Protein AF-A0A267EYP8-F1 (afdb_monomer_lite)

Secondary structure (DSSP, 8-state):
-----------------------------------------S--------S-EEE-BTTGGGS--TT-EEEEEETTEEEEEEEEEEEEEE-TTS-EEEEEEEEEEEEEETTEEEEEEEEEEEEE-TT-SBEES-EEEEP--GGGBPPHHHHHHHHHHTTT-----SSSS-HHHHHHHHHB--SSS-SEEEEE----SS-SS------TT-EEEEE-SSS-EEEEEEEEEEEEETTEEEEEEEEEESSTT--EEEEEEEEEEEEETT-EEEEE---S---HHHHHHHHTTB----TT--HHHHHHHHT-TTS-HHHHHHHTTS---TT----------EEEGGG--TT-EEEETTEEEEEEEEEE-SSEEEEEEEEEEEEEPPSS-PEEEEEEEETT-SSEEEEEESSHHHH-TTTT--SSPPPEEEEE--SGGG--TT-EEEE--SSSSPEEEEEEEEE---S-----S----EEEEEEEEEEEETTEEEEEEEEEEEETTTS-EEEEEE-S-GGGBPPHHHHHHHHHHTTT----BTTTB-HHHHHHHHHB--TTS-SEEEEEE-SHHHHHHH-SEEEEEE-STT-EEEEEEEEEEEPTT-SSEEEEEEEESS----EEEEEEEE--TT--EEEEE-SS-----HHHHGGGTT-EEEETTTTTTGGGSS-TT--S-S--HHHHHHHIIIIIHHHGGGGHHHHH-GGG----EEEEE-GGG--TT-EEEEEEEETTEEEEEEEEEEEEETTTTEEEEEEEE--SS------EEEEEEEE--STTSEEEEEESSPP-HHHHHHHHHHHTT----BTTTB-HHHHHHHHHHSS---SSHHHHGGGHHHHHHHHHHHTGGGTS-SS--

Foldseek 3Di:
DDDDDDDDDDDDDDDDDDDDDDDDDDDDDDDDDDDDDDPDDLDPQPPPLPPQKAKCWQVNLVVDDQQWWKWFDDPNDIFIWGWQDKDFDADPVRGTAKIKTWTWFQDDDDPFTATFTDIDMWGDPPPDRHIPPIMITGDDDPLFWDPSVQLNVLRLQRGQFRPDDPSDDHRVLSSCLSTGDDDVRDFKTWHFAFDAPPDPGDGDDDAAQFWKWFFALDNWIKIWGFHGWADLDRWKIKTKTWIDTPDQPPQWGFAKAKDKDKDFQQDWWWWDDDDDDDPLVVLNVVRHQEGARHNPQAFVLLLCLSLPPVADPSRSSSPVQHRSDPPVPPVRDPDGDIDGLNPDDQSIFTQDPNGTWGFHDWDDDPGIIMTMTITRGIDGDDFAHTDIHMHMATSRGDRMITIDGSDCCAPPQNNFEHADQFDKDWDWDQDPVVDAQQWWKWFDDPDPDIWIWGFHHKDDPPPDPDDDDDDFDKIFTWIWTWDADPVATATATDTDIDRSNPTRMITMGTRTHPVFFDPSVQLNVLSVVRHQFRPDDPPQHHSVLSSCLSTGNYNSHDFKTKHWDFALVSVVVVAWAKKWFAAPPDDIFIKTFHGWADDPQDGFKIWTKIWFFDDDEFAKAKDKDQADPPWWKKFKADPDAFDADPVLVVVRGQAGAEELCQCRHDPPDPCNPRDYDPQALVLVLVCRRPPCSPPNSSCVVSSVVPPPDDDIDMDTDDLLPDDQQIWMWTFAAALCDTDIFIWHFHFDDSVRSIGMTITGGHDNHNDAGFIAMHTYMYGRPGIDGMIGMDGSDDFDVVQLVVVSVVGHPPRDDDPSWRHGQQNSCCSGPVGGDDPSSSVQVVVDPVSVVVVVVSCVVVVPPPPDD

pLDDT: mean 75.91, std 20.04, range [21.12, 96.5]

Sequence (865 aa):
MQQEVVSDEREELLHVDSDQDSEQNLSSTAAINSDSNEQHNAETHCTSLKDNWELITKETIQKLSPGDVINRKYCGFSHRMIVDSVEVKKDANENFEKATISAIYYGRQGIKRRIVRDVFSIQADGSSSVLKPKCWLQHQPNEWCYSPEVVVQRARSRVNEAQHSFFGNTASDFVRWCKTRCSSHRPDNLVPIYVSEDNKKMIHSVKSGDHLEVKCAGRDRLHCKVLTTTKLNNSKFELTMRATSVDTGTKHIRMVHERNIELQRNKLVKLSVNSQGMDLSNRTEKIKNLIYKNKRARMHDFCLHLTNPNVSDEEWMQTVVDVPKKHWSFRIRFFKPTKPAENLNKGDIVYIQDHYQVVTNVAFNDSKVEITTMLYGKKELKANEPIEVKLAIEAKERDAILCVHNDAALDCPLEGGGRKKPSYTFERIKDSAQIQKGCIISIRSGSQLFKHCVVSSVATDNESATESEFFVESSDIVSFSAISYELGSLIAEKSFTLNVSKSTIYRVTYNVSDKSMYSSNEVVERARSRLGERQHNIQWNSSRDFARWCSIKHQSNREQTRVPVNSADELHAFKQGHVRFLKLLPYSHHAILRDCSKVEGCNDILRVSMYENNVAYKCVRKEQLNISENETVRRVRYAERREVNSASVEQLLGLTFLNADDDRLGFSGPIVKKCGSRVKSEDFCCWIKTSYCERGEKAVQELFDQSTRKQVEVEEIGRDSVNIFDHIILTRKANGKDIEVHLIVTEWDSIACTGVGMTYEFSAEKVGLRFKKFDGFLRVTGPGHIEKVVHNSELNWDQIDAKFKELEGIEEYSLLFNNCEHFVNYLIYGRLTCSQLSRVTGLGTKWINMVVRGFRPWFHCADDH

Organism: NCBI:txid282301

Structure (mmCIF, N/CA/C/O backbone):
data_AF-A0A267EYP8-F1
#
_entry.id   AF-A0A267EYP8-F1
#
loop_
_atom_site.group_PDB
_atom_site.id
_atom_site.type_symbol
_atom_site.label_atom_id
_atom_site.label_alt_id
_atom_site.label_comp_id
_atom_site.label_asym_id
_atom_site.label_entity_id
_atom_site.label_seq_id
_atom_site.pdbx_PDB_ins_code
_atom_site.Cartn_x
_atom_site.Cartn_y
_atom_site.Cartn_z
_atom_site.occupancy
_atom_site.B_iso_or_equiv
_atom_site.auth_seq_id
_atom_site.auth_comp_id
_atom_site.auth_asym_id
_atom_site.auth_atom_id
_atom_site.pdbx_PDB_model_num
ATOM 1 N N . MET A 1 1 ? 5.825 28.894 -79.772 1.00 32.47 1 MET A N 1
ATOM 2 C CA . MET A 1 1 ? 5.945 29.920 -78.713 1.00 32.47 1 MET A CA 1
ATOM 3 C C . MET A 1 1 ? 5.937 29.152 -77.397 1.00 32.47 1 MET A C 1
ATOM 5 O O . MET A 1 1 ? 4.980 28.425 -77.184 1.00 32.47 1 MET A O 1
ATOM 9 N N . GLN A 1 2 ? 7.029 29.015 -76.638 1.00 24.84 2 GLN A N 1
ATOM 10 C CA . GLN A 1 2 ? 7.975 30.029 -76.126 1.00 24.84 2 GLN A CA 1
ATOM 11 C C . GLN A 1 2 ? 7.294 31.096 -75.262 1.00 24.84 2 GLN A C 1
ATOM 13 O O . GLN A 1 2 ? 6.303 31.652 -75.723 1.00 24.84 2 GLN A O 1
ATOM 18 N N . GLN A 1 3 ? 7.789 31.450 -74.070 1.00 23.45 3 GLN A N 1
ATOM 19 C CA . GLN A 1 3 ? 8.821 30.854 -73.179 1.00 23.45 3 GLN A CA 1
ATOM 20 C C . GLN A 1 3 ? 8.503 31.359 -71.730 1.00 23.45 3 GLN A C 1
ATOM 22 O O . GLN A 1 3 ? 7.701 32.277 -71.596 1.00 23.45 3 GLN A O 1
ATOM 27 N N . GLU A 1 4 ? 8.800 30.649 -70.629 1.00 24.16 4 GLU A N 1
ATOM 28 C CA . GLU A 1 4 ? 10.003 30.795 -69.757 1.00 24.16 4 GLU A CA 1
ATOM 29 C C . GLU A 1 4 ? 10.323 32.254 -69.302 1.00 24.16 4 GLU A C 1
ATOM 31 O O . GLU A 1 4 ? 10.248 33.155 -70.127 1.00 24.16 4 GLU A O 1
ATOM 36 N N . VAL A 1 5 ? 10.727 32.586 -68.053 1.00 24.91 5 VAL A N 1
ATOM 37 C CA . VAL A 1 5 ? 11.026 31.792 -66.825 1.00 24.91 5 VAL A CA 1
ATOM 38 C C . VAL A 1 5 ? 11.204 32.706 -65.575 1.00 24.91 5 VAL A C 1
ATOM 40 O O . VAL A 1 5 ? 11.793 33.769 -65.734 1.00 24.91 5 VAL A O 1
ATOM 43 N N . VAL A 1 6 ? 10.820 32.245 -64.356 1.00 24.47 6 VAL A N 1
ATOM 44 C CA . VAL A 1 6 ? 11.267 32.745 -62.999 1.00 24.47 6 VAL A CA 1
ATOM 45 C C . VAL A 1 6 ? 10.898 34.241 -62.706 1.00 24.47 6 VAL A C 1
ATOM 47 O O . VAL A 1 6 ? 10.351 34.884 -63.594 1.00 24.47 6 VAL A O 1
ATOM 50 N N . SER A 1 7 ? 10.959 34.893 -61.524 1.00 22.17 7 SER A N 1
ATOM 51 C CA . SER A 1 7 ? 11.415 34.695 -60.112 1.00 22.17 7 SER A CA 1
ATOM 52 C C . SER A 1 7 ? 10.482 35.466 -59.133 1.00 22.17 7 SER A C 1
ATOM 54 O O . SER A 1 7 ? 9.684 36.279 -59.592 1.00 22.17 7 SER A O 1
ATOM 56 N N . ASP A 1 8 ? 10.597 35.418 -57.793 1.00 22.91 8 ASP A N 1
ATOM 57 C CA . ASP A 1 8 ? 10.795 34.325 -56.805 1.00 22.91 8 ASP A CA 1
ATOM 58 C C . ASP A 1 8 ? 10.556 34.898 -55.365 1.00 22.91 8 ASP A C 1
ATOM 60 O O . ASP A 1 8 ? 10.038 36.006 -55.255 1.00 22.91 8 ASP A O 1
ATOM 64 N N . GLU A 1 9 ? 10.926 34.167 -54.297 1.00 24.34 9 GLU A N 1
ATOM 65 C CA . GLU A 1 9 ? 11.120 34.578 -52.874 1.00 24.34 9 GLU A CA 1
ATOM 66 C C . GLU A 1 9 ? 9.999 35.333 -52.098 1.00 24.34 9 GLU A C 1
ATOM 68 O O . GLU A 1 9 ? 9.573 36.434 -52.441 1.00 24.34 9 GLU A O 1
ATOM 73 N N . ARG A 1 10 ? 9.605 34.789 -50.925 1.00 22.78 10 ARG A N 1
ATOM 74 C CA . ARG A 1 10 ? 8.891 35.515 -49.845 1.00 22.78 10 ARG A CA 1
ATOM 75 C C . ARG A 1 10 ? 9.186 34.972 -48.432 1.00 22.78 10 ARG A C 1
ATOM 77 O O . ARG A 1 10 ? 8.465 34.121 -47.915 1.00 22.78 10 ARG A O 1
ATOM 84 N N . GLU A 1 11 ? 10.177 35.574 -47.787 1.00 22.41 11 GLU A N 1
ATOM 85 C CA . GLU A 1 11 ? 10.204 35.893 -46.345 1.00 22.41 11 GLU A CA 1
ATOM 86 C C . GLU A 1 11 ? 10.057 37.448 -46.250 1.00 22.41 11 GLU A C 1
ATOM 88 O O . GLU A 1 11 ? 10.220 38.115 -47.270 1.00 22.41 11 GLU A O 1
ATOM 93 N N . GLU A 1 12 ? 9.690 38.146 -45.165 1.00 23.25 12 GLU A N 1
ATOM 94 C CA . GLU A 1 12 ? 9.344 37.794 -43.778 1.00 23.25 12 GLU A CA 1
ATOM 95 C C . GLU A 1 12 ? 8.508 38.944 -43.111 1.00 23.25 12 GLU A C 1
ATOM 97 O O . GLU A 1 12 ? 8.348 40.007 -43.700 1.00 23.25 12 GLU A O 1
ATOM 102 N N . LEU A 1 13 ? 8.052 38.742 -41.858 1.00 21.64 13 LEU A N 1
ATOM 103 C CA . LEU A 1 13 ? 7.808 39.736 -40.770 1.00 21.64 13 LEU A CA 1
ATOM 104 C C . LEU A 1 13 ? 6.714 40.861 -40.811 1.00 21.64 13 LEU A C 1
ATOM 106 O O . LEU A 1 13 ? 6.663 41.716 -41.680 1.00 21.64 13 LEU A O 1
ATOM 110 N N . LEU A 1 14 ? 5.962 40.905 -39.688 1.00 22.30 14 LEU A N 1
ATOM 111 C CA . LEU A 1 14 ? 5.540 42.050 -38.826 1.00 22.30 14 LEU A CA 1
ATOM 112 C C . LEU A 1 14 ? 4.815 43.310 -39.373 1.00 22.30 14 LEU A C 1
ATOM 114 O O . LEU A 1 14 ? 5.427 44.150 -40.018 1.00 22.30 14 LEU A O 1
ATOM 118 N N . HIS A 1 15 ? 3.580 43.564 -38.900 1.00 22.70 15 HIS A N 1
ATOM 119 C CA . HIS A 1 15 ? 3.169 44.508 -37.814 1.00 22.70 15 HIS A CA 1
ATOM 120 C C . HIS A 1 15 ? 1.609 44.482 -37.701 1.00 22.70 15 HIS A C 1
ATOM 122 O O . HIS A 1 15 ? 0.958 44.073 -38.657 1.00 22.70 15 HIS A O 1
ATOM 128 N N . VAL A 1 16 ? 0.940 44.525 -36.533 1.00 24.78 16 VAL A N 1
ATOM 129 C CA . VAL A 1 16 ? 0.711 45.594 -35.518 1.00 24.78 16 VAL A CA 1
ATOM 130 C C . VAL A 1 16 ? -0.108 46.783 -36.033 1.00 24.78 16 VAL A C 1
ATOM 132 O O . VAL A 1 16 ? 0.358 47.462 -36.931 1.00 24.78 16 VAL A O 1
ATOM 135 N N . ASP A 1 17 ? -1.281 46.986 -35.414 1.00 24.11 17 ASP A N 1
ATOM 136 C CA . ASP A 1 17 ? -1.934 48.239 -34.954 1.00 24.11 17 ASP A CA 1
ATOM 137 C C . ASP A 1 17 ? -3.224 47.786 -34.210 1.00 24.11 17 ASP A C 1
ATOM 139 O O . ASP A 1 17 ? -3.845 46.801 -34.615 1.00 24.11 17 ASP A O 1
ATOM 143 N N . SER A 1 18 ? -3.469 48.114 -32.934 1.00 24.84 18 SER A N 1
ATOM 144 C CA . SER A 1 18 ? -3.808 49.393 -32.271 1.00 24.84 18 SER A CA 1
ATOM 145 C C . SER A 1 18 ? -5.304 49.741 -32.342 1.00 24.84 18 SER A C 1
ATOM 147 O O . SER A 1 18 ? -5.913 49.704 -33.403 1.00 24.84 18 SER A O 1
ATOM 149 N N . ASP A 1 19 ? -5.917 49.988 -31.177 1.00 24.06 19 ASP A N 1
ATOM 150 C CA . ASP A 1 19 ? -6.486 51.298 -30.810 1.00 24.06 19 ASP A CA 1
ATOM 151 C C . ASP A 1 19 ? -7.116 51.262 -29.400 1.00 24.06 19 ASP A C 1
ATOM 153 O O . ASP A 1 19 ? -7.254 50.203 -28.780 1.00 24.06 19 ASP A O 1
ATOM 157 N N . GLN A 1 20 ? -7.395 52.447 -28.853 1.00 24.77 20 GLN A N 1
ATOM 158 C CA . GLN A 1 20 ? -7.935 52.694 -27.507 1.00 24.77 20 GLN A CA 1
ATOM 159 C C . GLN A 1 20 ? -9.480 52.865 -27.583 1.00 24.77 20 GLN A C 1
ATOM 161 O O . GLN A 1 20 ? -10.025 52.967 -28.675 1.00 24.77 20 GLN A O 1
ATOM 166 N N . ASP A 1 21 ? -10.295 52.901 -26.521 1.00 24.67 21 ASP A N 1
ATOM 167 C CA . ASP A 1 21 ? -10.197 53.814 -25.372 1.00 24.67 21 ASP A CA 1
ATOM 168 C C . ASP A 1 21 ? -11.337 53.605 -24.340 1.00 24.67 21 ASP A C 1
ATOM 170 O O . ASP A 1 21 ? -12.212 52.755 -24.511 1.00 24.67 21 ASP A O 1
ATOM 174 N N . SER A 1 22 ? -11.375 54.495 -23.338 1.00 25.75 22 SER A N 1
ATOM 175 C CA . SER A 1 22 ? -12.489 54.818 -22.417 1.00 25.75 22 SER A CA 1
ATOM 176 C C . SER A 1 22 ? -12.730 53.945 -21.169 1.00 25.75 22 SER A C 1
ATOM 178 O O . SER A 1 22 ? -12.918 52.731 -21.210 1.00 25.75 22 SER A O 1
ATOM 180 N N . GLU A 1 23 ? -12.784 54.630 -20.021 1.00 29.97 23 GLU A N 1
ATOM 181 C CA . GLU A 1 23 ? -13.292 54.127 -18.742 1.00 29.97 23 GLU A CA 1
ATOM 182 C C . GLU A 1 23 ? -14.818 54.295 -18.662 1.00 29.97 23 GLU A C 1
ATOM 184 O O . GLU A 1 23 ? -15.354 55.309 -19.113 1.00 29.97 23 GLU A O 1
ATOM 189 N N . GLN A 1 24 ? -15.513 53.401 -17.950 1.00 25.09 24 GLN A N 1
ATOM 190 C CA . GLN A 1 24 ? -16.754 53.782 -17.266 1.00 25.09 24 GLN A CA 1
ATOM 191 C C . GLN A 1 24 ? -17.034 52.905 -16.040 1.00 25.09 24 GLN A C 1
ATOM 193 O O . GLN A 1 24 ? -16.969 51.679 -16.092 1.00 25.09 24 GLN A O 1
ATOM 198 N N . ASN A 1 25 ? -17.359 53.553 -14.918 1.00 25.80 25 ASN A N 1
ATOM 199 C CA . ASN A 1 25 ? -17.821 52.885 -13.704 1.00 25.80 25 ASN A CA 1
ATOM 200 C C . ASN A 1 25 ? -19.282 52.455 -13.860 1.00 25.80 25 ASN A C 1
ATOM 202 O O . ASN A 1 25 ? -20.123 53.290 -14.184 1.00 25.80 25 ASN A O 1
ATOM 206 N N . LEU A 1 26 ? -19.608 51.216 -13.490 1.00 23.33 26 LEU A N 1
ATOM 207 C CA . LEU A 1 26 ? -20.973 50.837 -13.121 1.00 23.33 26 LEU A CA 1
ATOM 208 C C . LEU A 1 26 ? -20.953 49.655 -12.149 1.00 23.33 26 LEU A C 1
ATOM 210 O O . LEU A 1 26 ? -20.386 48.603 -12.435 1.00 23.33 26 LEU A O 1
ATOM 214 N N . SER A 1 27 ? -21.581 49.830 -10.988 1.00 24.59 27 SER A N 1
ATOM 215 C CA . SER A 1 27 ? -21.810 48.765 -10.017 1.00 24.59 27 SER A CA 1
ATOM 216 C C . SER A 1 27 ? -23.253 48.276 -10.114 1.00 24.59 27 SER A C 1
ATOM 218 O O . SER A 1 27 ? -24.190 49.069 -10.052 1.00 24.59 27 SER A O 1
ATOM 220 N N . SER A 1 28 ? -23.455 46.963 -10.221 1.00 22.38 28 SER A N 1
ATOM 221 C CA . SER A 1 28 ? -24.703 46.318 -9.797 1.00 22.38 28 SER A CA 1
ATOM 222 C C . SER A 1 28 ? -24.573 44.797 -9.731 1.00 22.38 28 SER A C 1
ATOM 224 O O . SER A 1 28 ? -23.788 44.159 -10.430 1.00 22.38 28 SER A O 1
ATOM 226 N N . THR A 1 29 ? -25.355 44.217 -8.828 1.00 26.03 29 THR A N 1
ATOM 227 C CA . THR A 1 29 ? -25.534 42.778 -8.644 1.00 26.03 29 THR A CA 1
ATOM 228 C C . THR A 1 29 ? -26.475 42.188 -9.692 1.00 26.03 29 THR A C 1
ATOM 230 O O . THR A 1 29 ? -27.612 42.641 -9.804 1.00 26.03 29 THR A O 1
ATOM 233 N N . ALA A 1 30 ? -26.082 41.084 -10.325 1.00 22.19 30 ALA A N 1
ATOM 234 C CA . ALA A 1 30 ? -27.011 40.102 -10.885 1.00 22.19 30 ALA A CA 1
ATOM 235 C C . ALA A 1 30 ? -26.370 38.707 -10.850 1.00 22.19 30 ALA A C 1
ATOM 237 O O . ALA A 1 30 ? -25.166 38.572 -11.062 1.00 22.19 30 ALA A O 1
ATOM 238 N N . ALA A 1 31 ? -27.165 37.671 -10.578 1.00 25.98 31 ALA A N 1
ATOM 239 C CA . ALA A 1 31 ? -26.723 36.279 -10.602 1.00 25.98 31 ALA A CA 1
ATOM 240 C C . ALA A 1 31 ? -27.481 35.512 -11.689 1.00 25.98 31 ALA A C 1
ATOM 242 O O . ALA A 1 31 ? -28.705 35.603 -11.760 1.00 25.98 31 ALA A O 1
ATOM 243 N N . ILE A 1 32 ? -26.763 34.725 -12.493 1.00 22.80 32 ILE A N 1
ATOM 244 C CA . ILE A 1 32 ? -27.338 33.723 -13.397 1.00 22.80 32 ILE A CA 1
ATOM 245 C C . ILE A 1 32 ? -26.520 32.435 -13.248 1.00 22.80 32 ILE A C 1
ATOM 247 O O . ILE A 1 32 ? -25.293 32.460 -13.314 1.00 22.80 32 ILE A O 1
ATOM 251 N N . ASN A 1 33 ? -27.214 31.317 -13.028 1.00 22.58 33 ASN A N 1
ATOM 252 C CA . ASN A 1 33 ? -26.634 29.974 -13.042 1.00 22.58 33 ASN A CA 1
ATOM 253 C C . ASN A 1 33 ? -26.649 29.415 -14.470 1.00 22.58 33 ASN A C 1
ATOM 255 O O . ASN A 1 33 ? -27.647 29.592 -15.168 1.00 22.58 33 ASN A O 1
ATOM 259 N N . SER A 1 34 ? -25.650 28.612 -14.837 1.00 21.12 34 SER A N 1
ATOM 260 C CA . SER A 1 34 ? -25.864 27.483 -15.754 1.00 21.12 34 SER A CA 1
ATOM 261 C C . SER A 1 34 ? -24.737 26.458 -15.643 1.00 21.12 34 SER A C 1
ATOM 263 O O . SER A 1 34 ? -23.561 26.790 -15.783 1.00 21.12 34 SER A O 1
ATOM 265 N N . ASP A 1 35 ? -25.133 25.218 -15.395 1.00 24.72 35 ASP A N 1
ATOM 266 C CA . ASP A 1 35 ? -24.311 24.044 -15.125 1.00 24.72 35 ASP A CA 1
ATOM 267 C C . ASP A 1 35 ? -23.246 23.710 -16.184 1.00 24.72 35 ASP A C 1
ATOM 269 O O . ASP A 1 35 ? -23.480 23.783 -17.390 1.00 24.72 35 ASP A O 1
ATOM 273 N N . SER A 1 36 ? -22.122 23.150 -15.730 1.00 21.92 36 SER A N 1
ATOM 274 C CA . SER A 1 36 ? -21.425 22.101 -16.486 1.00 21.92 36 SER A CA 1
ATOM 275 C C . SER A 1 36 ? -20.826 21.065 -15.525 1.00 21.92 36 SER A C 1
ATOM 277 O O . SER A 1 36 ? -20.326 21.410 -14.459 1.00 21.92 36 SER A O 1
ATOM 279 N N . ASN A 1 37 ? -20.962 19.777 -15.862 1.00 25.97 37 ASN A N 1
ATOM 280 C CA . ASN A 1 37 ? -20.738 18.650 -14.945 1.00 25.97 37 ASN A CA 1
ATOM 281 C C . ASN A 1 37 ? -19.300 18.564 -14.395 1.00 25.97 37 ASN A C 1
ATOM 283 O O . ASN A 1 37 ? -18.414 18.009 -15.048 1.00 25.97 37 ASN A O 1
ATOM 287 N N . GLU A 1 38 ? -19.084 18.991 -13.150 1.00 25.52 38 GLU A N 1
ATOM 288 C CA . GLU A 1 38 ? -17.829 18.741 -12.442 1.00 25.52 38 GLU A CA 1
ATOM 289 C C . GLU A 1 38 ? -17.806 17.358 -11.772 1.00 25.52 38 GLU A C 1
ATOM 291 O O . GLU A 1 38 ? -18.448 17.117 -10.748 1.00 25.52 38 GLU A O 1
ATOM 296 N N . GLN A 1 39 ? -16.962 16.456 -12.283 1.00 23.88 39 GLN A N 1
ATOM 297 C CA . GLN A 1 39 ? -16.465 15.328 -11.491 1.00 23.88 39 GLN A CA 1
ATOM 298 C C . GLN A 1 39 ? -15.458 15.845 -10.451 1.00 23.88 39 GLN A C 1
ATOM 300 O O . GLN A 1 39 ? -14.245 15.757 -10.640 1.00 23.88 39 GLN A O 1
ATOM 305 N N . HIS A 1 40 ? -15.963 16.414 -9.354 1.00 24.77 40 HIS A N 1
ATOM 306 C CA . HIS A 1 40 ? -15.144 16.882 -8.235 1.00 24.77 40 HIS A CA 1
ATOM 307 C C . HIS A 1 40 ? -14.305 15.735 -7.636 1.00 24.77 40 HIS A C 1
ATOM 309 O O . HIS A 1 40 ? -14.806 14.878 -6.903 1.00 24.77 40 HIS A O 1
ATOM 315 N N . ASN A 1 41 ? -13.000 15.746 -7.919 1.00 26.75 41 ASN A N 1
ATOM 316 C CA . ASN A 1 41 ? -12.027 14.885 -7.251 1.00 26.75 41 ASN A CA 1
ATOM 317 C C . ASN A 1 41 ? -11.899 15.255 -5.763 1.00 26.75 41 ASN A C 1
ATOM 319 O O . ASN A 1 41 ? -12.042 16.409 -5.362 1.00 26.75 41 ASN A O 1
ATOM 323 N N . ALA A 1 42 ? -11.593 14.262 -4.930 1.00 27.55 42 ALA A N 1
ATOM 324 C CA . ALA A 1 42 ? -11.605 14.376 -3.471 1.00 27.55 42 ALA A CA 1
ATOM 325 C C . ALA A 1 42 ? -10.353 15.056 -2.862 1.00 27.55 42 ALA A C 1
ATOM 327 O O . ALA A 1 42 ? -9.771 14.545 -1.907 1.00 27.55 42 ALA A O 1
ATOM 328 N N . GLU A 1 43 ? -9.913 16.192 -3.408 1.00 32.78 43 GLU A N 1
ATOM 329 C CA . GLU A 1 43 ? -8.594 16.786 -3.105 1.00 32.78 43 GLU A CA 1
ATOM 330 C C . GLU A 1 43 ? -8.585 17.874 -2.003 1.00 32.78 43 GLU A C 1
ATOM 332 O O . GLU A 1 43 ? -7.523 18.387 -1.654 1.00 32.78 43 GLU A O 1
ATOM 337 N N . THR A 1 44 ? -9.731 18.242 -1.414 1.00 35.50 44 THR A N 1
ATOM 338 C CA . THR A 1 44 ? -9.879 19.486 -0.615 1.00 35.50 44 THR A CA 1
ATOM 339 C C . THR A 1 44 ? -10.140 19.327 0.895 1.00 35.50 44 THR A C 1
ATOM 341 O O . THR A 1 44 ? -10.558 20.282 1.559 1.00 35.50 44 THR A O 1
ATOM 344 N N . HIS A 1 45 ? -9.817 18.177 1.499 1.00 34.38 45 HIS A N 1
ATOM 345 C CA . HIS A 1 45 ? -9.852 17.984 2.964 1.00 34.38 45 HIS A CA 1
ATOM 346 C C . HIS A 1 45 ? -8.486 17.602 3.557 1.00 34.38 45 HIS A C 1
ATOM 348 O O . HIS A 1 45 ? -8.250 16.485 3.997 1.00 34.38 45 HIS A O 1
ATOM 354 N N . CYS A 1 46 ? -7.583 18.588 3.591 1.00 31.77 46 CYS A N 1
ATOM 355 C CA . CYS A 1 46 ? -6.336 18.560 4.366 1.00 31.77 46 CYS A CA 1
ATOM 356 C C . CYS A 1 46 ? -6.023 19.981 4.903 1.00 31.77 46 CYS A C 1
ATOM 358 O O . CYS A 1 46 ? -4.951 20.544 4.681 1.00 31.77 46 CYS A O 1
ATOM 360 N N . THR A 1 47 ? -7.037 20.620 5.501 1.00 31.59 47 THR A N 1
ATOM 361 C CA . THR A 1 47 ? -7.168 22.087 5.604 1.00 31.59 47 THR A CA 1
ATOM 362 C C . THR A 1 47 ? -7.445 22.667 7.007 1.00 31.59 47 THR A C 1
ATOM 364 O O . THR A 1 47 ? -7.720 23.860 7.100 1.00 31.59 47 THR A O 1
ATOM 367 N N . SER A 1 48 ? -7.280 21.908 8.104 1.00 31.89 48 SER A N 1
ATOM 368 C CA . SER A 1 48 ? -7.192 22.465 9.476 1.00 31.89 48 SER A CA 1
ATOM 369 C C . SER A 1 48 ? -5.816 22.264 10.128 1.00 31.89 48 SER A C 1
ATOM 371 O O . SER A 1 48 ? -5.705 22.049 11.327 1.00 31.89 48 SER A O 1
ATOM 373 N N . LEU A 1 49 ? -4.748 22.426 9.340 1.00 40.19 49 LEU A N 1
ATOM 374 C CA . LEU A 1 49 ? -3.410 22.777 9.843 1.00 40.19 49 LEU A CA 1
ATOM 375 C C . LEU A 1 49 ? -3.359 24.281 10.182 1.00 40.19 49 LEU A C 1
ATOM 377 O O . LEU A 1 49 ? -2.545 25.010 9.608 1.00 40.19 49 LEU A O 1
ATOM 381 N N . LYS A 1 50 ? -4.294 24.777 11.003 1.00 37.47 50 LYS A N 1
ATOM 382 C CA . LYS A 1 50 ? -4.341 26.201 11.373 1.00 37.47 50 LYS A CA 1
ATOM 383 C C . LYS A 1 50 ? -3.406 26.531 12.532 1.00 37.47 50 LYS A C 1
ATOM 385 O O . LYS A 1 50 ? -2.797 27.594 12.503 1.00 37.47 50 LYS A O 1
ATOM 390 N N . ASP A 1 51 ? -3.234 25.592 13.455 1.00 41.25 51 ASP A N 1
ATOM 391 C CA . ASP A 1 51 ? -2.705 25.888 14.790 1.00 41.25 51 ASP A CA 1
ATOM 392 C C . ASP A 1 51 ? -1.267 25.354 14.998 1.00 41.25 51 ASP A C 1
ATOM 394 O O . ASP A 1 51 ? -0.560 25.779 15.904 1.00 41.25 51 ASP A O 1
ATOM 398 N N . ASN A 1 52 ? -0.762 24.527 14.071 1.00 68.62 52 ASN A N 1
ATOM 399 C CA . ASN A 1 52 ? 0.611 23.988 14.061 1.00 68.62 52 ASN A CA 1
ATOM 400 C C . ASN A 1 52 ? 1.650 24.918 13.377 1.00 68.62 52 ASN A C 1
ATOM 402 O O . ASN A 1 52 ? 2.527 24.434 12.654 1.00 68.62 52 ASN A O 1
ATOM 406 N N . TRP A 1 53 ? 1.550 26.242 13.548 1.00 83.25 53 TRP A N 1
ATOM 407 C CA . TRP A 1 53 ? 2.471 27.216 12.930 1.00 83.25 53 TRP A CA 1
ATOM 408 C C . TRP A 1 53 ? 3.131 28.137 13.958 1.00 83.25 53 TRP A C 1
ATOM 410 O O . TRP A 1 53 ? 2.551 29.138 14.376 1.00 83.25 53 TRP A O 1
ATOM 420 N N . GLU A 1 54 ? 4.384 27.852 14.299 1.00 87.81 54 GLU A N 1
ATOM 421 C CA . GLU A 1 54 ? 5.190 28.702 15.179 1.00 87.81 54 GLU A CA 1
ATOM 422 C C . GLU A 1 54 ? 5.829 29.852 14.382 1.00 87.81 54 GLU A C 1
ATOM 424 O O . GLU A 1 54 ? 6.337 29.642 13.279 1.00 87.81 54 GLU A O 1
ATOM 429 N N . LEU A 1 55 ? 5.832 31.079 14.914 1.00 88.19 55 LEU A N 1
ATOM 430 C CA . LEU A 1 55 ? 6.595 32.189 14.331 1.00 88.19 55 LEU A CA 1
ATOM 431 C C . LEU A 1 55 ? 8.081 32.024 14.679 1.00 88.19 55 LEU A C 1
ATOM 433 O O . LEU A 1 55 ? 8.427 31.934 15.849 1.00 88.19 55 LEU A O 1
ATOM 437 N N . ILE A 1 56 ? 8.970 32.049 13.684 1.00 88.69 56 ILE A N 1
ATOM 438 C CA . ILE A 1 56 ? 10.408 31.853 13.914 1.00 88.69 56 ILE A CA 1
ATOM 439 C C . ILE A 1 56 ? 11.019 33.099 14.584 1.00 88.69 56 ILE A C 1
ATOM 441 O O . ILE A 1 56 ? 11.075 34.177 13.983 1.00 88.69 56 ILE A O 1
ATOM 445 N N . THR A 1 57 ? 11.490 32.935 15.823 1.00 87.50 57 THR A N 1
ATOM 446 C CA . THR A 1 57 ? 12.158 33.957 16.654 1.00 87.50 57 THR A CA 1
ATOM 447 C C . THR A 1 57 ? 13.686 33.775 16.693 1.00 87.50 57 THR A C 1
ATOM 449 O O . THR A 1 57 ? 14.223 32.863 16.062 1.00 87.50 57 THR A O 1
ATOM 452 N N . LYS A 1 58 ? 14.404 34.626 17.449 1.00 83.19 58 LYS A N 1
ATOM 453 C CA . LYS A 1 58 ? 15.863 34.524 17.686 1.00 83.19 58 LYS A CA 1
ATOM 454 C C . LYS A 1 58 ? 16.269 33.214 18.382 1.00 83.19 58 LYS A C 1
ATOM 456 O O . LYS A 1 58 ? 17.401 32.759 18.224 1.00 83.19 58 LYS A O 1
ATOM 461 N N . GLU A 1 59 ? 15.349 32.607 19.122 1.00 81.38 59 GLU A N 1
ATOM 462 C CA . GLU A 1 59 ? 15.521 31.357 19.859 1.00 81.38 59 GLU A CA 1
ATOM 463 C C . GLU A 1 59 ? 15.187 30.160 18.956 1.00 81.38 59 GLU A C 1
ATOM 465 O O . GLU A 1 59 ? 16.007 29.259 18.776 1.00 81.38 59 GLU A O 1
ATOM 470 N N . THR A 1 60 ? 14.013 30.169 18.315 1.00 85.00 60 THR A N 1
ATOM 471 C CA . THR A 1 60 ? 13.552 29.055 17.468 1.00 85.00 60 THR A CA 1
ATOM 472 C C . THR A 1 60 ? 14.377 28.910 16.189 1.00 85.00 60 THR A C 1
ATOM 474 O O . THR A 1 60 ? 14.584 27.791 15.723 1.00 85.00 60 THR A O 1
ATOM 477 N N . ILE A 1 61 ? 14.943 29.992 15.641 1.00 86.38 61 ILE A N 1
ATOM 478 C CA . ILE A 1 61 ? 15.800 29.902 14.447 1.00 86.38 61 ILE A CA 1
ATOM 479 C C . ILE A 1 61 ? 17.104 29.122 14.682 1.00 86.38 61 ILE A C 1
ATOM 481 O O . ILE A 1 61 ? 17.673 28.603 13.727 1.00 86.38 61 ILE A O 1
ATOM 485 N N . GLN A 1 62 ? 17.548 28.983 15.936 1.00 84.19 62 GLN A N 1
ATOM 486 C CA . GLN A 1 62 ? 18.705 28.154 16.305 1.00 84.19 62 GLN A CA 1
ATOM 487 C C . GLN A 1 62 ? 18.365 26.654 16.347 1.00 84.19 62 GLN A C 1
ATOM 489 O O . GLN A 1 62 ? 19.266 25.822 16.323 1.00 84.19 62 GLN A O 1
ATOM 494 N N . LYS A 1 63 ? 17.070 26.308 16.385 1.00 86.19 63 LYS A N 1
ATOM 495 C CA . LYS A 1 63 ? 16.553 24.931 16.343 1.00 86.19 63 LYS A CA 1
ATOM 496 C C . LYS A 1 63 ? 16.176 24.478 14.926 1.00 86.19 63 LYS A C 1
ATOM 498 O O . LYS A 1 63 ? 15.845 23.313 14.738 1.00 86.19 63 LYS A O 1
ATOM 503 N N . LEU A 1 64 ? 16.183 25.386 13.944 1.00 90.75 64 LEU A N 1
ATOM 504 C CA . LEU A 1 64 ? 15.729 25.108 12.581 1.00 90.75 64 LEU A CA 1
ATOM 505 C C . LEU A 1 64 ? 16.709 24.181 11.849 1.00 90.75 64 LEU A C 1
ATOM 507 O O . LEU A 1 64 ? 17.887 24.504 11.702 1.00 90.75 64 LEU A O 1
ATOM 511 N N . SER A 1 65 ? 16.204 23.058 11.343 1.00 92.44 65 SER A N 1
ATOM 512 C CA . SER A 1 65 ? 17.009 21.961 10.803 1.00 92.44 65 SER A CA 1
ATOM 513 C C . SER A 1 65 ? 16.756 21.702 9.305 1.00 92.44 65 SER A C 1
ATOM 515 O O . SER A 1 65 ? 15.724 22.103 8.753 1.00 92.44 65 SER A O 1
ATOM 517 N N . PRO A 1 66 ? 17.685 21.036 8.589 1.00 95.81 66 PRO A N 1
ATOM 518 C CA . PRO A 1 66 ? 17.410 20.513 7.252 1.00 95.81 66 PRO A CA 1
ATOM 519 C C . PRO A 1 66 ? 16.200 19.569 7.276 1.00 95.81 66 PRO A C 1
ATOM 521 O O . PRO A 1 66 ? 16.050 18.765 8.184 1.00 95.81 66 PRO A O 1
ATOM 524 N N . GLY A 1 67 ? 15.325 19.643 6.277 1.00 93.94 67 GLY A N 1
ATOM 525 C CA . GLY A 1 67 ? 14.104 18.835 6.224 1.00 93.94 67 GLY A CA 1
ATOM 526 C C . GLY A 1 67 ? 12.930 19.402 7.029 1.00 93.94 67 GLY A C 1
ATOM 527 O O . GLY A 1 67 ? 11.852 18.800 7.024 1.00 93.94 67 GLY A O 1
ATOM 528 N N . ASP A 1 68 ? 13.077 20.559 7.678 1.00 94.38 68 ASP A N 1
ATOM 529 C CA . ASP A 1 68 ? 11.941 21.288 8.242 1.00 94.38 68 ASP A CA 1
ATOM 530 C C . ASP A 1 68 ? 11.081 21.966 7.177 1.00 94.38 68 ASP A C 1
ATOM 532 O O . ASP A 1 68 ? 11.518 22.276 6.065 1.00 94.38 68 ASP A O 1
ATOM 536 N N . VAL A 1 69 ? 9.815 22.178 7.533 1.00 92.81 69 VAL A N 1
ATOM 537 C CA . VAL A 1 69 ? 8.823 22.830 6.682 1.00 92.81 69 VAL A CA 1
ATOM 538 C C . VAL A 1 69 ? 8.633 24.255 7.170 1.00 92.81 69 VAL A C 1
ATOM 540 O O . VAL A 1 69 ? 8.124 24.472 8.267 1.00 92.81 69 VAL A O 1
ATOM 543 N N . ILE A 1 70 ? 8.986 25.230 6.337 1.00 92.75 70 ILE A N 1
ATOM 544 C CA . ILE A 1 70 ? 8.781 26.649 6.644 1.00 92.75 70 ILE A CA 1
ATOM 545 C C . ILE A 1 70 ? 7.804 27.301 5.673 1.00 92.75 70 ILE A C 1
ATOM 547 O O . ILE A 1 70 ? 7.656 26.888 4.524 1.00 92.75 70 ILE A O 1
ATOM 551 N N . ASN A 1 71 ? 7.138 28.352 6.132 1.00 90.62 71 ASN A N 1
ATOM 552 C CA . ASN A 1 71 ? 6.221 29.168 5.353 1.00 90.62 71 ASN A CA 1
ATOM 553 C C . ASN A 1 71 ? 6.639 30.637 5.429 1.00 90.62 71 ASN A C 1
ATOM 555 O O . ASN A 1 71 ? 6.947 31.151 6.503 1.00 90.62 71 ASN A O 1
ATOM 559 N N . ARG A 1 72 ? 6.648 31.324 4.288 1.00 88.31 72 ARG A N 1
ATOM 560 C CA . ARG A 1 72 ? 6.970 32.753 4.183 1.00 88.31 72 ARG A CA 1
ATOM 561 C C . ARG A 1 72 ? 6.169 33.411 3.069 1.00 88.31 72 ARG A C 1
ATOM 563 O O . ARG A 1 72 ? 5.637 32.736 2.190 1.00 88.31 72 ARG A O 1
ATOM 570 N N . LYS A 1 73 ? 6.143 34.747 3.050 1.00 84.44 73 LYS A N 1
ATOM 571 C CA . LYS A 1 73 ? 5.643 35.472 1.874 1.00 84.44 73 LYS A CA 1
ATOM 572 C C . LYS A 1 73 ? 6.620 35.329 0.695 1.00 84.44 73 LYS A C 1
ATOM 574 O O . LYS A 1 73 ? 7.816 35.609 0.822 1.00 84.44 73 LYS A O 1
ATOM 579 N N . TYR A 1 74 ? 6.086 34.922 -0.455 1.00 79.94 74 TYR A N 1
ATOM 580 C CA . TYR A 1 74 ? 6.759 34.841 -1.751 1.00 79.94 74 TYR A CA 1
ATOM 581 C C . TYR A 1 74 ? 5.821 35.392 -2.835 1.00 79.94 74 TYR A C 1
ATOM 583 O O . TYR A 1 74 ? 4.665 34.982 -2.931 1.00 79.94 74 TYR A O 1
ATOM 591 N N . CYS A 1 75 ? 6.285 36.379 -3.612 1.00 77.00 75 CYS A N 1
ATOM 592 C CA . CYS A 1 75 ? 5.450 37.154 -4.548 1.00 77.00 75 CYS A CA 1
ATOM 593 C C . CYS A 1 75 ? 4.120 37.659 -3.930 1.00 77.00 75 CYS A C 1
ATOM 595 O O . CYS A 1 75 ? 3.091 37.661 -4.597 1.00 77.00 75 CYS A O 1
ATOM 597 N N . GLY A 1 76 ? 4.132 38.037 -2.644 1.00 75.44 76 GLY A N 1
ATOM 598 C CA . GLY A 1 76 ? 2.961 38.496 -1.878 1.00 75.44 76 GLY A CA 1
ATOM 599 C C . GLY A 1 76 ? 2.170 37.396 -1.150 1.00 75.44 76 GLY A C 1
ATOM 600 O O . GLY A 1 76 ? 1.586 37.668 -0.099 1.00 75.44 76 GLY A O 1
ATOM 601 N N . PHE A 1 77 ? 2.208 36.153 -1.636 1.00 77.38 77 PHE A N 1
ATOM 602 C CA . PHE A 1 77 ? 1.404 35.034 -1.129 1.00 77.38 77 PHE A CA 1
ATOM 603 C C . PHE A 1 77 ? 2.149 34.185 -0.090 1.00 77.38 77 PHE A C 1
ATOM 605 O O . PHE A 1 77 ? 3.374 34.101 -0.108 1.00 77.38 77 PHE A O 1
ATOM 612 N N . SER A 1 78 ? 1.397 33.531 0.799 1.00 80.62 78 SER A N 1
ATOM 613 C CA . SER A 1 78 ? 1.889 32.469 1.694 1.00 80.62 78 SER A CA 1
ATOM 614 C C . SER A 1 78 ? 2.421 31.292 0.864 1.00 80.62 78 SER A C 1
ATOM 616 O O . SER A 1 78 ? 1.735 30.837 -0.055 1.00 80.62 78 SER A O 1
ATOM 618 N N . HIS A 1 79 ? 3.637 30.822 1.145 1.00 85.00 79 HIS A N 1
ATOM 619 C CA . HIS A 1 79 ? 4.310 29.790 0.356 1.00 85.00 79 HIS A CA 1
ATOM 620 C C . HIS A 1 79 ? 5.153 28.870 1.245 1.00 85.00 79 HIS A C 1
ATOM 622 O O . HIS A 1 79 ? 6.032 29.336 1.972 1.00 85.00 79 HIS A O 1
ATOM 628 N N . ARG A 1 80 ? 4.895 27.557 1.157 1.00 90.50 80 ARG A N 1
ATOM 629 C CA . ARG A 1 80 ? 5.592 26.517 1.930 1.00 90.50 80 ARG A CA 1
ATOM 630 C C . ARG A 1 80 ? 6.867 26.055 1.220 1.00 90.50 80 ARG A C 1
ATOM 632 O O . ARG A 1 80 ? 6.885 25.961 -0.006 1.00 90.50 80 ARG A O 1
ATOM 639 N N . MET A 1 81 ? 7.905 25.747 1.988 1.00 93.81 81 MET A N 1
ATOM 640 C CA . MET A 1 81 ? 9.238 25.373 1.511 1.00 93.81 81 MET A CA 1
ATOM 641 C C . MET A 1 81 ? 9.834 24.274 2.398 1.00 93.81 81 MET A C 1
ATOM 643 O O . MET A 1 81 ? 9.538 24.228 3.591 1.00 93.81 81 MET A O 1
ATOM 647 N N . ILE A 1 82 ? 10.693 23.427 1.827 1.00 96.50 82 ILE A N 1
ATOM 648 C CA . ILE A 1 82 ? 11.555 22.507 2.582 1.00 96.50 82 ILE A CA 1
ATOM 649 C C . ILE A 1 82 ? 12.895 23.196 2.840 1.00 96.50 82 ILE A C 1
ATOM 651 O O . ILE A 1 82 ? 13.506 23.699 1.897 1.00 96.50 82 ILE A O 1
ATOM 655 N N . VAL A 1 83 ? 13.371 23.204 4.083 1.00 96.25 83 VAL A N 1
ATOM 656 C CA . VAL A 1 83 ? 14.723 23.661 4.433 1.00 96.25 83 VAL A CA 1
ATOM 657 C C . VAL A 1 83 ? 15.756 22.655 3.912 1.00 96.25 83 VAL A C 1
ATOM 659 O O . VAL A 1 83 ? 15.637 21.458 4.149 1.00 96.25 83 VAL A O 1
ATOM 662 N N . ASP A 1 84 ? 16.769 23.130 3.192 1.00 95.12 84 ASP A N 1
ATOM 663 C CA . ASP A 1 84 ? 17.846 22.314 2.603 1.00 95.12 84 ASP A CA 1
ATOM 664 C C . ASP A 1 84 ? 19.176 22.507 3.361 1.00 95.12 84 ASP A C 1
ATOM 666 O O . ASP A 1 84 ? 19.935 21.559 3.564 1.00 95.12 84 ASP A O 1
ATOM 670 N N . SER A 1 85 ? 19.438 23.730 3.837 1.00 93.75 85 SER A N 1
ATOM 671 C CA . SER A 1 85 ? 20.507 24.038 4.796 1.00 93.75 85 SER A CA 1
ATOM 672 C C . SER A 1 85 ? 20.207 25.323 5.577 1.00 93.75 85 SER A C 1
ATOM 674 O O . SER A 1 85 ? 19.512 26.211 5.073 1.00 93.75 85 SER A O 1
ATOM 676 N N . VAL A 1 86 ? 20.752 25.432 6.792 1.00 93.81 86 VAL A N 1
ATOM 677 C CA . VAL A 1 86 ? 20.699 26.634 7.640 1.00 93.81 86 VAL A CA 1
ATOM 678 C C . VAL A 1 86 ? 22.109 26.945 8.131 1.00 93.81 86 VAL A C 1
ATOM 680 O O . VAL A 1 86 ? 22.802 26.062 8.625 1.00 93.81 86 VAL A O 1
ATOM 683 N N . GLU A 1 87 ? 22.518 28.202 8.009 1.00 93.56 87 GLU A N 1
ATOM 684 C CA . GLU A 1 87 ? 23.782 28.735 8.519 1.00 93.56 87 GLU A CA 1
ATOM 685 C C . GLU A 1 87 ? 23.459 29.913 9.445 1.00 93.56 87 GLU A C 1
ATOM 687 O O . GLU A 1 87 ? 22.976 30.949 8.983 1.00 93.56 87 GLU A O 1
ATOM 692 N N . VAL A 1 88 ? 23.685 29.766 10.753 1.00 89.81 88 VAL A N 1
ATOM 693 C CA . VAL A 1 88 ? 23.439 30.832 11.740 1.00 89.81 88 VAL A CA 1
ATOM 694 C C . VAL A 1 88 ? 24.748 31.549 12.058 1.00 89.81 88 VAL A C 1
ATOM 696 O O . VAL A 1 88 ? 25.676 30.955 12.602 1.00 89.81 88 VAL A O 1
ATOM 699 N N . LYS A 1 89 ? 24.812 32.844 11.741 1.00 88.25 89 LYS A N 1
ATOM 700 C CA . LYS A 1 89 ? 25.901 33.747 12.115 1.00 88.25 89 LYS A CA 1
ATOM 701 C C . LYS A 1 89 ? 25.568 34.437 13.439 1.00 88.25 89 LYS A C 1
ATOM 703 O O . LYS A 1 89 ? 24.496 35.034 13.590 1.00 88.25 89 LYS A O 1
ATOM 708 N N . LYS A 1 90 ? 26.516 34.355 14.371 1.00 86.00 90 LYS A N 1
ATOM 709 C CA . LYS A 1 90 ? 26.533 35.095 15.634 1.00 86.00 90 LYS A CA 1
ATOM 710 C C . LYS A 1 90 ? 27.403 36.353 15.520 1.00 86.00 90 LYS A C 1
ATOM 712 O O . LYS A 1 90 ? 28.308 36.394 14.681 1.00 86.00 90 LYS A O 1
ATOM 717 N N . ASP A 1 91 ? 27.136 37.343 16.368 1.00 82.62 91 ASP A N 1
ATOM 718 C CA . ASP A 1 91 ? 28.025 38.489 16.581 1.00 82.62 91 ASP A CA 1
ATOM 719 C C . ASP A 1 91 ? 29.203 38.146 17.522 1.00 82.62 91 ASP A C 1
ATOM 721 O O . ASP A 1 91 ? 29.343 37.014 17.991 1.00 82.62 91 ASP A O 1
ATOM 725 N N . ALA A 1 92 ? 30.071 39.126 17.795 1.00 81.56 92 ALA A N 1
ATOM 726 C CA . ALA A 1 92 ? 31.239 38.959 18.669 1.00 81.56 92 ALA A CA 1
ATOM 727 C C . ALA A 1 92 ? 30.893 38.695 20.152 1.00 81.56 92 ALA A C 1
ATOM 729 O O . ALA A 1 92 ? 31.770 38.305 20.916 1.00 81.56 92 ALA A O 1
ATOM 730 N N . ASN A 1 93 ? 29.629 38.882 20.544 1.00 80.94 93 ASN A N 1
ATOM 731 C CA . ASN A 1 93 ? 29.088 38.632 21.880 1.00 80.94 93 ASN A CA 1
ATOM 732 C C . ASN A 1 93 ? 28.172 37.384 21.887 1.00 80.94 93 ASN A C 1
ATOM 734 O O . ASN A 1 93 ? 27.315 37.243 22.756 1.00 80.94 93 ASN A O 1
ATOM 738 N N . GLU A 1 94 ? 28.317 36.508 20.886 1.00 78.50 94 GLU A N 1
ATOM 739 C CA . GLU A 1 94 ? 27.516 35.302 20.634 1.00 78.50 94 GLU A CA 1
ATOM 740 C C . GLU A 1 94 ? 26.008 35.494 20.354 1.00 78.50 94 GLU A C 1
ATOM 742 O O . GLU A 1 94 ? 25.276 34.507 20.216 1.00 78.50 94 GLU A O 1
ATOM 747 N N . ASN A 1 95 ? 25.517 36.724 20.180 1.00 81.31 95 ASN A N 1
ATOM 748 C CA . ASN A 1 95 ? 24.100 36.968 19.895 1.00 81.31 95 ASN A CA 1
ATOM 749 C C . ASN A 1 95 ? 23.741 36.622 18.448 1.00 81.31 95 ASN A C 1
ATOM 751 O O . ASN A 1 95 ? 24.570 36.696 17.543 1.00 81.31 95 ASN A O 1
ATOM 755 N N . PHE A 1 96 ? 22.468 36.301 18.205 1.00 83.75 96 PHE A N 1
ATOM 756 C CA . PHE A 1 96 ? 21.953 36.100 16.851 1.00 83.75 96 PHE A CA 1
ATOM 757 C C . PHE A 1 96 ? 22.056 37.388 16.014 1.00 83.75 96 PHE A C 1
ATOM 759 O O . PHE A 1 96 ? 21.335 38.357 16.259 1.00 83.75 96 PHE A O 1
ATOM 766 N N . GLU A 1 97 ? 22.892 37.360 14.976 1.00 84.25 97 GLU A N 1
ATOM 767 C CA . GLU A 1 97 ? 22.981 38.419 13.967 1.00 84.25 97 GLU A CA 1
ATOM 768 C C . GLU A 1 97 ? 22.051 38.103 12.786 1.00 84.25 97 GLU A C 1
ATOM 770 O O . GLU A 1 97 ? 21.186 38.902 12.408 1.00 84.25 97 GLU A O 1
ATOM 775 N N . LYS A 1 98 ? 22.244 36.921 12.184 1.00 89.06 98 LYS A N 1
ATOM 776 C CA . LYS A 1 98 ? 21.676 36.572 10.879 1.00 89.06 98 LYS A CA 1
ATOM 777 C C . LYS A 1 98 ? 21.683 35.062 10.646 1.00 89.06 98 LYS A C 1
ATOM 779 O O . LYS A 1 98 ? 22.712 34.418 10.808 1.00 89.06 98 LYS A O 1
ATOM 784 N N . ALA A 1 99 ? 20.582 34.514 10.146 1.00 91.25 99 ALA A N 1
ATOM 785 C CA . ALA A 1 99 ? 20.550 33.195 9.523 1.00 91.25 99 ALA A CA 1
ATOM 786 C C . ALA A 1 99 ? 20.561 33.333 7.998 1.00 91.25 99 ALA A C 1
ATOM 788 O O . ALA A 1 99 ? 19.856 34.174 7.437 1.00 91.25 99 ALA A O 1
ATOM 789 N N . THR A 1 100 ? 21.296 32.463 7.318 1.00 93.94 100 THR A N 1
ATOM 790 C CA . THR A 1 100 ? 21.150 32.198 5.887 1.00 93.94 100 THR A CA 1
ATOM 791 C C . THR A 1 100 ? 20.481 30.839 5.731 1.00 93.94 100 THR A C 1
ATOM 793 O O . THR A 1 100 ? 20.984 29.829 6.213 1.00 93.94 100 THR A O 1
ATOM 796 N N . ILE A 1 101 ? 19.319 30.818 5.084 1.00 93.88 101 ILE A N 1
ATOM 797 C CA . ILE A 1 101 ? 18.522 29.617 4.844 1.00 93.88 101 ILE A CA 1
ATOM 798 C C . ILE A 1 101 ? 18.545 29.334 3.349 1.00 93.88 101 ILE A C 1
ATOM 800 O O . ILE A 1 101 ? 18.188 30.188 2.532 1.00 93.88 101 ILE A O 1
ATOM 804 N N . SER A 1 102 ? 18.913 28.109 2.989 1.00 94.00 102 SER A N 1
ATOM 805 C CA . SER A 1 102 ? 18.626 27.576 1.667 1.00 94.00 102 SER A CA 1
ATOM 806 C C . SER A 1 102 ? 17.399 26.680 1.733 1.00 94.00 102 SER A C 1
ATOM 808 O O . SER A 1 102 ? 17.293 25.839 2.624 1.00 94.00 102 SER A O 1
ATOM 810 N N . ALA A 1 103 ? 16.461 26.868 0.806 1.00 94.31 103 ALA A N 1
ATOM 811 C CA . ALA A 1 103 ? 15.191 26.152 0.810 1.00 94.31 103 ALA A CA 1
ATOM 812 C C . ALA A 1 103 ? 14.747 25.763 -0.603 1.00 94.31 103 ALA A C 1
ATOM 814 O O . ALA A 1 103 ? 14.977 26.501 -1.566 1.00 94.31 103 ALA A O 1
ATOM 815 N N . ILE A 1 104 ? 14.072 24.617 -0.707 1.00 94.38 104 ILE A N 1
ATOM 816 C CA . ILE A 1 104 ? 13.518 24.072 -1.947 1.00 94.38 104 ILE A CA 1
ATOM 817 C C . ILE A 1 104 ? 11.997 24.260 -1.962 1.00 94.38 104 ILE A C 1
ATOM 819 O O . ILE A 1 104 ? 11.317 23.915 -0.993 1.00 94.38 104 ILE A O 1
ATOM 823 N N . TYR A 1 105 ? 11.457 24.811 -3.055 1.00 92.00 105 TYR A N 1
ATOM 824 C CA . TYR A 1 105 ? 10.021 25.089 -3.222 1.00 92.00 105 TYR A CA 1
ATOM 825 C C . TYR A 1 105 ? 9.629 25.402 -4.677 1.00 92.00 105 TYR A C 1
ATOM 827 O O . TYR A 1 105 ? 10.480 25.507 -5.558 1.00 92.00 105 TYR A O 1
ATOM 835 N N . TYR A 1 106 ? 8.329 25.587 -4.938 1.00 89.19 106 TYR A N 1
ATOM 836 C CA . TYR A 1 106 ? 7.787 25.928 -6.262 1.00 89.19 106 TYR A CA 1
ATOM 837 C C . TYR A 1 106 ? 7.914 27.434 -6.589 1.00 89.19 106 TYR A C 1
ATOM 839 O O . TYR A 1 106 ? 6.947 28.199 -6.536 1.00 89.19 106 TYR A O 1
ATOM 847 N N . GLY A 1 107 ? 9.123 27.863 -6.953 1.00 86.62 107 GLY A N 1
ATOM 848 C CA . GLY A 1 107 ? 9.426 29.234 -7.374 1.00 86.62 107 GLY A CA 1
ATOM 849 C C . GLY A 1 107 ? 8.925 29.603 -8.781 1.00 86.62 107 GLY A C 1
ATOM 850 O O . GLY A 1 107 ? 8.542 28.755 -9.595 1.00 86.62 107 GLY A O 1
ATOM 851 N N . ARG A 1 108 ? 8.953 30.906 -9.090 1.00 80.69 108 ARG A N 1
ATOM 852 C CA . ARG A 1 108 ? 8.771 31.457 -10.444 1.00 80.69 108 ARG A CA 1
ATOM 853 C C . ARG A 1 108 ? 10.131 31.679 -11.108 1.00 80.69 108 ARG A C 1
ATOM 855 O O . ARG A 1 108 ? 10.980 32.374 -10.562 1.00 80.69 108 ARG A O 1
ATOM 862 N N . GLN A 1 109 ? 10.303 31.163 -12.322 1.00 69.62 109 GLN A N 1
ATOM 863 C CA . GLN A 1 109 ? 11.446 31.439 -13.192 1.00 69.62 109 GLN A CA 1
ATOM 864 C C . GLN A 1 109 ? 10.911 32.047 -14.497 1.00 69.62 109 GLN A C 1
ATOM 866 O O . GLN A 1 109 ? 10.544 31.342 -15.442 1.00 69.62 109 GLN A O 1
ATOM 871 N N . GLY A 1 110 ? 10.778 33.376 -14.503 1.00 70.56 110 GLY A N 1
ATOM 872 C CA . GLY A 1 110 ? 9.956 34.085 -15.486 1.00 70.56 110 GLY A CA 1
ATOM 873 C C . GLY A 1 110 ? 8.480 33.689 -15.353 1.00 70.56 110 GLY A C 1
ATOM 874 O O . GLY A 1 110 ? 7.952 33.584 -14.247 1.00 70.56 110 GLY A O 1
ATOM 875 N N . ILE A 1 111 ? 7.822 33.427 -16.485 1.00 66.19 111 ILE A N 1
ATOM 876 C CA . ILE A 1 111 ? 6.404 33.018 -16.540 1.00 66.19 111 ILE A CA 1
ATOM 877 C C . ILE A 1 111 ? 6.199 31.583 -16.000 1.00 66.19 111 ILE A C 1
ATOM 879 O O . ILE A 1 111 ? 5.117 31.236 -15.527 1.00 66.19 111 ILE A O 1
ATOM 883 N N . LYS A 1 112 ? 7.233 30.728 -16.038 1.00 71.44 112 LYS A N 1
ATOM 884 C CA . LYS A 1 112 ? 7.129 29.304 -15.675 1.00 71.44 112 LYS A CA 1
ATOM 885 C C . LYS A 1 112 ? 7.329 29.090 -14.173 1.00 71.44 112 LYS A C 1
ATOM 887 O O . LYS A 1 112 ? 8.222 29.678 -13.567 1.00 71.44 112 LYS A O 1
ATOM 892 N N . ARG A 1 113 ? 6.530 28.199 -13.579 1.00 83.56 113 ARG A N 1
ATOM 893 C CA . ARG A 1 113 ? 6.723 27.713 -12.202 1.00 83.56 113 ARG A CA 1
ATOM 894 C C . ARG A 1 113 ? 7.555 26.438 -12.235 1.00 83.56 113 ARG A C 1
ATOM 896 O O . ARG A 1 113 ? 7.271 25.556 -13.045 1.00 83.56 113 ARG A O 1
ATOM 903 N N . ARG A 1 114 ? 8.575 26.348 -11.385 1.00 89.06 114 ARG A N 1
ATOM 904 C CA . ARG A 1 114 ? 9.439 25.165 -11.259 1.00 89.06 114 ARG A CA 1
ATOM 905 C C . ARG A 1 114 ? 9.836 24.955 -9.807 1.00 89.06 114 ARG A C 1
ATOM 907 O O . ARG A 1 114 ? 9.841 25.915 -9.042 1.00 89.06 114 ARG A O 1
ATOM 914 N N . ILE A 1 115 ? 10.212 23.736 -9.442 1.00 90.56 115 ILE A N 1
ATOM 915 C CA . ILE A 1 115 ? 10.889 23.511 -8.163 1.00 90.56 115 ILE A CA 1
ATOM 916 C C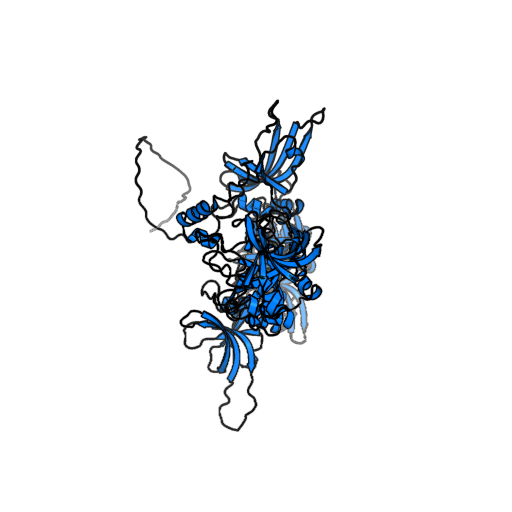 . ILE A 1 115 ? 12.306 24.086 -8.269 1.00 90.56 115 ILE A C 1
ATOM 918 O O . ILE A 1 115 ? 13.076 23.694 -9.148 1.00 90.56 115 ILE A O 1
ATOM 922 N N . VAL A 1 116 ? 12.634 25.031 -7.393 1.00 88.12 116 VAL A N 1
ATOM 923 C CA . VAL A 1 116 ? 13.933 25.712 -7.300 1.00 88.12 116 VAL A CA 1
ATOM 924 C C . VAL A 1 116 ? 14.524 25.501 -5.910 1.00 88.12 116 VAL A C 1
ATOM 926 O O . VAL A 1 116 ? 13.776 25.289 -4.958 1.00 88.12 116 VAL A O 1
ATOM 929 N N . ARG A 1 117 ? 15.853 25.594 -5.794 1.00 89.38 117 ARG A N 1
ATOM 930 C CA . ARG A 1 117 ? 16.546 25.839 -4.524 1.00 89.38 117 ARG A CA 1
ATOM 931 C C . ARG A 1 117 ? 17.010 27.289 -4.536 1.00 89.38 117 ARG A C 1
ATOM 933 O O . ARG A 1 117 ? 17.889 27.624 -5.328 1.00 89.38 117 ARG A O 1
ATOM 940 N N . ASP A 1 118 ? 16.454 28.110 -3.655 1.00 88.69 118 ASP A N 1
ATOM 941 C CA . ASP A 1 118 ? 16.924 29.482 -3.453 1.00 88.69 118 ASP A CA 1
ATOM 942 C C . ASP A 1 118 ? 17.684 29.599 -2.124 1.00 88.69 118 ASP A C 1
ATOM 944 O O . ASP A 1 118 ? 17.640 28.715 -1.261 1.00 88.69 118 ASP A O 1
ATOM 948 N N . VAL A 1 119 ? 18.381 30.721 -1.958 1.00 91.06 119 VAL A N 1
ATOM 949 C CA . VAL A 1 119 ? 19.010 31.140 -0.703 1.00 91.06 119 VAL A CA 1
ATOM 950 C C . VAL A 1 119 ? 18.435 32.498 -0.320 1.00 91.06 119 VAL A C 1
ATOM 952 O O . VAL A 1 119 ? 18.296 33.383 -1.164 1.00 91.06 119 VAL A O 1
ATOM 955 N N . PHE A 1 120 ? 18.089 32.668 0.950 1.00 90.56 120 PHE A N 1
ATOM 956 C CA . PHE A 1 120 ? 17.674 33.946 1.517 1.00 90.56 120 PHE A CA 1
ATOM 957 C C . PHE A 1 120 ? 18.166 34.060 2.956 1.00 90.56 120 PHE A C 1
ATOM 959 O O . PHE A 1 120 ? 18.513 33.062 3.582 1.00 90.56 120 PHE A O 1
ATOM 966 N N . SER A 1 121 ? 18.189 35.275 3.495 1.00 91.06 121 SER A N 1
ATOM 967 C CA . SER A 1 121 ? 18.578 35.497 4.886 1.00 91.06 121 SER A CA 1
ATOM 968 C C . SER A 1 121 ? 17.415 36.005 5.726 1.00 91.06 121 SER A C 1
ATOM 970 O O . SER A 1 121 ? 16.518 36.680 5.221 1.00 91.06 121 SER A O 1
ATOM 972 N N . ILE A 1 122 ? 17.471 35.678 7.012 1.00 89.44 122 ILE A N 1
ATOM 973 C CA . ILE A 1 122 ? 16.617 36.199 8.074 1.00 89.44 122 ILE A CA 1
ATOM 974 C C . ILE A 1 122 ? 17.533 36.908 9.078 1.00 89.44 122 ILE A C 1
ATOM 976 O O . ILE A 1 122 ? 18.547 36.345 9.481 1.00 89.44 122 ILE A O 1
ATOM 980 N N . GLN A 1 123 ? 17.195 38.130 9.481 1.00 88.62 123 GLN A N 1
ATOM 981 C CA . GLN A 1 123 ? 17.995 38.936 10.414 1.00 88.62 123 GLN A CA 1
ATOM 982 C C . GLN A 1 123 ? 17.107 39.689 11.413 1.00 88.62 123 GLN A C 1
ATOM 984 O O . GLN A 1 123 ? 15.895 39.817 11.205 1.00 88.62 123 GLN A O 1
ATOM 989 N N . ALA A 1 124 ? 17.705 40.164 12.506 1.00 78.19 124 ALA A N 1
ATOM 990 C CA . ALA A 1 124 ? 17.004 40.949 13.519 1.00 78.19 124 ALA A CA 1
ATOM 991 C C . ALA A 1 124 ? 16.617 42.348 13.004 1.00 78.19 124 ALA A C 1
ATOM 993 O O . ALA A 1 124 ? 17.369 42.984 12.265 1.00 78.19 124 ALA A O 1
ATOM 994 N N . ASP A 1 125 ? 15.448 42.838 13.420 1.00 68.62 125 ASP A N 1
ATOM 995 C CA . ASP A 1 125 ? 14.958 44.183 13.106 1.00 68.62 125 ASP A CA 1
ATOM 996 C C . ASP A 1 125 ? 15.262 45.147 14.266 1.00 68.62 125 ASP A C 1
ATOM 998 O O . ASP A 1 125 ? 14.395 45.481 15.077 1.00 68.62 125 ASP A O 1
ATOM 1002 N N . GLY A 1 126 ? 16.537 45.525 14.395 1.00 66.69 126 GLY A N 1
ATOM 1003 C CA . GLY A 1 126 ? 17.024 46.376 15.484 1.00 66.69 126 GLY A CA 1
ATOM 1004 C C . GLY A 1 126 ? 16.776 45.765 16.869 1.00 66.69 126 GLY A C 1
ATOM 1005 O O . GLY A 1 126 ? 17.095 44.600 17.117 1.00 66.69 126 GLY A O 1
ATOM 1006 N N . SER A 1 127 ? 16.185 46.551 17.772 1.00 58.72 127 SER A N 1
ATOM 1007 C CA . SER A 1 127 ? 15.849 46.146 19.144 1.00 58.72 127 SER A CA 1
ATOM 1008 C C . SER A 1 127 ? 14.684 45.150 19.251 1.00 58.72 127 SER A C 1
ATOM 1010 O O . SER A 1 127 ? 14.387 44.680 20.347 1.00 58.72 127 SER A O 1
ATOM 1012 N N . SER A 1 128 ? 14.022 44.786 18.146 1.00 60.91 128 SER A N 1
ATOM 1013 C CA . SER A 1 128 ? 12.911 43.830 18.178 1.00 60.91 128 SER A CA 1
ATOM 1014 C C . SER A 1 128 ? 13.370 42.378 18.389 1.00 60.91 128 SER A C 1
ATOM 1016 O O . SER A 1 128 ? 14.449 41.960 17.956 1.00 60.91 128 SER A O 1
ATOM 1018 N N . SER A 1 129 ? 12.512 41.560 19.002 1.00 64.38 129 SER A N 1
ATOM 1019 C CA . SER A 1 129 ? 12.586 40.091 18.937 1.00 64.38 129 SER A CA 1
ATOM 1020 C C . SER A 1 129 ? 12.107 39.540 17.585 1.00 64.38 129 SER A C 1
ATOM 1022 O O . SER A 1 129 ? 12.426 38.407 17.226 1.00 64.38 129 SER A O 1
ATOM 1024 N N . VAL A 1 130 ? 11.367 40.342 16.809 1.00 68.19 130 VAL A N 1
ATOM 1025 C CA . VAL A 1 130 ? 10.794 39.947 15.519 1.00 68.19 130 VAL A CA 1
ATOM 1026 C C . VAL A 1 130 ? 11.865 39.941 14.430 1.00 68.19 130 VAL A C 1
ATOM 1028 O O . VAL A 1 130 ? 12.532 40.943 14.174 1.00 68.19 130 VAL A O 1
ATOM 1031 N N . LEU A 1 131 ? 11.978 38.810 13.735 1.00 82.69 131 LEU A N 1
ATOM 1032 C CA . LEU A 1 131 ? 12.891 38.642 12.611 1.00 82.69 131 LEU A CA 1
ATOM 1033 C C . LEU A 1 131 ? 12.260 39.064 11.271 1.00 82.69 131 LEU A C 1
ATOM 1035 O O . LEU A 1 131 ? 11.055 38.893 11.042 1.00 82.69 131 LEU A O 1
ATOM 1039 N N . LYS A 1 132 ? 13.086 39.581 10.351 1.00 83.19 132 LYS A N 1
ATOM 1040 C CA . LYS A 1 132 ? 12.700 39.912 8.968 1.00 83.19 132 LYS A CA 1
ATOM 1041 C C . LYS A 1 132 ? 13.498 39.078 7.951 1.00 83.19 132 LYS A C 1
ATOM 1043 O O . LYS A 1 132 ? 14.717 38.988 8.091 1.00 83.19 132 LYS A O 1
ATOM 1048 N N . PRO A 1 133 ? 12.855 38.535 6.894 1.00 86.12 133 PRO A N 1
ATOM 1049 C CA . PRO A 1 133 ? 11.406 38.470 6.675 1.00 86.12 133 PRO A CA 1
ATOM 1050 C C . PRO A 1 133 ? 10.719 37.501 7.653 1.00 86.12 133 PRO A C 1
ATOM 1052 O O . PRO A 1 133 ? 11.288 36.468 8.001 1.00 86.12 133 PRO A O 1
ATOM 1055 N N . LYS A 1 134 ? 9.470 37.797 8.047 1.00 87.69 134 LYS A N 1
ATOM 1056 C CA . LYS A 1 134 ? 8.675 36.891 8.893 1.00 87.69 134 LYS A CA 1
ATOM 1057 C C . LYS A 1 134 ? 8.495 35.533 8.206 1.00 87.69 134 LYS A C 1
ATOM 1059 O O . LYS A 1 134 ? 8.002 35.473 7.075 1.00 87.69 134 LYS A O 1
ATOM 1064 N N . CYS A 1 135 ? 8.874 34.478 8.918 1.00 89.31 135 CYS A N 1
ATOM 1065 C CA . CYS A 1 135 ? 8.757 33.085 8.505 1.00 89.31 135 CYS A CA 1
ATOM 1066 C C . CYS A 1 135 ? 8.147 32.268 9.654 1.00 89.31 135 CYS A C 1
ATOM 1068 O O . CYS A 1 135 ? 8.356 32.595 10.822 1.00 89.31 135 CYS A O 1
ATOM 1070 N N . TRP A 1 136 ? 7.409 31.214 9.317 1.00 90.69 136 TRP A N 1
ATOM 1071 C CA . TRP A 1 136 ? 6.752 30.321 10.270 1.00 90.69 136 TRP A CA 1
ATOM 1072 C C . TRP A 1 136 ? 7.234 28.884 10.070 1.00 90.69 136 TRP A C 1
ATOM 1074 O O . TRP A 1 136 ? 7.343 28.442 8.927 1.00 90.69 136 TRP A O 1
ATOM 1084 N N . LEU A 1 137 ? 7.492 28.167 11.159 1.00 90.12 137 LEU A N 1
ATOM 1085 C CA . LEU A 1 137 ? 7.817 26.740 11.187 1.00 90.12 137 LEU A CA 1
ATOM 1086 C C . LEU A 1 137 ? 6.516 25.927 11.279 1.00 90.12 137 LEU A C 1
ATOM 1088 O O . LEU A 1 137 ? 5.630 26.279 12.057 1.00 90.12 137 LEU A O 1
ATOM 1092 N N . GLN A 1 138 ? 6.383 24.864 10.481 1.00 86.19 138 GLN A N 1
ATOM 1093 C CA . GLN A 1 138 ? 5.258 23.932 10.574 1.00 86.19 138 GLN A CA 1
ATOM 1094 C C . GLN A 1 138 ? 5.625 22.746 11.467 1.00 86.19 138 GLN A C 1
ATOM 1096 O O . GLN A 1 138 ? 6.483 21.942 11.100 1.00 86.19 138 GLN A O 1
ATOM 1101 N N . HIS A 1 139 ? 4.909 22.577 12.575 1.00 79.12 139 HIS A N 1
ATOM 1102 C CA . HIS A 1 139 ? 5.056 21.397 13.427 1.00 79.12 139 HIS A CA 1
ATOM 1103 C C . HIS A 1 139 ? 4.229 20.226 12.888 1.00 79.12 139 HIS A C 1
ATOM 1105 O O . HIS A 1 139 ? 3.057 20.378 12.530 1.00 79.12 139 HIS A O 1
ATOM 1111 N N . GLN A 1 140 ? 4.840 19.045 12.803 1.00 70.75 140 GLN A N 1
ATOM 1112 C CA . GLN A 1 140 ? 4.199 17.802 12.365 1.00 70.75 140 GLN A CA 1
ATOM 1113 C C . GLN A 1 140 ? 4.690 16.638 13.239 1.00 70.75 140 GLN A C 1
ATOM 1115 O O . GLN A 1 140 ? 5.889 16.602 13.510 1.00 70.75 140 GLN A O 1
ATOM 1120 N N . PRO A 1 141 ? 3.821 15.686 13.633 1.00 66.69 141 PRO A N 1
ATOM 1121 C CA . PRO A 1 141 ? 4.240 14.491 14.369 1.00 66.69 141 PRO A CA 1
ATOM 1122 C C . PRO A 1 141 ? 5.340 13.715 13.623 1.00 66.69 141 PRO A C 1
ATOM 1124 O O . PRO A 1 141 ? 5.286 13.551 12.395 1.00 66.69 141 PRO A O 1
ATOM 1127 N N . ASN A 1 142 ? 6.366 13.275 14.354 1.00 68.25 142 ASN A N 1
ATOM 1128 C CA . ASN A 1 142 ? 7.573 12.652 13.796 1.00 68.25 142 ASN A CA 1
ATOM 1129 C C . ASN A 1 142 ? 7.271 11.282 13.172 1.00 68.25 142 ASN A C 1
ATOM 1131 O O . ASN A 1 142 ? 7.837 10.902 12.146 1.00 68.25 142 ASN A O 1
ATOM 1135 N N . GLU A 1 143 ? 6.301 10.592 13.758 1.00 63.31 143 GLU A N 1
ATOM 1136 C CA . GLU A 1 143 ? 5.764 9.274 13.425 1.00 63.31 143 GLU A CA 1
ATOM 1137 C C . GLU A 1 143 ? 5.231 9.252 11.982 1.00 63.31 143 GLU A C 1
ATOM 1139 O O . GLU A 1 143 ? 5.261 8.225 11.295 1.00 63.31 143 GLU A O 1
ATOM 1144 N N . TRP A 1 144 ? 4.759 10.410 11.503 1.00 68.81 144 TRP A N 1
ATOM 1145 C CA . TRP A 1 144 ? 4.165 10.611 10.179 1.00 68.81 144 TRP A CA 1
ATOM 1146 C C . TRP A 1 144 ? 5.189 11.095 9.139 1.00 68.81 144 TRP A C 1
ATOM 1148 O O . TRP A 1 144 ? 4.886 11.149 7.940 1.00 68.81 144 TRP A O 1
ATOM 1158 N N . CYS A 1 145 ? 6.393 11.470 9.577 1.00 76.94 145 CYS A N 1
ATOM 1159 C CA . CYS A 1 145 ? 7.417 12.115 8.762 1.00 76.94 145 CYS A CA 1
ATOM 1160 C C . CYS A 1 145 ? 8.514 11.141 8.308 1.00 76.94 145 CYS A C 1
ATOM 1162 O O . CYS A 1 145 ? 8.825 10.154 8.973 1.00 76.94 145 CYS A O 1
ATOM 1164 N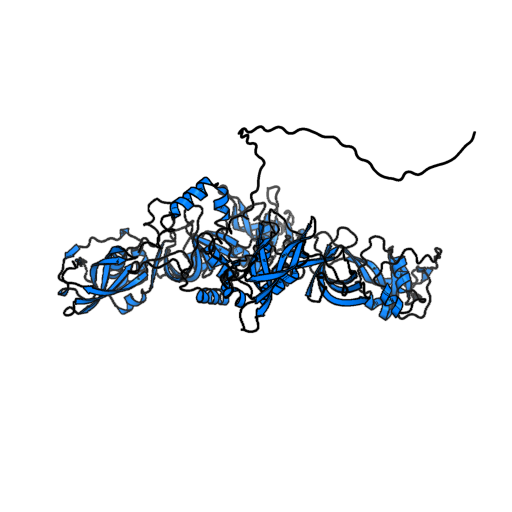 N . TYR A 1 146 ? 9.134 11.410 7.160 1.00 83.31 146 TYR A N 1
ATOM 1165 C CA . TYR A 1 146 ? 10.452 10.850 6.847 1.00 83.31 146 TYR A CA 1
ATOM 1166 C C . TYR A 1 146 ? 11.526 11.515 7.727 1.00 83.31 146 TYR A C 1
ATOM 1168 O O . TYR A 1 146 ? 11.318 12.629 8.213 1.00 83.31 146 TYR A O 1
ATOM 1176 N N . SER A 1 147 ? 12.678 10.860 7.911 1.00 89.75 147 SER A N 1
ATOM 1177 C CA . SER A 1 147 ? 13.808 11.470 8.625 1.00 89.75 147 SER A CA 1
ATOM 1178 C C . SER A 1 147 ? 14.335 12.708 7.873 1.00 89.75 147 SER A C 1
ATOM 1180 O O . SER A 1 147 ? 14.190 12.766 6.644 1.00 89.75 147 SER A O 1
ATOM 1182 N N . PRO A 1 148 ? 14.942 13.692 8.565 1.00 92.44 148 PRO A N 1
ATOM 1183 C CA . PRO A 1 148 ? 15.459 14.932 7.972 1.00 92.44 148 PRO A CA 1
ATOM 1184 C C . PRO A 1 148 ? 16.229 14.740 6.655 1.00 92.44 148 PRO A C 1
ATOM 1186 O O . PRO A 1 148 ? 15.971 15.418 5.658 1.00 92.44 148 PRO A O 1
ATOM 1189 N N . GLU A 1 149 ? 17.112 13.744 6.616 1.00 93.44 149 GLU A N 1
ATOM 1190 C CA . GLU A 1 149 ? 17.984 13.410 5.487 1.00 93.44 149 GLU A CA 1
ATOM 1191 C C . GLU A 1 149 ? 17.165 12.953 4.276 1.00 93.44 149 GLU A C 1
ATOM 1193 O O . GLU A 1 149 ? 17.395 13.399 3.149 1.00 93.44 149 GLU A O 1
ATOM 1198 N N . VAL A 1 150 ? 16.164 12.099 4.514 1.00 92.19 150 VAL A N 1
ATOM 1199 C CA . VAL A 1 150 ? 15.266 11.573 3.480 1.00 92.19 150 VAL A CA 1
ATOM 1200 C C . VAL A 1 150 ? 14.332 12.669 2.963 1.00 92.19 150 VAL A C 1
ATOM 1202 O O . VAL A 1 150 ? 14.099 12.737 1.756 1.00 92.19 150 VAL A O 1
ATOM 1205 N N . VAL A 1 151 ? 13.8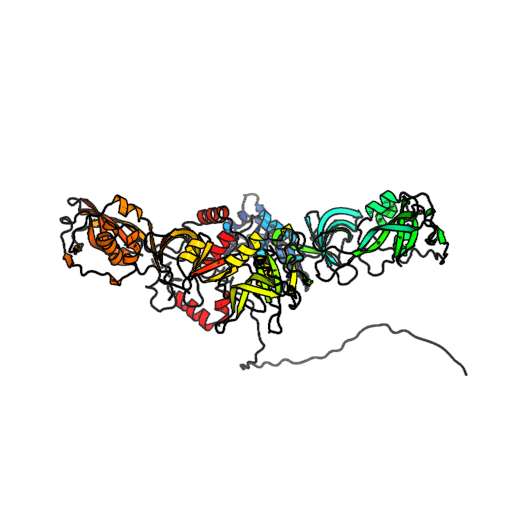50 13.577 3.821 1.00 94.56 151 VAL A N 1
ATOM 1206 C CA . VAL A 1 151 ? 13.060 14.748 3.390 1.00 94.56 151 VAL A CA 1
ATOM 1207 C C . VAL A 1 151 ? 13.879 15.639 2.455 1.00 94.56 151 VAL A C 1
ATOM 1209 O O . VAL A 1 151 ? 13.400 16.019 1.384 1.00 94.56 151 VAL A O 1
ATOM 1212 N N . VAL A 1 152 ? 15.131 15.932 2.818 1.00 95.00 152 VAL A N 1
ATOM 1213 C CA . VAL A 1 152 ? 16.050 16.735 1.999 1.00 95.00 152 VAL A CA 1
ATOM 1214 C C . VAL A 1 152 ? 16.407 16.019 0.694 1.00 95.00 152 VAL A C 1
ATOM 1216 O O . VAL A 1 152 ? 16.376 16.638 -0.369 1.00 95.00 152 VAL A O 1
ATOM 1219 N N . GLN A 1 153 ? 16.674 14.711 0.723 1.00 91.88 153 GLN A N 1
ATOM 1220 C CA . GLN A 1 153 ? 16.913 13.907 -0.481 1.00 91.88 153 GLN A CA 1
ATOM 1221 C C . GLN A 1 153 ? 15.705 13.933 -1.436 1.00 91.88 153 GLN A C 1
ATOM 1223 O O . GLN A 1 153 ? 15.882 14.113 -2.644 1.00 91.88 153 GLN A O 1
ATOM 1228 N N . ARG A 1 154 ? 14.483 13.800 -0.901 1.00 92.94 154 ARG A N 1
ATOM 1229 C CA . ARG A 1 154 ? 13.214 13.865 -1.649 1.00 92.94 154 ARG A CA 1
ATOM 1230 C C . ARG A 1 154 ? 12.929 15.260 -2.213 1.00 92.94 154 ARG A C 1
ATOM 1232 O O . ARG A 1 154 ? 12.393 15.372 -3.313 1.00 92.94 154 ARG A O 1
ATOM 1239 N N . ALA A 1 155 ? 13.327 16.319 -1.511 1.00 93.69 155 ALA A N 1
ATOM 1240 C CA . ALA A 1 155 ? 13.238 17.684 -2.020 1.00 93.69 155 ALA A CA 1
ATOM 1241 C C . ALA A 1 155 ? 14.255 17.936 -3.149 1.00 93.69 155 ALA A C 1
ATOM 1243 O O . ALA A 1 155 ? 13.882 18.418 -4.220 1.00 93.69 155 ALA A O 1
ATOM 1244 N N . ARG A 1 156 ? 15.525 17.551 -2.944 1.00 91.12 156 ARG A N 1
ATOM 1245 C CA . ARG A 1 156 ? 16.615 17.700 -3.926 1.00 91.12 156 ARG A CA 1
ATOM 1246 C C . ARG A 1 156 ? 16.341 16.933 -5.223 1.00 91.12 156 ARG A C 1
ATOM 1248 O O . ARG A 1 156 ? 16.605 17.466 -6.297 1.00 91.12 156 ARG A O 1
ATOM 1255 N N . SER A 1 157 ? 15.774 15.725 -5.155 1.00 89.56 157 SER A N 1
ATOM 1256 C CA . SER A 1 157 ? 15.504 14.914 -6.354 1.00 89.56 157 SER A CA 1
ATOM 1257 C C . SER A 1 157 ? 14.487 15.551 -7.311 1.00 89.56 157 SER A C 1
ATOM 1259 O O . SER A 1 157 ? 14.588 15.344 -8.520 1.00 89.56 157 SER A O 1
ATOM 1261 N N . ARG A 1 158 ? 13.551 16.365 -6.801 1.00 91.00 158 ARG A N 1
ATOM 1262 C CA . ARG A 1 158 ? 12.507 17.040 -7.594 1.00 91.00 158 ARG A CA 1
ATOM 1263 C C . ARG A 1 158 ? 12.894 18.436 -8.113 1.00 91.00 158 ARG A C 1
ATOM 1265 O O . ARG A 1 158 ? 12.107 19.055 -8.830 1.00 91.00 158 ARG A O 1
ATOM 1272 N N . VAL A 1 159 ? 14.091 18.949 -7.807 1.00 88.50 159 VAL A N 1
ATOM 1273 C CA . VAL A 1 159 ? 14.568 20.251 -8.322 1.00 88.50 159 VAL A CA 1
ATOM 1274 C C . VAL A 1 159 ? 14.542 20.270 -9.858 1.00 88.50 159 VAL A C 1
ATOM 1276 O O . VAL A 1 159 ? 14.920 19.301 -10.504 1.00 88.50 159 VAL A O 1
ATOM 1279 N N . ASN A 1 160 ? 14.105 21.392 -10.440 1.00 85.00 160 ASN A N 1
ATOM 1280 C CA . ASN A 1 160 ? 13.772 21.611 -11.854 1.00 85.00 160 ASN A CA 1
ATOM 1281 C C . ASN A 1 160 ? 12.454 21.000 -12.378 1.00 85.00 160 ASN A C 1
ATOM 1283 O O . ASN A 1 160 ? 12.104 21.294 -13.531 1.00 85.00 160 ASN A O 1
ATOM 1287 N N . GLU A 1 161 ? 11.677 20.241 -11.595 1.00 88.94 161 GLU A N 1
ATOM 1288 C CA . GLU A 1 161 ? 10.321 19.822 -12.001 1.00 88.94 161 GLU A CA 1
ATOM 1289 C C . GLU A 1 161 ? 9.476 21.039 -12.410 1.00 88.94 161 GLU A C 1
ATOM 1291 O O . GLU A 1 161 ? 9.487 22.068 -11.736 1.00 88.94 161 GLU A O 1
ATOM 1296 N N . ALA A 1 162 ? 8.741 20.930 -13.519 1.00 86.69 162 ALA A N 1
ATOM 1297 C CA . ALA A 1 162 ? 7.924 22.011 -14.083 1.00 86.69 162 ALA A CA 1
ATOM 1298 C C . ALA A 1 162 ? 6.422 21.664 -14.146 1.00 86.69 162 ALA A C 1
ATOM 1300 O O . ALA A 1 162 ? 5.675 22.278 -14.902 1.00 86.69 162 ALA A O 1
ATOM 1301 N N . GLN A 1 163 ? 5.977 20.656 -13.388 1.00 86.06 163 GLN A N 1
ATOM 1302 C CA . GLN A 1 163 ? 4.630 20.076 -13.476 1.00 86.06 163 GLN A CA 1
ATOM 1303 C C . GLN A 1 163 ? 3.648 20.658 -12.443 1.00 86.06 163 GLN A C 1
ATOM 1305 O O . GLN A 1 163 ? 2.755 19.955 -11.967 1.00 86.06 163 GLN A O 1
ATOM 1310 N N . HIS A 1 164 ? 3.810 21.933 -12.085 1.00 84.88 164 HIS A N 1
ATOM 1311 C CA . HIS A 1 164 ? 2.881 22.646 -11.209 1.00 84.88 164 HIS A CA 1
ATOM 1312 C C . HIS A 1 164 ? 1.496 22.745 -11.870 1.00 84.88 164 HIS A C 1
ATOM 1314 O O . HIS A 1 164 ? 1.366 23.362 -12.927 1.00 84.88 164 HIS A O 1
ATOM 1320 N N . SER A 1 165 ? 0.442 22.295 -11.187 1.00 76.38 165 SER A N 1
ATOM 1321 C CA . SER A 1 165 ? -0.957 22.632 -11.501 1.00 76.38 165 SER A CA 1
ATOM 1322 C C . SER A 1 165 ? -1.609 23.346 -10.304 1.00 76.38 165 SER A C 1
ATOM 1324 O O . SER A 1 165 ? -1.066 23.371 -9.201 1.00 76.38 165 SER A O 1
ATOM 1326 N N . PHE A 1 166 ? -2.715 24.054 -10.543 1.00 62.66 166 PHE A N 1
ATOM 1327 C CA . PHE A 1 166 ? -3.563 24.586 -9.468 1.00 62.66 166 PHE A CA 1
ATOM 1328 C C . PHE A 1 166 ? -4.507 23.506 -8.918 1.00 62.66 166 PHE A C 1
ATOM 1330 O O . PHE A 1 166 ? -4.790 23.488 -7.725 1.00 62.66 166 PHE A O 1
ATOM 1337 N N . PHE A 1 167 ? -4.937 22.590 -9.786 1.00 58.69 167 PHE A N 1
ATOM 1338 C CA . PHE A 1 167 ? -5.757 21.422 -9.477 1.00 58.69 167 PHE A CA 1
ATOM 1339 C C . PHE A 1 167 ? -4.814 20.212 -9.337 1.00 58.69 167 PHE A C 1
ATOM 1341 O O . PHE A 1 167 ? -4.619 19.452 -10.287 1.00 58.69 167 PHE A O 1
ATOM 1348 N N . GLY A 1 168 ? -4.100 20.151 -8.208 1.00 60.59 168 GLY A N 1
ATOM 1349 C CA . GLY A 1 168 ? -3.102 19.119 -7.888 1.00 60.59 168 GLY A CA 1
ATOM 1350 C C . GLY A 1 168 ? -1.637 19.495 -8.185 1.00 60.59 168 GLY A C 1
ATOM 1351 O O . GLY A 1 168 ? -1.335 20.277 -9.081 1.00 60.59 168 GLY A O 1
ATOM 1352 N N . ASN A 1 169 ? -0.700 18.910 -7.427 1.00 80.00 169 ASN A N 1
ATOM 1353 C CA . ASN A 1 169 ? 0.753 19.167 -7.493 1.00 80.00 169 ASN A CA 1
ATOM 1354 C C . ASN A 1 169 ? 1.140 20.650 -7.281 1.00 80.00 169 ASN A C 1
ATOM 1356 O O . ASN A 1 169 ? 1.887 21.245 -8.062 1.00 80.00 169 ASN A O 1
ATOM 1360 N N . THR A 1 170 ? 0.619 21.235 -6.201 1.00 81.50 170 THR A N 1
ATOM 1361 C CA . THR A 1 170 ? 0.938 22.590 -5.726 1.00 81.50 170 THR A CA 1
ATOM 1362 C C . THR A 1 170 ? 2.219 22.626 -4.872 1.00 81.50 170 THR A C 1
ATOM 1364 O O . THR A 1 170 ? 2.812 21.594 -4.553 1.00 81.50 170 THR A O 1
ATOM 1367 N N . ALA A 1 171 ? 2.622 23.817 -4.409 1.00 81.38 171 ALA A N 1
ATOM 1368 C CA . ALA A 1 171 ? 3.676 23.981 -3.398 1.00 81.38 171 ALA A CA 1
ATOM 1369 C C . ALA A 1 171 ? 3.406 23.198 -2.096 1.00 81.38 171 ALA A C 1
ATOM 1371 O O . ALA A 1 171 ? 4.325 22.606 -1.530 1.00 81.38 171 ALA A O 1
ATOM 1372 N N . SER A 1 172 ? 2.147 23.144 -1.645 1.00 81.75 172 SER A N 1
ATOM 1373 C CA . SER A 1 172 ? 1.755 22.371 -0.459 1.00 81.75 172 SER A CA 1
ATOM 1374 C C . SER A 1 172 ? 1.888 20.866 -0.689 1.00 81.75 172 SER A C 1
ATOM 1376 O O . SER A 1 172 ? 2.282 20.142 0.222 1.00 81.75 172 SER A O 1
ATOM 1378 N N . ASP A 1 173 ? 1.598 20.392 -1.902 1.00 80.25 173 ASP A N 1
ATOM 1379 C CA . ASP A 1 173 ? 1.664 18.966 -2.234 1.00 80.25 173 ASP A CA 1
ATOM 1380 C C . ASP A 1 173 ? 3.104 18.503 -2.448 1.00 80.25 173 ASP A C 1
ATOM 1382 O O . ASP A 1 173 ? 3.452 17.411 -2.013 1.00 80.25 173 ASP A O 1
ATOM 1386 N N . PHE A 1 174 ? 3.963 19.348 -3.029 1.00 89.12 174 PHE A N 1
ATOM 1387 C CA . PHE A 1 174 ? 5.410 19.125 -3.055 1.00 89.12 174 PHE A CA 1
ATOM 1388 C C . PHE A 1 174 ? 5.982 18.974 -1.636 1.00 89.12 174 PHE A C 1
ATOM 1390 O O . PHE A 1 174 ? 6.665 17.990 -1.348 1.00 89.12 174 PHE A O 1
ATOM 1397 N N . VAL A 1 175 ? 5.661 19.907 -0.734 1.00 89.44 175 VAL A N 1
ATOM 1398 C CA . VAL A 1 175 ? 6.112 19.864 0.665 1.00 89.44 175 VAL A CA 1
ATOM 1399 C C . VAL A 1 175 ? 5.594 18.614 1.383 1.00 89.44 175 VAL A C 1
ATOM 1401 O O . VAL A 1 175 ? 6.384 17.905 2.006 1.00 89.44 175 VAL A O 1
ATOM 1404 N N . ARG A 1 176 ? 4.301 18.281 1.239 1.00 83.44 176 ARG A N 1
ATOM 1405 C CA . ARG A 1 176 ? 3.708 17.068 1.831 1.00 83.44 176 ARG A CA 1
ATOM 1406 C C . ARG A 1 176 ? 4.391 15.795 1.311 1.00 83.44 176 ARG A C 1
ATOM 1408 O O . ARG A 1 176 ? 4.745 14.935 2.118 1.00 83.44 176 ARG A O 1
ATOM 1415 N N . TRP A 1 177 ? 4.646 15.727 -0.001 1.00 87.75 177 TRP A N 1
ATOM 1416 C CA . TRP A 1 177 ? 5.346 14.628 -0.680 1.00 87.75 177 TRP A CA 1
ATOM 1417 C C . TRP A 1 177 ? 6.778 14.434 -0.172 1.00 87.75 177 TRP A C 1
ATOM 1419 O O . TRP A 1 177 ? 7.247 13.300 -0.082 1.00 87.75 177 TRP A O 1
ATOM 1429 N N . CYS A 1 178 ? 7.480 15.514 0.180 1.00 90.88 178 CYS A N 1
ATOM 1430 C CA . CYS A 1 178 ? 8.825 15.425 0.748 1.00 90.88 178 CYS A CA 1
ATOM 1431 C C . CYS A 1 178 ? 8.808 15.030 2.229 1.00 90.88 178 CYS A C 1
ATOM 1433 O O . CYS A 1 178 ? 9.563 14.140 2.609 1.00 90.88 178 CYS A O 1
ATOM 1435 N N . LYS A 1 179 ? 7.965 15.673 3.054 1.00 87.38 179 LYS A N 1
ATOM 1436 C CA . LYS A 1 179 ? 8.002 15.537 4.523 1.00 87.38 179 LYS A CA 1
ATOM 1437 C C . LYS A 1 179 ? 7.312 14.276 5.049 1.00 87.38 179 LYS A C 1
ATOM 1439 O O . LYS A 1 179 ? 7.844 13.661 5.964 1.00 87.38 179 LYS A O 1
ATOM 1444 N N . THR A 1 180 ? 6.158 13.880 4.504 1.00 79.12 180 THR A N 1
ATOM 1445 C CA . THR A 1 180 ? 5.278 12.863 5.130 1.00 79.12 180 THR A CA 1
ATOM 1446 C C . THR A 1 180 ? 5.245 11.519 4.399 1.00 79.12 180 THR A C 1
ATOM 1448 O O . THR A 1 180 ? 5.418 11.457 3.182 1.00 79.12 180 THR A O 1
ATOM 1451 N N . ARG A 1 181 ? 4.980 10.431 5.132 1.00 72.38 181 ARG A N 1
ATOM 1452 C CA . ARG A 1 181 ? 4.864 9.069 4.585 1.00 72.38 181 ARG A CA 1
ATOM 1453 C C . ARG A 1 181 ? 3.444 8.832 4.055 1.00 72.38 181 ARG A C 1
ATOM 1455 O O . ARG A 1 181 ? 2.497 8.705 4.828 1.00 72.38 181 ARG A O 1
ATOM 1462 N N . CYS A 1 182 ? 3.269 8.795 2.730 1.00 62.69 182 CYS A N 1
ATOM 1463 C CA . CYS A 1 182 ? 1.978 8.463 2.117 1.00 62.69 182 CYS A CA 1
ATOM 1464 C C . CYS A 1 182 ? 2.101 7.940 0.675 1.00 62.69 182 CYS A C 1
ATOM 1466 O O . CYS A 1 182 ? 3.058 8.262 -0.025 1.00 62.69 182 CYS A O 1
ATOM 1468 N N . SER A 1 183 ? 1.109 7.158 0.227 1.00 56.69 183 SER A N 1
ATOM 1469 C CA . SER A 1 183 ? 0.983 6.613 -1.139 1.00 56.69 183 SER A CA 1
ATOM 1470 C C . SER A 1 183 ? -0.170 7.214 -1.954 1.00 56.69 183 SER A C 1
ATOM 1472 O O . SER A 1 183 ? -0.229 6.991 -3.158 1.00 56.69 183 SER A O 1
ATOM 1474 N N . SER A 1 184 ? -1.070 8.002 -1.344 1.00 59.06 184 SER A N 1
ATOM 1475 C CA . SER A 1 184 ? -1.955 8.903 -2.109 1.00 59.06 184 SER A CA 1
ATOM 1476 C C . SER A 1 184 ? -1.183 10.101 -2.675 1.00 59.06 184 SER A C 1
ATOM 1478 O O . SER A 1 184 ? -1.668 10.816 -3.551 1.00 59.06 184 SER A O 1
ATOM 1480 N N . HIS A 1 185 ? 0.051 10.294 -2.201 1.00 73.75 185 HIS A N 1
ATOM 1481 C CA . HIS A 1 185 ? 1.067 11.074 -2.882 1.00 73.75 185 H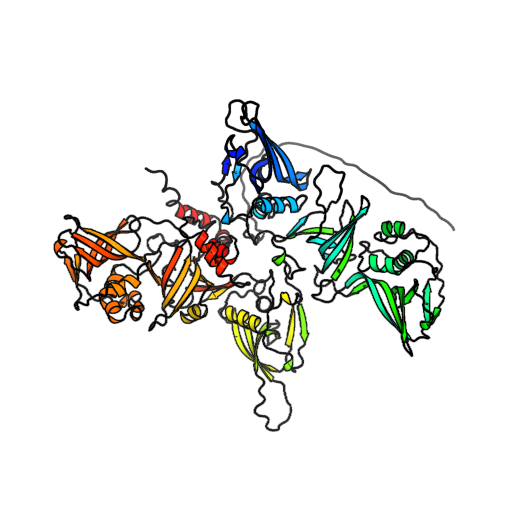IS A CA 1
ATOM 1482 C C . HIS A 1 185 ? 1.234 10.643 -4.329 1.00 73.75 185 HIS A C 1
ATOM 1484 O O . HIS A 1 185 ? 1.220 9.463 -4.661 1.00 73.75 185 HIS A O 1
ATOM 1490 N N . ARG A 1 186 ? 1.473 11.638 -5.182 1.00 76.94 186 ARG A N 1
ATOM 1491 C CA . ARG A 1 186 ? 1.759 11.446 -6.596 1.00 76.94 186 ARG A CA 1
ATOM 1492 C C . ARG A 1 186 ? 2.921 10.436 -6.778 1.00 76.94 186 ARG A C 1
ATOM 1494 O O . ARG A 1 186 ? 4.045 10.775 -6.400 1.00 76.94 186 ARG A O 1
ATOM 1501 N N . PRO A 1 187 ? 2.690 9.244 -7.369 1.00 77.38 187 PRO A N 1
ATOM 1502 C CA . PRO A 1 187 ? 3.673 8.154 -7.350 1.00 77.38 187 PRO A CA 1
ATOM 1503 C C . PRO A 1 187 ? 4.865 8.335 -8.302 1.00 77.38 187 PRO A C 1
ATOM 1505 O O . PRO A 1 187 ? 5.856 7.638 -8.183 1.00 77.38 187 PRO A O 1
ATOM 1508 N N . ASP A 1 188 ? 4.824 9.298 -9.225 1.00 86.19 188 ASP A N 1
ATOM 1509 C CA . ASP A 1 188 ? 5.979 9.643 -10.066 1.00 86.19 188 ASP A CA 1
ATOM 1510 C C . ASP A 1 188 ? 5.981 11.139 -10.367 1.00 86.19 188 ASP A C 1
ATOM 1512 O O . ASP A 1 188 ? 4.922 11.762 -10.473 1.00 86.19 188 ASP A O 1
ATOM 1516 N N . ASN A 1 189 ? 7.169 11.719 -10.514 1.00 88.50 189 ASN A N 1
ATOM 1517 C CA . ASN A 1 189 ? 7.367 13.127 -10.837 1.00 88.50 189 ASN A CA 1
ATOM 1518 C C . ASN A 1 189 ? 8.394 13.229 -11.969 1.00 88.50 189 ASN A C 1
ATOM 1520 O O . ASN A 1 189 ? 9.466 12.631 -11.878 1.00 88.50 189 ASN A O 1
ATOM 1524 N N . LEU A 1 190 ? 8.064 13.951 -13.045 1.00 88.69 190 LEU A N 1
ATOM 1525 C CA . LEU A 1 190 ? 8.906 14.016 -14.241 1.00 88.69 190 LEU A CA 1
ATOM 1526 C C . LEU A 1 190 ? 9.802 15.257 -14.196 1.00 88.69 190 LEU A C 1
ATOM 1528 O O . LEU A 1 190 ? 9.334 16.393 -14.329 1.00 88.69 190 LEU A O 1
ATOM 1532 N N . VAL A 1 191 ? 11.099 15.024 -14.010 1.00 88.69 191 VAL A N 1
ATOM 1533 C CA . VAL A 1 191 ? 12.109 16.051 -13.740 1.00 88.69 191 VAL A CA 1
ATOM 1534 C C . VAL A 1 191 ? 13.043 16.185 -14.952 1.00 88.69 191 VAL A C 1
ATOM 1536 O O . VAL A 1 191 ? 13.736 15.228 -15.301 1.00 88.69 191 VAL A O 1
ATOM 1539 N N . PRO A 1 192 ? 13.072 17.339 -15.647 1.00 85.12 192 PRO A N 1
ATOM 1540 C CA . PRO A 1 192 ? 13.957 17.548 -16.793 1.00 85.12 192 PRO A CA 1
ATOM 1541 C C . PRO A 1 192 ? 15.437 17.372 -16.440 1.00 85.12 192 PRO A C 1
ATOM 1543 O O . PRO A 1 192 ? 15.937 18.012 -15.515 1.00 85.12 192 PRO A O 1
ATOM 1546 N N . ILE A 1 193 ? 16.127 16.535 -17.216 1.00 80.50 193 ILE A N 1
ATOM 1547 C CA . ILE A 1 193 ? 17.569 16.308 -17.102 1.00 80.50 193 ILE A CA 1
ATOM 1548 C C . ILE A 1 193 ? 18.320 17.546 -17.602 1.00 80.50 193 ILE A C 1
ATOM 1550 O O . ILE A 1 193 ? 18.048 18.063 -18.686 1.00 80.50 193 ILE A O 1
ATOM 1554 N N . TYR A 1 194 ? 19.325 17.958 -16.839 1.00 71.25 194 TYR A N 1
ATOM 1555 C CA . TYR A 1 194 ? 20.400 18.842 -17.280 1.00 71.25 194 TYR A CA 1
ATOM 1556 C C . TYR A 1 194 ? 21.694 18.251 -16.727 1.00 71.25 194 TYR A C 1
ATOM 1558 O O . TYR A 1 194 ? 21.697 17.837 -15.569 1.00 71.25 194 TYR A O 1
ATOM 1566 N N . VAL A 1 195 ? 22.774 18.210 -17.512 1.00 62.19 195 VAL A N 1
ATOM 1567 C CA . VAL A 1 195 ? 24.068 17.658 -17.069 1.00 62.19 195 VAL A CA 1
ATOM 1568 C C . VAL A 1 195 ? 25.199 18.579 -17.524 1.00 62.19 195 VAL A C 1
ATOM 1570 O O . VAL A 1 195 ? 25.663 18.505 -18.655 1.00 62.19 195 VAL A O 1
ATOM 1573 N N . SER A 1 196 ? 25.622 19.503 -16.667 1.00 56.53 196 SER A N 1
ATOM 1574 C CA . SER A 1 196 ? 26.712 20.438 -16.959 1.00 56.53 196 SER A CA 1
ATOM 1575 C C . SER A 1 196 ? 27.477 20.738 -15.675 1.00 56.53 196 SER A C 1
ATOM 1577 O O . SER A 1 196 ? 26.874 20.919 -14.621 1.00 56.53 196 SER A O 1
ATOM 1579 N N . GLU A 1 197 ? 28.801 20.762 -15.766 1.00 56.41 197 GLU A N 1
ATOM 1580 C CA . GLU A 1 197 ? 29.688 21.049 -14.633 1.00 56.41 197 GLU A CA 1
ATOM 1581 C C . GLU A 1 197 ? 29.855 22.575 -14.441 1.00 56.41 197 GLU A C 1
ATOM 1583 O O . GLU A 1 197 ? 29.920 23.064 -13.316 1.00 56.41 197 GLU A O 1
ATOM 1588 N N . ASP A 1 198 ? 29.790 23.348 -15.533 1.00 54.28 198 ASP A N 1
ATOM 1589 C CA . ASP A 1 198 ? 30.193 24.762 -15.596 1.00 54.28 198 ASP A CA 1
ATOM 1590 C C . ASP A 1 198 ? 29.048 25.791 -15.487 1.00 54.28 198 ASP A C 1
ATOM 1592 O O . ASP A 1 198 ? 29.096 26.860 -16.101 1.00 54.28 198 ASP A O 1
ATOM 1596 N N . ASN A 1 199 ? 27.976 25.515 -14.737 1.00 44.66 199 ASN A N 1
ATOM 1597 C CA . ASN A 1 199 ? 26.926 26.517 -14.493 1.00 44.66 199 ASN A CA 1
ATOM 1598 C C . ASN A 1 199 ? 26.461 26.553 -13.032 1.00 44.66 199 ASN A C 1
ATOM 1600 O O . ASN A 1 199 ? 25.946 25.576 -12.499 1.00 44.66 199 ASN A O 1
ATOM 1604 N N . LYS A 1 200 ? 26.534 27.741 -12.410 1.00 49.00 200 LYS A N 1
ATOM 1605 C CA . LYS A 1 200 ? 26.122 28.020 -11.016 1.00 49.00 200 LYS A CA 1
ATOM 1606 C C . LYS A 1 200 ? 24.589 28.049 -10.812 1.00 49.00 200 LYS A C 1
ATOM 1608 O O . LYS A 1 200 ? 24.068 28.894 -10.090 1.00 49.00 200 LYS A O 1
ATOM 1613 N N . LYS A 1 201 ? 23.845 27.173 -11.494 1.00 54.09 201 LYS A N 1
ATOM 1614 C CA . LYS A 1 201 ? 22.382 27.006 -11.407 1.00 54.09 201 LYS A CA 1
ATOM 1615 C C . LYS A 1 201 ? 22.084 25.511 -11.371 1.00 54.09 201 LYS A C 1
ATOM 1617 O O . LYS A 1 201 ? 22.654 24.773 -12.160 1.00 54.09 201 LYS A O 1
ATOM 1622 N N . MET A 1 202 ? 21.233 25.071 -10.443 1.00 53.09 202 MET A N 1
ATOM 1623 C CA . MET A 1 202 ? 21.162 23.654 -10.068 1.00 53.09 202 MET A CA 1
ATOM 1624 C C . MET A 1 202 ? 20.759 22.710 -11.206 1.00 53.09 202 MET A C 1
ATOM 1626 O O . MET A 1 202 ? 19.831 22.969 -11.973 1.00 53.09 202 MET A O 1
ATOM 1630 N N . ILE A 1 203 ? 21.473 21.589 -11.258 1.00 59.78 203 ILE A N 1
ATOM 1631 C CA . ILE A 1 203 ? 21.567 20.619 -12.349 1.00 59.78 203 ILE A CA 1
ATOM 1632 C C . ILE A 1 203 ? 21.448 19.230 -11.711 1.00 59.78 203 ILE A C 1
ATOM 1634 O O . ILE A 1 203 ? 22.073 18.976 -10.683 1.00 59.78 203 ILE A O 1
ATOM 1638 N N . HIS A 1 204 ? 20.621 18.351 -12.281 1.00 70.38 204 HIS A N 1
ATOM 1639 C CA . HIS A 1 204 ? 20.417 16.994 -11.764 1.00 70.38 204 HIS A CA 1
ATOM 1640 C C . HIS A 1 204 ? 21.303 16.032 -12.561 1.00 70.38 204 HIS A C 1
ATOM 1642 O O . HIS A 1 204 ? 20.921 15.573 -13.639 1.00 70.38 204 HIS A O 1
ATOM 1648 N N . SER A 1 205 ? 22.501 15.757 -12.044 1.00 73.06 205 SER A N 1
ATOM 1649 C CA . SER A 1 205 ? 23.424 14.787 -12.633 1.00 73.06 205 SER A CA 1
ATOM 1650 C C . SER A 1 205 ? 22.840 13.374 -12.571 1.00 73.06 205 SER A C 1
ATOM 1652 O O . SER A 1 205 ? 22.497 12.882 -11.499 1.00 73.06 205 SER A O 1
ATOM 1654 N N . VAL A 1 206 ? 22.736 12.726 -13.734 1.00 84.31 206 VAL A N 1
ATOM 1655 C CA . VAL A 1 206 ? 22.203 11.363 -13.860 1.00 84.31 206 VAL A CA 1
ATOM 1656 C C . VAL A 1 206 ? 23.237 10.349 -13.366 1.00 84.31 206 VAL A C 1
ATOM 1658 O O . VAL A 1 206 ? 24.363 10.300 -13.864 1.00 84.31 206 VAL A O 1
ATOM 1661 N N . LYS A 1 207 ? 22.846 9.515 -12.406 1.00 86.75 207 LYS A N 1
ATOM 1662 C CA . LYS A 1 207 ? 23.707 8.565 -11.682 1.00 86.75 207 LYS A CA 1
ATOM 1663 C C . LYS A 1 207 ? 23.107 7.155 -11.668 1.00 86.75 207 LYS A C 1
ATOM 1665 O O . LYS A 1 207 ? 21.940 6.950 -11.992 1.00 86.75 207 LYS A O 1
ATOM 1670 N N . SER A 1 208 ? 23.907 6.177 -11.241 1.00 90.75 208 SER A N 1
ATOM 1671 C CA . SER A 1 208 ? 23.425 4.814 -10.984 1.00 90.75 208 SER A CA 1
ATOM 1672 C C . SER A 1 208 ? 22.249 4.816 -9.996 1.00 90.75 208 SER A C 1
ATOM 1674 O O . SER A 1 208 ? 22.246 5.567 -9.018 1.00 90.75 208 SER A O 1
ATOM 1676 N N . GLY A 1 209 ? 21.240 3.991 -10.275 1.00 90.31 209 GLY A N 1
ATOM 1677 C CA . GLY A 1 209 ? 19.990 3.910 -9.518 1.00 90.31 209 GLY A CA 1
ATOM 1678 C C . GLY A 1 209 ? 18.898 4.896 -9.949 1.00 90.31 209 GLY A C 1
ATOM 1679 O O . GLY A 1 209 ? 17.738 4.669 -9.601 1.00 90.31 209 GLY A O 1
ATOM 1680 N N . ASP A 1 210 ? 19.211 5.938 -10.728 1.00 91.31 210 ASP A N 1
ATOM 1681 C CA . ASP A 1 210 ? 18.189 6.857 -11.241 1.00 91.31 210 ASP A CA 1
ATOM 1682 C C . ASP A 1 210 ? 17.252 6.161 -12.236 1.00 91.31 210 ASP A C 1
ATOM 1684 O O . ASP A 1 210 ? 17.646 5.276 -13.001 1.00 91.31 210 ASP A O 1
ATOM 1688 N N . HIS A 1 211 ? 15.997 6.606 -12.262 1.00 93.00 211 HIS A N 1
ATOM 1689 C CA . HIS A 1 211 ? 14.983 6.126 -13.194 1.00 93.00 211 HIS A CA 1
ATOM 1690 C C . HIS A 1 211 ? 14.667 7.181 -14.253 1.00 93.00 211 HIS A C 1
ATOM 1692 O O . HIS A 1 211 ? 14.515 8.358 -13.931 1.00 93.00 211 HIS A O 1
ATOM 1698 N N . LEU A 1 212 ? 14.539 6.756 -15.512 1.00 92.06 212 LEU A N 1
ATOM 1699 C CA . LEU A 1 212 ? 14.358 7.633 -16.672 1.00 92.06 212 LEU A CA 1
ATOM 1700 C C . LEU A 1 212 ? 13.199 7.156 -17.555 1.00 92.06 212 LEU A C 1
ATOM 1702 O O . LEU A 1 212 ? 13.121 5.972 -17.871 1.00 92.06 212 LEU A O 1
ATOM 1706 N N . GLU A 1 213 ? 12.365 8.072 -18.047 1.00 90.12 213 GLU A N 1
ATOM 1707 C CA . GLU A 1 213 ? 11.540 7.813 -19.231 1.00 90.12 213 GLU A CA 1
ATOM 1708 C C . GLU A 1 213 ? 12.308 8.257 -20.488 1.00 90.12 213 GLU A C 1
ATOM 1710 O O . GLU A 1 213 ? 12.643 9.435 -20.636 1.00 90.12 213 GLU A O 1
ATOM 1715 N N . VAL A 1 214 ? 12.555 7.333 -21.419 1.00 87.69 214 VAL A N 1
ATOM 1716 C CA . VAL A 1 214 ? 13.274 7.584 -22.681 1.00 87.69 214 VAL A CA 1
ATOM 1717 C C . VAL A 1 214 ? 12.307 7.511 -23.861 1.00 87.69 214 VAL A C 1
ATOM 1719 O O . VAL A 1 214 ? 11.584 6.529 -24.025 1.00 87.69 214 VAL A O 1
ATOM 1722 N N . LYS A 1 215 ? 12.305 8.534 -24.720 1.00 83.06 215 LYS A N 1
ATOM 1723 C CA . LYS A 1 215 ? 11.603 8.533 -26.010 1.00 83.06 215 LYS A CA 1
ATOM 1724 C C . LYS A 1 215 ? 12.444 7.792 -27.046 1.00 83.06 215 LYS A C 1
ATOM 1726 O O . LYS A 1 215 ? 13.584 8.168 -27.310 1.00 83.06 215 LYS A O 1
ATOM 1731 N N . CYS A 1 216 ? 11.869 6.779 -27.682 1.00 72.25 216 CYS A N 1
ATOM 1732 C CA . CYS A 1 216 ? 12.514 6.056 -28.772 1.00 72.25 216 CYS A CA 1
ATOM 1733 C C . CYS A 1 216 ? 12.030 6.546 -30.148 1.00 72.25 216 CYS A C 1
ATOM 1735 O O . CYS A 1 216 ? 11.154 7.405 -30.279 1.00 72.25 216 CYS A O 1
ATOM 1737 N N . ALA A 1 217 ? 12.625 5.997 -31.210 1.00 63.50 217 ALA A N 1
ATOM 1738 C CA . ALA A 1 217 ? 12.426 6.410 -32.598 1.00 63.50 217 ALA A CA 1
ATOM 1739 C C . ALA A 1 217 ? 11.048 6.019 -33.200 1.00 63.50 217 ALA A C 1
ATOM 1741 O O . ALA A 1 217 ? 10.982 5.369 -34.243 1.00 63.50 217 ALA A O 1
ATOM 1742 N N . GLY A 1 218 ? 9.943 6.462 -32.591 1.00 63.88 218 GLY A N 1
ATOM 1743 C CA . GLY A 1 218 ? 8.572 6.164 -33.027 1.00 63.88 218 GLY A CA 1
ATOM 1744 C C . GLY A 1 218 ? 7.524 7.018 -32.306 1.00 63.88 218 GLY A C 1
ATOM 1745 O O . GLY A 1 218 ? 7.612 8.253 -32.333 1.00 63.88 218 GLY A O 1
ATOM 1746 N N . ARG A 1 219 ? 6.542 6.355 -31.684 1.00 62.81 219 ARG A N 1
ATOM 1747 C CA . ARG A 1 219 ? 5.762 6.887 -30.540 1.00 62.81 219 ARG A CA 1
ATOM 1748 C C . ARG A 1 219 ? 6.210 6.255 -29.210 1.00 62.81 219 ARG A C 1
ATOM 1750 O O . ARG A 1 219 ? 5.753 6.668 -28.154 1.00 62.81 219 ARG A O 1
ATOM 1757 N N . ASP A 1 220 ? 7.083 5.259 -29.299 1.00 70.50 220 ASP A N 1
ATOM 1758 C CA . ASP A 1 220 ? 7.456 4.309 -28.260 1.00 70.50 220 ASP A CA 1
ATOM 1759 C C . ASP A 1 220 ? 8.290 4.949 -27.146 1.00 70.50 220 ASP A C 1
ATOM 1761 O O . ASP A 1 220 ? 9.138 5.815 -27.400 1.00 70.50 220 ASP A O 1
ATOM 1765 N N . ARG A 1 221 ? 8.064 4.498 -25.910 1.00 79.88 221 ARG A N 1
ATOM 1766 C CA . ARG A 1 221 ? 8.732 5.000 -24.705 1.00 79.88 221 ARG A CA 1
ATOM 1767 C C . ARG A 1 221 ? 9.229 3.834 -23.854 1.00 79.88 221 ARG A C 1
ATOM 1769 O O . ARG A 1 221 ? 8.499 2.862 -23.658 1.00 79.88 221 ARG A O 1
ATOM 1776 N N . LEU A 1 222 ? 10.440 3.954 -23.318 1.00 85.50 222 LEU A N 1
ATOM 1777 C CA . LEU A 1 222 ? 10.989 3.027 -22.328 1.00 85.50 222 LEU A CA 1
ATOM 1778 C C . LEU A 1 222 ? 10.978 3.655 -20.938 1.00 85.50 222 LEU A C 1
ATOM 1780 O O . LEU A 1 222 ? 11.227 4.852 -20.803 1.00 85.50 222 LEU A O 1
ATOM 1784 N N . HIS A 1 223 ? 10.755 2.827 -19.921 1.00 88.81 223 HIS A N 1
ATOM 1785 C CA . HIS A 1 223 ? 11.145 3.130 -18.550 1.00 88.81 223 HIS A CA 1
ATOM 1786 C C . HIS A 1 223 ? 12.463 2.419 -18.270 1.00 88.81 223 HIS A C 1
ATOM 1788 O O . HIS A 1 223 ? 12.561 1.199 -18.423 1.00 88.81 223 HIS A O 1
ATOM 1794 N N . CYS A 1 224 ? 13.466 3.189 -17.876 1.00 91.88 224 CYS A N 1
ATOM 1795 C CA . CYS A 1 224 ? 14.838 2.754 -17.678 1.00 91.88 224 CYS A CA 1
ATOM 1796 C C . CYS A 1 224 ? 15.259 2.942 -16.215 1.00 91.88 224 CYS A C 1
ATOM 1798 O O . CYS A 1 224 ? 14.770 3.840 -15.528 1.00 91.88 224 CYS A O 1
ATOM 1800 N N . LYS A 1 225 ? 16.201 2.117 -15.758 1.00 94.62 225 LYS A N 1
ATOM 1801 C CA . LYS A 1 225 ? 16.957 2.266 -14.510 1.00 94.62 225 LYS A CA 1
ATOM 1802 C C . LYS A 1 225 ? 18.435 2.295 -14.869 1.00 94.62 225 LYS A C 1
ATOM 1804 O O . LYS A 1 225 ? 18.916 1.368 -15.525 1.00 94.62 225 LYS A O 1
ATOM 1809 N N . VAL A 1 226 ? 19.133 3.358 -14.491 1.00 94.62 226 VAL A N 1
ATOM 1810 C CA . VAL A 1 226 ? 20.552 3.548 -14.802 1.00 94.62 226 VAL A CA 1
ATOM 1811 C C . VAL A 1 226 ? 21.384 2.575 -13.974 1.00 94.62 226 VAL A C 1
ATOM 1813 O O . VAL A 1 226 ? 21.261 2.528 -12.751 1.00 94.62 226 VAL A O 1
ATOM 1816 N N . LEU A 1 227 ? 22.221 1.790 -14.649 1.00 95.50 227 LEU A N 1
ATOM 1817 C CA . LEU A 1 227 ? 23.177 0.875 -14.030 1.00 95.50 227 LEU A CA 1
ATOM 1818 C C . LEU A 1 227 ? 24.526 1.581 -13.869 1.00 95.50 227 LEU A C 1
ATOM 1820 O O . LEU A 1 227 ? 25.070 1.626 -12.767 1.00 95.50 227 LEU A O 1
ATOM 1824 N N . THR A 1 228 ? 25.018 2.208 -14.940 1.00 93.81 228 THR A N 1
ATOM 1825 C CA . THR A 1 228 ? 26.264 2.988 -14.959 1.00 93.81 228 THR A CA 1
ATOM 1826 C C . THR A 1 228 ? 26.111 4.265 -15.790 1.00 93.81 228 THR A C 1
ATOM 1828 O O . THR A 1 228 ? 25.324 4.309 -16.739 1.00 93.81 228 THR A O 1
ATOM 1831 N N . THR A 1 229 ? 26.891 5.289 -15.432 1.00 90.19 229 THR A N 1
ATOM 1832 C CA . THR A 1 229 ? 27.042 6.549 -16.176 1.00 90.19 229 THR A CA 1
ATOM 1833 C C . THR A 1 229 ? 28.522 6.740 -16.508 1.00 90.19 229 THR A C 1
ATOM 1835 O O . THR A 1 229 ? 29.345 6.772 -15.595 1.00 90.19 229 THR A O 1
ATOM 1838 N N . THR A 1 230 ? 28.857 6.928 -17.784 1.00 87.62 230 THR A N 1
ATOM 1839 C CA . THR A 1 230 ? 30.231 7.150 -18.267 1.00 87.62 230 THR A CA 1
ATOM 1840 C C . THR A 1 230 ? 30.313 8.509 -18.961 1.00 87.62 230 THR A C 1
ATOM 1842 O O . THR A 1 230 ? 29.576 8.767 -19.911 1.00 87.62 230 THR A O 1
ATOM 1845 N N . LYS A 1 231 ? 31.208 9.403 -18.526 1.00 85.12 231 LYS A N 1
ATOM 1846 C CA . LYS A 1 231 ? 31.451 10.678 -19.226 1.00 85.12 231 LYS A CA 1
ATOM 1847 C C . LYS A 1 231 ? 32.216 10.402 -20.523 1.00 85.12 231 LYS A C 1
ATOM 1849 O O . LYS A 1 231 ? 33.318 9.870 -20.470 1.00 85.12 231 LYS A O 1
ATOM 1854 N N . LEU A 1 232 ? 31.642 10.768 -21.671 1.00 79.81 232 LEU A N 1
ATOM 1855 C CA . LEU A 1 232 ? 32.289 10.613 -22.982 1.00 79.81 232 LEU A CA 1
ATOM 1856 C C . LEU A 1 232 ? 33.099 11.857 -23.358 1.00 79.81 232 LEU A C 1
ATOM 1858 O O . LEU A 1 232 ? 34.174 11.758 -23.935 1.00 79.81 232 LEU A O 1
ATOM 1862 N N . ASN A 1 233 ? 32.561 13.038 -23.050 1.00 77.31 233 ASN A N 1
ATOM 1863 C CA . ASN A 1 233 ? 33.219 14.339 -23.175 1.00 77.31 233 ASN A CA 1
ATOM 1864 C C . ASN A 1 233 ? 32.437 15.386 -22.359 1.00 77.31 233 ASN A C 1
ATOM 1866 O O . ASN A 1 233 ? 31.411 15.075 -21.756 1.00 77.31 233 ASN A O 1
ATOM 1870 N N . ASN A 1 234 ? 32.874 16.647 -22.377 1.00 71.94 234 ASN A N 1
ATOM 1871 C CA . ASN A 1 234 ? 32.271 17.745 -21.603 1.00 71.94 234 ASN A CA 1
ATOM 1872 C C . ASN A 1 234 ? 30.800 18.067 -21.959 1.00 71.94 234 ASN A C 1
ATOM 1874 O O . ASN A 1 234 ? 30.173 18.878 -21.284 1.00 71.94 234 ASN A O 1
ATOM 1878 N N . SER A 1 235 ? 30.235 17.452 -23.006 1.00 76.00 235 SER A N 1
ATOM 1879 C CA . SER A 1 235 ? 28.848 17.659 -23.447 1.00 76.00 235 SER A CA 1
ATOM 1880 C C . SER A 1 235 ? 27.969 16.401 -23.447 1.00 76.00 235 SER A C 1
ATOM 1882 O O . SER A 1 235 ? 26.756 16.532 -23.640 1.00 76.00 235 SER A O 1
ATOM 1884 N N . LYS A 1 236 ? 28.543 15.200 -23.256 1.00 82.25 236 LYS A N 1
ATOM 1885 C CA . LYS A 1 236 ? 27.847 13.912 -23.440 1.00 82.25 236 LYS A CA 1
ATOM 1886 C C . LYS A 1 236 ? 28.246 12.851 -22.418 1.00 82.25 236 LYS A C 1
ATOM 1888 O O . LYS A 1 236 ? 29.425 12.674 -22.106 1.00 82.25 236 LYS A O 1
ATOM 1893 N N . PHE A 1 237 ? 27.249 12.082 -21.992 1.00 86.25 237 PHE A N 1
ATOM 1894 C CA . PHE A 1 237 ? 27.383 10.977 -21.046 1.00 86.25 237 PHE A CA 1
ATOM 1895 C C . PHE A 1 237 ? 26.688 9.738 -21.616 1.00 86.25 237 PHE A C 1
ATOM 1897 O O . PHE A 1 237 ? 25.544 9.826 -22.057 1.00 86.25 237 PHE A O 1
ATOM 1904 N N . GLU A 1 238 ? 27.365 8.595 -21.617 1.00 89.62 238 GLU A N 1
ATOM 1905 C CA . GLU A 1 238 ? 26.755 7.296 -21.894 1.00 89.62 238 GLU A CA 1
ATOM 1906 C C . GLU A 1 238 ? 26.077 6.763 -20.631 1.00 89.62 238 GLU A C 1
ATOM 1908 O O . GLU A 1 238 ? 26.625 6.852 -19.532 1.00 89.62 238 GLU A O 1
ATOM 1913 N N . LEU A 1 239 ? 24.891 6.187 -20.800 1.00 92.25 239 LEU A N 1
ATOM 1914 C CA . LEU A 1 239 ? 24.157 5.460 -19.776 1.00 92.25 239 LEU A CA 1
ATOM 1915 C C . LEU A 1 239 ? 24.009 4.006 -20.221 1.00 92.25 239 LEU A C 1
ATOM 1917 O O . LEU A 1 239 ? 23.418 3.756 -21.275 1.00 92.25 239 LEU A O 1
ATOM 1921 N N . THR A 1 240 ? 24.460 3.056 -19.400 1.00 94.25 240 THR A N 1
ATOM 1922 C CA . THR A 1 240 ? 24.013 1.656 -19.512 1.00 94.25 240 THR A CA 1
ATOM 1923 C C . THR A 1 240 ? 22.835 1.463 -18.566 1.00 94.25 240 THR A C 1
ATOM 1925 O O . THR A 1 240 ? 22.895 1.858 -17.400 1.00 94.25 240 THR A O 1
ATOM 1928 N N . MET A 1 241 ? 21.729 0.916 -19.068 1.00 95.25 241 MET A N 1
ATOM 1929 C CA . MET A 1 241 ? 20.441 0.918 -18.373 1.00 95.25 241 MET A CA 1
ATOM 1930 C C . MET A 1 241 ? 19.699 -0.409 -18.529 1.00 95.25 241 MET A C 1
ATOM 1932 O O . MET A 1 241 ? 19.686 -0.997 -19.608 1.00 95.25 241 MET A O 1
ATOM 1936 N N . ARG A 1 242 ? 18.976 -0.821 -17.484 1.00 93.25 242 ARG A N 1
ATOM 1937 C CA . ARG A 1 242 ? 17.943 -1.866 -17.562 1.00 93.25 242 ARG A CA 1
ATOM 1938 C C . ARG A 1 242 ? 16.619 -1.207 -17.954 1.00 93.25 242 ARG A C 1
ATOM 1940 O O . ARG A 1 242 ? 16.224 -0.241 -17.304 1.00 93.25 242 ARG A O 1
ATOM 1947 N N . ALA A 1 243 ? 15.942 -1.690 -18.992 1.00 88.94 243 ALA A N 1
ATOM 1948 C CA . ALA A 1 243 ? 14.802 -1.020 -19.618 1.00 88.94 243 ALA A CA 1
ATOM 1949 C C . ALA A 1 243 ? 13.612 -1.952 -19.908 1.00 88.94 243 ALA A C 1
ATOM 1951 O O . ALA A 1 243 ? 13.773 -3.130 -20.222 1.00 88.94 243 ALA A O 1
ATOM 1952 N N . THR A 1 244 ? 12.402 -1.395 -19.835 1.00 82.94 244 THR A N 1
ATOM 1953 C CA . THR A 1 244 ? 11.133 -2.041 -20.214 1.00 82.94 244 THR A CA 1
ATOM 1954 C C . THR A 1 244 ? 10.236 -1.049 -20.959 1.00 82.94 244 THR A C 1
ATOM 1956 O O . THR A 1 244 ? 10.467 0.159 -20.895 1.00 82.94 244 THR A O 1
ATOM 1959 N N . SER A 1 245 ? 9.214 -1.524 -21.673 1.00 77.19 245 SER A N 1
ATOM 1960 C CA . SER A 1 245 ? 8.272 -0.635 -22.367 1.00 77.19 245 SER A CA 1
ATOM 1961 C C . SER A 1 245 ? 7.300 0.041 -21.396 1.00 77.19 245 SER A C 1
ATOM 1963 O O . SER A 1 245 ? 6.727 -0.609 -20.524 1.00 77.19 245 SER A O 1
ATOM 1965 N N . VAL A 1 246 ? 7.041 1.336 -21.601 1.00 66.88 246 VAL A N 1
ATOM 1966 C CA . VAL A 1 246 ? 5.953 2.073 -20.922 1.00 66.88 246 VAL A CA 1
ATOM 1967 C C . VAL A 1 246 ? 4.604 1.821 -21.602 1.00 66.88 246 VAL A C 1
ATOM 1969 O O . VAL A 1 246 ? 3.549 2.046 -21.001 1.00 66.88 246 VAL A O 1
ATOM 1972 N N . ASP A 1 247 ? 4.615 1.387 -22.865 1.00 64.06 247 ASP A N 1
ATOM 1973 C CA . ASP A 1 247 ? 3.436 1.283 -23.718 1.00 64.06 247 ASP A CA 1
ATOM 1974 C C . ASP A 1 247 ? 3.202 -0.150 -24.210 1.00 64.06 247 ASP A C 1
ATOM 1976 O O . ASP A 1 247 ? 4.066 -0.823 -24.777 1.00 64.06 247 ASP A O 1
ATOM 1980 N N . THR A 1 248 ? 1.974 -0.614 -23.995 1.00 54.25 248 THR A N 1
ATOM 1981 C CA . THR A 1 248 ? 1.550 -2.016 -24.107 1.00 54.25 248 THR A CA 1
ATOM 1982 C C . THR A 1 248 ? 1.465 -2.553 -25.539 1.00 54.25 248 THR A C 1
ATOM 1984 O O . THR A 1 248 ? 1.207 -3.740 -25.725 1.00 54.25 248 THR A O 1
ATOM 1987 N N . GLY A 1 249 ? 1.678 -1.697 -26.545 1.00 54.34 249 GLY A N 1
ATOM 1988 C CA . GLY A 1 249 ? 1.738 -2.060 -27.966 1.00 54.34 249 GLY A CA 1
ATOM 1989 C C . GLY A 1 249 ? 3.153 -2.116 -28.558 1.00 54.34 249 GLY A C 1
ATOM 1990 O O . GLY A 1 249 ? 3.316 -2.593 -29.683 1.00 54.34 249 GLY A O 1
ATOM 1991 N N . THR A 1 250 ? 4.181 -1.653 -27.837 1.00 62.31 250 THR A N 1
ATOM 1992 C CA . THR A 1 250 ? 5.570 -1.620 -28.325 1.00 62.31 250 THR A CA 1
ATOM 1993 C C . THR A 1 250 ? 6.174 -3.024 -28.291 1.00 62.31 250 THR A C 1
ATOM 1995 O O . THR A 1 250 ? 6.843 -3.420 -27.344 1.00 62.31 250 THR A O 1
ATOM 1998 N N . LYS A 1 251 ? 5.939 -3.793 -29.360 1.00 66.44 251 LYS A N 1
ATOM 1999 C CA . LYS A 1 251 ? 6.545 -5.122 -29.560 1.00 66.44 251 LYS A CA 1
ATOM 2000 C C . LYS A 1 251 ? 8.025 -5.077 -29.955 1.00 66.44 251 LYS A C 1
ATOM 2002 O O . LYS A 1 251 ? 8.687 -6.101 -29.933 1.00 66.44 251 LYS A O 1
ATOM 2007 N N . HIS A 1 252 ? 8.544 -3.926 -30.385 1.00 78.81 252 HIS A N 1
ATOM 2008 C CA . HIS A 1 252 ? 9.890 -3.815 -30.952 1.00 78.81 252 HIS A CA 1
ATOM 2009 C C . HIS A 1 252 ? 10.575 -2.522 -30.523 1.00 78.81 252 HIS A C 1
ATOM 2011 O O . HIS A 1 252 ? 9.945 -1.468 -30.481 1.00 78.81 252 HIS A O 1
ATOM 2017 N N . ILE A 1 253 ? 11.891 -2.587 -30.356 1.00 81.88 253 ILE A N 1
ATOM 2018 C CA . ILE A 1 253 ? 12.776 -1.435 -30.170 1.00 81.88 253 ILE A CA 1
ATOM 2019 C C . ILE A 1 253 ? 13.769 -1.349 -31.336 1.00 81.88 253 ILE A C 1
ATOM 2021 O O . ILE A 1 253 ? 14.180 -2.372 -31.882 1.00 81.88 253 ILE A O 1
ATOM 2025 N N . ARG A 1 254 ? 14.177 -0.136 -31.735 1.00 83.56 254 ARG A N 1
ATOM 2026 C CA . ARG A 1 254 ? 15.342 0.046 -32.615 1.00 83.56 254 ARG A CA 1
ATOM 2027 C C . ARG A 1 254 ? 16.614 0.158 -31.776 1.00 83.56 254 ARG A C 1
ATOM 2029 O O . ARG A 1 254 ? 16.785 1.151 -31.076 1.00 83.56 254 ARG A O 1
ATOM 2036 N N . MET A 1 255 ? 17.485 -0.843 -31.866 1.00 88.25 255 MET A N 1
ATOM 2037 C CA . MET A 1 255 ? 18.791 -0.865 -31.198 1.00 88.25 255 MET A CA 1
ATOM 2038 C C . MET A 1 255 ? 19.843 -1.574 -32.058 1.00 88.25 255 MET A C 1
ATOM 2040 O O . MET A 1 255 ? 19.509 -2.330 -32.978 1.00 88.25 255 MET A O 1
ATOM 2044 N N . VAL A 1 256 ? 21.112 -1.359 -31.724 1.00 90.25 256 VAL A N 1
ATOM 2045 C CA . VAL A 1 256 ? 22.233 -2.170 -32.202 1.00 90.25 256 VAL A CA 1
ATOM 2046 C C . VAL A 1 256 ? 22.178 -3.544 -31.531 1.00 90.25 256 VAL A C 1
ATOM 2048 O O . VAL A 1 256 ? 22.144 -3.631 -30.304 1.00 90.25 256 VAL A O 1
ATOM 2051 N N . HIS A 1 257 ? 22.126 -4.617 -32.317 1.00 91.44 257 HIS A N 1
ATOM 2052 C CA . HIS A 1 257 ? 22.035 -5.983 -31.805 1.00 91.44 257 HIS A CA 1
ATOM 2053 C C . HIS A 1 257 ? 22.646 -7.018 -32.752 1.00 91.44 257 HIS A C 1
ATOM 2055 O O . HIS A 1 257 ? 22.769 -6.799 -33.958 1.00 91.44 257 HIS A O 1
ATOM 2061 N N . GLU A 1 258 ? 22.986 -8.167 -32.173 1.00 92.56 258 GLU A N 1
ATOM 2062 C CA . GLU A 1 258 ? 23.467 -9.348 -32.882 1.00 92.56 258 GLU A CA 1
ATOM 2063 C C . GLU A 1 258 ? 22.302 -10.168 -33.456 1.00 92.56 258 GLU A C 1
ATOM 2065 O O . GLU A 1 258 ? 21.222 -10.258 -32.862 1.00 92.56 258 GLU A O 1
ATOM 2070 N N . ARG A 1 259 ? 22.540 -10.802 -34.606 1.00 91.62 259 ARG A N 1
ATOM 2071 C CA . ARG A 1 259 ? 21.681 -11.821 -35.214 1.00 91.62 259 ARG A CA 1
ATOM 2072 C C . ARG A 1 259 ? 22.551 -12.942 -35.779 1.00 91.62 259 ARG A C 1
ATOM 2074 O O . ARG A 1 259 ? 23.396 -12.685 -36.638 1.00 91.62 259 ARG A O 1
ATOM 2081 N N . ASN A 1 260 ? 22.293 -14.170 -35.336 1.00 92.69 260 ASN A N 1
ATOM 2082 C CA . ASN A 1 260 ? 22.818 -15.380 -35.966 1.00 92.69 260 ASN A CA 1
ATOM 2083 C C . ASN A 1 260 ? 21.945 -15.741 -37.175 1.00 92.69 260 ASN A C 1
ATOM 2085 O O . ASN A 1 260 ? 20.718 -15.641 -37.105 1.00 92.69 260 ASN A O 1
ATOM 2089 N N . ILE A 1 261 ? 22.569 -16.124 -38.288 1.00 91.50 261 ILE A N 1
ATOM 2090 C CA . ILE A 1 261 ? 21.887 -16.486 -39.534 1.00 91.50 261 ILE A CA 1
ATOM 2091 C C . ILE A 1 261 ? 22.545 -17.728 -40.125 1.00 91.50 261 ILE A C 1
ATOM 2093 O O . ILE A 1 261 ? 23.745 -17.740 -40.387 1.00 91.50 261 ILE A O 1
ATOM 2097 N N . GLU A 1 262 ? 21.728 -18.739 -40.393 1.00 92.06 262 GLU A N 1
ATOM 2098 C CA . GLU A 1 262 ? 22.125 -19.941 -41.116 1.00 92.06 262 GLU A CA 1
ATOM 2099 C C . GLU A 1 262 ? 21.975 -19.729 -42.636 1.00 92.06 262 GLU A C 1
ATOM 2101 O O . GLU A 1 262 ? 20.949 -19.235 -43.122 1.00 92.06 262 GLU A O 1
ATOM 2106 N N . LEU A 1 263 ? 23.002 -20.092 -43.406 1.00 90.19 263 LEU A N 1
ATOM 2107 C CA . LEU A 1 263 ? 23.045 -19.993 -44.865 1.00 90.19 263 LEU A CA 1
ATOM 2108 C C . LEU A 1 263 ? 23.565 -21.303 -45.476 1.00 90.19 263 LEU A C 1
ATOM 2110 O O . LEU A 1 263 ? 24.441 -21.957 -44.922 1.00 9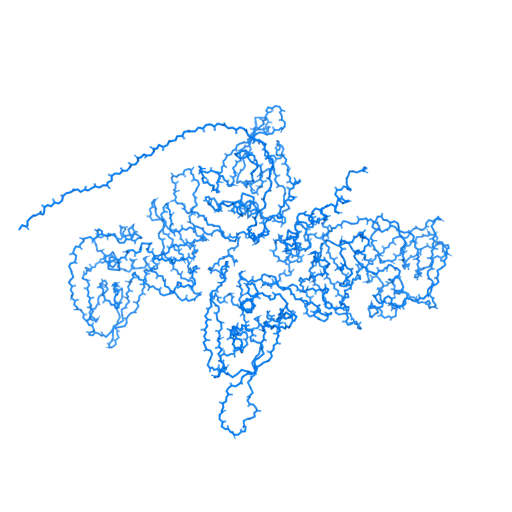0.19 263 LEU A O 1
ATOM 2114 N N . GLN A 1 264 ? 23.067 -21.666 -46.659 1.00 90.12 264 GLN A N 1
ATOM 2115 C CA . GLN A 1 264 ? 23.679 -22.719 -47.481 1.00 90.12 264 GLN A CA 1
ATOM 2116 C C . GLN A 1 264 ? 25.026 -22.216 -48.022 1.00 90.12 264 GLN A C 1
ATOM 2118 O O . GLN A 1 264 ? 25.105 -21.059 -48.438 1.00 90.12 264 GLN A O 1
ATOM 2123 N N . ARG A 1 265 ? 26.070 -23.056 -48.037 1.00 86.50 265 ARG A N 1
ATOM 2124 C CA . ARG A 1 265 ? 27.451 -22.658 -48.401 1.00 86.50 265 ARG A CA 1
ATOM 2125 C C . ARG A 1 265 ? 27.561 -21.901 -49.733 1.00 86.50 265 ARG A C 1
ATOM 2127 O O . ARG A 1 265 ? 28.146 -20.819 -49.785 1.00 86.50 265 ARG A O 1
ATOM 2134 N N . ASN A 1 266 ? 26.893 -22.408 -50.766 1.00 87.38 266 ASN A N 1
ATOM 2135 C CA . ASN A 1 266 ? 26.865 -21.838 -52.118 1.00 87.38 266 ASN A CA 1
ATOM 2136 C C . ASN A 1 266 ? 25.942 -20.608 -52.287 1.00 87.38 266 ASN A C 1
ATOM 2138 O O . ASN A 1 266 ? 25.867 -20.036 -53.376 1.00 87.38 266 ASN A O 1
ATOM 2142 N N . LYS A 1 267 ? 25.204 -20.192 -51.248 1.00 86.75 267 LYS A N 1
ATOM 2143 C CA . LYS A 1 267 ? 24.202 -19.122 -51.350 1.00 86.75 267 LYS A CA 1
ATOM 2144 C C . LYS A 1 267 ? 24.874 -17.779 -51.614 1.00 86.75 267 LYS A C 1
ATOM 2146 O O . LYS A 1 267 ? 25.594 -17.263 -50.764 1.00 86.75 267 LYS A O 1
ATOM 2151 N N . LEU A 1 268 ? 24.579 -17.186 -52.768 1.00 86.25 268 LEU A N 1
ATOM 2152 C CA . LEU A 1 268 ? 25.087 -15.872 -53.152 1.00 86.25 268 LEU A CA 1
ATOM 2153 C C . LEU A 1 268 ? 24.501 -14.762 -52.265 1.00 86.25 268 LEU A C 1
ATOM 2155 O O . LEU A 1 268 ? 23.303 -14.471 -52.297 1.00 86.25 268 LEU A O 1
ATOM 2159 N N . VAL A 1 269 ? 25.370 -14.117 -51.489 1.00 84.62 269 VAL A N 1
ATOM 2160 C CA . VAL A 1 269 ? 25.064 -12.952 -50.648 1.00 84.62 269 VAL A CA 1
ATOM 2161 C C . VAL A 1 269 ? 25.553 -11.682 -51.348 1.00 84.62 269 VAL A C 1
ATOM 2163 O O . VAL A 1 269 ? 26.593 -11.699 -52.000 1.00 84.62 269 VAL A O 1
ATOM 2166 N N . LYS A 1 270 ? 24.810 -10.572 -51.230 1.00 82.00 270 LYS A N 1
ATOM 2167 C CA . LYS A 1 270 ? 25.213 -9.245 -51.740 1.00 82.00 270 LYS A CA 1
ATOM 2168 C C . LYS A 1 270 ? 26.101 -8.544 -50.712 1.00 82.00 270 LYS A C 1
ATOM 2170 O O . LYS A 1 270 ? 25.685 -8.435 -49.557 1.00 82.00 270 LYS A O 1
ATOM 2175 N N . LEU A 1 271 ? 27.258 -8.035 -51.137 1.00 78.06 271 LEU A N 1
ATOM 2176 C CA . LEU A 1 271 ? 28.193 -7.313 -50.267 1.00 78.06 271 LEU A CA 1
ATOM 2177 C C . LEU A 1 271 ? 28.304 -5.826 -50.624 1.00 78.06 271 LEU A C 1
ATOM 2179 O O . LEU A 1 271 ? 28.170 -5.447 -51.786 1.00 78.06 271 LEU A O 1
ATOM 2183 N N . SER A 1 272 ? 28.649 -5.013 -49.625 1.00 68.50 272 SER A N 1
ATOM 2184 C CA . SER A 1 272 ? 29.397 -3.768 -49.817 1.00 68.50 272 SER A CA 1
ATOM 2185 C C . SER A 1 272 ? 30.825 -3.995 -49.320 1.00 68.50 272 SER A C 1
ATOM 2187 O O . SER A 1 272 ? 31.022 -4.436 -48.189 1.00 68.50 272 SER A O 1
ATOM 2189 N N . VAL A 1 273 ? 31.818 -3.735 -50.171 1.00 58.56 273 VAL A N 1
ATOM 2190 C CA . VAL A 1 273 ? 33.233 -4.011 -49.869 1.00 58.56 273 VAL A CA 1
ATOM 2191 C C . VAL A 1 273 ? 33.785 -2.959 -48.907 1.00 58.56 273 VAL A C 1
ATOM 2193 O O . VAL A 1 273 ? 33.568 -1.766 -49.116 1.00 58.56 273 VAL A O 1
ATOM 2196 N N . ASN A 1 274 ? 34.530 -3.395 -47.891 1.00 56.38 274 ASN A N 1
ATOM 2197 C CA . ASN A 1 274 ? 35.394 -2.541 -47.077 1.00 56.38 274 ASN A CA 1
ATOM 2198 C C . ASN A 1 274 ? 36.670 -3.315 -46.673 1.00 56.38 274 ASN A C 1
ATOM 2200 O O . ASN A 1 274 ? 36.737 -4.531 -46.858 1.00 56.38 274 ASN A O 1
ATOM 2204 N N . SER A 1 275 ? 37.705 -2.618 -46.205 1.00 53.62 275 SER A N 1
ATOM 2205 C CA . SER A 1 275 ? 39.063 -3.159 -46.050 1.00 53.62 275 SER A CA 1
ATOM 2206 C C . SER A 1 275 ? 39.303 -3.936 -44.748 1.00 53.62 275 SER A C 1
ATOM 2208 O O . SER A 1 275 ? 38.654 -3.715 -43.729 1.00 53.62 275 SER A O 1
ATOM 2210 N N . GLN A 1 276 ? 40.305 -4.817 -44.775 1.00 56.09 276 GLN A N 1
ATOM 2211 C CA . GLN A 1 276 ? 40.816 -5.538 -43.603 1.00 56.09 276 GLN A CA 1
ATOM 2212 C C . GLN A 1 276 ? 41.661 -4.620 -42.693 1.00 56.09 276 GLN A C 1
ATOM 2214 O O . GLN A 1 276 ? 42.164 -3.597 -43.154 1.00 56.09 276 GLN A O 1
ATOM 2219 N N . GLY A 1 277 ? 41.846 -5.003 -41.418 1.00 60.56 277 GLY A N 1
ATOM 2220 C CA . GLY A 1 277 ? 42.843 -4.391 -40.515 1.00 60.56 277 GLY A CA 1
ATOM 2221 C C . GLY A 1 277 ? 42.340 -3.737 -39.216 1.00 60.56 277 GLY A C 1
ATOM 2222 O O . GLY A 1 277 ? 43.148 -3.153 -38.506 1.00 60.56 277 GLY A O 1
ATOM 2223 N N . MET A 1 278 ? 41.046 -3.816 -38.880 1.00 68.88 278 MET A N 1
ATOM 2224 C CA . MET A 1 278 ? 40.459 -3.157 -37.692 1.00 68.88 278 MET A CA 1
ATOM 2225 C C . MET A 1 278 ? 40.103 -4.136 -36.556 1.00 68.88 278 MET A C 1
ATOM 2227 O O . MET A 1 278 ? 39.663 -5.258 -36.827 1.00 68.88 278 MET A O 1
ATOM 2231 N N . ASP A 1 279 ? 40.161 -3.692 -35.292 1.00 73.69 279 ASP A N 1
ATOM 2232 C CA . ASP A 1 279 ? 39.569 -4.433 -34.166 1.00 73.69 279 ASP A CA 1
ATOM 2233 C C . ASP A 1 279 ? 38.043 -4.256 -34.125 1.00 73.69 279 ASP A C 1
ATOM 2235 O O . ASP A 1 279 ? 37.456 -3.490 -33.354 1.00 73.69 279 ASP A O 1
ATOM 2239 N N . LEU A 1 280 ? 37.376 -5.025 -34.982 1.00 83.44 280 LEU A N 1
ATOM 2240 C CA . LEU A 1 280 ? 35.923 -5.092 -35.005 1.00 83.44 280 LEU A CA 1
ATOM 2241 C C . LEU A 1 280 ? 35.342 -5.651 -33.690 1.00 83.44 280 LEU A C 1
ATOM 2243 O O . LEU A 1 280 ? 34.209 -5.311 -33.369 1.00 83.44 280 LEU A O 1
ATOM 2247 N N . SER A 1 281 ? 36.075 -6.472 -32.921 1.00 83.00 281 SER A N 1
ATOM 2248 C CA . SER A 1 281 ? 35.555 -7.099 -31.691 1.00 83.00 281 SER A CA 1
ATOM 2249 C C . SER A 1 281 ? 35.254 -6.044 -30.624 1.00 83.00 281 SER A C 1
ATOM 2251 O O . SER A 1 281 ? 34.107 -5.903 -30.191 1.00 83.00 281 SER A O 1
ATOM 2253 N N . ASN A 1 282 ? 36.272 -5.257 -30.264 1.00 83.44 282 ASN A N 1
ATOM 2254 C CA . ASN A 1 282 ? 36.205 -4.150 -29.307 1.00 83.44 282 ASN A CA 1
ATOM 2255 C C . ASN A 1 282 ? 35.133 -3.126 -29.709 1.00 83.44 282 ASN A C 1
ATOM 2257 O O . ASN A 1 282 ? 34.287 -2.748 -28.894 1.00 83.44 282 ASN A O 1
ATOM 2261 N N . ARG A 1 283 ? 35.089 -2.763 -31.000 1.00 86.88 283 ARG A N 1
ATOM 2262 C CA . ARG A 1 283 ? 34.036 -1.901 -31.551 1.00 86.88 283 ARG A CA 1
ATOM 2263 C C . ARG A 1 283 ? 32.638 -2.497 -31.351 1.00 86.88 283 ARG A C 1
ATOM 2265 O O . ARG A 1 283 ? 31.761 -1.799 -30.845 1.00 86.88 283 ARG A O 1
ATOM 2272 N N . THR A 1 284 ? 32.417 -3.771 -31.696 1.00 88.44 284 THR A N 1
ATOM 2273 C CA . THR A 1 284 ? 31.087 -4.406 -31.599 1.00 88.44 284 THR A CA 1
ATOM 2274 C C . THR A 1 284 ? 30.553 -4.533 -30.176 1.00 88.44 284 THR A C 1
ATOM 2276 O O . THR A 1 284 ? 29.366 -4.288 -29.965 1.00 88.44 284 THR A O 1
ATOM 2279 N N . GLU A 1 285 ? 31.397 -4.857 -29.196 1.00 87.50 285 GLU A N 1
ATOM 2280 C CA . GLU A 1 285 ? 30.948 -5.025 -27.808 1.00 87.50 285 GLU A CA 1
ATOM 2281 C C . GLU A 1 285 ? 30.544 -3.678 -27.181 1.00 87.50 285 GLU A C 1
ATOM 2283 O O . GLU A 1 285 ? 29.520 -3.564 -26.501 1.00 87.50 285 GLU A O 1
ATOM 2288 N N . LYS A 1 286 ? 31.271 -2.599 -27.497 1.00 85.69 286 LYS A N 1
ATOM 2289 C CA . LYS A 1 286 ? 30.943 -1.261 -26.985 1.00 85.69 286 LYS A CA 1
ATOM 2290 C C . LYS A 1 286 ? 29.589 -0.752 -27.490 1.00 85.69 286 LYS A C 1
ATOM 2292 O O . LYS A 1 286 ? 28.789 -0.306 -26.673 1.00 85.69 286 LYS A O 1
ATOM 2297 N N . ILE A 1 287 ? 29.258 -0.933 -28.773 1.00 88.56 287 ILE A N 1
ATOM 2298 C CA . ILE A 1 287 ? 27.945 -0.541 -29.339 1.00 88.56 287 ILE A CA 1
ATOM 2299 C C . ILE A 1 287 ? 26.795 -1.504 -29.035 1.00 88.56 287 ILE A C 1
ATOM 2301 O O . ILE A 1 287 ? 25.652 -1.223 -29.397 1.00 88.56 287 ILE A O 1
ATOM 2305 N N . LYS A 1 288 ? 27.056 -2.654 -28.415 1.00 90.69 288 LYS A N 1
ATOM 2306 C CA . LYS A 1 288 ? 26.033 -3.664 -28.133 1.00 90.69 288 LYS A CA 1
ATOM 2307 C C . LYS A 1 288 ? 24.894 -3.070 -27.300 1.00 90.69 288 LYS A C 1
ATOM 2309 O O . LYS A 1 288 ? 25.139 -2.431 -26.279 1.00 90.69 288 LYS A O 1
ATOM 2314 N N . ASN A 1 289 ? 23.658 -3.260 -27.766 1.00 92.06 289 ASN A N 1
ATOM 2315 C CA . ASN A 1 289 ? 22.421 -2.678 -27.231 1.00 92.06 289 ASN A CA 1
ATOM 2316 C C . ASN A 1 289 ? 22.297 -1.130 -27.305 1.00 92.06 289 ASN A C 1
ATOM 2318 O O . ASN A 1 289 ? 21.413 -0.561 -26.660 1.00 92.06 289 ASN A O 1
ATOM 2322 N N . LEU A 1 290 ? 23.118 -0.427 -28.100 1.00 90.19 290 LEU A N 1
ATOM 2323 C CA . LEU A 1 290 ? 23.045 1.036 -28.277 1.00 90.19 290 LEU A CA 1
ATOM 2324 C C . LEU A 1 290 ? 21.770 1.494 -29.015 1.00 90.19 290 LEU A C 1
ATOM 2326 O O . LEU A 1 290 ? 21.384 0.930 -30.044 1.00 90.19 290 LEU A O 1
ATOM 2330 N N . ILE A 1 291 ? 21.138 2.560 -28.514 1.00 87.50 291 ILE A N 1
ATOM 2331 C CA . ILE A 1 291 ? 19.965 3.220 -29.107 1.00 87.50 291 ILE A CA 1
ATOM 2332 C C . ILE A 1 291 ? 20.360 4.584 -29.688 1.00 87.50 291 ILE A C 1
ATOM 2334 O O . ILE A 1 291 ? 20.777 5.483 -28.959 1.00 87.50 291 ILE A O 1
ATOM 2338 N N . TYR A 1 292 ? 20.105 4.796 -30.983 1.00 82.75 292 TYR A N 1
ATOM 2339 C CA . TYR A 1 292 ? 20.190 6.121 -31.605 1.00 82.75 292 TYR A CA 1
ATOM 2340 C C . TYR A 1 292 ? 18.832 6.840 -31.563 1.00 82.75 292 TYR A C 1
ATOM 2342 O O . TYR A 1 292 ? 17.833 6.338 -32.082 1.00 82.75 292 TYR A O 1
ATOM 2350 N N . LYS A 1 293 ? 18.797 8.065 -31.021 1.00 72.44 293 LYS A N 1
ATOM 2351 C CA . LYS A 1 293 ? 17.567 8.877 -30.871 1.00 72.44 293 LYS A CA 1
ATOM 2352 C C . LYS A 1 293 ? 16.861 9.206 -32.201 1.00 72.44 293 LYS A C 1
ATOM 2354 O O . LYS A 1 293 ? 15.644 9.385 -32.251 1.00 72.44 293 LYS A O 1
ATOM 2359 N N . ASN A 1 294 ? 17.610 9.313 -33.301 1.00 64.25 294 ASN A N 1
ATOM 2360 C CA . ASN A 1 294 ? 17.107 9.863 -34.563 1.00 64.25 294 ASN A CA 1
ATOM 2361 C C . ASN A 1 294 ? 16.397 8.821 -35.449 1.00 64.25 294 ASN A C 1
ATOM 2363 O O . ASN A 1 294 ? 16.978 7.827 -35.888 1.00 64.25 294 ASN A O 1
ATOM 2367 N N . LYS A 1 295 ? 15.150 9.131 -35.824 1.00 57.03 295 LYS A N 1
ATOM 2368 C CA . LYS A 1 295 ? 14.286 8.329 -36.712 1.00 57.03 295 LYS A CA 1
ATOM 2369 C C . LYS A 1 295 ? 14.870 8.068 -38.115 1.00 57.03 295 LYS A C 1
ATOM 2371 O O . LYS A 1 295 ? 14.412 7.138 -38.779 1.00 57.03 295 LYS A O 1
ATOM 2376 N N . ARG A 1 296 ? 15.851 8.868 -38.562 1.00 54.31 296 ARG A N 1
ATOM 2377 C CA . ARG A 1 296 ? 16.453 8.839 -39.913 1.00 54.31 296 ARG A CA 1
ATOM 2378 C C . ARG A 1 296 ? 17.774 8.062 -40.034 1.00 54.31 296 ARG A C 1
ATOM 2380 O O . ARG A 1 296 ? 18.293 7.992 -41.144 1.00 54.31 296 ARG A O 1
ATOM 2387 N N . ALA A 1 297 ? 18.315 7.491 -38.953 1.00 59.22 297 ALA A N 1
ATOM 2388 C CA . ALA A 1 297 ? 19.535 6.679 -39.019 1.00 59.22 297 ALA A CA 1
ATOM 2389 C C . ALA A 1 297 ? 19.355 5.496 -39.995 1.00 59.22 297 ALA A C 1
ATOM 2391 O O . ALA A 1 297 ? 18.435 4.689 -39.828 1.00 59.22 297 ALA A O 1
ATOM 2392 N N . ARG A 1 298 ? 20.202 5.408 -41.028 1.00 72.06 298 ARG A N 1
ATOM 2393 C CA . ARG A 1 298 ? 20.156 4.337 -42.035 1.00 72.06 298 ARG A CA 1
ATOM 2394 C C . ARG A 1 298 ? 21.044 3.173 -41.609 1.00 72.06 298 ARG A C 1
ATOM 2396 O O . ARG A 1 298 ? 22.150 3.373 -41.121 1.00 72.06 298 ARG A O 1
ATOM 2403 N N . MET A 1 299 ? 20.569 1.955 -41.858 1.00 79.31 299 MET A N 1
ATOM 2404 C CA . MET A 1 299 ? 21.276 0.719 -41.498 1.00 79.31 299 MET A CA 1
ATOM 2405 C C . MET A 1 299 ? 22.646 0.605 -42.180 1.00 79.31 299 MET A C 1
ATOM 2407 O O . MET A 1 299 ? 23.624 0.233 -41.547 1.00 79.31 299 MET A O 1
ATOM 2411 N N . HIS A 1 300 ? 22.716 0.989 -43.456 1.00 77.88 300 HIS A N 1
ATOM 2412 C CA . HIS A 1 300 ? 23.950 1.022 -44.238 1.00 77.88 300 HIS A CA 1
ATOM 2413 C C . HIS A 1 300 ? 24.992 1.986 -43.648 1.00 77.88 300 HIS A C 1
ATOM 2415 O O . HIS A 1 300 ? 26.142 1.609 -43.448 1.00 77.88 300 HIS A O 1
ATOM 2421 N N . ASP A 1 301 ? 24.574 3.207 -43.311 1.00 78.38 301 ASP A N 1
ATOM 2422 C CA . ASP A 1 301 ? 25.459 4.249 -42.783 1.00 78.38 301 ASP A CA 1
ATOM 2423 C C . ASP A 1 301 ? 26.029 3.836 -41.406 1.00 78.38 301 ASP A C 1
ATOM 2425 O O . ASP A 1 301 ? 27.191 4.097 -41.111 1.00 78.38 301 ASP A O 1
ATOM 2429 N N . PHE A 1 302 ? 25.253 3.099 -40.597 1.00 84.75 302 PHE A N 1
ATOM 2430 C CA . PHE A 1 302 ? 25.742 2.427 -39.384 1.00 84.75 302 PHE A CA 1
ATOM 2431 C C . PHE A 1 302 ? 26.822 1.367 -39.683 1.00 84.75 302 PHE A C 1
ATOM 2433 O O . PHE A 1 302 ? 27.861 1.353 -39.023 1.00 84.75 302 PHE A O 1
ATOM 2440 N N . CYS A 1 303 ? 26.619 0.504 -40.686 1.00 84.19 303 CYS A N 1
ATOM 2441 C CA . CYS A 1 303 ? 27.613 -0.505 -41.073 1.00 84.19 303 CYS A CA 1
ATOM 2442 C C . CYS A 1 303 ? 28.923 0.131 -41.563 1.00 84.19 303 CYS A C 1
ATOM 2444 O O . CYS A 1 303 ? 30.004 -0.354 -41.223 1.00 84.19 303 CYS A O 1
ATOM 2446 N N . LEU A 1 304 ? 28.834 1.241 -42.306 1.00 80.69 304 LEU A N 1
ATOM 2447 C CA . LEU A 1 304 ? 29.998 2.035 -42.699 1.00 80.69 304 LEU A CA 1
ATOM 2448 C C . LEU A 1 304 ? 30.707 2.663 -41.490 1.00 80.69 304 LEU A C 1
ATOM 2450 O O . LEU A 1 304 ? 31.932 2.686 -41.482 1.00 80.69 304 LEU A O 1
ATOM 2454 N N . HIS A 1 305 ? 29.988 3.119 -40.452 1.00 81.12 305 HIS A N 1
ATOM 2455 C CA . HIS A 1 305 ? 30.640 3.639 -39.241 1.00 81.12 305 HIS A CA 1
ATOM 2456 C C . HIS A 1 305 ? 31.487 2.577 -38.548 1.00 81.12 305 HIS A C 1
ATOM 2458 O O . HIS A 1 305 ? 32.652 2.809 -38.225 1.00 81.12 305 HIS A O 1
ATOM 2464 N N . LEU A 1 306 ? 30.867 1.422 -38.298 1.00 84.50 306 LEU A N 1
ATOM 2465 C CA . LEU A 1 306 ? 31.453 0.315 -37.555 1.00 84.50 306 LEU A CA 1
ATOM 2466 C C . LEU A 1 306 ? 32.715 -0.205 -38.253 1.00 84.50 306 LEU A C 1
ATOM 2468 O O . LEU A 1 306 ? 33.725 -0.457 -37.600 1.00 84.50 306 LEU A O 1
ATOM 2472 N N . THR A 1 307 ? 32.667 -0.282 -39.584 1.00 82.50 307 THR A N 1
ATOM 2473 C CA . THR A 1 307 ? 33.767 -0.784 -40.414 1.00 82.50 307 THR A CA 1
ATOM 2474 C C . THR A 1 307 ? 34.749 0.288 -40.903 1.00 82.50 307 THR A C 1
ATOM 2476 O O . THR A 1 307 ? 35.611 -0.029 -41.713 1.00 82.50 307 THR A O 1
ATOM 2479 N N . ASN A 1 308 ? 34.659 1.557 -40.481 1.00 78.94 308 ASN A N 1
ATOM 2480 C CA . ASN A 1 308 ? 35.540 2.601 -41.026 1.00 78.94 308 ASN A CA 1
ATOM 2481 C C . ASN A 1 308 ? 37.001 2.413 -40.549 1.00 78.94 308 ASN A C 1
ATOM 2483 O O . ASN A 1 308 ? 37.249 2.576 -39.350 1.00 78.94 308 ASN A O 1
ATOM 2487 N N . PRO A 1 309 ? 37.969 2.118 -41.442 1.00 75.25 309 PRO A N 1
ATOM 2488 C CA . PRO A 1 309 ? 39.374 1.935 -41.067 1.00 75.25 309 PRO A CA 1
ATOM 2489 C C . PRO A 1 309 ? 40.105 3.269 -40.844 1.00 75.25 309 PRO A C 1
ATOM 2491 O O . PRO A 1 309 ? 41.136 3.299 -40.185 1.00 75.25 309 PRO A O 1
ATOM 2494 N N . ASN A 1 310 ? 39.584 4.375 -41.389 1.00 75.69 310 ASN A N 1
ATOM 2495 C CA . ASN A 1 310 ? 40.276 5.668 -41.468 1.00 75.69 310 ASN A CA 1
ATOM 2496 C C . ASN A 1 310 ? 40.090 6.541 -40.213 1.00 75.69 310 ASN A C 1
ATOM 2498 O O . ASN A 1 310 ? 40.300 7.747 -40.271 1.00 75.69 310 ASN A O 1
ATOM 2502 N N . VAL A 1 311 ? 39.609 5.952 -39.119 1.00 75.56 311 VAL A N 1
ATOM 2503 C CA . VAL A 1 311 ? 39.271 6.622 -37.857 1.00 75.56 311 VAL A CA 1
ATOM 2504 C C . VAL A 1 311 ? 39.847 5.759 -36.742 1.00 75.56 311 VAL A C 1
ATOM 2506 O O . VAL A 1 311 ? 39.550 4.558 -36.693 1.00 75.56 311 VAL A O 1
ATOM 2509 N N . SER A 1 312 ? 40.674 6.348 -35.874 1.00 78.25 312 SER A N 1
ATOM 2510 C CA . SER A 1 312 ? 41.283 5.627 -34.748 1.00 78.25 312 SER A CA 1
ATOM 2511 C C . SER A 1 312 ? 40.207 5.128 -33.783 1.00 78.25 312 SER A C 1
ATOM 2513 O O . SER A 1 312 ? 39.113 5.688 -33.725 1.00 78.25 312 SER A O 1
ATOM 2515 N N . ASP A 1 313 ? 40.488 4.092 -32.989 1.00 76.06 313 ASP A N 1
ATOM 2516 C CA . ASP A 1 313 ? 39.504 3.613 -32.007 1.00 76.06 313 ASP A CA 1
ATOM 2517 C C . ASP A 1 313 ? 39.143 4.687 -30.965 1.00 76.06 313 ASP A C 1
ATOM 2519 O O . ASP A 1 313 ? 38.020 4.703 -30.470 1.00 76.06 313 ASP A O 1
ATOM 2523 N N . GLU A 1 314 ? 40.042 5.630 -30.681 1.00 77.06 314 GLU A N 1
ATOM 2524 C CA . GLU A 1 314 ? 39.806 6.754 -29.767 1.00 77.06 314 GLU A CA 1
ATOM 2525 C C . GLU A 1 314 ? 38.866 7.813 -30.370 1.00 77.06 314 GLU A C 1
ATOM 2527 O O . GLU A 1 314 ? 37.909 8.238 -29.720 1.00 77.06 314 GLU A O 1
ATOM 2532 N N . GLU A 1 315 ? 39.084 8.206 -31.629 1.00 78.62 315 GLU A N 1
ATOM 2533 C CA . GLU A 1 315 ? 38.213 9.140 -32.359 1.00 78.62 315 GLU A CA 1
ATOM 2534 C C . GLU A 1 315 ? 36.843 8.505 -32.655 1.00 78.62 315 GLU A C 1
ATOM 2536 O O . GLU A 1 315 ? 35.787 9.136 -32.513 1.00 78.62 315 GLU A O 1
ATOM 2541 N N . TRP A 1 316 ? 36.845 7.214 -32.993 1.00 81.31 316 TRP A N 1
ATOM 2542 C CA . TRP A 1 316 ? 35.641 6.412 -33.168 1.00 81.31 316 TRP A CA 1
ATOM 2543 C C . TRP A 1 316 ? 34.842 6.369 -31.864 1.00 81.31 316 TRP A C 1
ATOM 2545 O O . TRP A 1 316 ? 33.651 6.659 -31.874 1.00 81.31 316 TRP A O 1
ATOM 2555 N N . MET A 1 317 ? 35.485 6.137 -30.715 1.00 75.88 317 MET A N 1
ATOM 2556 C CA . MET A 1 317 ? 34.813 6.140 -29.411 1.00 75.88 317 MET A CA 1
ATOM 2557 C C . MET A 1 317 ? 34.162 7.475 -29.033 1.00 75.88 317 MET A C 1
ATOM 2559 O O . MET A 1 317 ? 33.125 7.477 -28.370 1.00 75.88 317 MET A O 1
ATOM 2563 N N . GLN A 1 318 ? 34.713 8.610 -29.468 1.00 75.25 318 GLN A N 1
ATOM 2564 C CA . GLN A 1 318 ? 34.091 9.920 -29.233 1.00 75.25 318 GLN A CA 1
ATOM 2565 C C . GLN A 1 318 ? 32.887 10.191 -30.152 1.00 75.25 318 GLN A C 1
ATOM 2567 O O . GLN A 1 318 ? 32.038 11.027 -29.828 1.00 75.25 318 GLN A O 1
ATOM 2572 N N . THR A 1 319 ? 32.798 9.490 -31.287 1.00 76.88 319 THR A N 1
ATOM 2573 C CA . THR A 1 319 ? 31.788 9.714 -32.336 1.00 76.88 319 THR A CA 1
ATOM 2574 C C . THR A 1 319 ? 30.728 8.615 -32.435 1.00 76.88 319 THR A C 1
ATOM 2576 O O . THR A 1 319 ? 29.634 8.893 -32.917 1.00 76.88 319 THR A O 1
ATOM 2579 N N . VAL A 1 320 ? 30.981 7.418 -31.901 1.00 79.38 320 VAL A N 1
ATOM 2580 C CA . VAL A 1 320 ? 30.140 6.217 -32.058 1.00 79.38 320 VAL A CA 1
ATOM 2581 C C . VAL A 1 320 ? 28.700 6.369 -31.569 1.00 79.38 320 VAL A C 1
ATOM 2583 O O . VAL A 1 320 ? 27.787 5.756 -32.114 1.00 79.38 320 VAL A O 1
ATOM 2586 N N . VAL A 1 321 ? 28.471 7.202 -30.555 1.00 79.19 321 VAL A N 1
ATOM 2587 C CA . VAL A 1 321 ? 27.125 7.461 -30.025 1.00 79.19 321 VAL A CA 1
ATOM 2588 C C . VAL A 1 321 ? 26.342 8.501 -30.829 1.00 79.19 321 VAL A C 1
ATOM 2590 O O . VAL A 1 321 ? 25.125 8.621 -30.659 1.00 79.19 321 VAL A O 1
ATOM 2593 N N . ASP A 1 322 ? 27.010 9.256 -31.707 1.00 75.56 322 ASP A N 1
ATOM 2594 C CA . ASP A 1 322 ? 26.326 10.138 -32.643 1.00 75.56 322 ASP A CA 1
ATOM 2595 C C . ASP A 1 322 ? 25.675 9.325 -33.760 1.00 75.56 322 ASP A C 1
ATOM 2597 O O . ASP A 1 322 ? 26.187 8.333 -34.270 1.00 75.56 322 ASP A O 1
ATOM 2601 N N . VAL A 1 323 ? 24.513 9.805 -34.188 1.00 64.50 323 VAL A N 1
ATOM 2602 C CA . VAL A 1 323 ? 23.822 9.280 -35.365 1.00 64.50 323 VAL A CA 1
ATOM 2603 C C . VAL A 1 323 ? 24.760 9.381 -36.574 1.00 64.50 323 VAL A C 1
ATOM 2605 O O . VAL A 1 323 ? 25.219 10.496 -36.838 1.00 64.50 323 VAL A O 1
ATOM 2608 N N . PRO A 1 324 ? 24.966 8.299 -37.358 1.00 62.59 324 PRO A N 1
ATOM 2609 C CA . PRO A 1 324 ? 25.656 8.341 -38.646 1.00 62.59 324 PRO A CA 1
ATOM 2610 C C . PRO A 1 324 ? 25.232 9.556 -39.479 1.00 62.59 324 PRO A C 1
ATOM 2612 O O . PRO A 1 324 ? 24.096 9.646 -39.959 1.00 62.59 324 PRO A O 1
ATOM 2615 N N . LYS A 1 325 ? 26.120 10.553 -39.571 1.00 53.72 325 LYS A N 1
ATOM 2616 C CA . LYS A 1 325 ? 25.791 11.845 -40.183 1.00 53.72 325 LYS A CA 1
ATOM 2617 C C . LYS A 1 325 ? 25.739 11.676 -41.698 1.00 53.72 325 LYS A C 1
ATOM 2619 O O . LYS A 1 325 ? 26.588 11.021 -42.295 1.00 53.72 325 LYS A O 1
ATOM 2624 N N . LYS A 1 326 ? 24.801 12.384 -42.338 1.00 48.78 326 LYS A N 1
ATOM 2625 C CA . LYS A 1 326 ? 24.614 12.453 -43.806 1.00 48.78 326 LYS A CA 1
ATOM 2626 C C . LYS A 1 326 ? 25.888 12.790 -44.613 1.00 48.78 326 LYS A C 1
ATOM 2628 O O . LYS A 1 326 ? 25.867 12.668 -45.833 1.00 48.78 326 LYS A O 1
ATOM 2633 N N . HIS A 1 327 ? 26.943 13.259 -43.943 1.00 43.84 327 HIS A N 1
ATOM 2634 C CA . HIS A 1 327 ? 28.190 13.767 -44.512 1.00 43.84 327 HIS A CA 1
ATOM 2635 C C . HIS A 1 327 ? 29.333 12.745 -44.602 1.00 43.84 327 HIS A C 1
ATOM 2637 O O . HIS A 1 327 ? 30.403 13.109 -45.078 1.00 43.84 327 HIS A O 1
ATOM 2643 N N . TRP A 1 328 ? 29.122 11.457 -44.300 1.00 49.97 328 TRP A N 1
ATOM 2644 C CA . TRP A 1 328 ? 29.971 10.405 -44.894 1.00 49.97 328 TRP A CA 1
ATOM 2645 C C . TRP A 1 328 ? 29.591 10.178 -46.360 1.00 49.97 328 TRP A C 1
ATOM 2647 O O . TRP A 1 328 ? 29.270 9.078 -46.802 1.00 49.97 328 TRP A O 1
ATOM 2657 N N . SER A 1 329 ? 29.615 11.266 -47.127 1.00 39.53 329 SER A N 1
ATOM 2658 C CA . SER A 1 329 ? 29.274 11.334 -48.540 1.00 39.53 329 SER A CA 1
ATOM 2659 C C . SER A 1 329 ? 30.414 10.834 -49.427 1.00 39.53 329 SER A C 1
ATOM 2661 O O . SER A 1 329 ? 30.683 11.403 -50.486 1.00 39.53 329 SER A O 1
ATOM 2663 N N . PHE A 1 330 ? 31.035 9.715 -49.043 1.00 44.84 330 PHE A N 1
ATOM 2664 C CA . PHE A 1 330 ? 31.613 8.828 -50.039 1.00 44.84 330 PHE A CA 1
ATOM 2665 C C . PHE A 1 330 ? 30.465 8.399 -50.955 1.00 44.84 330 PHE A C 1
ATOM 2667 O O . PHE A 1 330 ? 29.540 7.703 -50.534 1.00 44.84 330 PHE A O 1
ATOM 2674 N N . ARG A 1 331 ? 30.499 8.833 -52.220 1.00 43.75 331 ARG A N 1
ATOM 2675 C CA . ARG A 1 331 ? 29.584 8.354 -53.268 1.00 43.75 331 ARG A CA 1
ATOM 2676 C C . ARG A 1 331 ? 29.955 6.915 -53.654 1.00 43.75 331 ARG A C 1
ATOM 2678 O O . ARG A 1 331 ? 30.344 6.657 -54.792 1.00 43.75 331 ARG A O 1
ATOM 2685 N N . ILE A 1 332 ? 29.839 5.983 -52.705 1.00 45.72 332 ILE A N 1
ATOM 2686 C CA . ILE A 1 332 ? 29.964 4.547 -52.956 1.00 45.72 332 ILE A CA 1
ATOM 2687 C C . ILE A 1 332 ? 28.818 4.175 -53.899 1.00 45.72 332 ILE A C 1
ATOM 2689 O O . ILE A 1 332 ? 27.650 4.130 -53.512 1.00 45.72 332 ILE A O 1
ATOM 2693 N N . ARG A 1 333 ? 29.151 4.001 -55.181 1.00 44.84 333 ARG A N 1
ATOM 2694 C CA . ARG A 1 333 ? 28.204 3.547 -56.204 1.00 44.84 333 ARG A CA 1
ATOM 2695 C C . ARG A 1 333 ? 27.719 2.143 -55.831 1.00 44.84 333 ARG A C 1
ATOM 2697 O O . ARG A 1 333 ? 28.454 1.387 -55.203 1.00 44.84 333 ARG A O 1
ATOM 2704 N N . PHE A 1 334 ? 26.505 1.787 -56.252 1.00 49.50 334 PHE A N 1
ATOM 2705 C CA . PHE A 1 334 ? 25.914 0.461 -56.035 1.00 49.50 334 PHE A CA 1
ATOM 2706 C C . PHE A 1 334 ? 26.668 -0.645 -56.795 1.00 49.50 334 PHE A C 1
ATOM 2708 O O . PHE A 1 334 ? 26.180 -1.173 -57.795 1.00 49.50 334 PHE A O 1
ATOM 2715 N N . PHE A 1 335 ? 27.844 -1.030 -56.313 1.00 49.41 335 PHE A N 1
ATOM 2716 C CA . PHE A 1 335 ? 28.481 -2.270 -56.723 1.00 49.41 335 PHE A CA 1
ATOM 2717 C C . PHE A 1 335 ? 27.753 -3.433 -56.048 1.00 49.41 335 PHE A C 1
ATOM 2719 O O . PHE A 1 335 ? 27.482 -3.403 -54.850 1.00 49.41 335 PHE A O 1
ATOM 2726 N N . LYS A 1 336 ? 27.391 -4.443 -56.844 1.00 60.38 336 LYS A N 1
ATOM 2727 C CA . LYS A 1 336 ? 26.700 -5.659 -56.393 1.00 60.38 336 LYS A CA 1
ATOM 2728 C C . LYS A 1 336 ? 27.584 -6.899 -56.606 1.00 60.38 336 LYS A C 1
ATOM 2730 O O . LYS A 1 336 ? 27.143 -7.814 -57.304 1.00 60.38 336 LYS A O 1
ATOM 2735 N N . PRO A 1 337 ? 28.820 -6.963 -56.069 1.00 66.06 337 PRO A N 1
ATOM 2736 C CA . PRO A 1 337 ? 29.512 -8.240 -56.017 1.00 66.06 337 PRO A CA 1
ATOM 2737 C C . PRO A 1 337 ? 28.650 -9.200 -55.192 1.00 66.06 337 PRO A C 1
ATOM 2739 O O . PRO A 1 337 ? 28.113 -8.832 -54.139 1.00 66.06 337 PRO A O 1
ATOM 2742 N N . THR A 1 338 ? 28.494 -10.422 -55.693 1.00 77.50 338 THR A N 1
ATOM 2743 C CA . THR A 1 338 ? 27.907 -11.505 -54.908 1.00 77.50 338 THR A CA 1
ATOM 2744 C C . THR A 1 338 ? 28.971 -12.543 -54.613 1.00 77.50 338 THR A C 1
ATOM 2746 O O . THR A 1 338 ? 29.789 -12.858 -55.474 1.00 77.50 338 THR A O 1
ATOM 2749 N N . LYS A 1 339 ? 28.986 -13.018 -53.371 1.00 82.75 339 LYS A N 1
ATOM 2750 C CA . LYS A 1 339 ? 29.974 -13.958 -52.836 1.00 82.75 339 LYS A CA 1
ATOM 2751 C C . LYS A 1 339 ? 29.203 -15.172 -52.303 1.00 82.75 339 LYS A C 1
ATOM 2753 O O . LYS A 1 339 ? 28.157 -14.955 -51.679 1.00 82.75 339 LYS A O 1
ATOM 2758 N N . PRO A 1 340 ? 29.657 -16.416 -52.522 1.00 86.62 340 PRO A N 1
ATOM 2759 C CA . PRO A 1 340 ? 29.111 -17.568 -51.811 1.00 86.62 340 PRO A CA 1
ATOM 2760 C C . PRO A 1 340 ? 29.258 -17.372 -50.297 1.00 86.62 340 PRO A C 1
ATOM 2762 O O . PRO A 1 340 ? 30.264 -16.818 -49.844 1.00 86.62 340 PRO A O 1
ATOM 2765 N N . ALA A 1 341 ? 28.269 -17.813 -49.519 1.00 85.75 341 ALA A N 1
ATOM 2766 C CA . ALA A 1 341 ? 28.252 -17.647 -48.066 1.00 85.75 341 ALA A CA 1
ATOM 2767 C C . ALA A 1 341 ? 29.491 -18.252 -47.381 1.00 85.75 341 ALA A C 1
ATOM 2769 O O . ALA A 1 341 ? 29.981 -17.694 -46.404 1.00 85.75 341 ALA A O 1
ATOM 2770 N N . GLU A 1 342 ? 30.032 -19.346 -47.924 1.00 85.94 342 GLU A N 1
ATOM 2771 C CA . GLU A 1 342 ? 31.241 -20.021 -47.419 1.00 85.94 342 GLU A CA 1
ATOM 2772 C C . GLU A 1 342 ? 32.521 -19.177 -47.508 1.00 85.94 342 GLU A C 1
ATOM 2774 O O . GLU A 1 342 ? 33.498 -19.460 -46.828 1.00 85.94 342 GLU A O 1
ATOM 2779 N N . ASN A 1 343 ? 32.513 -18.122 -48.324 1.00 87.38 343 ASN A N 1
ATOM 2780 C CA . ASN A 1 343 ? 33.645 -17.221 -48.499 1.00 87.38 343 ASN A CA 1
ATOM 2781 C C . ASN A 1 343 ? 33.482 -15.915 -47.698 1.00 87.38 343 ASN A C 1
ATOM 2783 O O . ASN A 1 343 ? 34.284 -14.998 -47.874 1.00 87.38 343 ASN A O 1
ATOM 2787 N N . LEU A 1 344 ? 32.430 -15.757 -46.881 1.00 87.44 344 LEU A N 1
ATOM 2788 C CA . LEU A 1 344 ? 32.220 -14.543 -46.080 1.00 87.44 344 LEU A CA 1
ATOM 2789 C C . LEU A 1 344 ? 33.307 -14.382 -45.010 1.00 87.44 344 LEU A C 1
ATOM 2791 O O . LEU A 1 344 ? 33.701 -15.341 -44.357 1.00 87.44 344 LEU A O 1
ATOM 2795 N N . ASN A 1 345 ? 33.753 -13.142 -44.811 1.00 86.06 345 ASN A N 1
ATOM 2796 C CA . ASN A 1 345 ? 34.784 -12.778 -43.844 1.00 86.06 345 ASN A CA 1
ATOM 2797 C C . ASN A 1 345 ? 34.218 -11.896 -42.726 1.00 86.06 345 ASN A C 1
ATOM 2799 O O . ASN A 1 345 ? 33.292 -11.110 -42.937 1.00 86.06 345 ASN A O 1
ATOM 2803 N N . LYS A 1 346 ? 34.850 -11.940 -41.549 1.00 87.00 346 LYS A N 1
ATOM 2804 C CA . LYS A 1 346 ? 34.648 -10.934 -40.498 1.00 87.00 346 LYS A CA 1
ATOM 2805 C C . LYS A 1 346 ? 34.961 -9.535 -41.053 1.00 87.00 346 LYS A C 1
ATOM 2807 O O . LYS A 1 346 ? 36.040 -9.316 -41.595 1.00 87.00 346 LYS A O 1
ATOM 2812 N N . GLY A 1 347 ? 34.014 -8.609 -40.917 1.00 84.12 347 GLY A N 1
ATOM 2813 C CA . GLY A 1 347 ? 34.056 -7.264 -41.500 1.00 84.12 347 GLY A CA 1
ATOM 2814 C C . GLY A 1 347 ? 33.255 -7.087 -42.797 1.00 84.12 347 GLY A C 1
ATOM 2815 O O . GLY A 1 347 ? 32.937 -5.946 -43.130 1.00 84.12 347 GLY A O 1
ATOM 2816 N N . ASP A 1 348 ? 32.857 -8.163 -43.494 1.00 86.31 348 ASP A N 1
ATOM 2817 C CA . ASP A 1 348 ? 32.024 -8.051 -44.703 1.00 86.31 348 ASP A CA 1
ATOM 2818 C C . ASP A 1 348 ? 30.668 -7.389 -44.355 1.00 86.31 348 ASP A C 1
ATOM 2820 O O . ASP A 1 348 ? 29.931 -7.861 -43.481 1.00 86.31 348 ASP A O 1
ATOM 2824 N N . ILE A 1 349 ? 30.305 -6.302 -45.049 1.00 87.00 349 ILE A N 1
ATOM 2825 C CA . ILE A 1 349 ? 28.962 -5.707 -44.952 1.00 87.00 349 ILE A CA 1
ATOM 2826 C C . ILE A 1 349 ? 28.043 -6.469 -45.906 1.00 87.00 349 ILE A C 1
ATOM 2828 O O . ILE A 1 349 ? 28.212 -6.391 -47.123 1.00 87.00 349 ILE A O 1
ATOM 2832 N N . VAL A 1 350 ? 27.040 -7.163 -45.371 1.00 87.50 350 VAL A N 1
ATOM 2833 C CA . VAL A 1 350 ? 26.098 -7.979 -46.150 1.00 87.50 350 VAL A CA 1
ATOM 2834 C C . VAL A 1 350 ? 24.688 -7.387 -46.151 1.00 87.50 350 VAL A C 1
ATOM 2836 O O . VAL A 1 350 ? 24.275 -6.715 -45.204 1.00 87.50 350 VAL A O 1
ATOM 2839 N N . TYR A 1 351 ? 23.931 -7.661 -47.218 1.00 86.44 351 TYR A N 1
ATOM 2840 C CA . TYR A 1 351 ? 22.507 -7.322 -47.321 1.00 86.44 351 TYR A CA 1
ATOM 2841 C C . TYR A 1 351 ? 21.644 -8.589 -47.384 1.00 86.44 351 TYR A C 1
ATOM 2843 O O . TYR A 1 351 ? 21.649 -9.306 -48.390 1.00 86.44 351 TYR A O 1
ATOM 2851 N N . ILE A 1 352 ? 20.918 -8.875 -46.299 1.00 84.81 352 ILE A N 1
ATOM 2852 C CA . ILE A 1 352 ? 20.143 -10.109 -46.079 1.00 84.81 352 ILE A CA 1
ATOM 2853 C C . ILE A 1 352 ? 18.811 -9.740 -45.407 1.00 84.81 352 ILE A C 1
ATOM 2855 O O . ILE A 1 352 ? 18.795 -8.894 -44.520 1.00 84.81 352 ILE A O 1
ATOM 2859 N N . GLN A 1 353 ? 17.692 -10.367 -45.803 1.00 82.25 353 GLN A N 1
ATOM 2860 C CA . GLN A 1 353 ? 16.350 -10.099 -45.234 1.00 82.25 353 GLN A CA 1
ATOM 2861 C C . GLN A 1 353 ? 15.998 -8.592 -45.211 1.00 82.25 353 GLN A C 1
ATOM 2863 O O . GLN A 1 353 ? 15.498 -8.069 -44.219 1.00 82.25 353 GLN A O 1
ATOM 2868 N N . ASP A 1 354 ? 16.332 -7.880 -46.288 1.00 81.25 354 ASP A N 1
ATOM 2869 C CA . ASP A 1 354 ? 16.197 -6.425 -46.468 1.00 81.25 354 ASP A CA 1
ATOM 2870 C C . ASP A 1 354 ? 16.978 -5.529 -45.481 1.00 81.25 354 ASP A C 1
ATOM 2872 O O . ASP A 1 354 ? 16.817 -4.306 -45.474 1.00 81.25 354 ASP A O 1
ATOM 2876 N N . HIS A 1 355 ? 17.863 -6.121 -44.676 1.00 84.62 355 HIS A N 1
ATOM 2877 C CA . HIS A 1 355 ? 18.667 -5.459 -43.652 1.00 84.62 355 HIS A CA 1
ATOM 2878 C C . HIS A 1 355 ? 20.147 -5.390 -44.076 1.00 84.62 355 HIS A C 1
ATOM 2880 O O . HIS A 1 355 ? 20.711 -6.363 -44.578 1.00 84.62 355 HIS A O 1
ATOM 2886 N N . TYR A 1 356 ? 20.785 -4.235 -43.849 1.00 87.00 356 TYR A N 1
ATOM 2887 C CA . TYR A 1 356 ? 22.249 -4.103 -43.887 1.00 87.00 356 TYR A CA 1
ATOM 2888 C C . TYR A 1 356 ? 22.825 -4.443 -42.513 1.00 87.00 356 TYR A C 1
ATOM 2890 O O . TYR A 1 356 ? 22.304 -3.976 -41.496 1.00 87.00 356 TYR A O 1
ATOM 2898 N N . GLN A 1 357 ? 23.890 -5.242 -42.495 1.00 90.00 357 GLN A N 1
ATOM 2899 C CA . GLN A 1 357 ? 24.513 -5.760 -41.277 1.00 90.00 357 GLN A CA 1
ATOM 2900 C C . GLN A 1 357 ? 25.984 -6.128 -41.524 1.00 90.00 357 GLN A C 1
ATOM 2902 O O . GLN A 1 357 ? 26.363 -6.453 -42.650 1.00 90.00 357 GLN A O 1
ATOM 2907 N N . VAL A 1 358 ? 26.816 -6.078 -40.483 1.00 90.19 358 VAL A N 1
ATOM 2908 C CA . VAL A 1 358 ? 28.253 -6.406 -40.556 1.00 90.19 358 VAL A CA 1
ATOM 2909 C C . VAL A 1 358 ? 28.481 -7.820 -40.037 1.00 90.19 358 VAL A C 1
ATOM 2911 O O . VAL A 1 358 ? 27.996 -8.146 -38.956 1.00 90.19 358 VAL A O 1
ATOM 2914 N N . VAL A 1 359 ? 29.220 -8.655 -40.768 1.00 90.38 359 VAL A N 1
ATOM 2915 C CA . VAL A 1 359 ? 29.622 -9.995 -40.310 1.00 90.38 359 VAL A CA 1
ATOM 2916 C C . VAL A 1 359 ? 30.659 -9.872 -39.189 1.00 90.38 359 VAL A C 1
ATOM 2918 O O . VAL A 1 359 ? 31.722 -9.284 -39.382 1.00 90.38 359 VAL A O 1
ATOM 2921 N N . THR A 1 360 ? 30.363 -10.423 -38.010 1.00 90.06 360 THR A N 1
ATOM 2922 C CA . THR A 1 360 ? 31.243 -10.371 -36.826 1.00 90.06 360 THR A CA 1
ATOM 2923 C C . THR A 1 360 ? 31.918 -11.706 -36.527 1.00 90.06 360 THR A C 1
ATOM 2925 O O . THR A 1 360 ? 33.038 -11.711 -36.014 1.00 90.06 360 THR A O 1
ATOM 2928 N N . ASN A 1 361 ? 31.271 -12.818 -36.888 1.00 89.88 361 ASN A N 1
ATOM 2929 C CA . ASN A 1 361 ? 31.812 -14.172 -36.817 1.00 89.88 361 ASN A CA 1
ATOM 2930 C C . ASN A 1 361 ? 31.271 -15.037 -37.969 1.00 89.88 361 ASN A C 1
ATOM 2932 O O . ASN A 1 361 ? 30.164 -14.792 -38.454 1.00 89.88 361 ASN A O 1
ATOM 2936 N N . VAL A 1 362 ? 32.037 -16.052 -38.373 1.00 88.88 362 VAL A N 1
ATOM 2937 C CA . VAL A 1 362 ? 31.675 -17.038 -39.404 1.00 88.88 362 VAL A CA 1
ATOM 2938 C C . VAL A 1 362 ? 32.099 -18.420 -38.915 1.00 88.88 362 VAL A C 1
ATOM 2940 O O . VAL A 1 362 ? 33.275 -18.640 -38.637 1.00 88.88 362 VAL A O 1
ATOM 2943 N N . ALA A 1 363 ? 31.144 -19.337 -38.811 1.00 90.19 363 ALA A N 1
ATOM 2944 C CA . ALA A 1 363 ? 31.351 -20.731 -38.443 1.00 90.19 363 ALA A CA 1
ATOM 2945 C C . ALA A 1 363 ? 30.843 -21.659 -39.557 1.00 90.19 363 ALA A C 1
ATOM 2947 O O . ALA A 1 363 ? 29.921 -21.321 -40.305 1.00 90.19 363 ALA A O 1
ATOM 2948 N N . PHE A 1 364 ? 31.452 -22.837 -39.665 1.00 86.75 364 PHE A N 1
ATOM 2949 C CA . PHE A 1 364 ? 31.195 -23.794 -40.737 1.00 86.75 364 PHE A CA 1
ATOM 2950 C C . PHE A 1 364 ? 30.613 -25.090 -40.181 1.00 86.75 364 PHE A C 1
ATOM 2952 O O . PHE A 1 364 ? 31.118 -25.642 -39.209 1.00 86.75 364 PHE A O 1
ATOM 2959 N N . ASN A 1 365 ? 29.579 -25.581 -40.853 1.00 81.62 365 ASN A N 1
ATOM 2960 C CA . ASN A 1 365 ? 28.947 -26.879 -40.638 1.00 81.62 365 ASN A CA 1
ATOM 2961 C C . ASN A 1 365 ? 28.945 -27.619 -41.995 1.00 81.62 365 ASN A C 1
ATOM 2963 O O . ASN A 1 365 ? 29.161 -26.987 -43.035 1.00 81.62 365 ASN A O 1
ATOM 2967 N N . ASP A 1 366 ? 28.746 -28.935 -42.044 1.00 78.19 366 ASP A N 1
ATOM 2968 C CA . ASP A 1 366 ? 29.089 -29.762 -43.220 1.00 78.19 366 ASP A CA 1
ATOM 2969 C C . ASP A 1 366 ? 28.440 -29.283 -44.530 1.00 78.19 366 ASP A C 1
ATOM 2971 O O . ASP A 1 366 ? 29.097 -29.203 -45.567 1.00 78.19 366 ASP A O 1
ATOM 2975 N N . SER A 1 367 ? 27.176 -28.854 -44.469 1.00 81.00 367 SER A N 1
ATOM 2976 C CA . SER A 1 367 ? 26.428 -28.284 -45.605 1.00 81.00 367 SER A CA 1
ATOM 2977 C C . SER A 1 367 ? 26.174 -26.771 -45.509 1.00 81.00 367 SER A C 1
ATOM 2979 O O . SER A 1 367 ? 25.702 -26.156 -46.470 1.00 81.00 367 SER A O 1
ATOM 2981 N N . LYS A 1 368 ? 26.483 -26.139 -44.369 1.00 89.06 368 LYS A N 1
ATOM 2982 C CA . LYS A 1 368 ? 25.994 -24.792 -44.026 1.00 89.06 368 LYS A CA 1
ATOM 2983 C C . LYS A 1 368 ? 27.079 -23.862 -43.483 1.00 89.06 368 LYS A C 1
ATOM 2985 O O . LYS A 1 368 ? 28.171 -24.285 -43.113 1.00 89.06 368 LYS A O 1
ATOM 2990 N N . VAL A 1 369 ? 26.742 -22.580 -43.427 1.00 89.81 369 VAL A N 1
ATOM 2991 C CA . VAL A 1 369 ? 27.530 -21.512 -42.810 1.00 89.81 369 VAL A CA 1
ATOM 2992 C C . VAL A 1 369 ? 26.640 -20.805 -41.804 1.00 89.81 369 VAL A C 1
ATOM 2994 O O . VAL A 1 369 ? 25.543 -20.358 -42.147 1.00 89.81 369 VAL A O 1
ATOM 2997 N N . GLU A 1 370 ? 27.116 -20.687 -40.575 1.00 92.56 370 GLU A N 1
ATOM 2998 C CA . GLU A 1 370 ? 26.472 -19.908 -39.524 1.00 92.56 370 GLU A CA 1
ATOM 2999 C C . GLU A 1 370 ? 27.240 -18.597 -39.370 1.00 92.56 370 GLU A C 1
ATOM 3001 O O . GLU A 1 370 ? 28.422 -18.591 -39.028 1.00 92.56 370 GLU A O 1
ATOM 3006 N N . ILE A 1 371 ? 26.584 -17.472 -39.655 1.00 91.62 371 ILE A N 1
ATOM 3007 C CA . ILE A 1 371 ? 27.180 -16.144 -39.489 1.00 91.62 371 ILE A CA 1
ATOM 3008 C C . ILE A 1 371 ? 26.536 -15.413 -38.314 1.00 91.62 371 ILE A C 1
ATOM 3010 O O . ILE A 1 371 ? 25.310 -15.301 -38.237 1.00 91.62 371 ILE A O 1
ATOM 3014 N N . THR A 1 372 ? 27.357 -14.859 -37.426 1.00 92.56 372 THR A N 1
ATOM 3015 C CA . THR A 1 372 ? 26.908 -13.830 -36.481 1.00 92.56 372 THR A CA 1
ATOM 3016 C C . THR A 1 372 ? 27.077 -12.478 -37.153 1.00 92.56 372 THR A C 1
ATOM 3018 O O . THR A 1 372 ? 28.117 -12.183 -37.749 1.00 92.56 372 THR A O 1
ATOM 3021 N N . THR A 1 373 ? 26.039 -11.650 -37.085 1.00 92.31 373 THR A N 1
ATOM 3022 C CA . THR A 1 373 ? 26.016 -10.326 -37.710 1.00 92.31 373 THR A CA 1
ATOM 3023 C C . THR A 1 373 ? 25.551 -9.254 -36.735 1.00 92.31 373 THR A C 1
ATOM 3025 O O . THR A 1 373 ? 24.673 -9.508 -35.916 1.00 92.31 373 THR A O 1
ATOM 3028 N N . MET A 1 374 ? 26.123 -8.053 -36.825 1.00 92.12 374 MET A N 1
ATOM 3029 C CA . MET A 1 374 ? 25.743 -6.885 -36.027 1.00 92.12 374 MET A CA 1
ATOM 3030 C C . MET A 1 374 ? 24.957 -5.892 -36.890 1.00 92.12 374 MET A C 1
ATOM 3032 O O . MET A 1 374 ? 25.419 -5.493 -37.965 1.00 92.12 374 MET A O 1
ATOM 3036 N N . LEU A 1 375 ? 23.783 -5.465 -36.417 1.00 90.44 375 LEU A N 1
ATOM 3037 C CA . LEU A 1 375 ? 22.906 -4.531 -37.127 1.00 90.44 375 LEU A CA 1
ATOM 3038 C C . LEU A 1 375 ? 22.249 -3.499 -36.204 1.00 90.44 375 LEU A C 1
ATOM 3040 O O . LEU A 1 375 ? 21.878 -3.802 -35.074 1.00 90.44 375 LEU A O 1
ATOM 3044 N N . TYR A 1 376 ? 22.006 -2.294 -36.725 1.00 87.94 376 TYR A N 1
ATOM 3045 C CA . TYR A 1 376 ? 21.062 -1.350 -36.125 1.00 87.94 376 TYR A CA 1
ATOM 3046 C C . TYR A 1 376 ? 19.677 -1.543 -36.752 1.00 87.94 376 TYR A C 1
ATOM 3048 O O . TYR A 1 376 ? 19.447 -1.148 -37.895 1.00 87.94 376 TYR A O 1
ATOM 3056 N N . GLY A 1 377 ? 18.744 -2.157 -36.024 1.00 84.12 377 GLY A N 1
ATOM 3057 C CA . GLY A 1 377 ? 17.435 -2.538 -36.566 1.00 84.12 377 GLY A CA 1
ATOM 3058 C C . GLY A 1 377 ? 16.378 -2.779 -35.493 1.00 84.12 377 GLY A C 1
ATOM 3059 O O . GLY A 1 377 ? 16.611 -2.528 -34.313 1.00 84.12 377 GLY A O 1
ATOM 3060 N N . LYS A 1 378 ? 15.200 -3.271 -35.901 1.00 85.31 378 LYS A N 1
ATOM 3061 C CA . LYS A 1 378 ? 14.165 -3.713 -34.954 1.00 85.31 378 LYS A CA 1
ATOM 3062 C C . LYS A 1 378 ? 14.616 -5.005 -34.259 1.00 85.31 378 LYS A C 1
ATOM 3064 O O . LYS A 1 378 ? 14.758 -6.021 -34.932 1.00 85.31 378 LYS A O 1
ATOM 3069 N N . LYS A 1 379 ? 14.755 -4.968 -32.935 1.00 85.31 379 LYS A N 1
ATOM 3070 C CA . LYS A 1 379 ? 14.821 -6.140 -32.052 1.00 85.31 379 LYS A CA 1
ATOM 3071 C C . LYS A 1 379 ? 13.455 -6.295 -31.385 1.00 85.31 379 LYS A C 1
ATOM 3073 O O . LYS A 1 379 ? 12.884 -5.306 -30.919 1.00 85.31 379 LYS A O 1
ATOM 3078 N N . GLU A 1 380 ? 12.895 -7.499 -31.425 1.00 81.38 380 GLU A N 1
ATOM 3079 C CA . GLU A 1 380 ? 11.614 -7.799 -30.781 1.00 81.38 380 GLU A CA 1
ATOM 3080 C C . GLU A 1 380 ? 11.797 -7.843 -29.257 1.00 81.38 380 GLU A C 1
ATOM 3082 O O . GLU A 1 380 ? 12.845 -8.257 -28.755 1.00 81.38 380 GLU A O 1
ATOM 3087 N N . LEU A 1 381 ? 10.800 -7.353 -28.524 1.00 73.81 381 LEU A N 1
ATOM 3088 C CA . LEU A 1 381 ? 10.757 -7.391 -27.069 1.00 73.81 381 LEU A CA 1
ATOM 3089 C C . LEU A 1 381 ? 9.913 -8.590 -26.647 1.00 73.81 381 LEU A C 1
ATOM 3091 O O . LEU A 1 381 ? 8.712 -8.633 -26.920 1.00 73.81 381 LEU A O 1
ATOM 3095 N N . LYS A 1 382 ? 10.526 -9.537 -25.936 1.00 68.00 382 LYS A N 1
ATOM 3096 C CA . LYS A 1 382 ? 9.762 -10.513 -25.160 1.00 68.00 382 LYS A CA 1
ATOM 3097 C C . LYS A 1 382 ? 8.923 -9.773 -24.115 1.00 68.00 382 LYS A C 1
ATOM 3099 O O . LYS A 1 382 ? 9.369 -8.778 -23.543 1.00 68.00 382 LYS A O 1
ATOM 3104 N N . ALA A 1 383 ? 7.724 -10.274 -23.839 1.00 60.78 383 ALA A N 1
ATOM 3105 C CA . ALA A 1 383 ? 6.956 -9.793 -22.700 1.00 60.78 383 ALA A CA 1
ATOM 3106 C C . ALA A 1 383 ? 7.719 -10.086 -21.396 1.00 60.78 383 ALA A C 1
ATOM 3108 O O . ALA A 1 383 ? 8.366 -11.123 -21.274 1.00 60.78 383 ALA A O 1
ATOM 3109 N N . ASN A 1 384 ? 7.609 -9.181 -20.425 1.00 58.75 384 ASN A N 1
ATOM 3110 C CA . ASN A 1 384 ? 8.024 -9.359 -19.028 1.00 58.75 384 ASN A CA 1
ATOM 3111 C C . ASN A 1 384 ? 9.540 -9.507 -18.753 1.00 58.75 384 ASN A C 1
ATOM 3113 O O . ASN A 1 384 ? 9.924 -9.438 -17.588 1.00 58.75 384 ASN A O 1
ATOM 3117 N N . GLU A 1 385 ? 10.403 -9.625 -19.771 1.00 73.75 385 GLU A N 1
ATOM 3118 C CA . GLU A 1 385 ? 11.873 -9.607 -19.641 1.00 73.75 385 GLU A CA 1
ATOM 3119 C C . GLU A 1 385 ? 12.444 -8.188 -19.873 1.00 73.75 385 GLU A C 1
ATOM 3121 O O . GLU A 1 385 ? 12.434 -7.705 -21.009 1.00 73.75 385 GLU A O 1
ATOM 3126 N N . PRO A 1 386 ? 12.979 -7.495 -18.843 1.00 82.00 386 PRO A N 1
ATOM 3127 C CA . PRO A 1 386 ? 13.669 -6.223 -19.036 1.00 82.00 386 PRO A CA 1
ATOM 3128 C C . PRO A 1 386 ? 14.998 -6.414 -19.768 1.00 82.00 386 PRO A C 1
ATOM 3130 O O . PRO A 1 386 ? 15.815 -7.251 -19.385 1.00 82.00 386 PRO A O 1
ATOM 3133 N N . ILE A 1 387 ? 15.233 -5.591 -20.784 1.00 87.25 387 ILE A N 1
ATOM 3134 C CA . ILE A 1 387 ? 16.435 -5.623 -21.623 1.00 87.25 387 ILE A CA 1
ATOM 3135 C C . ILE A 1 387 ? 17.506 -4.664 -21.099 1.00 87.25 387 ILE A C 1
ATOM 3137 O O . ILE A 1 387 ? 17.189 -3.624 -20.528 1.00 87.25 387 ILE A O 1
ATOM 3141 N N . GLU A 1 388 ? 18.778 -4.968 -21.340 1.00 92.50 388 GLU A N 1
ATOM 3142 C CA . GLU A 1 388 ? 19.835 -3.960 -21.231 1.00 92.50 388 GLU A CA 1
ATOM 3143 C C . GLU A 1 388 ? 19.869 -3.091 -22.497 1.00 92.50 388 GLU A C 1
ATOM 3145 O O . GLU A 1 388 ? 19.666 -3.592 -23.608 1.00 92.50 388 GLU A O 1
ATOM 3150 N N . VAL A 1 389 ? 20.109 -1.789 -22.330 1.00 92.19 389 VAL A N 1
ATOM 3151 C CA . VAL A 1 389 ? 20.268 -0.805 -23.408 1.00 92.19 389 VAL A CA 1
ATOM 3152 C C . VAL A 1 389 ? 21.353 0.217 -23.071 1.00 92.19 389 VAL A C 1
ATOM 3154 O O . VAL A 1 389 ? 21.524 0.586 -21.908 1.00 92.19 389 VAL A O 1
ATOM 3157 N N . LYS A 1 390 ? 22.036 0.730 -24.099 1.00 92.69 390 LYS A N 1
ATOM 3158 C CA . LYS A 1 390 ? 22.960 1.870 -23.991 1.00 92.69 390 LYS A CA 1
ATOM 3159 C C . LYS A 1 390 ? 22.366 3.105 -24.669 1.00 92.69 390 LYS A C 1
ATOM 3161 O O . LYS A 1 390 ? 21.737 2.998 -25.725 1.00 92.69 390 LYS A O 1
ATOM 3166 N N . LEU A 1 391 ? 22.553 4.281 -24.075 1.00 90.00 391 LEU A N 1
ATOM 3167 C CA . LEU A 1 391 ? 22.079 5.563 -24.607 1.00 90.00 391 LEU A CA 1
ATOM 3168 C C . LEU A 1 391 ? 23.054 6.683 -24.239 1.00 90.00 391 LEU A C 1
ATOM 3170 O O . LEU A 1 391 ? 23.361 6.855 -23.064 1.00 90.00 391 LEU A O 1
ATOM 3174 N N . ALA A 1 392 ? 23.453 7.511 -25.206 1.00 88.31 392 ALA A N 1
ATOM 3175 C CA . ALA A 1 392 ? 24.097 8.784 -24.894 1.00 88.31 392 ALA A CA 1
ATOM 3176 C C . ALA A 1 392 ? 23.063 9.886 -24.627 1.00 88.31 392 ALA A C 1
ATOM 3178 O O . ALA A 1 392 ? 22.151 10.116 -25.431 1.00 88.31 392 ALA A O 1
ATOM 3179 N N . ILE A 1 393 ? 23.240 10.595 -23.514 1.00 86.31 393 ILE A N 1
ATOM 3180 C CA . ILE A 1 393 ? 22.519 11.825 -23.186 1.00 86.31 393 ILE A CA 1
ATOM 3181 C C . ILE A 1 393 ? 23.412 13.056 -23.361 1.00 86.31 393 ILE A C 1
ATOM 3183 O O . ILE A 1 393 ? 24.636 12.985 -23.240 1.00 86.31 393 ILE A O 1
ATOM 3187 N N . GLU A 1 394 ? 22.784 14.190 -23.656 1.00 81.31 394 GLU A N 1
ATOM 3188 C CA . GLU A 1 394 ? 23.450 15.483 -23.835 1.00 81.31 394 GLU A CA 1
ATOM 3189 C C . GLU A 1 394 ? 23.307 16.375 -22.597 1.00 81.31 394 GLU A C 1
ATOM 3191 O O . GLU A 1 394 ? 22.342 16.276 -21.838 1.00 81.31 394 GLU A O 1
ATOM 3196 N N . ALA A 1 395 ? 24.209 17.347 -22.451 1.00 73.50 395 ALA A N 1
ATOM 3197 C CA . ALA A 1 395 ? 24.174 18.335 -21.372 1.00 73.50 395 ALA A CA 1
ATOM 3198 C C . ALA A 1 395 ? 22.843 19.114 -21.243 1.00 73.50 395 ALA A C 1
ATOM 3200 O O . ALA A 1 395 ? 22.498 19.597 -20.159 1.00 73.50 395 ALA A O 1
ATOM 3201 N N . LYS A 1 396 ? 22.078 19.229 -22.339 1.00 73.38 396 LYS A N 1
ATOM 3202 C CA . LYS A 1 396 ? 20.736 19.840 -22.406 1.00 73.38 396 LYS A CA 1
ATOM 3203 C C . LYS A 1 396 ? 19.719 18.866 -23.010 1.00 73.38 396 LYS A C 1
ATOM 3205 O O . LYS A 1 396 ? 19.095 19.156 -24.032 1.00 73.38 396 LYS A O 1
ATOM 3210 N N . GLU A 1 397 ? 19.591 17.709 -22.372 1.00 82.31 397 GLU A N 1
ATOM 3211 C CA . GLU A 1 397 ? 18.744 16.601 -22.807 1.00 82.31 397 GLU A CA 1
ATOM 3212 C C . GLU A 1 397 ? 17.265 16.984 -23.038 1.00 82.31 397 GLU A C 1
ATOM 3214 O O . GLU A 1 397 ? 16.708 17.880 -22.398 1.00 82.31 397 GLU A O 1
ATOM 3219 N N . ARG A 1 398 ? 16.617 16.292 -23.986 1.00 79.25 398 ARG A N 1
ATOM 3220 C CA . ARG A 1 398 ? 15.204 16.500 -24.361 1.00 79.25 398 ARG A CA 1
ATOM 3221 C C . ARG A 1 398 ? 14.426 15.207 -24.591 1.00 79.25 398 ARG A C 1
ATOM 3223 O O . ARG A 1 398 ? 13.193 15.235 -24.531 1.00 79.25 398 ARG A O 1
ATOM 3230 N N . ASP A 1 399 ? 15.107 14.099 -24.872 1.00 81.31 399 ASP A N 1
ATOM 3231 C CA . ASP A 1 399 ? 14.489 12.815 -25.212 1.00 81.31 399 ASP A CA 1
ATOM 3232 C C . ASP A 1 399 ? 14.521 11.803 -24.064 1.00 81.31 399 ASP A C 1
ATOM 3234 O O . ASP A 1 399 ? 13.726 10.866 -24.075 1.00 81.31 399 ASP A O 1
ATOM 3238 N N . ALA A 1 400 ? 15.331 12.045 -23.031 1.00 87.81 400 ALA A N 1
ATOM 3239 C CA . ALA A 1 400 ? 15.189 11.420 -21.719 1.00 87.81 400 ALA A CA 1
ATOM 3240 C C . ALA A 1 400 ? 14.700 12.439 -20.669 1.00 87.81 400 ALA A C 1
ATOM 3242 O O . ALA A 1 400 ? 14.973 13.637 -20.766 1.00 87.81 400 ALA A O 1
ATOM 3243 N N . ILE A 1 401 ? 13.965 11.963 -19.664 1.00 89.25 401 ILE A N 1
ATOM 3244 C CA . ILE A 1 401 ? 13.507 12.746 -18.507 1.00 89.25 401 ILE A CA 1
ATOM 3245 C C . ILE A 1 401 ? 13.565 11.868 -17.250 1.00 89.25 401 ILE A C 1
ATOM 3247 O O . ILE A 1 401 ? 13.250 10.682 -17.330 1.00 89.25 401 ILE A O 1
ATOM 3251 N N . LEU A 1 402 ? 13.982 12.415 -16.104 1.00 91.38 402 LEU A N 1
ATOM 3252 C CA . LEU A 1 402 ? 14.021 11.662 -14.846 1.00 91.38 402 LEU A CA 1
ATOM 3253 C C . LEU A 1 402 ? 12.598 11.384 -14.355 1.00 91.38 402 LEU A C 1
ATOM 3255 O O . LEU A 1 402 ? 11.722 12.244 -14.445 1.00 91.38 402 LEU A O 1
ATOM 3259 N N . CYS A 1 403 ? 12.389 10.189 -13.816 1.00 91.56 403 CYS A N 1
ATOM 3260 C CA . CYS A 1 403 ? 11.125 9.699 -13.288 1.00 91.56 403 CYS A CA 1
ATOM 3261 C C . CYS A 1 403 ? 11.310 9.395 -11.795 1.00 91.56 403 CYS A C 1
ATOM 3263 O O . CYS A 1 403 ? 11.785 8.327 -11.411 1.00 91.56 403 CYS A O 1
ATOM 3265 N N . VAL A 1 404 ? 11.003 10.384 -10.953 1.00 91.50 404 VAL A N 1
ATOM 3266 C CA . VAL A 1 404 ? 11.222 10.328 -9.502 1.00 91.50 404 VAL A CA 1
ATOM 3267 C C . VAL A 1 404 ? 10.005 9.700 -8.825 1.00 91.50 404 VAL A C 1
ATOM 3269 O O . VAL A 1 404 ? 8.994 10.376 -8.602 1.00 91.50 404 VAL A O 1
ATOM 3272 N N . HIS A 1 405 ? 10.123 8.407 -8.519 1.00 88.69 405 HIS A N 1
ATOM 3273 C CA . HIS A 1 405 ? 9.116 7.606 -7.813 1.00 88.69 405 HIS A CA 1
ATOM 3274 C C . HIS A 1 405 ? 8.887 8.076 -6.371 1.00 88.69 405 HIS A C 1
ATOM 3276 O O . HIS A 1 405 ? 9.785 8.645 -5.745 1.00 88.69 405 HIS A O 1
ATOM 3282 N N . ASN A 1 406 ? 7.697 7.816 -5.827 1.00 85.00 406 ASN A N 1
ATOM 3283 C CA . ASN A 1 406 ? 7.394 8.004 -4.405 1.00 85.00 406 ASN A CA 1
ATOM 3284 C C . ASN A 1 406 ? 7.920 6.822 -3.571 1.00 85.00 406 ASN A C 1
ATOM 3286 O O . ASN A 1 406 ? 8.530 7.047 -2.523 1.00 85.00 406 ASN A O 1
ATOM 3290 N N . ASP A 1 407 ? 7.729 5.609 -4.091 1.00 80.69 407 ASP A N 1
ATOM 3291 C CA . ASP A 1 407 ? 8.310 4.329 -3.693 1.00 80.69 407 ASP A CA 1
ATOM 3292 C C . ASP A 1 407 ? 8.629 3.509 -4.962 1.00 80.69 407 ASP A C 1
ATOM 3294 O O . ASP A 1 407 ? 7.741 3.028 -5.670 1.00 80.69 407 ASP A O 1
ATOM 3298 N N . ALA A 1 408 ? 9.917 3.317 -5.255 1.00 81.38 408 ALA A N 1
ATOM 3299 C CA . ALA A 1 408 ? 10.354 2.611 -6.458 1.00 81.38 408 ALA A CA 1
ATOM 3300 C C . ALA A 1 408 ? 9.985 1.112 -6.485 1.00 81.38 408 ALA A C 1
ATOM 3302 O O . ALA A 1 408 ? 10.009 0.527 -7.565 1.00 81.38 408 ALA A O 1
ATOM 3303 N N . ALA A 1 409 ? 9.628 0.485 -5.358 1.00 76.06 409 ALA A N 1
ATOM 3304 C CA . ALA A 1 409 ? 9.149 -0.900 -5.342 1.00 76.06 409 ALA A CA 1
ATOM 3305 C C . ALA A 1 409 ? 7.671 -1.023 -5.763 1.00 76.06 409 ALA A C 1
ATOM 3307 O O . ALA A 1 409 ? 7.250 -2.080 -6.228 1.00 76.06 409 ALA A O 1
ATOM 3308 N N . LEU A 1 410 ? 6.886 0.055 -5.632 1.00 71.38 410 LEU A N 1
ATOM 3309 C CA . LEU A 1 410 ? 5.449 0.081 -5.941 1.00 71.38 410 LEU A CA 1
ATOM 3310 C C . LEU A 1 410 ? 5.132 0.817 -7.250 1.00 71.38 410 LEU A C 1
ATOM 3312 O O . LEU A 1 410 ? 4.220 0.421 -7.980 1.00 71.38 410 LEU A O 1
ATOM 3316 N N . ASP A 1 411 ? 5.888 1.871 -7.556 1.00 78.44 411 ASP A N 1
ATOM 3317 C CA . ASP A 1 411 ? 5.600 2.807 -8.648 1.00 78.44 411 ASP A CA 1
ATOM 3318 C C . ASP A 1 411 ? 6.315 2.445 -9.965 1.00 78.44 411 ASP A C 1
ATOM 3320 O O . ASP A 1 411 ? 5.950 2.937 -11.035 1.00 78.44 411 ASP A O 1
ATOM 3324 N N . CYS A 1 412 ? 7.341 1.587 -9.916 1.00 83.31 412 CYS A N 1
ATOM 3325 C CA . CYS A 1 412 ? 8.256 1.362 -11.035 1.00 83.31 412 CYS A CA 1
ATOM 3326 C C . CYS A 1 412 ? 7.880 0.158 -11.928 1.00 83.31 412 CYS A C 1
ATOM 3328 O O . CYS A 1 412 ? 7.941 -0.986 -11.464 1.00 83.31 412 CYS A O 1
ATOM 3330 N N . PRO A 1 413 ? 7.667 0.357 -13.247 1.00 78.81 413 PRO A N 1
ATOM 3331 C CA . PRO A 1 413 ? 7.433 -0.734 -14.203 1.00 78.81 413 PRO A CA 1
ATOM 3332 C C . PRO A 1 413 ? 8.546 -1.791 -14.310 1.00 78.81 413 PRO A C 1
ATOM 3334 O O . PRO A 1 413 ? 8.283 -2.903 -14.759 1.00 78.81 413 PRO A O 1
ATOM 3337 N N . LEU A 1 414 ? 9.789 -1.475 -13.922 1.00 80.12 414 LEU A N 1
ATOM 3338 C CA . LEU A 1 414 ? 10.916 -2.426 -13.969 1.00 80.12 414 LEU A CA 1
ATOM 3339 C C . LEU A 1 414 ? 10.932 -3.425 -12.810 1.00 80.12 414 LEU A C 1
ATOM 3341 O O . LEU A 1 414 ? 11.517 -4.498 -12.951 1.00 80.12 414 LEU A O 1
ATOM 3345 N N . GLU A 1 415 ? 10.303 -3.065 -11.693 1.00 75.88 415 GLU A N 1
ATOM 3346 C CA . GLU A 1 415 ? 10.206 -3.907 -10.496 1.00 75.88 415 GLU A CA 1
ATOM 3347 C C . GLU A 1 415 ? 8.803 -4.551 -10.377 1.00 75.88 415 GLU A C 1
ATOM 3349 O O . GLU A 1 415 ? 8.490 -5.201 -9.384 1.00 75.88 415 GLU A O 1
ATOM 3354 N N . GLY A 1 416 ? 7.964 -4.403 -11.415 1.00 66.25 416 GLY A N 1
ATOM 3355 C CA . GLY A 1 416 ? 6.619 -4.986 -11.509 1.00 66.25 416 GLY A CA 1
ATOM 3356 C C . GLY A 1 416 ? 5.469 -4.090 -11.028 1.00 66.25 416 GLY A C 1
ATOM 3357 O O . GLY A 1 416 ? 4.345 -4.574 -10.915 1.00 66.25 416 GLY A O 1
ATOM 3358 N N . GLY A 1 417 ? 5.734 -2.813 -10.739 1.00 71.62 417 GLY A N 1
ATOM 3359 C CA . GLY A 1 417 ? 4.750 -1.839 -10.261 1.00 71.62 417 GLY A CA 1
ATOM 3360 C C . GLY A 1 417 ? 4.259 -0.836 -11.316 1.00 71.62 417 GLY A C 1
ATOM 3361 O O . GLY A 1 417 ? 4.516 -0.969 -12.513 1.00 71.62 417 GLY A O 1
ATOM 3362 N N . GLY A 1 418 ? 3.588 0.220 -10.844 1.00 70.38 418 GLY A N 1
ATOM 3363 C CA . GLY A 1 418 ? 3.221 1.399 -11.636 1.00 70.38 418 GLY A CA 1
ATOM 3364 C C . GLY A 1 418 ? 1.724 1.638 -11.879 1.00 70.38 418 GLY A C 1
ATOM 3365 O O . GLY A 1 418 ? 0.854 0.796 -11.644 1.00 70.38 418 GLY A O 1
ATOM 3366 N N . ARG A 1 419 ? 1.413 2.849 -12.373 1.00 64.38 419 ARG A N 1
ATOM 3367 C CA . ARG A 1 419 ? 0.032 3.370 -12.475 1.00 64.38 419 ARG A CA 1
ATOM 3368 C C . ARG A 1 419 ? -0.856 2.663 -13.501 1.00 64.38 419 ARG A C 1
ATOM 3370 O O . ARG A 1 419 ? -2.059 2.519 -13.281 1.00 64.38 419 ARG A O 1
ATOM 3377 N N . LYS A 1 420 ? -0.311 2.332 -14.678 1.00 73.19 420 LYS A N 1
ATOM 3378 C CA . LYS A 1 420 ? -1.092 1.780 -15.799 1.00 73.19 420 LYS A CA 1
ATOM 3379 C C . LYS A 1 420 ? -1.540 0.361 -15.448 1.00 73.19 420 LYS A C 1
ATOM 3381 O O . LYS A 1 420 ? -0.722 -0.437 -15.011 1.00 73.19 420 LYS A O 1
ATOM 3386 N N . LYS A 1 421 ? -2.810 0.011 -15.702 1.00 77.81 421 LYS A N 1
ATOM 3387 C CA . LYS A 1 421 ? -3.240 -1.399 -15.648 1.00 77.81 421 LYS A CA 1
ATOM 3388 C C . LYS A 1 421 ? -2.370 -2.205 -16.638 1.00 77.81 421 LYS A C 1
ATOM 3390 O O . LYS A 1 421 ? -2.281 -1.776 -17.793 1.00 77.81 421 LYS A O 1
ATOM 3395 N N . PRO A 1 422 ? -1.737 -3.321 -16.229 1.00 77.00 422 PRO A N 1
ATOM 3396 C CA . PRO A 1 422 ? -0.859 -4.085 -17.109 1.00 77.00 422 PRO A CA 1
ATOM 3397 C C . PRO A 1 422 ? -1.650 -4.679 -18.275 1.00 77.00 422 PRO A C 1
ATOM 3399 O O . PRO A 1 422 ? -2.857 -4.934 -18.165 1.00 77.00 422 PRO A O 1
ATOM 3402 N N . SER A 1 423 ? -0.975 -4.892 -19.406 1.00 76.06 423 SER A N 1
ATOM 3403 C CA . SER A 1 423 ? -1.585 -5.596 -20.533 1.00 76.06 423 SER A CA 1
ATOM 3404 C C . SER A 1 423 ? -1.791 -7.073 -20.216 1.00 76.06 423 SER A C 1
ATOM 3406 O O . SER A 1 423 ? -1.295 -7.606 -19.225 1.00 76.06 423 SER A O 1
ATOM 3408 N N . TYR A 1 424 ? -2.575 -7.730 -21.058 1.00 82.88 424 TYR A N 1
ATOM 3409 C CA . TYR A 1 424 ? -2.869 -9.147 -20.959 1.00 82.88 424 TYR A CA 1
ATOM 3410 C C . TYR A 1 424 ? -3.095 -9.709 -22.359 1.00 82.88 424 TYR A C 1
ATOM 3412 O O . TYR A 1 424 ? -3.473 -8.979 -23.281 1.00 82.88 424 TYR A O 1
ATOM 3420 N N . THR A 1 425 ? -2.865 -11.005 -22.513 1.00 84.44 425 THR A N 1
ATOM 3421 C CA . THR A 1 425 ? -3.171 -11.766 -23.723 1.00 84.44 425 THR A CA 1
ATOM 3422 C C . THR A 1 425 ? -4.419 -12.623 -23.513 1.00 84.44 425 THR A C 1
ATOM 3424 O O . THR A 1 425 ? -4.826 -12.900 -22.382 1.00 84.44 425 THR A O 1
ATOM 3427 N N . PHE A 1 426 ? -5.039 -13.023 -24.623 1.00 87.81 426 PHE A N 1
ATOM 3428 C CA . PHE A 1 426 ? -6.075 -14.049 -24.659 1.00 87.81 426 PHE A CA 1
ATOM 3429 C C . PHE A 1 426 ? -5.581 -15.207 -25.520 1.00 87.81 426 PHE A C 1
ATOM 3431 O O . PHE A 1 426 ? -5.271 -15.009 -26.695 1.00 87.81 426 PHE A O 1
ATOM 3438 N N . GLU A 1 427 ? -5.552 -16.407 -24.958 1.00 90.25 427 GLU A N 1
ATOM 3439 C CA . GLU A 1 427 ? -5.311 -17.651 -25.690 1.00 90.25 427 GLU A CA 1
ATOM 3440 C C . GLU A 1 427 ? -6.627 -18.430 -25.754 1.00 90.25 427 GLU A C 1
ATOM 3442 O O . GLU A 1 427 ? -7.278 -18.605 -24.725 1.00 90.25 427 GLU A O 1
ATOM 3447 N N . ARG A 1 428 ? -7.071 -18.863 -26.943 1.00 89.38 428 ARG A N 1
ATOM 3448 C CA . ARG A 1 428 ? -8.305 -19.659 -27.055 1.00 89.38 428 ARG A CA 1
ATOM 3449 C C . ARG A 1 428 ? -8.038 -21.064 -26.525 1.00 89.38 428 ARG A C 1
ATOM 3451 O O . ARG A 1 428 ? -7.198 -21.765 -27.082 1.00 89.38 428 ARG A O 1
ATOM 3458 N N . ILE A 1 429 ? -8.809 -21.470 -25.521 1.00 87.00 429 ILE A N 1
ATOM 3459 C CA . ILE A 1 429 ? -8.760 -22.831 -24.986 1.00 87.00 429 ILE A CA 1
ATOM 3460 C C . ILE A 1 429 ? -9.412 -23.787 -25.994 1.00 87.00 429 ILE A C 1
ATOM 3462 O O . ILE A 1 429 ? -10.429 -23.449 -26.610 1.00 87.00 429 ILE A O 1
ATOM 3466 N N . LYS A 1 430 ? -8.786 -24.948 -26.197 1.00 84.50 430 LYS A N 1
ATOM 3467 C CA . LYS A 1 430 ? -9.219 -26.011 -27.122 1.00 84.50 430 LYS A CA 1
ATOM 3468 C C . LYS A 1 430 ? -9.432 -27.362 -26.437 1.00 84.50 430 LYS A C 1
ATOM 3470 O O . LYS A 1 430 ? -10.164 -28.180 -26.977 1.00 84.50 430 LYS A O 1
ATOM 3475 N N . ASP A 1 431 ? -8.776 -27.557 -25.301 1.00 81.06 431 ASP A N 1
ATOM 3476 C CA . ASP A 1 431 ? -8.605 -28.811 -24.564 1.00 81.06 431 ASP A CA 1
ATOM 3477 C C . ASP A 1 431 ? -8.834 -28.509 -23.071 1.00 81.06 431 ASP A C 1
ATOM 3479 O O . ASP A 1 431 ? -8.391 -27.467 -22.566 1.00 81.06 431 ASP A O 1
ATOM 3483 N N . SER A 1 432 ? -9.578 -29.377 -22.382 1.00 76.31 432 SER A N 1
ATOM 3484 C CA . SER A 1 432 ? -9.893 -29.239 -20.956 1.00 76.31 432 SER A CA 1
ATOM 3485 C C . SER A 1 432 ? -8.658 -29.202 -20.048 1.00 76.31 432 SER A C 1
ATOM 3487 O O . SER A 1 432 ? -8.639 -28.421 -19.095 1.00 76.31 432 SER A O 1
ATOM 3489 N N . ALA A 1 433 ? -7.585 -29.930 -20.373 1.00 80.94 433 ALA A N 1
ATOM 3490 C CA . ALA A 1 433 ? -6.346 -29.995 -19.590 1.00 80.94 433 ALA A CA 1
ATOM 3491 C C . ALA A 1 433 ? -5.573 -28.658 -19.538 1.00 80.94 433 ALA A C 1
ATOM 3493 O O . ALA A 1 433 ? -4.702 -28.452 -18.681 1.00 80.94 433 ALA A O 1
ATOM 3494 N N . GLN A 1 434 ? -5.914 -27.707 -20.418 1.00 84.00 434 GLN A N 1
ATOM 3495 C CA . GLN A 1 434 ? -5.407 -26.332 -20.367 1.00 84.00 434 GLN A CA 1
ATOM 3496 C C . GLN A 1 434 ? -6.043 -25.495 -19.236 1.00 84.00 434 GLN A C 1
ATOM 3498 O O . GLN A 1 434 ? -5.556 -24.398 -18.942 1.00 84.00 434 GLN A O 1
ATOM 3503 N N . ILE A 1 435 ? -7.130 -25.973 -18.616 1.00 86.00 435 ILE A N 1
ATOM 3504 C CA . ILE A 1 435 ? -7.823 -25.327 -17.498 1.00 86.00 435 ILE A CA 1
ATOM 3505 C C . ILE A 1 435 ? -7.341 -25.961 -16.192 1.00 86.00 435 ILE A C 1
ATOM 3507 O O . ILE A 1 435 ? -7.504 -27.153 -15.962 1.00 86.00 435 ILE A O 1
ATOM 3511 N N . GLN A 1 436 ? -6.732 -25.158 -15.319 1.00 89.19 436 GLN A N 1
ATOM 3512 C CA . GLN A 1 436 ? -6.096 -25.637 -14.088 1.00 89.19 436 GLN A CA 1
ATOM 3513 C C . GLN A 1 436 ? -6.419 -24.711 -12.910 1.00 89.19 436 GLN A C 1
ATOM 3515 O O . GLN A 1 436 ? -6.760 -23.540 -13.103 1.00 89.19 436 GLN A O 1
ATOM 3520 N N . LYS A 1 437 ? -6.276 -25.210 -11.676 1.00 89.25 437 LYS A N 1
ATOM 3521 C CA . LYS A 1 437 ? -6.452 -24.413 -10.450 1.00 89.25 437 LYS A CA 1
ATOM 3522 C C . LYS A 1 437 ? -5.635 -23.114 -10.509 1.00 89.25 437 LYS A C 1
ATOM 3524 O O . LYS A 1 437 ? -4.464 -23.120 -10.886 1.00 89.25 437 LYS A O 1
ATOM 3529 N N . GLY A 1 438 ? -6.256 -21.998 -10.132 1.00 88.44 438 GLY A N 1
ATOM 3530 C CA . GLY A 1 438 ? -5.661 -20.662 -10.171 1.00 88.44 438 GLY A CA 1
ATOM 3531 C C . GLY A 1 438 ? -5.608 -20.014 -11.560 1.00 88.44 438 GLY A C 1
ATOM 3532 O O . GLY A 1 438 ? -5.223 -18.850 -11.661 1.00 88.44 438 GLY A O 1
ATOM 3533 N N . CYS A 1 439 ? -6.017 -20.700 -12.635 1.00 91.25 439 CYS A N 1
ATOM 3534 C CA . CYS A 1 439 ? -6.119 -20.066 -13.949 1.00 91.25 439 CYS A CA 1
ATOM 3535 C C . CYS A 1 439 ? -7.213 -18.993 -13.973 1.00 91.25 439 CYS A C 1
ATOM 3537 O O . CYS A 1 439 ? -8.293 -19.154 -13.397 1.00 91.25 439 CYS A O 1
ATOM 3539 N N . ILE A 1 440 ? -6.952 -17.921 -14.724 1.00 92.88 440 ILE A N 1
ATOM 3540 C CA . ILE A 1 440 ? -7.970 -16.942 -15.096 1.00 92.88 440 ILE A CA 1
ATOM 3541 C C . ILE A 1 440 ? -8.550 -17.340 -16.450 1.00 92.88 440 ILE A C 1
ATOM 3543 O O . ILE A 1 440 ? -7.847 -17.325 -17.464 1.00 92.88 440 ILE A O 1
ATOM 3547 N N . ILE A 1 441 ? -9.844 -17.653 -16.470 1.00 91.06 441 ILE A N 1
ATOM 3548 C CA . ILE A 1 441 ? -10.593 -17.915 -17.702 1.00 91.06 441 ILE A CA 1
ATOM 3549 C C . ILE A 1 441 ? -11.555 -16.765 -18.006 1.00 91.06 441 ILE A C 1
ATOM 3551 O O . ILE A 1 441 ? -12.094 -16.108 -17.115 1.00 91.06 441 ILE A O 1
ATOM 3555 N N . SER A 1 442 ? -11.764 -16.513 -19.292 1.00 89.50 442 SER A N 1
ATOM 3556 C CA . SER A 1 442 ? -12.715 -15.546 -19.823 1.00 89.50 442 SER A CA 1
ATOM 3557 C C . SER A 1 442 ? -13.745 -16.298 -20.653 1.00 89.50 442 SER A C 1
ATOM 3559 O O . SER A 1 442 ? -13.419 -16.844 -21.706 1.00 89.50 442 SER A O 1
ATOM 3561 N N . ILE A 1 443 ? -14.981 -16.331 -20.161 1.00 84.88 443 ILE A N 1
ATOM 3562 C CA . ILE A 1 443 ? -16.095 -17.091 -20.735 1.00 84.88 443 ILE A CA 1
ATOM 3563 C C . ILE A 1 443 ? -17.183 -16.148 -21.247 1.00 84.88 443 ILE A C 1
ATOM 3565 O O . ILE A 1 443 ? -17.338 -15.026 -20.754 1.00 84.88 443 ILE A O 1
ATOM 3569 N N . ARG A 1 444 ? -17.971 -16.614 -22.216 1.00 76.81 444 ARG A N 1
ATOM 3570 C CA . ARG A 1 444 ? -19.168 -15.923 -22.703 1.00 76.81 444 ARG A CA 1
ATOM 3571 C C . ARG A 1 444 ? -20.343 -16.897 -22.710 1.00 76.81 444 ARG A C 1
ATOM 3573 O O . ARG A 1 444 ? -20.305 -17.891 -23.424 1.00 76.81 444 ARG A O 1
ATOM 3580 N N . SER A 1 445 ? -21.373 -16.593 -21.924 1.00 57.88 445 SER A N 1
ATOM 3581 C CA . SER A 1 445 ? -22.617 -17.367 -21.841 1.00 57.88 445 SER A CA 1
ATOM 3582 C C . SER A 1 445 ? -23.811 -16.418 -21.933 1.00 57.88 445 SER A C 1
ATOM 3584 O O . SER A 1 445 ? -23.875 -15.451 -21.167 1.00 57.88 445 SER A O 1
ATOM 3586 N N . GLY A 1 446 ? -24.699 -16.669 -22.907 1.00 55.25 446 GLY A N 1
ATOM 3587 C CA . GLY A 1 446 ? -25.926 -15.919 -23.231 1.00 55.25 446 GLY A CA 1
ATOM 3588 C C . GLY A 1 446 ? -25.722 -14.455 -23.646 1.00 55.25 446 GLY A C 1
ATOM 3589 O O . GLY A 1 446 ? -26.041 -14.047 -24.759 1.00 55.25 446 GLY A O 1
ATOM 3590 N N . SER A 1 447 ? -25.172 -13.660 -22.736 1.00 54.19 447 SER A N 1
ATOM 3591 C CA . SER A 1 447 ? -24.926 -12.228 -22.878 1.00 54.19 447 SER A CA 1
ATOM 3592 C C . SER A 1 447 ? -23.834 -11.870 -23.903 1.00 54.19 447 SER A C 1
ATOM 3594 O O . SER A 1 447 ? -23.011 -12.684 -24.337 1.00 54.19 447 SER A O 1
ATOM 3596 N N . GLN A 1 448 ? -23.805 -10.592 -24.289 1.00 57.56 448 GLN A N 1
ATOM 3597 C CA . GLN A 1 448 ? -22.808 -10.048 -25.218 1.00 57.56 448 GLN A CA 1
ATOM 3598 C C . GLN A 1 448 ? -21.441 -9.752 -24.567 1.00 57.56 448 GLN A C 1
ATOM 3600 O O . GLN A 1 448 ? -20.493 -9.431 -25.279 1.00 57.56 448 GLN A O 1
ATOM 3605 N N . LEU A 1 449 ? -21.314 -9.869 -23.239 1.00 69.12 449 LEU A N 1
ATOM 3606 C CA . LEU A 1 449 ? -20.114 -9.484 -22.489 1.00 69.12 449 LEU A CA 1
ATOM 3607 C C . LEU A 1 449 ? -19.325 -10.700 -21.982 1.00 69.12 449 LEU A C 1
ATOM 3609 O O . LEU A 1 449 ? -19.888 -11.727 -21.610 1.00 69.12 449 LEU A O 1
ATOM 3613 N N . PHE A 1 450 ? -17.999 -10.560 -21.936 1.00 75.81 450 PHE A N 1
ATOM 3614 C CA . PHE A 1 450 ? -17.106 -11.570 -21.368 1.00 75.81 450 PHE A CA 1
ATOM 3615 C C . PHE A 1 450 ? -17.057 -11.488 -19.839 1.00 75.81 450 PHE A C 1
ATOM 3617 O O . PHE A 1 450 ? -16.810 -10.425 -19.264 1.00 75.81 450 PHE A O 1
ATOM 3624 N N . LYS A 1 451 ? -17.227 -12.638 -19.186 1.00 81.31 451 LYS A N 1
ATOM 3625 C CA . LYS A 1 451 ? -17.089 -12.814 -17.740 1.00 81.31 451 LYS A CA 1
ATOM 3626 C C . LYS A 1 451 ? -15.707 -13.393 -17.440 1.00 81.31 451 LYS A C 1
ATOM 3628 O O . LYS A 1 451 ? -15.359 -14.452 -17.955 1.00 81.31 451 LYS A O 1
ATOM 3633 N N . HIS A 1 452 ? -14.932 -12.713 -16.601 1.00 87.75 452 HIS A N 1
ATOM 3634 C CA . HIS A 1 452 ? -13.642 -13.213 -16.122 1.00 87.75 452 HIS A CA 1
ATOM 3635 C C . HIS A 1 452 ? -13.841 -13.957 -14.796 1.00 87.75 452 HIS A C 1
ATOM 3637 O O . HIS A 1 452 ? -14.554 -13.460 -13.919 1.00 87.75 452 HIS A O 1
ATOM 3643 N N . CYS A 1 453 ? -13.248 -15.144 -14.671 1.00 88.00 453 CYS A N 1
ATOM 3644 C CA . CYS A 1 453 ? -13.456 -16.062 -13.550 1.00 88.00 453 CYS A CA 1
ATOM 3645 C C . CYS A 1 453 ? -12.115 -16.648 -13.078 1.00 88.00 453 CYS A C 1
ATOM 3647 O O . CYS A 1 453 ? -11.232 -16.903 -13.899 1.00 88.00 453 CYS A O 1
ATOM 3649 N N . VAL A 1 454 ? -11.978 -16.870 -11.769 1.00 91.44 454 VAL A N 1
ATOM 3650 C CA . VAL A 1 454 ? -10.837 -17.572 -11.155 1.00 91.44 454 VAL A CA 1
ATOM 3651 C C . VAL A 1 454 ? -11.224 -19.034 -10.958 1.00 91.44 454 VAL A C 1
ATOM 3653 O O . VAL A 1 454 ? -12.190 -19.290 -10.245 1.00 91.44 454 VAL A O 1
ATOM 3656 N N . VAL A 1 455 ? -10.489 -19.977 -11.548 1.00 90.12 455 VAL A N 1
ATOM 3657 C CA . VAL A 1 455 ? -10.722 -21.423 -11.370 1.00 90.12 455 VAL A CA 1
ATOM 3658 C C . VAL A 1 455 ? -10.217 -21.873 -9.995 1.00 90.12 455 VAL A C 1
ATOM 3660 O O . VAL A 1 455 ? -9.035 -21.699 -9.694 1.00 90.12 455 VAL A O 1
ATOM 3663 N N . SER A 1 456 ? -11.081 -22.459 -9.165 1.00 87.31 456 SER A N 1
ATOM 3664 C CA . SER A 1 456 ? -10.730 -22.947 -7.820 1.00 87.31 456 SER A CA 1
ATOM 3665 C C . SER A 1 456 ? -10.512 -24.459 -7.759 1.00 87.31 456 SER A C 1
ATOM 3667 O O . SER A 1 456 ? -9.597 -24.913 -7.067 1.00 87.31 456 SER A O 1
ATOM 3669 N N . SER A 1 457 ? -11.263 -25.216 -8.558 1.00 82.25 457 SER A N 1
ATOM 3670 C CA . SER A 1 457 ? -11.008 -26.619 -8.892 1.00 82.25 457 SER A CA 1
ATOM 3671 C C . SER A 1 457 ? -11.549 -26.952 -10.287 1.00 82.25 457 SER A C 1
ATOM 3673 O O . SER A 1 457 ? -12.341 -26.204 -10.867 1.00 82.25 457 SER A O 1
ATOM 3675 N N . VAL A 1 458 ? -11.088 -28.081 -10.823 1.00 76.12 458 VAL A N 1
ATOM 3676 C CA . VAL A 1 458 ? -11.616 -28.725 -12.029 1.00 76.12 458 VAL A CA 1
ATOM 3677 C C . VAL A 1 458 ? -11.854 -30.184 -11.660 1.00 76.12 458 VAL A C 1
ATOM 3679 O O . VAL A 1 458 ? -10.930 -30.828 -11.162 1.00 76.12 458 VAL A O 1
ATOM 3682 N N . ALA A 1 459 ? -13.070 -30.681 -11.861 1.00 66.12 459 ALA A N 1
ATOM 3683 C CA . ALA A 1 459 ? -13.378 -32.102 -11.802 1.00 66.12 459 ALA A CA 1
ATOM 3684 C C . ALA A 1 459 ? -13.328 -32.694 -13.218 1.00 66.12 459 ALA A C 1
ATOM 3686 O O . ALA A 1 459 ? -13.833 -32.099 -14.176 1.00 66.12 459 ALA A O 1
ATOM 3687 N N . THR A 1 460 ? -12.690 -33.856 -13.336 1.00 54.25 460 THR A N 1
ATOM 3688 C CA . THR A 1 460 ? -12.636 -34.670 -14.553 1.00 54.25 460 THR A CA 1
ATOM 3689 C C . THR A 1 460 ? -13.373 -35.974 -14.281 1.00 54.25 460 THR A C 1
ATOM 3691 O O . THR A 1 460 ? -12.793 -36.900 -13.708 1.00 54.25 460 THR A O 1
ATOM 3694 N N . ASP A 1 461 ? -14.646 -36.034 -14.663 1.00 45.72 461 ASP A N 1
ATOM 3695 C CA . ASP A 1 461 ? -15.466 -37.235 -14.508 1.00 45.72 461 ASP A CA 1
ATOM 3696 C C . ASP A 1 461 ? -14.981 -38.319 -15.481 1.00 45.72 461 ASP A C 1
ATOM 3698 O O . ASP A 1 461 ? -15.287 -38.292 -16.670 1.00 45.72 461 ASP A O 1
ATOM 3702 N N . ASN A 1 462 ? -14.205 -39.272 -14.961 1.00 41.06 462 ASN A N 1
ATOM 3703 C CA . ASN A 1 462 ? -13.675 -40.423 -15.705 1.00 41.06 462 ASN A CA 1
ATOM 3704 C C . ASN A 1 462 ? -14.259 -41.769 -15.218 1.00 41.06 462 ASN A C 1
ATOM 3706 O O . ASN A 1 462 ? -13.757 -42.828 -15.588 1.00 41.06 462 ASN A O 1
ATOM 3710 N N . GLU A 1 463 ? -15.330 -41.751 -14.416 1.00 35.19 463 GLU A N 1
ATOM 3711 C CA . GLU A 1 463 ? -15.961 -42.951 -13.839 1.00 35.19 463 GLU A CA 1
ATOM 3712 C C . GLU A 1 463 ? -17.422 -43.135 -14.290 1.00 35.19 463 GLU A C 1
ATOM 3714 O O . GLU A 1 463 ? -18.358 -43.060 -13.499 1.00 35.19 463 GLU A O 1
ATOM 3719 N N . SER A 1 464 ? -17.635 -43.367 -15.591 1.00 35.59 464 SER A N 1
ATOM 3720 C CA . SER A 1 464 ? -18.809 -44.102 -16.130 1.00 35.59 464 SER A CA 1
ATOM 3721 C C . SER A 1 464 ? -18.704 -44.335 -17.648 1.00 35.59 464 SER A C 1
ATOM 3723 O O . SER A 1 464 ? -19.630 -44.077 -18.414 1.00 35.59 464 SER A O 1
ATOM 3725 N N . ALA A 1 465 ? -17.561 -44.851 -18.110 1.00 34.16 465 ALA A N 1
ATOM 3726 C CA . ALA A 1 465 ? -17.365 -45.205 -19.516 1.00 34.16 465 ALA A CA 1
ATOM 3727 C C . ALA A 1 465 ? -18.117 -46.500 -19.905 1.00 34.16 465 ALA A C 1
ATOM 3729 O O . ALA A 1 465 ? -17.516 -47.561 -20.054 1.00 34.16 465 ALA A O 1
ATOM 3730 N N . THR A 1 466 ? -19.439 -46.414 -20.082 1.00 34.47 466 THR A N 1
ATOM 3731 C CA . THR A 1 466 ? -20.229 -47.404 -20.838 1.00 34.47 466 THR A CA 1
ATOM 3732 C C . THR A 1 466 ? -20.332 -46.987 -22.303 1.00 34.47 466 THR A C 1
ATOM 3734 O O . THR A 1 466 ? -20.646 -45.836 -22.604 1.00 34.47 466 THR A O 1
ATOM 3737 N N . GLU A 1 467 ? -20.060 -47.919 -23.214 1.00 40.72 467 GLU A N 1
ATOM 3738 C CA . GLU A 1 467 ? -19.811 -47.640 -24.633 1.00 40.72 467 GLU A CA 1
ATOM 3739 C C . GLU A 1 467 ? -21.029 -47.047 -25.367 1.00 40.72 467 GLU A C 1
ATOM 3741 O O . GLU A 1 467 ? -22.032 -47.720 -25.595 1.00 40.72 467 GLU A O 1
ATOM 3746 N N . SER A 1 468 ? -20.924 -45.783 -25.784 1.00 33.34 468 SER A N 1
ATOM 3747 C CA . SER A 1 468 ? -21.758 -45.174 -26.831 1.00 33.34 468 SER A CA 1
ATOM 3748 C C . SER A 1 468 ? -21.058 -43.944 -27.432 1.00 33.34 468 SER A C 1
ATOM 3750 O O . SER A 1 468 ? -20.074 -43.443 -26.887 1.00 33.34 468 SER A O 1
ATOM 3752 N N . GLU A 1 469 ? -21.488 -43.523 -28.622 1.00 36.69 469 GLU A N 1
ATOM 3753 C CA . GLU A 1 469 ? -20.714 -42.631 -29.496 1.00 36.69 469 GLU A CA 1
ATOM 3754 C C . GLU A 1 469 ? -20.726 -41.145 -29.072 1.00 36.69 469 GLU A C 1
ATOM 3756 O O . GLU A 1 469 ? -21.613 -40.680 -28.362 1.00 36.69 469 GLU A O 1
ATOM 3761 N N . PHE A 1 470 ? -19.760 -40.378 -29.600 1.00 32.03 470 PHE A N 1
ATOM 3762 C CA . PHE A 1 470 ? -19.523 -38.944 -29.349 1.00 32.03 470 PHE A CA 1
ATOM 3763 C C . PHE A 1 470 ? -19.061 -38.575 -27.928 1.00 32.03 470 PHE A C 1
ATOM 3765 O O . PHE A 1 470 ? -19.758 -37.888 -27.180 1.00 32.03 470 PHE A O 1
ATOM 3772 N N . PHE A 1 471 ? -17.794 -38.883 -27.625 1.00 32.19 471 PHE A N 1
ATOM 3773 C CA . PHE A 1 471 ? -17.066 -38.219 -26.540 1.00 32.19 471 PHE A CA 1
ATOM 3774 C C . PHE A 1 471 ? -17.119 -36.693 -26.694 1.00 32.19 471 PHE A C 1
ATOM 3776 O O . PHE A 1 471 ? -16.677 -36.118 -27.691 1.00 32.19 471 PHE A O 1
ATOM 3783 N N . VAL A 1 472 ? -17.649 -36.037 -25.668 1.00 36.47 472 VAL A N 1
ATOM 3784 C CA . VAL A 1 472 ? -17.716 -34.586 -25.539 1.00 36.47 472 VAL A CA 1
ATOM 3785 C C . VAL A 1 472 ? -16.986 -34.220 -24.258 1.00 36.47 472 VAL A C 1
ATOM 3787 O O . VAL A 1 472 ? -17.489 -34.499 -23.178 1.00 36.47 472 VAL A O 1
ATOM 3790 N N . GLU A 1 473 ? -15.823 -33.572 -24.366 1.00 43.97 473 GLU A N 1
ATOM 3791 C CA . GLU A 1 473 ? -15.118 -33.053 -23.189 1.00 43.97 473 GLU A CA 1
ATOM 3792 C C . GLU A 1 473 ? -15.976 -32.010 -22.459 1.00 43.97 473 GLU A C 1
ATOM 3794 O O . GLU A 1 473 ? -16.131 -30.863 -22.902 1.00 43.97 473 GLU A O 1
ATOM 3799 N N . SER A 1 474 ? -16.525 -32.441 -21.328 1.00 45.12 474 SER A N 1
ATOM 3800 C CA . SER A 1 474 ? -17.192 -31.640 -20.314 1.00 45.12 474 SER A CA 1
ATOM 3801 C C . SER A 1 474 ? -16.350 -31.639 -19.044 1.00 45.12 474 SER A C 1
ATOM 3803 O O . SER A 1 474 ? -16.057 -32.700 -18.502 1.00 45.12 474 SER A O 1
ATOM 3805 N N . SER A 1 475 ? -15.979 -30.458 -18.555 1.00 49.97 475 SER A N 1
ATOM 3806 C CA . SER A 1 475 ? -15.273 -30.313 -17.276 1.00 49.97 475 SER A CA 1
ATOM 3807 C C . SER A 1 475 ? -16.127 -29.539 -16.292 1.00 49.97 475 SER A C 1
ATOM 3809 O O . SER A 1 475 ? -16.612 -28.451 -16.625 1.00 49.97 475 SER A O 1
ATOM 3811 N N . ASP A 1 476 ? -16.268 -30.063 -15.079 1.00 48.47 476 ASP A N 1
ATOM 3812 C CA . ASP A 1 476 ? -16.986 -29.380 -14.011 1.00 48.47 476 ASP A CA 1
ATOM 3813 C C . ASP A 1 476 ? -16.035 -28.411 -13.307 1.00 48.47 476 ASP A C 1
ATOM 3815 O O . ASP A 1 476 ? -15.087 -28.791 -12.615 1.00 48.47 476 ASP A O 1
ATOM 3819 N N . ILE A 1 477 ? -16.236 -27.120 -13.572 1.00 54.59 477 ILE A N 1
ATOM 3820 C CA . ILE A 1 477 ? -15.328 -26.057 -13.151 1.00 54.59 477 ILE A CA 1
ATOM 3821 C C . ILE A 1 477 ? -15.976 -25.278 -12.022 1.00 54.59 477 ILE A C 1
ATOM 3823 O O . ILE A 1 477 ? -17.003 -24.619 -12.196 1.00 54.59 477 ILE A O 1
ATOM 3827 N N . VAL A 1 478 ? -15.331 -25.303 -10.860 1.00 55.81 478 VAL A N 1
ATOM 3828 C CA . VAL A 1 478 ? -15.678 -24.418 -9.753 1.00 55.81 478 VAL A CA 1
ATOM 3829 C C . VAL A 1 478 ? -14.912 -23.114 -9.950 1.00 55.81 478 VAL A C 1
ATOM 3831 O O . VAL A 1 478 ? -13.696 -23.114 -10.168 1.00 55.81 478 VAL A O 1
ATOM 3834 N N . SER A 1 479 ? -15.619 -21.982 -9.949 1.00 56.59 479 SER A N 1
ATOM 3835 C CA . SER A 1 479 ? -14.978 -20.681 -10.151 1.00 56.59 479 SER A CA 1
ATOM 3836 C C . SER A 1 479 ? -15.572 -19.545 -9.333 1.00 56.59 479 SER A C 1
ATOM 3838 O O . SER A 1 479 ? -16.789 -19.443 -9.158 1.00 56.59 479 SER A O 1
ATOM 3840 N N . PHE A 1 480 ? -14.705 -18.622 -8.918 1.00 55.50 480 PHE A N 1
ATOM 3841 C CA . PHE A 1 480 ? -15.113 -17.336 -8.365 1.00 55.50 480 PHE A CA 1
ATOM 3842 C C . PHE A 1 480 ? -15.352 -16.331 -9.479 1.00 55.50 480 PHE A C 1
ATOM 3844 O O . PHE A 1 480 ? -14.496 -16.107 -10.342 1.00 55.50 480 PHE A O 1
ATOM 3851 N N . SER A 1 481 ? -16.507 -15.674 -9.441 1.00 56.91 481 SER A N 1
ATOM 3852 C CA . SER A 1 481 ? -16.832 -14.609 -10.385 1.00 56.91 481 SER A CA 1
ATOM 3853 C C . SER A 1 481 ? -17.910 -13.675 -9.839 1.00 56.91 481 SER A C 1
ATOM 3855 O O . SER A 1 481 ? -18.702 -14.050 -8.976 1.00 56.91 481 SER A O 1
ATOM 3857 N N . ALA A 1 482 ? -17.967 -12.450 -10.364 1.00 54.41 482 ALA A N 1
ATOM 3858 C CA . ALA A 1 482 ? -19.089 -11.560 -10.085 1.00 54.41 482 ALA A CA 1
ATOM 3859 C C . ALA A 1 482 ? -20.357 -12.078 -10.783 1.00 54.41 482 ALA A C 1
ATOM 3861 O O . ALA A 1 482 ? -20.353 -12.290 -11.999 1.00 54.41 482 ALA A O 1
ATOM 3862 N N . ILE A 1 483 ? -21.429 -12.275 -10.021 1.00 55.69 483 ILE A N 1
ATOM 3863 C CA . ILE A 1 483 ? -22.742 -12.716 -10.500 1.00 55.69 483 ILE A CA 1
ATOM 3864 C C . ILE A 1 483 ? -23.764 -11.638 -10.158 1.00 55.69 483 ILE A C 1
ATOM 3866 O O . ILE A 1 483 ? -23.868 -11.233 -9.000 1.00 55.69 483 ILE A O 1
ATOM 3870 N N . SER A 1 484 ? -24.500 -11.185 -11.169 1.00 51.91 484 SER A N 1
ATOM 3871 C CA . SER A 1 484 ? -25.614 -10.252 -11.018 1.00 51.91 484 SER A CA 1
ATOM 3872 C C . SER A 1 484 ? -26.865 -10.986 -10.547 1.00 51.91 484 SER A C 1
ATOM 3874 O O . SER A 1 484 ? -27.264 -11.977 -11.155 1.00 51.91 484 SER A O 1
ATOM 3876 N N . TYR A 1 485 ? -27.490 -10.460 -9.501 1.00 50.75 485 TYR A N 1
ATOM 3877 C CA . TYR A 1 485 ? -28.844 -10.784 -9.062 1.00 50.75 485 TYR A CA 1
ATOM 3878 C C . TYR A 1 485 ? -29.705 -9.513 -9.148 1.00 50.75 485 TYR A C 1
ATOM 3880 O O . TYR A 1 485 ? -29.177 -8.414 -9.341 1.00 50.75 485 TYR A O 1
ATOM 3888 N N . GLU A 1 486 ? -31.019 -9.637 -8.964 1.00 38.16 486 GLU A N 1
ATOM 3889 C CA . GLU A 1 486 ? -31.966 -8.504 -8.977 1.00 38.16 486 GLU A CA 1
ATOM 3890 C C . GLU A 1 486 ? -31.609 -7.422 -7.938 1.00 38.16 486 GLU A C 1
ATOM 3892 O O . GLU A 1 486 ? -31.799 -6.233 -8.173 1.00 38.16 486 GLU A O 1
ATOM 3897 N N . LEU A 1 487 ? -30.988 -7.830 -6.824 1.00 42.88 487 LEU A N 1
ATOM 3898 C CA . LEU A 1 487 ? -30.498 -6.964 -5.743 1.00 42.88 487 LEU A CA 1
ATOM 3899 C C . LEU A 1 487 ? -29.006 -6.580 -5.886 1.00 42.88 487 LEU A C 1
ATOM 3901 O O . LEU A 1 487 ? -28.341 -6.251 -4.901 1.00 42.88 487 LEU A O 1
ATOM 3905 N N . GLY A 1 488 ? -28.456 -6.636 -7.103 1.00 60.09 488 GLY A N 1
ATOM 3906 C CA . GLY A 1 488 ? -27.081 -6.238 -7.420 1.00 60.09 488 GLY A CA 1
ATOM 3907 C C . GLY A 1 488 ? -26.101 -7.402 -7.610 1.00 60.09 488 GLY A C 1
ATOM 3908 O O . GLY A 1 488 ? -26.457 -8.577 -7.545 1.00 60.09 488 GLY A O 1
ATOM 3909 N N . SER A 1 489 ? -24.837 -7.072 -7.899 1.00 72.81 489 SER A N 1
ATOM 3910 C CA . SER A 1 489 ? -23.801 -8.065 -8.236 1.00 72.81 489 SER A CA 1
ATOM 3911 C C . SER A 1 489 ? -22.855 -8.356 -7.073 1.00 72.81 489 SER A C 1
ATOM 3913 O O . SER A 1 489 ? -22.344 -7.425 -6.450 1.00 72.81 489 SER A O 1
ATOM 3915 N N . LEU A 1 490 ? -22.567 -9.637 -6.829 1.00 84.00 490 LEU A N 1
ATOM 3916 C CA . LEU A 1 490 ? -21.650 -10.088 -5.774 1.00 84.00 490 LEU A CA 1
ATOM 3917 C C . LEU A 1 490 ? -20.632 -11.120 -6.272 1.00 84.00 490 LEU A C 1
ATOM 3919 O O . LEU A 1 490 ? -20.892 -11.827 -7.247 1.00 84.00 490 LEU A O 1
ATOM 3923 N N . ILE A 1 491 ? -19.475 -11.209 -5.611 1.00 86.50 491 ILE A N 1
ATOM 3924 C CA . ILE A 1 491 ? -18.501 -12.290 -5.824 1.00 86.50 491 ILE A CA 1
ATOM 3925 C C . ILE A 1 491 ? -19.034 -13.571 -5.176 1.00 86.50 491 ILE A C 1
ATOM 3927 O O . ILE A 1 491 ? -19.217 -13.609 -3.960 1.00 86.50 491 ILE A O 1
ATOM 3931 N N . ALA A 1 492 ? -19.253 -14.619 -5.971 1.00 83.75 492 ALA A N 1
ATOM 3932 C CA . ALA A 1 492 ? -19.567 -15.957 -5.471 1.00 83.75 492 ALA A CA 1
ATOM 3933 C C . ALA A 1 492 ? -18.764 -17.040 -6.197 1.00 83.75 492 ALA A C 1
ATOM 3935 O O . ALA A 1 492 ? -18.400 -16.887 -7.368 1.00 83.75 492 ALA A O 1
ATOM 3936 N N . GLU A 1 493 ? -18.513 -18.131 -5.477 1.00 85.56 493 GLU A N 1
ATOM 3937 C CA . GLU A 1 493 ? -18.059 -19.405 -6.028 1.00 85.56 493 GLU A CA 1
ATOM 3938 C C . GLU A 1 493 ? -19.261 -20.134 -6.650 1.00 85.56 493 GLU A C 1
ATOM 3940 O O . GLU A 1 493 ? -20.342 -20.161 -6.056 1.00 85.56 493 GLU A O 1
ATOM 3945 N N . LYS A 1 494 ? -19.108 -20.677 -7.862 1.00 80.25 494 LYS A N 1
ATOM 3946 C CA . LYS A 1 494 ? -20.103 -21.546 -8.511 1.00 80.25 494 LYS A CA 1
ATOM 3947 C C . LYS A 1 494 ? -19.425 -22.641 -9.329 1.00 80.25 494 LYS A C 1
ATOM 3949 O O . LYS A 1 494 ? -18.528 -22.334 -10.116 1.00 80.25 494 LYS A O 1
ATOM 3954 N N . SER A 1 495 ? -19.915 -23.868 -9.177 1.00 77.25 495 SER A N 1
ATOM 3955 C CA . SER A 1 495 ? -19.688 -24.991 -10.094 1.00 77.25 495 SER A CA 1
ATOM 3956 C C . SER A 1 495 ? -20.512 -24.806 -11.366 1.00 77.25 495 SER A C 1
ATOM 3958 O O . SER A 1 495 ? -21.651 -24.333 -11.300 1.00 77.25 495 SER A O 1
ATOM 3960 N N . PHE A 1 496 ? -19.944 -25.153 -12.517 1.00 72.25 496 PHE A N 1
ATOM 3961 C CA . PHE A 1 496 ? -20.653 -25.227 -13.791 1.00 72.25 496 PHE A CA 1
ATOM 3962 C C . PHE A 1 496 ? -19.870 -26.074 -14.799 1.00 72.25 496 PHE A C 1
ATOM 3964 O O . PHE A 1 496 ? -18.653 -25.932 -14.940 1.00 72.25 496 PHE A O 1
ATOM 3971 N N . THR A 1 497 ? -20.590 -26.909 -15.540 1.00 72.81 497 THR A N 1
ATOM 3972 C CA . THR A 1 497 ? -20.029 -27.753 -16.593 1.00 72.81 497 THR A CA 1
ATOM 3973 C C . THR A 1 497 ? -19.702 -26.923 -17.835 1.00 72.81 497 THR A C 1
ATOM 3975 O O . THR A 1 497 ? -20.557 -26.196 -18.354 1.00 72.81 497 THR A O 1
ATOM 3978 N N . LEU A 1 498 ? -18.478 -27.036 -18.355 1.00 71.81 498 LEU A N 1
ATOM 3979 C CA . LEU A 1 498 ? -18.063 -26.405 -19.611 1.00 71.81 498 LEU A CA 1
ATOM 3980 C C . LEU A 1 498 ? -17.726 -27.442 -20.677 1.00 71.81 498 LEU A C 1
ATOM 3982 O O . LEU A 1 498 ? -16.809 -28.240 -20.520 1.00 71.81 498 LEU A O 1
ATOM 3986 N N . ASN A 1 499 ? -18.419 -27.343 -21.810 1.00 75.12 499 ASN A N 1
ATOM 3987 C CA . ASN A 1 499 ? -18.063 -28.026 -23.047 1.00 75.12 499 ASN A CA 1
ATOM 3988 C C . ASN A 1 499 ? -17.041 -27.176 -23.818 1.00 75.12 499 ASN A C 1
ATOM 3990 O O . ASN A 1 499 ? -17.406 -26.130 -24.365 1.00 75.12 499 ASN A O 1
ATOM 3994 N N . VAL A 1 500 ? -15.778 -27.601 -23.866 1.00 73.88 500 VAL A N 1
ATOM 3995 C CA . VAL A 1 500 ? -14.683 -26.797 -24.445 1.00 73.88 500 VAL A CA 1
ATOM 3996 C C . VAL A 1 500 ? -14.801 -26.656 -25.969 1.00 73.88 500 VAL A C 1
ATOM 3998 O O . VAL A 1 500 ? -14.506 -25.588 -26.509 1.00 73.88 500 VAL A O 1
ATOM 4001 N N . SER A 1 501 ? -15.309 -27.674 -26.673 1.00 69.38 501 SER A N 1
ATOM 4002 C CA . SER A 1 501 ? -15.442 -27.640 -28.139 1.00 69.38 501 SER A CA 1
ATOM 4003 C C . SER A 1 501 ? -16.525 -26.666 -28.624 1.00 69.38 501 SER A C 1
ATOM 4005 O O . SER A 1 501 ? -16.339 -25.991 -29.640 1.00 69.38 501 SER A O 1
ATOM 4007 N N . LYS A 1 502 ? -17.632 -26.536 -27.877 1.00 73.25 502 LYS A N 1
ATOM 4008 C CA . LYS A 1 502 ? -18.769 -25.653 -28.205 1.00 73.25 502 LYS A CA 1
ATOM 4009 C C . LYS A 1 502 ? -18.675 -24.256 -27.571 1.00 73.25 502 LYS A C 1
ATOM 4011 O O . LYS A 1 502 ? -19.327 -23.330 -28.052 1.00 73.25 502 LYS A O 1
ATOM 4016 N N . SER A 1 503 ? -17.881 -24.074 -26.513 1.00 75.00 503 SER A N 1
ATOM 4017 C CA . SER A 1 503 ? -17.820 -22.813 -25.755 1.00 75.00 503 SER A CA 1
ATOM 4018 C C . SER A 1 503 ? -16.709 -21.874 -26.231 1.00 75.00 503 SER A C 1
ATOM 4020 O O . SER A 1 503 ? -15.568 -22.272 -26.454 1.00 75.00 503 SER A O 1
ATOM 4022 N N . THR A 1 504 ? -17.001 -20.571 -26.303 1.00 82.00 504 THR A N 1
ATOM 4023 C CA . THR A 1 504 ? -15.965 -19.547 -26.532 1.00 82.00 504 THR A CA 1
ATOM 4024 C C . THR A 1 504 ? -15.253 -19.223 -25.211 1.00 82.00 504 THR A C 1
ATOM 4026 O O . THR A 1 504 ? -15.676 -18.329 -24.473 1.00 82.00 504 THR A O 1
ATOM 4029 N N . ILE A 1 505 ? -14.187 -19.974 -24.909 1.00 86.44 505 ILE A N 1
ATOM 4030 C CA . ILE A 1 505 ? -13.350 -19.838 -23.704 1.00 86.44 505 ILE A CA 1
ATOM 4031 C C . ILE A 1 505 ? -11.960 -19.304 -24.083 1.00 86.44 505 ILE A C 1
ATOM 4033 O O . ILE A 1 505 ? -11.336 -19.786 -25.032 1.00 86.44 505 ILE A O 1
ATOM 4037 N N . TYR A 1 506 ? -11.440 -18.356 -23.300 1.00 90.06 506 TYR A N 1
ATOM 4038 C CA . TYR A 1 506 ? -10.046 -17.911 -23.385 1.00 90.06 506 TYR A CA 1
ATOM 4039 C C . TYR A 1 506 ? -9.332 -18.000 -22.035 1.00 90.06 506 TYR A C 1
ATOM 4041 O O . TYR A 1 506 ? -9.888 -17.581 -21.020 1.00 90.06 506 TYR A O 1
ATOM 4049 N N . ARG A 1 507 ? -8.073 -18.445 -22.027 1.00 91.06 507 ARG A N 1
ATOM 4050 C CA . ARG A 1 507 ? -7.137 -18.219 -20.919 1.00 91.06 507 ARG A CA 1
ATOM 4051 C C . ARG A 1 507 ? -6.691 -16.757 -20.952 1.00 91.06 507 ARG A C 1
ATOM 4053 O O . ARG A 1 507 ? -6.447 -16.215 -22.032 1.00 91.06 507 ARG A O 1
ATOM 4060 N N . VAL A 1 508 ? -6.600 -16.120 -19.787 1.00 91.25 508 VAL A N 1
ATOM 4061 C CA . VAL A 1 508 ? -6.108 -14.742 -19.641 1.00 91.25 508 VAL A CA 1
ATOM 4062 C C . VAL A 1 508 ? -4.769 -14.762 -18.919 1.00 91.25 508 VAL A C 1
ATOM 4064 O O . VAL A 1 508 ? -4.696 -15.194 -17.770 1.00 91.25 508 VAL A O 1
ATOM 4067 N N . THR A 1 509 ? -3.730 -14.247 -19.570 1.00 87.94 509 THR A N 1
ATOM 4068 C CA . THR A 1 509 ? -2.385 -14.128 -18.987 1.00 87.94 509 THR A CA 1
ATOM 4069 C C . THR A 1 509 ? -2.016 -12.654 -18.904 1.00 87.94 509 THR A C 1
ATOM 4071 O O . THR A 1 509 ? -2.109 -11.943 -19.902 1.00 87.94 509 THR A O 1
ATOM 4074 N N . TYR A 1 510 ? -1.626 -12.174 -17.721 1.00 85.62 510 TYR A N 1
ATOM 4075 C CA . TYR A 1 510 ? -1.202 -10.785 -17.523 1.00 85.62 510 TYR A CA 1
ATOM 4076 C C . TYR A 1 510 ? 0.289 -10.617 -17.829 1.00 85.62 510 TYR A C 1
ATOM 4078 O O . TYR A 1 510 ? 1.111 -11.456 -17.470 1.00 85.62 510 TYR A O 1
ATOM 4086 N N . ASN A 1 511 ? 0.643 -9.506 -18.467 1.00 77.44 511 ASN A N 1
ATOM 4087 C CA . ASN A 1 511 ? 2.019 -9.169 -18.805 1.00 77.44 511 ASN A CA 1
ATOM 4088 C C . ASN A 1 511 ? 2.667 -8.421 -17.630 1.00 77.44 511 ASN A C 1
ATOM 4090 O O . ASN A 1 511 ? 2.673 -7.189 -17.590 1.00 77.44 511 ASN A O 1
ATOM 4094 N N . VAL A 1 512 ? 3.150 -9.187 -16.649 1.00 74.62 512 VAL A N 1
ATOM 4095 C CA . VAL A 1 512 ? 3.959 -8.736 -15.504 1.00 74.62 512 VAL A CA 1
ATOM 4096 C C . VAL A 1 512 ? 5.087 -9.739 -15.239 1.00 74.62 512 VAL A C 1
ATOM 4098 O O . VAL A 1 512 ? 5.045 -10.856 -15.748 1.00 74.62 512 VAL A O 1
ATOM 4101 N N . SER A 1 513 ? 6.096 -9.365 -14.447 1.00 71.94 513 SER A N 1
ATOM 4102 C CA . SER A 1 513 ? 7.180 -10.290 -14.073 1.00 71.94 513 SER A CA 1
ATOM 4103 C C . SER A 1 513 ? 6.673 -11.469 -13.233 1.00 71.94 513 SER A C 1
ATOM 4105 O O . SER A 1 513 ? 5.684 -11.328 -12.515 1.00 71.94 513 SER A O 1
ATOM 4107 N N . ASP A 1 514 ? 7.384 -12.599 -13.231 1.00 76.69 514 ASP A N 1
ATOM 4108 C CA . ASP A 1 514 ? 6.989 -13.781 -12.445 1.00 76.69 514 ASP A CA 1
ATOM 4109 C C . ASP A 1 514 ? 6.943 -13.496 -10.934 1.00 76.69 514 ASP A C 1
ATOM 4111 O O . ASP A 1 514 ? 6.070 -13.993 -10.228 1.00 76.69 514 ASP A O 1
ATOM 4115 N N . LYS A 1 515 ? 7.808 -12.596 -10.438 1.00 78.81 515 LYS A N 1
ATOM 4116 C CA . LYS A 1 515 ? 7.776 -12.097 -9.047 1.00 78.81 515 LYS A CA 1
ATOM 4117 C C . LYS A 1 515 ? 6.482 -11.347 -8.707 1.00 78.81 515 LYS A C 1
ATOM 4119 O O . LYS A 1 515 ? 6.137 -11.203 -7.536 1.00 78.81 515 LYS A O 1
ATOM 4124 N N . SER A 1 516 ? 5.788 -10.849 -9.727 1.00 80.12 516 SER A N 1
ATOM 4125 C CA . SER A 1 516 ? 4.510 -10.145 -9.631 1.00 80.12 516 SER A CA 1
ATOM 4126 C C . SER A 1 516 ? 3.306 -11.084 -9.784 1.00 80.12 516 SER A C 1
ATOM 4128 O O . SER A 1 516 ? 2.175 -10.620 -9.655 1.00 80.12 516 SER A O 1
ATOM 4130 N N . MET A 1 517 ? 3.501 -12.376 -10.060 1.00 86.38 517 MET A N 1
ATOM 4131 C CA . MET A 1 517 ? 2.423 -13.370 -10.085 1.00 86.38 517 MET A CA 1
ATOM 4132 C C . MET A 1 517 ? 2.137 -13.910 -8.672 1.00 86.38 517 MET A C 1
ATOM 4134 O O . MET A 1 517 ? 3.008 -13.933 -7.799 1.00 86.38 517 MET A O 1
ATOM 4138 N N . TYR A 1 518 ? 0.903 -14.355 -8.448 1.00 91.06 518 TYR A N 1
ATOM 4139 C CA . TYR A 1 518 ? 0.529 -15.217 -7.322 1.00 91.06 518 TYR A CA 1
ATOM 4140 C C . TYR A 1 518 ? 0.533 -16.688 -7.782 1.00 91.06 518 TYR A C 1
ATOM 4142 O O . TYR A 1 518 ? 0.149 -16.983 -8.915 1.00 91.06 518 TYR A O 1
ATOM 4150 N N . SER A 1 519 ? 0.939 -17.624 -6.919 1.00 93.00 519 SER A N 1
ATOM 4151 C CA . SER A 1 519 ? 0.826 -19.067 -7.186 1.00 93.00 519 SER A CA 1
ATOM 4152 C C . SER A 1 519 ? -0.636 -19.524 -7.235 1.00 93.00 519 SER A C 1
ATOM 4154 O O . SER A 1 519 ? -1.508 -18.917 -6.614 1.00 93.00 519 SER A O 1
ATOM 4156 N N . SER A 1 520 ? -0.925 -20.646 -7.902 1.00 92.62 520 SER A N 1
ATOM 4157 C CA . SER A 1 520 ? -2.293 -21.174 -8.043 1.00 92.62 520 SER A CA 1
ATOM 4158 C C . SER A 1 520 ? -3.069 -21.359 -6.732 1.00 92.62 520 SER A C 1
ATOM 4160 O O . SER A 1 520 ? -4.299 -21.333 -6.750 1.00 92.62 520 SER A O 1
ATOM 4162 N N . ASN A 1 521 ? -2.384 -21.537 -5.597 1.00 93.38 521 ASN A N 1
ATOM 4163 C CA . ASN A 1 521 ? -3.023 -21.576 -4.281 1.00 93.38 521 ASN A CA 1
ATOM 4164 C C . ASN A 1 521 ? -3.319 -20.161 -3.756 1.00 93.38 521 ASN A C 1
ATOM 4166 O O . ASN A 1 521 ? -4.464 -19.890 -3.402 1.00 93.38 521 ASN A O 1
ATOM 4170 N N . GLU A 1 522 ? -2.343 -19.242 -3.789 1.00 93.19 522 GLU A N 1
ATOM 4171 C CA . GLU A 1 522 ? -2.551 -17.828 -3.429 1.00 93.19 522 GLU A CA 1
ATOM 4172 C C . GLU A 1 522 ? -3.694 -17.196 -4.247 1.00 93.19 522 GLU A C 1
ATOM 4174 O O . GLU A 1 522 ? -4.531 -16.499 -3.680 1.00 93.19 522 GLU A O 1
ATOM 4179 N N . VAL A 1 523 ? -3.787 -17.466 -5.558 1.00 94.38 523 VAL A N 1
ATOM 4180 C CA . VAL A 1 523 ? -4.857 -16.928 -6.426 1.00 94.38 523 VAL A CA 1
ATOM 4181 C C . VAL A 1 523 ? -6.251 -17.356 -5.945 1.00 94.38 523 VAL A C 1
ATOM 4183 O O . VAL A 1 523 ? -7.189 -16.555 -5.975 1.00 94.38 523 VAL A O 1
ATOM 4186 N N . VAL A 1 524 ? -6.394 -18.598 -5.475 1.00 92.88 524 VAL A N 1
ATOM 4187 C CA . VAL A 1 524 ? -7.670 -19.144 -4.985 1.00 92.88 524 VAL A CA 1
ATOM 4188 C C . VAL A 1 524 ? -8.006 -18.618 -3.590 1.00 92.88 524 VAL A C 1
ATOM 4190 O O . VAL A 1 524 ? -9.143 -18.212 -3.368 1.00 92.88 524 VAL A O 1
ATOM 4193 N N . GLU A 1 525 ? -7.039 -18.513 -2.677 1.00 91.69 525 GLU A N 1
ATOM 4194 C CA . GLU A 1 525 ? -7.277 -17.905 -1.356 1.00 91.69 525 GLU A CA 1
ATOM 4195 C C . GLU A 1 525 ? -7.581 -16.399 -1.452 1.00 91.69 525 GLU A C 1
ATOM 4197 O O . GLU A 1 525 ? -8.450 -15.868 -0.753 1.00 91.69 525 GLU A O 1
ATOM 4202 N N . ARG A 1 526 ? -6.967 -15.699 -2.412 1.00 92.62 526 ARG A N 1
ATOM 4203 C CA . ARG A 1 526 ? -7.317 -14.313 -2.755 1.00 92.62 526 ARG A CA 1
ATOM 4204 C C . ARG A 1 526 ? -8.732 -14.189 -3.318 1.00 92.62 526 ARG A C 1
ATOM 4206 O O . ARG A 1 526 ? -9.432 -13.239 -2.976 1.00 92.62 526 ARG A O 1
ATOM 4213 N N . ALA A 1 527 ? -9.194 -15.159 -4.100 1.00 91.94 527 ALA A N 1
ATOM 4214 C CA . ALA A 1 527 ? -10.579 -15.195 -4.556 1.00 91.94 527 ALA A CA 1
ATOM 4215 C C . ALA A 1 527 ? -11.567 -15.489 -3.403 1.00 91.94 527 ALA A C 1
ATOM 4217 O O . ALA A 1 527 ? -12.584 -14.802 -3.284 1.00 91.94 527 ALA A O 1
ATOM 4218 N N . ARG A 1 528 ? -11.222 -16.426 -2.506 1.00 91.12 528 ARG A N 1
ATOM 4219 C CA . ARG A 1 528 ? -11.989 -16.794 -1.297 1.00 91.12 528 ARG A CA 1
ATOM 4220 C C . ARG A 1 528 ? -12.131 -15.656 -0.297 1.00 91.12 528 ARG A C 1
ATOM 4222 O O . ARG A 1 528 ? -13.228 -15.414 0.194 1.00 91.12 528 ARG A O 1
ATOM 4229 N N . SER A 1 529 ? -11.060 -14.915 -0.018 1.00 91.19 529 SER A N 1
ATOM 4230 C CA . SER A 1 529 ? -11.108 -13.796 0.938 1.00 91.19 529 SER A CA 1
ATOM 4231 C C . SER A 1 529 ? -12.129 -12.714 0.548 1.00 91.19 529 SER A C 1
ATOM 4233 O O . SER A 1 529 ? -12.739 -12.114 1.433 1.00 91.19 529 SER A O 1
ATOM 4235 N N . ARG A 1 530 ? -12.372 -12.526 -0.761 1.00 91.25 530 ARG A N 1
ATOM 4236 C CA . ARG A 1 530 ? -13.362 -11.601 -1.346 1.00 91.25 530 ARG A CA 1
ATOM 4237 C C . ARG A 1 530 ? -14.753 -12.221 -1.590 1.00 91.25 530 ARG A C 1
ATOM 4239 O O . ARG A 1 530 ? -15.625 -11.540 -2.132 1.00 91.25 530 ARG A O 1
ATOM 4246 N N . LEU A 1 531 ? -14.993 -13.477 -1.204 1.00 88.88 531 LEU A N 1
ATOM 4247 C CA . LEU A 1 531 ? -16.306 -14.126 -1.311 1.00 88.88 531 LEU A CA 1
ATOM 4248 C C . LEU A 1 531 ? -17.379 -13.301 -0.578 1.00 88.88 531 LEU A C 1
ATOM 4250 O O . LEU A 1 531 ? -17.179 -12.901 0.563 1.00 88.88 531 LEU A O 1
ATOM 4254 N N . GLY A 1 532 ? -18.507 -13.020 -1.237 1.00 86.12 532 GLY A N 1
ATOM 4255 C CA . GLY A 1 532 ? -19.585 -12.184 -0.694 1.00 86.12 532 GLY A CA 1
ATOM 4256 C C . GLY A 1 532 ? -19.418 -10.670 -0.904 1.00 86.12 532 GLY A C 1
ATOM 4257 O O . GLY A 1 532 ? -20.339 -9.915 -0.587 1.00 86.12 532 GLY A O 1
ATOM 4258 N N . GLU A 1 533 ? -18.303 -10.193 -1.473 1.00 89.00 533 GLU A N 1
ATOM 4259 C CA . GLU A 1 533 ? -18.113 -8.775 -1.814 1.00 89.00 533 GLU A CA 1
ATOM 4260 C C . GLU A 1 533 ? -19.207 -8.270 -2.773 1.00 89.00 533 GLU A C 1
ATOM 4262 O O . GLU A 1 533 ? -19.398 -8.823 -3.856 1.00 89.00 533 GLU A O 1
ATOM 4267 N N . ARG A 1 534 ? -19.869 -7.159 -2.415 1.00 86.19 534 ARG A N 1
ATOM 4268 C CA . ARG A 1 534 ? -20.951 -6.526 -3.205 1.00 86.19 534 ARG A CA 1
ATOM 4269 C C . ARG A 1 534 ? -20.534 -5.233 -3.926 1.00 86.19 534 ARG A C 1
ATOM 4271 O O . ARG A 1 534 ? -21.375 -4.502 -4.437 1.00 86.19 534 ARG A O 1
ATOM 4278 N N . GLN A 1 535 ? -19.239 -4.910 -3.963 1.00 83.38 535 GLN A N 1
ATOM 4279 C CA . GLN A 1 535 ? -18.716 -3.635 -4.487 1.00 83.38 535 GLN A CA 1
ATOM 4280 C C . GLN A 1 535 ? -18.481 -3.626 -6.012 1.00 83.38 535 GLN A C 1
ATOM 4282 O O . GLN A 1 535 ? -17.590 -2.916 -6.485 1.00 83.38 535 GLN A O 1
ATOM 4287 N N . HIS A 1 536 ? -19.216 -4.428 -6.787 1.00 83.06 536 HIS A N 1
ATOM 4288 C CA . HIS A 1 536 ? -19.028 -4.531 -8.239 1.00 83.06 536 HIS A CA 1
ATOM 4289 C C . HIS A 1 536 ? -19.227 -3.178 -8.938 1.00 83.06 536 HIS A C 1
ATOM 4291 O O . HIS A 1 536 ? -20.219 -2.487 -8.707 1.00 83.06 536 HIS A O 1
ATOM 4297 N N . ASN A 1 537 ? -18.335 -2.833 -9.867 1.00 80.62 537 ASN A N 1
ATOM 4298 C CA . ASN A 1 537 ? -18.551 -1.715 -10.781 1.00 80.62 537 ASN A CA 1
ATOM 4299 C C . ASN A 1 537 ? -17.807 -1.928 -12.105 1.00 80.62 537 ASN A C 1
ATOM 4301 O O . ASN A 1 537 ? -16.600 -2.157 -12.105 1.00 80.62 537 ASN A O 1
ATOM 4305 N N . ILE A 1 538 ? -18.499 -1.784 -13.236 1.00 76.56 538 ILE A N 1
ATOM 4306 C CA . ILE A 1 538 ? -17.944 -2.064 -14.570 1.00 76.56 538 ILE A CA 1
ATOM 4307 C C . ILE A 1 538 ? -16.709 -1.214 -14.940 1.00 76.56 538 ILE A C 1
ATOM 4309 O O . ILE A 1 538 ? -15.885 -1.663 -15.733 1.00 76.56 538 ILE A O 1
ATOM 4313 N N . GLN A 1 539 ? -16.542 -0.023 -14.352 1.00 75.44 539 GLN A N 1
ATOM 4314 C CA . GLN A 1 539 ? -15.416 0.882 -14.622 1.00 75.44 539 GLN A CA 1
ATOM 4315 C C . GLN A 1 539 ? -14.198 0.612 -13.716 1.00 75.44 539 GLN A C 1
ATOM 4317 O O . GLN A 1 539 ? -13.055 0.659 -14.181 1.00 75.44 539 GLN A O 1
ATOM 4322 N N . TRP A 1 540 ? -14.423 0.346 -12.420 1.00 76.38 540 TRP A N 1
ATOM 4323 C CA . TRP A 1 540 ? -13.355 0.340 -11.401 1.00 76.38 540 TRP A CA 1
ATOM 4324 C C . TRP A 1 540 ? -13.272 -0.903 -10.492 1.00 76.38 540 TRP A C 1
ATOM 4326 O O . TRP A 1 540 ? -12.300 -1.032 -9.749 1.00 76.38 540 TRP A O 1
ATOM 4336 N N . ASN A 1 541 ? -14.229 -1.833 -10.551 1.00 84.00 541 ASN A N 1
ATOM 4337 C CA . ASN A 1 541 ? -14.175 -3.134 -9.865 1.00 84.00 541 ASN A CA 1
ATOM 4338 C C . ASN A 1 541 ? -14.990 -4.177 -10.652 1.00 84.00 541 ASN A C 1
ATOM 4340 O O . ASN A 1 541 ? -15.998 -4.707 -10.179 1.00 84.00 541 ASN A O 1
ATOM 4344 N N . SER A 1 542 ? -14.594 -4.389 -11.908 1.00 85.31 542 SER A N 1
ATOM 4345 C CA . SER A 1 542 ? -15.225 -5.350 -12.816 1.00 85.31 542 SER A CA 1
ATOM 4346 C C . SER A 1 542 ? -14.792 -6.788 -12.499 1.00 85.31 542 SER A C 1
ATOM 4348 O O . SER A 1 542 ? -13.839 -7.010 -11.750 1.00 85.31 542 SER A O 1
ATOM 4350 N N . SER A 1 543 ? -15.400 -7.789 -13.148 1.00 84.56 543 SER A N 1
ATOM 4351 C CA . SER A 1 543 ? -14.902 -9.177 -13.086 1.00 84.56 543 SER A CA 1
ATOM 4352 C C . SER A 1 543 ? -13.436 -9.300 -13.539 1.00 84.56 543 SER A C 1
ATOM 4354 O O . SER A 1 543 ? -12.694 -10.116 -12.997 1.00 84.56 543 SER A O 1
ATOM 4356 N N . ARG A 1 544 ? -12.974 -8.442 -14.466 1.00 87.31 544 ARG A N 1
ATOM 4357 C CA . ARG A 1 544 ? -11.566 -8.371 -14.901 1.00 87.31 544 ARG A CA 1
ATOM 4358 C C . ARG A 1 544 ? -10.650 -7.744 -13.849 1.00 87.31 544 ARG A C 1
ATOM 4360 O O . ARG A 1 544 ? -9.484 -8.120 -13.763 1.00 87.31 544 ARG A O 1
ATOM 4367 N N . ASP A 1 545 ? -11.144 -6.778 -13.076 1.00 88.50 545 ASP A N 1
ATOM 4368 C CA . ASP A 1 545 ? -10.385 -6.181 -11.971 1.00 88.50 545 ASP A CA 1
ATOM 4369 C C . ASP A 1 545 ? -10.312 -7.127 -10.768 1.00 88.50 545 ASP A C 1
ATOM 4371 O O . ASP A 1 545 ? -9.254 -7.217 -10.155 1.00 88.50 545 ASP A O 1
ATOM 4375 N N . PHE A 1 546 ? -11.378 -7.883 -10.489 1.00 90.88 546 PHE A N 1
ATOM 4376 C CA . PHE A 1 546 ? -11.369 -8.996 -9.536 1.00 90.88 546 PHE A CA 1
ATOM 4377 C C . PHE A 1 546 ? -10.347 -10.072 -9.932 1.00 90.88 546 PHE A C 1
ATOM 4379 O O . PHE A 1 546 ? -9.453 -10.382 -9.147 1.00 90.88 546 PHE A O 1
ATOM 4386 N N . ALA A 1 547 ? -10.417 -10.579 -11.168 1.00 91.62 547 ALA A N 1
ATOM 4387 C CA . ALA A 1 547 ? -9.490 -11.595 -11.663 1.00 91.62 547 ALA A CA 1
ATOM 4388 C C . ALA A 1 547 ? -8.022 -11.133 -11.588 1.00 91.62 547 ALA A C 1
ATOM 4390 O O . ALA A 1 547 ? -7.190 -11.847 -11.034 1.00 91.62 547 ALA A O 1
ATOM 4391 N N . ARG A 1 548 ? -7.723 -9.903 -12.041 1.00 92.31 548 ARG A N 1
ATOM 4392 C CA . ARG A 1 548 ? -6.380 -9.300 -11.942 1.00 92.31 548 ARG A CA 1
ATOM 4393 C C . ARG A 1 548 ? -5.902 -9.169 -10.492 1.00 92.31 548 ARG A C 1
ATOM 4395 O O . ARG A 1 548 ? -4.737 -9.413 -10.202 1.00 92.31 548 ARG A O 1
ATOM 4402 N N . TRP A 1 549 ? -6.794 -8.771 -9.586 1.00 93.19 549 TRP A N 1
ATOM 4403 C CA . TRP A 1 549 ? -6.486 -8.629 -8.161 1.00 93.19 549 TRP A CA 1
ATOM 4404 C C . TRP A 1 549 ? -6.119 -9.972 -7.520 1.00 93.19 549 TRP A C 1
ATOM 4406 O O . TRP A 1 549 ? -5.226 -10.019 -6.677 1.00 93.19 549 TRP A O 1
ATOM 4416 N N . CYS A 1 550 ? -6.765 -11.061 -7.944 1.00 93.38 550 CYS A N 1
ATOM 4417 C CA . CYS A 1 550 ? -6.428 -12.409 -7.492 1.00 93.38 550 CYS A CA 1
ATOM 4418 C C . CYS A 1 550 ? -5.112 -12.909 -8.110 1.00 93.38 550 CYS A C 1
ATOM 4420 O O . CYS A 1 550 ? -4.321 -13.520 -7.404 1.00 93.38 550 CYS A O 1
ATOM 4422 N N . SER A 1 551 ? -4.856 -12.631 -9.395 1.00 92.56 551 SER A N 1
ATOM 4423 C CA . SER A 1 551 ? -3.726 -13.209 -10.137 1.00 92.56 551 SER A CA 1
ATOM 4424 C C . SER A 1 551 ? -2.375 -12.509 -9.964 1.00 92.56 551 SER A C 1
ATOM 4426 O O . SER A 1 551 ? -1.353 -13.177 -10.082 1.00 92.56 551 SER A O 1
ATOM 4428 N N . ILE A 1 552 ? -2.334 -11.184 -9.735 1.00 89.12 552 ILE A N 1
ATOM 4429 C CA . ILE A 1 552 ? -1.065 -10.426 -9.726 1.00 89.12 552 ILE A CA 1
ATOM 4430 C C . ILE A 1 552 ? -0.906 -9.419 -8.576 1.00 89.12 552 ILE A C 1
ATOM 4432 O O . ILE A 1 552 ? -1.840 -8.712 -8.198 1.00 89.12 552 ILE A O 1
ATOM 4436 N N . LYS A 1 553 ? 0.332 -9.300 -8.088 1.00 85.56 553 LYS A N 1
ATOM 4437 C CA . LYS A 1 553 ? 0.863 -8.273 -7.180 1.00 85.56 553 LYS A CA 1
ATOM 4438 C C . LYS A 1 553 ? 1.115 -6.997 -7.999 1.00 85.56 553 LYS A C 1
ATOM 4440 O O . LYS A 1 553 ? 2.157 -6.869 -8.631 1.00 85.56 553 LYS A O 1
ATOM 4445 N N . HIS A 1 554 ? 0.144 -6.078 -8.052 1.00 82.62 554 HIS A N 1
ATOM 4446 C CA . HIS A 1 554 ? 0.251 -4.835 -8.837 1.00 82.62 554 HIS A CA 1
ATOM 4447 C C . HIS A 1 554 ? -0.401 -3.630 -8.139 1.00 82.62 554 HIS A C 1
ATOM 4449 O O . HIS A 1 554 ? -1.449 -3.770 -7.503 1.00 82.62 554 HIS A O 1
ATOM 4455 N N . GLN A 1 555 ? 0.180 -2.432 -8.289 1.00 75.12 555 GLN A N 1
ATOM 4456 C CA . GLN A 1 555 ? -0.302 -1.203 -7.637 1.00 75.12 555 GLN A CA 1
ATOM 4457 C C . GLN A 1 555 ? -1.652 -0.723 -8.197 1.00 75.12 555 GLN A C 1
ATOM 4459 O O . GLN A 1 555 ? -2.511 -0.270 -7.449 1.00 75.12 555 GLN A O 1
ATOM 4464 N N . SER A 1 556 ? -1.900 -0.897 -9.500 1.00 79.12 556 SER A N 1
ATOM 4465 C CA . SER A 1 556 ? -3.192 -0.576 -10.139 1.00 79.12 556 SER A CA 1
ATOM 4466 C C . SER A 1 556 ? -4.345 -1.541 -9.774 1.00 79.12 556 SER A C 1
ATOM 4468 O O . SER A 1 556 ? -5.361 -1.611 -10.483 1.00 79.12 556 SER A O 1
ATOM 4470 N N . ASN A 1 557 ? -4.177 -2.376 -8.750 1.00 86.38 557 ASN A N 1
ATOM 4471 C CA . ASN A 1 557 ? -5.249 -3.172 -8.168 1.00 86.38 557 ASN A CA 1
ATOM 4472 C C . ASN A 1 557 ? -5.951 -2.358 -7.081 1.00 86.38 557 ASN A C 1
ATOM 4474 O O . ASN A 1 557 ? -5.356 -1.498 -6.439 1.00 86.38 557 ASN A O 1
ATOM 4478 N N . ARG A 1 558 ? -7.239 -2.629 -6.862 1.00 84.25 558 ARG A N 1
ATOM 4479 C CA . ARG A 1 558 ? -7.996 -1.963 -5.802 1.00 84.25 558 ARG A CA 1
ATOM 4480 C C . ARG A 1 558 ? -7.398 -2.323 -4.441 1.00 84.25 558 ARG A C 1
ATOM 4482 O O . ARG A 1 558 ? -7.463 -3.476 -4.030 1.00 84.25 558 ARG A O 1
ATOM 4489 N N . GLU A 1 559 ? -6.838 -1.332 -3.757 1.00 83.62 559 GLU A N 1
ATOM 4490 C CA . GLU A 1 559 ? -6.124 -1.519 -2.492 1.00 83.62 559 GLU A CA 1
ATOM 4491 C C . GLU A 1 559 ? -6.978 -2.185 -1.408 1.00 83.62 559 GLU A C 1
ATOM 4493 O O . GLU A 1 559 ? -6.507 -3.106 -0.749 1.00 83.62 559 GLU A O 1
ATOM 4498 N N . GLN A 1 560 ? -8.222 -1.724 -1.245 1.00 89.00 560 GLN A N 1
ATOM 4499 C CA . GLN A 1 560 ? -9.135 -2.163 -0.191 1.00 89.00 560 GLN A CA 1
ATOM 4500 C C . GLN A 1 560 ? -10.481 -2.568 -0.793 1.00 89.00 560 GLN A C 1
ATOM 4502 O O . GLN A 1 560 ? -11.121 -1.805 -1.526 1.00 89.00 560 GLN A O 1
ATOM 4507 N N . THR A 1 561 ? -10.930 -3.772 -0.465 1.00 89.62 561 THR A N 1
ATOM 4508 C CA . THR A 1 561 ? -12.236 -4.324 -0.853 1.00 89.62 561 THR A CA 1
ATOM 4509 C C . THR A 1 561 ? -13.011 -4.682 0.404 1.00 89.62 561 THR A C 1
ATOM 4511 O O . THR A 1 561 ? -12.407 -4.970 1.432 1.00 89.62 561 THR A O 1
ATOM 4514 N N . ARG A 1 562 ? -14.342 -4.563 0.375 1.00 90.50 562 ARG A N 1
ATOM 4515 C CA . ARG A 1 562 ? -15.162 -4.680 1.590 1.00 90.50 562 ARG A CA 1
ATOM 4516 C C . ARG A 1 562 ? -16.168 -5.809 1.457 1.00 90.50 562 ARG A C 1
ATOM 4518 O O . ARG A 1 562 ? -16.978 -5.811 0.527 1.00 90.50 562 ARG A O 1
ATOM 4525 N N . VAL A 1 563 ? -16.091 -6.747 2.390 1.00 91.75 563 VAL A N 1
ATOM 4526 C CA . VAL A 1 563 ? -16.883 -7.974 2.416 1.00 91.75 563 VAL A CA 1
ATOM 4527 C C . VAL A 1 563 ? -17.764 -7.932 3.664 1.00 91.75 563 VAL A C 1
ATOM 4529 O O . VAL A 1 563 ? -17.212 -7.851 4.763 1.00 91.75 563 VAL A O 1
ATOM 4532 N N . PRO A 1 564 ? -19.103 -7.951 3.536 1.00 90.75 564 PRO A N 1
ATOM 4533 C CA . PRO A 1 564 ? -19.994 -8.063 4.688 1.00 90.75 564 PRO A CA 1
ATOM 4534 C C . PRO A 1 564 ? -19.688 -9.323 5.499 1.00 90.75 564 PRO A C 1
ATOM 4536 O O . PRO A 1 564 ? -19.426 -10.373 4.918 1.00 90.75 564 PRO A O 1
ATOM 4539 N N . VAL A 1 565 ? -19.749 -9.203 6.821 1.00 91.31 565 VAL A N 1
ATOM 4540 C CA . VAL A 1 565 ? -19.749 -10.331 7.755 1.00 91.31 565 VAL A CA 1
ATOM 4541 C C . VAL A 1 565 ? -21.204 -10.624 8.110 1.00 91.31 565 VAL A C 1
ATOM 4543 O O . VAL A 1 565 ? -21.933 -9.723 8.535 1.00 91.31 565 VAL A O 1
ATOM 4546 N N . ASN A 1 566 ? -21.636 -11.863 7.893 1.00 88.81 566 ASN A N 1
ATOM 4547 C CA . ASN A 1 566 ? -23.022 -12.301 8.062 1.00 88.81 566 ASN A CA 1
ATOM 4548 C C . ASN A 1 566 ? -23.250 -13.058 9.383 1.00 88.81 566 ASN A C 1
ATOM 4550 O O . ASN A 1 566 ? -24.384 -13.106 9.856 1.00 88.81 566 ASN A O 1
ATOM 4554 N N . SER A 1 567 ? -22.195 -13.623 9.983 1.00 91.62 567 SER A N 1
ATOM 4555 C CA . SER A 1 567 ? -22.241 -14.401 11.230 1.00 91.62 567 SER A CA 1
ATOM 4556 C C . SER A 1 567 ? -20.940 -14.290 12.036 1.00 91.62 567 SER A C 1
ATOM 4558 O O . SER A 1 567 ? -19.906 -13.856 11.521 1.00 91.62 567 SER A O 1
ATOM 4560 N N . ALA A 1 568 ? -20.971 -14.735 13.295 1.00 92.81 568 ALA A N 1
ATOM 4561 C CA . ALA A 1 568 ? -19.772 -14.883 14.118 1.00 92.81 568 ALA A CA 1
ATOM 4562 C C . ALA A 1 568 ? -18.761 -15.886 13.517 1.00 92.81 568 ALA A C 1
ATOM 4564 O O . ALA A 1 568 ? -17.556 -15.642 13.555 1.00 92.81 568 ALA A O 1
ATOM 4565 N N . ASP A 1 569 ? -19.232 -16.969 12.888 1.00 92.62 569 ASP A N 1
ATOM 4566 C CA . ASP A 1 569 ? -18.369 -17.953 12.217 1.00 92.62 569 ASP A CA 1
ATOM 4567 C C . ASP A 1 569 ? -17.508 -17.342 11.104 1.00 92.62 569 ASP A C 1
ATOM 4569 O O . ASP A 1 569 ? -16.321 -17.652 11.004 1.00 92.62 569 ASP A O 1
ATOM 4573 N N . GLU A 1 570 ? -18.062 -16.434 10.295 1.00 91.75 570 GLU A N 1
ATOM 4574 C CA . GLU A 1 570 ? -17.300 -15.752 9.240 1.00 91.75 570 GLU A CA 1
ATOM 4575 C C . GLU A 1 570 ? -16.206 -14.821 9.791 1.00 91.75 570 GLU A C 1
ATOM 4577 O O . GLU A 1 570 ? -15.189 -14.607 9.121 1.00 91.75 570 GLU A O 1
ATOM 4582 N N . LEU A 1 571 ? -16.405 -14.268 10.993 1.00 92.75 571 LEU A N 1
ATOM 4583 C CA . LEU A 1 571 ? -15.434 -13.402 11.665 1.00 92.75 571 LEU A CA 1
ATOM 4584 C C . LEU A 1 571 ? -14.349 -14.224 12.375 1.00 92.75 571 LEU A C 1
ATOM 4586 O O . LEU A 1 571 ? -13.164 -13.934 12.224 1.00 92.75 571 LEU A O 1
ATOM 4590 N N . HIS A 1 572 ? -14.730 -15.315 13.040 1.00 94.38 572 HIS A N 1
ATOM 4591 C CA . HIS A 1 572 ? -13.793 -16.295 13.591 1.00 94.38 572 HIS A CA 1
ATOM 4592 C C . HIS A 1 572 ? -12.928 -16.941 12.493 1.00 94.38 572 HIS A C 1
ATOM 4594 O O . HIS A 1 572 ? -11.718 -17.084 12.655 1.00 94.38 572 HIS A O 1
ATOM 4600 N N . ALA A 1 573 ? -13.504 -17.247 11.325 1.00 91.94 573 ALA A N 1
ATOM 4601 C CA . ALA A 1 573 ? -12.754 -17.728 10.163 1.00 91.94 573 ALA A CA 1
ATOM 4602 C C . ALA A 1 573 ? -11.789 -16.676 9.575 1.00 91.94 573 ALA A C 1
ATOM 4604 O O . ALA A 1 573 ? -10.795 -17.044 8.948 1.00 91.94 573 ALA A O 1
ATOM 4605 N N . PHE A 1 574 ? -12.049 -15.378 9.781 1.00 91.31 574 PHE A N 1
ATOM 4606 C CA . PHE A 1 574 ? -11.126 -14.293 9.422 1.00 91.31 574 PHE A CA 1
ATOM 4607 C C . PHE A 1 574 ? -9.958 -14.164 10.418 1.00 91.31 574 PHE A C 1
ATOM 4609 O O . PHE A 1 574 ? -8.868 -13.777 10.004 1.00 91.31 574 PHE A O 1
ATOM 4616 N N . LYS A 1 575 ? -10.158 -14.563 11.685 1.00 91.50 575 LYS A N 1
ATOM 4617 C CA . LYS A 1 575 ? -9.199 -14.565 12.813 1.00 91.50 575 LYS A CA 1
ATOM 4618 C C . LYS A 1 575 ? -8.670 -13.187 13.220 1.00 91.50 575 LYS A C 1
ATOM 4620 O O . LYS A 1 575 ? -8.895 -12.747 14.339 1.00 91.50 575 LYS A O 1
ATOM 4625 N N . GLN A 1 576 ? -7.960 -12.515 12.320 1.00 94.44 576 GLN A N 1
ATOM 4626 C CA . GLN A 1 576 ? -7.316 -11.225 12.548 1.00 94.44 576 GLN A CA 1
ATOM 4627 C C . GLN A 1 576 ? -7.247 -10.422 11.242 1.00 94.44 576 GLN A C 1
ATOM 4629 O O . GLN A 1 576 ? -7.001 -10.966 10.165 1.00 94.44 576 GLN A O 1
ATOM 4634 N N . GLY A 1 577 ? -7.449 -9.110 11.330 1.00 95.19 577 GLY A N 1
ATOM 4635 C CA . GLY A 1 577 ? -7.392 -8.196 10.193 1.00 95.19 577 GLY A CA 1
ATOM 4636 C C . GLY A 1 577 ? -8.200 -6.921 10.410 1.00 95.19 577 GLY A C 1
ATOM 4637 O O . GLY A 1 577 ? -8.746 -6.667 11.478 1.00 95.19 577 GLY A O 1
ATOM 4638 N N . HIS A 1 578 ? -8.297 -6.094 9.376 1.00 95.88 578 HIS A N 1
ATOM 4639 C CA . HIS A 1 578 ? -9.056 -4.845 9.422 1.00 95.88 578 HIS A CA 1
ATOM 4640 C C . HIS A 1 578 ? -10.568 -5.118 9.389 1.00 95.88 578 HIS A C 1
ATOM 4642 O O . HIS A 1 578 ? -11.088 -5.700 8.433 1.00 95.88 578 HIS A O 1
ATOM 4648 N N . VAL A 1 579 ? -11.282 -4.654 10.416 1.00 94.19 579 VAL A N 1
ATOM 4649 C CA . VAL A 1 579 ? -12.747 -4.716 10.526 1.00 94.19 579 VAL A CA 1
ATOM 4650 C C . VAL A 1 579 ? -13.359 -3.314 10.498 1.00 94.19 579 VAL A C 1
ATOM 4652 O O . VAL A 1 579 ? -12.782 -2.349 11.005 1.00 94.19 579 VAL A O 1
ATOM 4655 N N . ARG A 1 580 ? -14.540 -3.189 9.885 1.00 90.44 580 ARG A N 1
ATOM 4656 C CA . ARG A 1 580 ? -15.280 -1.931 9.745 1.00 90.44 580 ARG A CA 1
ATOM 4657 C C . ARG A 1 580 ? -16.707 -2.088 10.261 1.00 90.44 580 ARG A C 1
ATOM 4659 O O . ARG A 1 580 ? -17.518 -2.773 9.643 1.00 90.44 580 ARG A O 1
ATOM 4666 N N . PHE A 1 581 ? -17.022 -1.403 11.355 1.00 87.56 581 PHE A N 1
ATOM 4667 C CA . PHE A 1 581 ? -18.365 -1.338 11.926 1.00 87.56 581 PHE A CA 1
ATOM 4668 C C . PHE A 1 581 ? -19.213 -0.306 11.172 1.00 87.56 581 PHE A C 1
ATOM 4670 O O . PHE A 1 581 ? -18.800 0.845 10.964 1.00 87.56 581 PHE A O 1
ATOM 4677 N N . LEU A 1 582 ? -20.405 -0.723 10.754 1.00 79.88 582 LEU A N 1
ATOM 4678 C CA . LEU A 1 582 ? -21.327 0.061 9.943 1.00 79.88 582 LEU A CA 1
ATOM 4679 C C . LEU A 1 582 ? -22.236 0.917 10.832 1.00 79.88 582 LEU A C 1
ATOM 4681 O O . LEU A 1 582 ? -23.078 0.412 11.570 1.00 79.88 582 LEU A O 1
ATOM 4685 N N . LYS A 1 583 ? -22.068 2.237 10.729 1.00 74.38 583 LYS A N 1
ATOM 4686 C CA . LYS A 1 583 ? -22.869 3.246 11.431 1.00 74.38 583 LYS A CA 1
ATOM 4687 C C . LYS A 1 583 ? -23.702 4.037 10.416 1.00 74.38 583 LYS A C 1
ATOM 4689 O O . LYS A 1 583 ? -23.478 3.929 9.206 1.00 74.38 583 LYS A O 1
ATOM 4694 N N . LEU A 1 584 ? -24.688 4.800 10.888 1.00 60.47 584 LEU A N 1
ATOM 4695 C CA . LEU A 1 584 ? -25.515 5.641 10.021 1.00 60.47 584 LEU A CA 1
ATOM 4696 C C . LEU A 1 584 ? -24.645 6.619 9.206 1.00 60.47 584 LEU A C 1
ATOM 4698 O O . LEU A 1 584 ? -23.633 7.133 9.689 1.00 60.47 584 LEU A O 1
ATOM 4702 N N . LEU A 1 585 ? -25.030 6.838 7.946 1.00 58.44 585 LEU A N 1
ATOM 4703 C CA . LEU A 1 585 ? -24.202 7.514 6.942 1.00 58.44 585 LEU A CA 1
ATOM 4704 C C . LEU A 1 585 ? -23.761 8.930 7.374 1.00 58.44 585 LEU A C 1
ATOM 4706 O O . LEU A 1 585 ? -24.547 9.641 8.000 1.00 58.44 585 LEU A O 1
ATOM 4710 N N . PRO A 1 586 ? -22.556 9.396 6.976 1.00 57.88 586 PRO A N 1
ATOM 4711 C CA . PRO A 1 586 ? -21.576 8.734 6.102 1.00 57.88 586 PRO A CA 1
ATOM 4712 C C . PRO A 1 586 ? -20.415 8.036 6.846 1.00 57.88 586 PRO A C 1
ATOM 4714 O O . PRO A 1 586 ? -19.523 7.500 6.185 1.00 57.88 586 PRO A O 1
ATOM 4717 N N . TYR A 1 587 ? -20.401 8.068 8.183 1.00 71.38 587 TYR A N 1
ATOM 4718 C CA . TYR A 1 587 ? -19.296 7.581 9.021 1.00 71.38 587 TYR A CA 1
ATOM 4719 C C . TYR A 1 587 ? -19.287 6.047 9.161 1.00 71.38 587 TYR A C 1
ATOM 4721 O O . TYR A 1 587 ? -20.321 5.383 9.117 1.00 71.38 587 TYR A O 1
ATOM 4729 N N . SER A 1 588 ? -18.106 5.476 9.383 1.00 80.00 588 SER A N 1
ATOM 4730 C CA . SER A 1 588 ? -17.926 4.102 9.858 1.00 80.00 588 SER A CA 1
ATOM 4731 C C . SER A 1 588 ? -16.742 4.026 10.807 1.00 80.00 588 SER A C 1
ATOM 4733 O O . SER A 1 588 ? -15.764 4.751 10.639 1.00 80.00 588 SER A O 1
ATOM 4735 N N . HIS A 1 589 ? -16.802 3.126 11.783 1.00 85.06 589 HIS A N 1
ATOM 4736 C CA . HIS A 1 589 ? -15.680 2.910 12.690 1.00 85.06 589 HIS A CA 1
ATOM 4737 C C . HIS A 1 589 ? -14.779 1.790 12.157 1.00 85.06 589 HIS A C 1
ATOM 4739 O O . HIS A 1 589 ? -15.280 0.814 11.603 1.00 85.06 589 HIS A O 1
ATOM 4745 N N . HIS A 1 590 ? -13.465 1.962 12.273 1.00 90.38 590 HIS A N 1
ATOM 4746 C CA . HIS A 1 590 ? -12.450 1.048 11.751 1.00 90.38 590 HIS A CA 1
ATOM 4747 C C . HIS A 1 590 ? -11.542 0.601 12.898 1.00 90.38 590 HIS A C 1
ATOM 4749 O O . HIS A 1 590 ? -11.074 1.442 13.662 1.00 90.38 590 HIS A O 1
ATOM 4755 N N . ALA A 1 591 ? -11.266 -0.696 12.981 1.00 93.06 591 ALA A N 1
ATOM 4756 C CA . ALA A 1 591 ? -10.364 -1.273 13.971 1.00 93.06 591 ALA A CA 1
ATOM 4757 C C . ALA A 1 591 ? -9.507 -2.382 13.343 1.00 93.06 591 ALA A C 1
ATOM 4759 O O . ALA A 1 591 ? -9.853 -2.942 12.295 1.00 93.06 591 ALA A O 1
ATOM 4760 N N . ILE A 1 592 ? -8.396 -2.716 13.996 1.00 96.31 592 ILE A N 1
ATOM 4761 C CA . ILE A 1 592 ? -7.678 -3.969 13.753 1.00 96.31 592 ILE A CA 1
ATOM 4762 C C . ILE A 1 592 ? -8.242 -5.010 14.716 1.00 96.31 592 ILE A C 1
ATOM 4764 O O . ILE A 1 592 ? -8.064 -4.870 15.918 1.00 96.31 592 ILE A O 1
ATOM 4768 N N . LEU A 1 593 ? -8.881 -6.061 14.207 1.00 96.38 593 LEU A N 1
ATOM 4769 C CA . LEU A 1 593 ? -9.097 -7.297 14.956 1.00 96.38 593 LEU A CA 1
ATOM 4770 C C . LEU A 1 593 ? -7.743 -8.005 15.070 1.00 96.38 593 LEU A C 1
ATOM 4772 O O . LEU A 1 593 ? -7.149 -8.337 14.043 1.00 96.38 593 LEU A O 1
ATOM 4776 N N . ARG A 1 594 ? -7.240 -8.190 16.293 1.00 96.00 594 ARG A N 1
ATOM 4777 C CA . ARG A 1 594 ? -5.904 -8.748 16.560 1.00 96.00 594 ARG A CA 1
ATOM 4778 C C . ARG A 1 594 ? -5.936 -10.208 17.007 1.00 96.00 594 ARG A C 1
ATOM 4780 O O . ARG A 1 594 ? -5.003 -10.941 16.688 1.00 96.00 594 ARG A O 1
ATOM 4787 N N . ASP A 1 595 ? -6.994 -10.605 17.708 1.00 95.06 595 ASP A N 1
ATOM 4788 C CA . ASP A 1 595 ? -7.323 -11.997 18.026 1.00 95.06 595 ASP A CA 1
ATOM 4789 C C . ASP A 1 595 ? -8.846 -12.201 18.032 1.00 95.06 595 ASP A C 1
ATOM 4791 O O . ASP A 1 595 ? -9.604 -11.254 18.274 1.00 95.06 595 ASP A O 1
ATOM 4795 N N . CYS A 1 596 ? -9.286 -13.430 17.758 1.00 95.50 596 CYS A N 1
ATOM 4796 C CA . CYS A 1 596 ? -10.690 -13.811 17.722 1.00 95.50 596 CYS A CA 1
ATOM 4797 C C . CYS A 1 596 ? -10.877 -15.307 18.008 1.00 95.50 596 CYS A C 1
ATOM 4799 O O . CYS A 1 596 ? -10.412 -16.158 17.248 1.00 95.50 596 CYS A O 1
ATOM 4801 N N . SER A 1 597 ? -11.630 -15.626 19.060 1.00 95.62 597 SER A N 1
ATOM 4802 C CA . SER A 1 597 ? -11.949 -16.991 19.488 1.00 95.62 597 SER A CA 1
ATOM 4803 C C . SER A 1 597 ? -13.445 -17.160 19.787 1.00 95.62 597 SER A C 1
ATOM 4805 O O . SER A 1 597 ? -14.151 -16.208 20.131 1.00 95.62 597 SER A O 1
ATOM 4807 N N . LYS A 1 598 ? -13.965 -18.383 19.620 1.00 94.31 598 LYS A N 1
ATOM 4808 C CA . LYS A 1 598 ? -15.355 -18.717 19.976 1.00 94.31 598 LYS A CA 1
ATOM 4809 C C . LYS A 1 598 ? -15.545 -18.789 21.490 1.00 94.31 598 LYS A C 1
ATOM 4811 O O . LYS A 1 598 ? -14.691 -19.330 22.186 1.00 94.31 598 LYS A O 1
ATOM 4816 N N . VAL A 1 599 ? -16.707 -18.348 21.972 1.00 93.19 599 VAL A N 1
ATOM 4817 C CA . VAL A 1 599 ? -17.173 -18.660 23.332 1.00 93.19 599 VAL A CA 1
ATOM 4818 C C . VAL A 1 599 ? -17.952 -19.975 23.300 1.00 93.19 599 VAL A C 1
ATOM 4820 O O . VAL A 1 599 ? -18.810 -20.172 22.440 1.00 93.19 599 VAL A O 1
ATOM 4823 N N . GLU A 1 600 ? -17.658 -20.895 24.218 1.00 89.25 600 GLU A N 1
ATOM 4824 C CA . GLU A 1 600 ? -18.347 -22.189 24.271 1.00 89.25 600 GLU A CA 1
ATOM 4825 C C . GLU A 1 600 ? -19.847 -22.004 24.574 1.00 89.25 600 GLU A C 1
ATOM 4827 O O . GLU A 1 600 ? -20.223 -21.255 25.473 1.00 89.25 600 GLU A O 1
ATOM 4832 N N . GLY A 1 601 ? -20.708 -22.680 23.809 1.00 85.31 601 GLY A N 1
ATOM 4833 C CA . GLY A 1 601 ? -22.168 -22.578 23.925 1.00 85.31 601 GLY A CA 1
ATOM 4834 C C . GLY A 1 601 ? -22.807 -21.383 23.202 1.00 85.31 601 GLY A C 1
ATOM 4835 O O . GLY A 1 601 ? -24.020 -21.392 23.016 1.00 85.31 601 GLY A O 1
ATOM 4836 N N . CYS A 1 602 ? -22.029 -20.398 22.738 1.00 89.38 602 CYS A N 1
ATOM 4837 C CA . CYS A 1 602 ? -22.545 -19.220 22.034 1.00 89.38 602 CYS A CA 1
ATOM 4838 C C . CYS A 1 602 ? -22.337 -19.333 20.513 1.00 89.38 602 CYS A C 1
ATOM 4840 O O . CYS A 1 602 ? -21.233 -19.618 20.049 1.00 89.38 602 CYS A O 1
ATOM 4842 N N . ASN A 1 603 ? -23.379 -19.051 19.722 1.00 90.12 603 ASN A N 1
ATOM 4843 C CA . ASN A 1 603 ? -23.312 -19.098 18.250 1.00 90.12 603 ASN A CA 1
ATOM 4844 C C . ASN A 1 603 ? -23.077 -17.725 17.596 1.00 90.12 603 ASN A C 1
ATOM 4846 O O . ASN A 1 603 ? -22.660 -17.655 16.441 1.00 90.12 603 ASN A O 1
ATOM 4850 N N . ASP A 1 604 ? -23.344 -16.635 18.316 1.00 92.12 604 ASP A N 1
ATOM 4851 C CA . ASP A 1 604 ? -23.280 -15.253 17.834 1.00 92.12 604 ASP A CA 1
ATOM 4852 C C . ASP A 1 604 ? -22.289 -14.372 18.619 1.00 92.12 604 ASP A C 1
ATOM 4854 O O . ASP A 1 604 ? -22.146 -13.195 18.295 1.00 92.12 604 ASP A O 1
ATOM 4858 N N . ILE A 1 605 ? -21.576 -14.914 19.617 1.00 94.19 605 ILE A N 1
ATOM 4859 C CA . ILE A 1 605 ? -20.627 -14.170 20.465 1.00 94.19 605 ILE A CA 1
ATOM 4860 C C . ILE A 1 605 ? -19.212 -14.734 20.334 1.00 94.19 605 ILE A C 1
ATOM 4862 O O . ILE A 1 605 ? -18.985 -15.944 20.389 1.00 94.19 605 ILE A O 1
ATOM 4866 N N . LEU A 1 606 ? -18.250 -13.823 20.198 1.00 95.44 606 LEU A N 1
ATOM 4867 C CA . LEU A 1 606 ? -16.822 -14.108 20.093 1.00 95.44 606 LEU A CA 1
ATOM 4868 C C . LEU A 1 606 ? -16.064 -13.361 21.187 1.00 95.44 606 LEU A C 1
ATOM 4870 O O . LEU A 1 606 ? -16.392 -12.213 21.495 1.00 95.44 606 LEU A O 1
ATOM 4874 N N . ARG A 1 607 ? -15.011 -13.978 21.721 1.00 95.81 607 ARG A N 1
ATOM 4875 C CA . ARG A 1 607 ? -13.987 -13.280 22.501 1.00 95.81 607 ARG A CA 1
ATOM 4876 C C . ARG A 1 607 ? -12.997 -12.660 21.516 1.00 95.81 607 ARG A C 1
ATOM 4878 O O . ARG A 1 607 ? -12.547 -13.339 20.591 1.00 95.81 607 ARG A O 1
ATOM 4885 N N . VAL A 1 608 ? -12.703 -11.370 21.658 1.00 96.06 608 VAL A N 1
ATOM 4886 C CA . VAL A 1 608 ? -11.871 -10.620 20.705 1.00 96.06 608 VAL A CA 1
ATOM 4887 C C . VAL A 1 608 ? -10.906 -9.662 21.394 1.00 96.06 608 VAL A C 1
ATOM 4889 O O . VAL A 1 608 ? -11.244 -9.033 22.399 1.00 96.06 608 VAL A O 1
ATOM 4892 N N . SER A 1 609 ? -9.738 -9.491 20.774 1.00 95.44 609 SER A N 1
ATOM 4893 C CA . SER A 1 609 ? -8.841 -8.359 21.016 1.00 95.44 609 SER A CA 1
ATOM 4894 C C . SER A 1 609 ? -8.851 -7.439 19.797 1.00 95.44 609 SER A C 1
ATOM 4896 O O . SER A 1 609 ? -8.736 -7.920 18.666 1.00 95.44 609 SER A O 1
ATOM 4898 N N . MET A 1 610 ? -8.942 -6.122 19.993 1.00 94.62 610 MET A N 1
ATOM 4899 C CA . MET A 1 610 ? -8.882 -5.141 18.898 1.00 94.62 610 MET A CA 1
ATOM 4900 C C . MET A 1 610 ? -7.965 -3.953 19.218 1.00 94.62 610 MET A C 1
ATOM 4902 O O . MET A 1 610 ? -7.799 -3.597 20.379 1.00 94.62 610 MET A O 1
ATOM 4906 N N . TYR A 1 611 ? -7.400 -3.314 18.191 1.00 94.31 611 TYR A N 1
ATOM 4907 C CA . TYR A 1 611 ? -6.750 -2.002 18.295 1.00 94.31 611 TYR A CA 1
ATOM 4908 C C . TYR A 1 611 ? -7.616 -0.935 17.629 1.00 94.31 611 TYR A C 1
ATOM 4910 O O . TYR A 1 611 ? -8.045 -1.104 16.481 1.00 94.31 611 TYR A O 1
ATOM 4918 N N . GLU A 1 612 ? -7.833 0.186 18.315 1.00 87.62 612 GLU A N 1
ATOM 4919 C CA . GLU A 1 612 ? -8.715 1.261 17.847 1.00 87.62 612 GLU A CA 1
ATOM 4920 C C . GLU A 1 612 ? -8.329 2.655 18.376 1.00 87.62 612 GLU A C 1
ATOM 4922 O O . GLU A 1 612 ? -7.580 2.806 19.341 1.00 87.62 612 GLU A O 1
ATOM 4927 N N . ASN A 1 613 ? -8.902 3.679 17.739 1.00 80.31 613 ASN A N 1
ATOM 4928 C CA . ASN A 1 613 ? -8.971 5.069 18.198 1.00 80.31 613 ASN A CA 1
ATOM 4929 C C . ASN A 1 613 ? -10.408 5.574 17.926 1.00 80.31 613 ASN A C 1
ATOM 4931 O O . ASN A 1 613 ? -11.038 5.106 16.973 1.00 80.31 613 ASN A O 1
ATOM 4935 N N . ASN A 1 614 ? -10.903 6.553 18.694 1.00 73.38 614 ASN A N 1
ATOM 4936 C CA . ASN A 1 614 ? -12.257 7.147 18.676 1.00 73.38 614 ASN A CA 1
ATOM 4937 C C . ASN A 1 614 ? -13.360 6.476 19.523 1.00 73.38 614 ASN A C 1
ATOM 4939 O O . ASN A 1 614 ? -14.539 6.724 19.260 1.00 73.38 614 ASN A O 1
ATOM 4943 N N . VAL A 1 615 ? -13.052 5.653 20.531 1.00 68.44 615 VAL A N 1
ATOM 4944 C CA . VAL A 1 615 ? -14.115 5.158 21.429 1.00 68.44 615 VAL A CA 1
ATOM 4945 C C . VAL A 1 615 ? -13.663 5.074 22.882 1.00 68.44 615 VAL A C 1
ATOM 4947 O O . VAL A 1 615 ? -12.658 4.443 23.202 1.00 68.44 615 VAL A O 1
ATOM 4950 N N . ALA A 1 616 ? -14.455 5.648 23.786 1.00 71.88 616 ALA A N 1
ATOM 4951 C CA . ALA A 1 616 ? -14.448 5.283 25.198 1.00 71.88 616 ALA A CA 1
ATOM 4952 C C . ALA A 1 616 ? -15.478 4.163 25.406 1.00 71.88 616 ALA A C 1
ATOM 4954 O O . ALA A 1 616 ? -16.612 4.281 24.944 1.00 71.88 616 ALA A O 1
ATOM 4955 N N . TYR A 1 617 ? -15.106 3.097 26.116 1.00 77.62 617 TYR A N 1
ATOM 4956 C CA . TYR A 1 617 ? -16.038 2.043 26.522 1.00 77.62 617 TYR A CA 1
ATOM 4957 C C . TYR A 1 617 ? -16.119 1.969 28.041 1.00 77.62 617 TYR A C 1
ATOM 4959 O O . TYR A 1 617 ? -15.163 2.307 28.738 1.00 77.62 617 TYR A O 1
ATOM 4967 N N . LYS A 1 618 ? -17.253 1.465 28.527 1.00 86.19 618 LYS A N 1
ATOM 4968 C CA . LYS A 1 618 ? -17.329 0.838 29.841 1.00 86.19 618 LYS A CA 1
ATOM 4969 C C . LYS A 1 618 ? -16.481 -0.431 29.813 1.00 86.19 618 LYS A C 1
ATOM 4971 O O . LYS A 1 618 ? -16.596 -1.211 28.865 1.00 86.19 618 LYS A O 1
ATOM 4976 N N . CYS A 1 619 ? -15.685 -0.646 30.847 1.00 90.38 619 CYS A N 1
ATOM 4977 C CA . CYS A 1 619 ? -14.975 -1.897 31.080 1.00 90.38 619 CYS A CA 1
ATOM 4978 C C . CYS A 1 619 ? -15.307 -2.416 32.480 1.00 90.38 619 CYS A C 1
ATOM 4980 O O . CYS A 1 619 ? -15.822 -1.676 33.324 1.00 90.38 619 CYS A O 1
ATOM 4982 N N . VAL A 1 620 ? -15.033 -3.693 32.732 1.00 93.75 620 VAL A N 1
ATOM 4983 C CA . VAL A 1 620 ? -15.092 -4.227 34.094 1.00 93.75 620 VAL A CA 1
ATOM 4984 C C . VAL A 1 620 ? -13.912 -3.664 34.883 1.00 93.75 620 VAL A C 1
ATOM 4986 O O . VAL A 1 620 ? -12.758 -3.841 34.489 1.00 93.75 620 VAL A O 1
ATOM 4989 N N . ARG A 1 621 ? -14.182 -2.987 35.999 1.00 92.50 621 ARG A N 1
ATOM 4990 C CA . ARG A 1 621 ? -13.156 -2.351 36.836 1.00 92.50 621 ARG A CA 1
ATOM 4991 C C . ARG A 1 621 ? -13.412 -2.574 38.323 1.00 92.50 621 ARG A C 1
ATOM 4993 O O . ARG A 1 621 ? -14.566 -2.599 38.754 1.00 92.50 621 ARG A O 1
ATOM 5000 N N . LYS A 1 622 ? -12.329 -2.678 39.100 1.00 93.06 622 LYS A N 1
ATOM 5001 C CA . LYS A 1 622 ? -12.361 -2.462 40.554 1.00 93.06 622 LYS A CA 1
ATOM 5002 C C . LYS A 1 622 ? -12.569 -0.966 40.843 1.00 93.06 622 LYS A C 1
ATOM 5004 O O . LYS A 1 622 ? -12.185 -0.101 40.053 1.00 93.06 622 LYS A O 1
ATOM 5009 N N . GLU A 1 623 ? -13.188 -0.671 41.974 1.00 92.69 623 GLU A N 1
ATOM 5010 C CA . GLU A 1 623 ? -13.381 0.659 42.541 1.00 92.69 623 GLU A CA 1
ATOM 5011 C C . GLU A 1 623 ? -13.135 0.580 44.048 1.00 92.69 623 GLU A C 1
ATOM 5013 O O . GLU A 1 623 ? -13.693 -0.293 44.718 1.00 92.69 623 GLU A O 1
ATOM 5018 N N . GLN A 1 624 ? -12.309 1.483 44.581 1.00 94.00 624 GLN A N 1
ATOM 5019 C CA . GLN A 1 624 ? -12.109 1.570 46.022 1.00 94.00 624 GLN A CA 1
ATOM 5020 C C . GLN A 1 624 ? -13.358 2.177 46.663 1.00 94.00 624 GLN A C 1
ATOM 5022 O O . GLN A 1 624 ? -13.762 3.293 46.333 1.00 94.00 624 GLN A O 1
ATOM 5027 N N . LEU A 1 625 ? -13.960 1.445 47.592 1.00 93.06 625 LEU A N 1
ATOM 5028 C CA . LEU A 1 625 ? -15.109 1.890 48.360 1.00 93.06 625 LEU A CA 1
ATOM 5029 C C . LEU A 1 625 ? -14.641 2.531 49.667 1.00 93.06 625 LEU A C 1
ATOM 5031 O O . LEU A 1 625 ? -13.841 1.959 50.405 1.00 93.06 625 LEU A O 1
ATOM 5035 N N . ASN A 1 626 ? -15.180 3.711 49.949 1.00 92.25 626 ASN A N 1
ATOM 5036 C CA . ASN A 1 626 ? -15.119 4.393 51.235 1.00 92.25 626 ASN A CA 1
ATOM 5037 C C . ASN A 1 626 ? -16.484 5.059 51.424 1.00 92.25 626 ASN A C 1
ATOM 5039 O O . ASN A 1 626 ? -16.792 6.027 50.726 1.00 92.25 626 ASN A O 1
ATOM 5043 N N . ILE A 1 627 ? -17.339 4.464 52.257 1.00 91.50 627 ILE A N 1
ATOM 5044 C CA . ILE A 1 627 ? -18.752 4.844 52.350 1.00 91.50 627 ILE A CA 1
ATOM 5045 C C . ILE A 1 627 ? -18.942 5.794 53.535 1.00 91.50 627 ILE A C 1
ATOM 5047 O O . ILE A 1 627 ? -18.831 5.417 54.707 1.00 91.50 627 ILE A O 1
ATOM 5051 N N . SER A 1 628 ? -19.227 7.057 53.212 1.00 88.69 628 SER A N 1
ATOM 5052 C CA . SER A 1 628 ? -19.477 8.103 54.206 1.00 88.69 628 SER A CA 1
ATOM 5053 C C . SER A 1 628 ? -20.807 7.890 54.941 1.00 88.69 628 SER A C 1
ATOM 5055 O O . SER A 1 628 ? -21.704 7.220 54.441 1.00 88.69 628 SER A O 1
ATOM 5057 N N . GLU A 1 629 ? -20.968 8.509 56.109 1.00 85.56 629 GLU A N 1
ATOM 5058 C CA . GLU A 1 629 ? -22.207 8.429 56.907 1.00 85.56 629 GLU A CA 1
ATOM 5059 C C . GLU A 1 629 ? -23.421 9.063 56.216 1.00 85.56 629 GLU A C 1
ATOM 5061 O O . GLU A 1 629 ? -24.555 8.709 56.519 1.00 85.56 629 GLU A O 1
ATOM 5066 N N . ASN A 1 630 ? -23.181 9.951 55.249 1.00 85.56 630 ASN A N 1
ATOM 5067 C CA . ASN A 1 630 ? -24.214 10.647 54.482 1.00 85.56 630 ASN A CA 1
ATOM 5068 C C . ASN A 1 630 ? -24.549 9.943 53.149 1.00 85.56 630 ASN A C 1
ATOM 5070 O O . ASN A 1 630 ? -25.203 10.536 52.293 1.00 85.56 630 ASN A O 1
ATOM 5074 N N . GLU A 1 631 ? -24.058 8.718 52.926 1.00 89.62 631 GLU A N 1
ATOM 5075 C CA . GLU A 1 631 ? -24.229 7.982 51.670 1.00 89.62 631 GLU A CA 1
ATOM 5076 C C . GLU A 1 631 ? -25.259 6.849 51.793 1.00 89.62 631 GLU A C 1
ATOM 5078 O O . GLU A 1 631 ? -25.021 5.844 52.460 1.00 89.62 631 GLU A O 1
ATOM 5083 N N . THR A 1 632 ? -26.387 6.985 51.089 1.00 91.38 632 THR A N 1
ATOM 5084 C CA . THR A 1 632 ? -27.408 5.932 50.963 1.00 91.38 632 THR A CA 1
ATOM 5085 C C . THR A 1 632 ? -26.844 4.702 50.248 1.00 91.38 632 THR A C 1
ATOM 5087 O O . THR A 1 632 ? -26.579 4.731 49.042 1.00 91.38 632 THR A O 1
ATOM 5090 N N . VAL A 1 633 ? -26.736 3.592 50.981 1.00 94.81 633 VAL A N 1
ATOM 5091 C CA . VAL A 1 633 ? -26.389 2.273 50.441 1.00 94.81 633 VAL A CA 1
ATOM 5092 C C . VAL A 1 633 ? -27.663 1.472 50.203 1.00 94.81 633 VAL A C 1
ATOM 5094 O O . VAL A 1 633 ? -28.446 1.248 51.123 1.00 94.81 633 VAL A O 1
ATOM 5097 N N . ARG A 1 634 ? -27.859 0.977 48.978 1.00 96.12 634 ARG A N 1
ATOM 5098 C CA . ARG A 1 634 ? -28.929 0.015 48.666 1.00 96.12 634 ARG A CA 1
ATOM 5099 C C . ARG A 1 634 ? -28.344 -1.347 48.313 1.00 96.12 634 ARG A C 1
ATOM 5101 O O . ARG A 1 634 ? -27.391 -1.400 47.542 1.00 96.12 634 ARG A O 1
ATOM 5108 N N . ARG A 1 635 ? -28.924 -2.440 48.815 1.00 94.69 635 ARG A N 1
ATOM 5109 C CA . ARG A 1 635 ? -28.590 -3.829 48.442 1.00 94.69 635 ARG A CA 1
ATOM 5110 C C . ARG A 1 635 ? -29.669 -4.399 47.523 1.00 94.69 635 ARG A C 1
ATOM 5112 O O . ARG A 1 635 ? -30.858 -4.259 47.792 1.00 94.69 635 ARG A O 1
ATOM 5119 N N . VAL A 1 636 ? -29.248 -5.108 46.478 1.00 92.88 636 VAL A N 1
ATOM 5120 C CA . VAL A 1 636 ? -30.125 -5.892 45.598 1.00 92.88 636 VAL A CA 1
ATOM 5121 C C . VAL A 1 636 ? -30.258 -7.319 46.134 1.00 92.88 636 VAL A C 1
ATOM 5123 O O . VAL A 1 636 ? -29.263 -8.026 46.323 1.00 92.88 636 VAL A O 1
ATOM 5126 N N . ARG A 1 637 ? -31.495 -7.760 46.370 1.00 88.31 637 ARG A N 1
ATOM 5127 C CA . ARG A 1 637 ? -31.841 -9.105 46.840 1.00 88.31 637 ARG A CA 1
ATOM 5128 C C . ARG A 1 637 ? -32.217 -10.018 45.674 1.00 88.31 637 ARG A C 1
ATOM 5130 O O . ARG A 1 637 ? -32.930 -9.634 44.751 1.00 88.31 637 ARG A O 1
ATOM 5137 N N . TYR A 1 638 ? -31.758 -11.261 45.770 1.00 84.19 638 TYR A N 1
ATOM 5138 C CA . TYR A 1 638 ? -32.049 -12.350 44.841 1.00 84.19 638 TYR A CA 1
ATOM 5139 C C . TYR A 1 638 ? -32.747 -13.475 45.601 1.00 84.19 638 TYR A C 1
ATOM 5141 O O . TYR A 1 638 ? -32.327 -13.804 46.710 1.00 84.19 638 TYR A O 1
ATOM 5149 N N . ALA A 1 639 ? -33.764 -14.091 44.990 1.00 75.38 639 ALA A N 1
ATOM 5150 C CA . ALA A 1 639 ? -34.493 -15.221 45.577 1.00 75.38 639 ALA A CA 1
ATOM 5151 C C . ALA A 1 639 ? -33.585 -16.432 45.884 1.00 75.38 639 ALA A C 1
ATOM 5153 O O . ALA A 1 639 ? -33.835 -17.175 46.827 1.00 75.38 639 ALA A O 1
ATOM 5154 N N . GLU A 1 640 ? -32.495 -16.591 45.128 1.00 69.00 640 GLU A N 1
ATOM 5155 C CA . GLU A 1 640 ? -31.405 -17.521 45.426 1.00 69.00 640 GLU A CA 1
ATOM 5156 C C . GLU A 1 640 ? -30.142 -16.731 45.796 1.00 69.00 640 GLU A C 1
ATOM 5158 O O . GLU A 1 640 ? -29.608 -15.974 44.979 1.00 69.00 640 GLU A O 1
ATOM 5163 N N . ARG A 1 641 ? -29.614 -16.932 47.010 1.00 62.62 641 ARG A N 1
ATOM 5164 C CA . ARG A 1 641 ? -28.280 -16.441 47.383 1.00 62.62 641 ARG A CA 1
ATOM 5165 C C . ARG A 1 641 ? -27.222 -17.405 46.840 1.00 62.62 641 ARG A C 1
ATOM 5167 O O . ARG A 1 641 ? -26.951 -18.435 47.445 1.00 62.62 641 ARG A O 1
ATOM 5174 N N . ARG A 1 642 ? -26.622 -17.051 45.703 1.00 69.75 642 ARG A N 1
ATOM 5175 C CA . ARG A 1 642 ? -25.446 -17.733 45.143 1.00 69.75 642 ARG A CA 1
ATOM 5176 C C . ARG A 1 642 ? -24.171 -16.985 45.541 1.00 69.75 642 ARG A C 1
ATOM 5178 O O . ARG A 1 642 ? -24.116 -15.749 45.457 1.00 69.75 642 ARG A O 1
ATOM 5185 N N . GLU A 1 643 ? -23.164 -17.721 45.998 1.00 70.38 643 GLU A N 1
ATOM 5186 C CA . GLU A 1 643 ? -21.820 -17.185 46.232 1.00 70.38 643 GLU A CA 1
ATOM 5187 C C . GLU A 1 643 ? -21.107 -16.926 44.899 1.00 70.38 643 GLU A C 1
ATOM 5189 O O . GLU A 1 643 ? -21.484 -17.455 43.852 1.00 70.38 643 GLU A O 1
ATOM 5194 N N . VAL A 1 644 ? -20.108 -16.047 44.923 1.00 76.75 644 VAL A N 1
ATOM 5195 C CA . VAL A 1 644 ? -19.371 -15.615 43.733 1.00 76.75 644 VAL A CA 1
ATOM 5196 C C . VAL A 1 644 ? -17.898 -15.902 43.971 1.00 76.75 644 VAL A C 1
ATOM 5198 O O . VAL A 1 644 ? -17.339 -15.463 44.967 1.00 76.75 644 VAL A O 1
ATOM 5201 N N . ASN A 1 645 ? -17.248 -16.624 43.062 1.00 79.00 645 ASN A N 1
ATOM 5202 C CA . ASN A 1 645 ? -15.813 -16.866 43.168 1.00 79.00 645 ASN A CA 1
ATOM 5203 C C . ASN A 1 645 ? -15.035 -15.617 42.715 1.00 79.00 645 ASN A C 1
ATOM 5205 O O . ASN A 1 645 ? -14.993 -15.327 41.515 1.00 79.00 645 ASN A O 1
ATOM 5209 N N . SER A 1 646 ? -14.390 -14.910 43.653 1.00 75.44 646 SER A N 1
ATOM 5210 C CA . SER A 1 646 ? -13.536 -13.746 43.360 1.00 75.44 646 SER A CA 1
ATOM 5211 C C . SER A 1 646 ? -12.521 -14.030 42.254 1.00 75.44 646 SER A C 1
ATOM 5213 O O . SER A 1 646 ? -12.417 -13.250 41.316 1.00 75.44 646 SER A O 1
ATOM 5215 N N . ALA A 1 647 ? -11.832 -15.175 42.302 1.00 80.38 647 ALA A N 1
ATOM 5216 C CA . ALA A 1 647 ? -10.773 -15.512 41.349 1.00 80.38 647 ALA A CA 1
ATOM 5217 C C . ALA A 1 647 ? -11.298 -15.834 39.937 1.00 80.38 647 ALA A C 1
ATOM 5219 O O . ALA A 1 647 ? -10.559 -15.706 38.962 1.00 80.38 647 ALA A O 1
ATOM 5220 N N . SER A 1 648 ? -12.566 -16.240 39.801 1.00 77.88 648 SER A N 1
ATOM 5221 C CA . SER A 1 648 ? -13.233 -16.321 38.493 1.00 77.88 648 SER A CA 1
ATOM 5222 C C . SER A 1 648 ? -13.621 -14.930 37.995 1.00 77.88 648 SER A C 1
ATOM 5224 O O . SER A 1 648 ? -13.453 -14.617 36.824 1.00 77.88 648 SER A O 1
ATOM 5226 N N . VAL A 1 649 ? -14.106 -14.075 38.893 1.00 80.38 649 VAL A N 1
ATOM 5227 C CA . VAL A 1 649 ? -14.592 -12.733 38.562 1.00 80.38 649 VAL A CA 1
ATOM 5228 C C . VAL A 1 649 ? -13.464 -11.748 38.229 1.00 80.38 649 VAL A C 1
ATOM 5230 O O . VAL A 1 649 ? -13.630 -10.924 37.332 1.00 80.38 649 VAL A O 1
ATOM 5233 N N . GLU A 1 650 ? -12.288 -11.868 38.846 1.00 86.00 650 GLU A N 1
ATOM 5234 C CA . GLU A 1 650 ? -11.114 -11.051 38.500 1.00 86.00 650 GLU A CA 1
ATOM 5235 C C . GLU A 1 650 ? -10.601 -11.299 37.069 1.00 86.00 650 GLU A C 1
ATOM 5237 O O . GLU A 1 650 ? -10.022 -10.397 36.466 1.00 86.00 650 GLU A O 1
ATOM 5242 N N . GLN A 1 651 ? -10.895 -12.459 36.464 1.00 88.31 651 GLN A N 1
ATOM 5243 C CA . GLN A 1 651 ? -10.564 -12.751 35.056 1.00 88.31 651 GLN A CA 1
ATOM 5244 C C . GLN A 1 651 ? -11.351 -11.883 34.060 1.00 88.31 651 GLN A C 1
ATOM 5246 O O . GLN A 1 651 ? -11.009 -11.835 32.878 1.00 88.31 651 GLN A O 1
ATOM 5251 N N . LEU A 1 652 ? -12.398 -11.194 34.526 1.00 92.12 652 LEU A N 1
ATOM 5252 C CA . LEU A 1 652 ? -13.185 -10.265 33.723 1.00 92.12 652 LEU A CA 1
ATOM 5253 C C . LEU A 1 652 ? -12.610 -8.841 33.706 1.00 92.12 652 LEU A C 1
ATOM 5255 O O . LEU A 1 652 ? -13.088 -8.027 32.921 1.00 92.12 652 LEU A O 1
ATOM 5259 N N . LEU A 1 653 ? -11.623 -8.511 34.550 1.00 92.62 653 LEU A N 1
ATOM 5260 C CA . LEU A 1 653 ? -11.099 -7.145 34.675 1.00 92.62 653 LEU A CA 1
ATOM 5261 C C . LEU A 1 653 ? -10.541 -6.613 33.345 1.00 92.62 653 LEU A C 1
ATOM 5263 O O . LEU A 1 653 ? -9.851 -7.308 32.604 1.00 92.62 653 LEU A O 1
ATOM 5267 N N . GLY A 1 654 ? -10.870 -5.359 33.034 1.00 90.44 654 GLY A N 1
ATOM 5268 C CA . GLY A 1 654 ? -10.558 -4.706 31.763 1.00 90.44 654 GLY A CA 1
ATOM 5269 C C . GLY A 1 654 ? -11.488 -5.077 30.601 1.00 90.44 654 GLY A C 1
ATOM 5270 O O . GLY A 1 654 ? -11.552 -4.317 29.633 1.00 90.44 654 GLY A O 1
ATOM 5271 N N . LEU A 1 655 ? -12.252 -6.175 30.684 1.00 93.88 655 LEU A N 1
ATOM 5272 C CA . LEU A 1 655 ? -13.071 -6.638 29.562 1.00 93.88 655 LEU A CA 1
ATOM 5273 C C . LEU A 1 655 ? -14.256 -5.707 29.258 1.00 93.88 655 LEU A C 1
ATOM 5275 O O . LEU A 1 655 ? -14.839 -5.070 30.139 1.00 93.88 655 LEU A O 1
ATOM 5279 N N . THR A 1 656 ? -14.622 -5.656 27.978 1.00 91.31 656 THR A N 1
ATOM 5280 C CA . THR A 1 656 ? -15.749 -4.890 27.428 1.00 91.31 656 THR A CA 1
ATOM 5281 C C . THR A 1 656 ? -16.793 -5.820 26.798 1.00 91.31 656 THR A C 1
ATOM 5283 O O . THR A 1 656 ? -16.440 -6.812 26.167 1.00 91.31 656 THR A O 1
ATOM 5286 N N . PHE A 1 657 ? -18.084 -5.497 26.911 1.00 91.81 657 PHE A N 1
ATOM 5287 C CA . PHE A 1 657 ? -19.171 -6.229 26.246 1.00 91.81 657 PHE A CA 1
ATOM 5288 C C . PHE A 1 657 ? -19.786 -5.333 25.164 1.00 91.81 657 PHE A C 1
ATOM 5290 O O . PHE A 1 657 ? -20.226 -4.229 25.479 1.00 91.81 657 PHE A O 1
ATOM 5297 N N . LEU A 1 658 ? -19.799 -5.758 23.898 1.00 88.00 658 LEU A N 1
ATOM 5298 C CA . LEU A 1 658 ? -20.190 -4.913 22.762 1.00 88.00 658 LEU A CA 1
ATOM 5299 C C . LEU A 1 658 ? -21.065 -5.678 21.757 1.00 88.00 658 LEU A C 1
ATOM 5301 O O . LEU A 1 658 ? -20.675 -6.745 21.283 1.00 88.00 658 LEU A O 1
ATOM 5305 N N . ASN A 1 659 ? -22.213 -5.122 21.360 1.00 87.94 659 ASN A N 1
ATOM 5306 C CA . ASN A 1 659 ? -22.915 -5.583 20.159 1.00 87.94 659 ASN A CA 1
ATOM 5307 C C . ASN A 1 659 ? -22.346 -4.884 18.921 1.00 87.94 659 ASN A C 1
ATOM 5309 O O . ASN A 1 659 ? -22.095 -3.678 18.928 1.00 87.94 659 ASN A O 1
ATOM 5313 N N . ALA A 1 660 ? -22.238 -5.616 17.813 1.00 86.00 660 ALA A N 1
ATOM 5314 C CA . ALA A 1 660 ? -21.810 -5.082 16.521 1.00 86.00 660 ALA A CA 1
ATOM 5315 C C . ALA A 1 660 ? -22.674 -3.906 16.010 1.00 86.00 660 ALA A C 1
ATOM 5317 O O . ALA A 1 660 ? -22.218 -3.135 15.163 1.00 86.00 660 ALA A O 1
ATOM 5318 N N . ASP A 1 661 ? -23.906 -3.761 16.511 1.00 79.62 661 ASP A N 1
ATOM 5319 C CA . ASP A 1 661 ? -24.840 -2.691 16.163 1.00 79.62 661 ASP A CA 1
ATOM 5320 C C . ASP A 1 661 ? -25.004 -1.606 17.245 1.00 79.62 661 ASP A C 1
ATOM 5322 O O . ASP A 1 661 ? -25.786 -0.680 17.025 1.00 79.62 661 ASP A O 1
ATOM 5326 N N . ASP A 1 662 ? -24.304 -1.673 18.389 1.00 75.12 662 ASP A N 1
ATOM 5327 C CA . ASP A 1 662 ? -24.537 -0.765 19.531 1.00 75.12 662 ASP A CA 1
ATOM 5328 C C . ASP A 1 662 ? -24.524 0.712 19.102 1.00 75.12 662 ASP A C 1
ATOM 5330 O O . ASP A 1 662 ? -25.495 1.439 19.329 1.00 75.12 662 ASP A O 1
ATOM 5334 N N . ASP A 1 663 ? -23.496 1.093 18.340 1.00 61.12 663 ASP A N 1
ATOM 5335 C CA . ASP A 1 663 ? -23.277 2.428 17.774 1.00 61.12 663 ASP A CA 1
ATOM 5336 C C . ASP A 1 663 ? -23.981 2.688 16.418 1.00 61.12 663 ASP A C 1
ATOM 5338 O O . ASP A 1 663 ? -23.691 3.692 15.758 1.00 61.12 663 ASP A O 1
ATOM 5342 N N . ARG A 1 664 ? -24.880 1.813 15.940 1.00 59.12 664 ARG A N 1
ATOM 5343 C CA . ARG A 1 664 ? -25.441 1.880 14.568 1.00 59.12 664 ARG A CA 1
ATOM 5344 C C . ARG A 1 664 ? -26.143 3.210 14.252 1.00 59.12 664 ARG A C 1
ATOM 5346 O O . ARG A 1 664 ? -26.137 3.632 13.096 1.00 59.12 664 ARG A O 1
ATOM 5353 N N . LEU A 1 665 ? -26.700 3.893 15.256 1.00 51.22 665 LEU A N 1
ATOM 5354 C CA . LEU A 1 665 ? -27.325 5.219 15.112 1.00 51.22 665 LEU A CA 1
ATOM 5355 C C . LEU A 1 665 ? -26.320 6.389 15.089 1.00 51.22 665 LEU A C 1
ATOM 5357 O O . LEU A 1 665 ? -26.640 7.447 14.556 1.00 51.22 665 LEU A O 1
ATOM 5361 N N . GLY A 1 666 ? -25.098 6.188 15.590 1.00 47.69 666 GLY A N 1
ATOM 5362 C CA . GLY A 1 666 ? -23.988 7.136 15.491 1.00 47.69 666 GLY A CA 1
ATOM 5363 C C . GLY A 1 666 ? -24.179 8.485 16.202 1.00 47.69 666 GLY A C 1
ATOM 5364 O O . GLY A 1 666 ? -25.055 8.685 17.038 1.00 47.69 666 GLY A O 1
ATOM 5365 N N . PHE A 1 667 ? -23.316 9.437 15.838 1.00 43.59 667 PHE A N 1
ATOM 5366 C CA . PHE A 1 667 ? -23.209 10.774 16.446 1.00 43.59 667 PHE A CA 1
ATOM 5367 C C . PHE A 1 667 ? -24.280 11.779 15.963 1.00 43.59 667 PHE A C 1
ATOM 5369 O O . PHE A 1 667 ? -24.201 12.962 16.284 1.00 43.59 667 PHE A O 1
ATOM 5376 N N . SER A 1 668 ? -25.234 11.348 15.130 1.00 36.31 668 SER A N 1
ATOM 5377 C CA . SER A 1 668 ? -26.123 12.222 14.345 1.00 36.31 668 SER A CA 1
ATOM 5378 C C . SER A 1 668 ? -27.502 12.477 14.965 1.00 36.31 668 SER A C 1
ATOM 5380 O O . SER A 1 668 ? -28.274 13.266 14.421 1.00 36.31 668 SER A O 1
ATOM 5382 N N . GLY A 1 669 ? -27.825 11.851 16.100 1.00 34.25 669 GLY A N 1
ATOM 5383 C CA . GLY A 1 669 ? -29.023 12.178 16.877 1.00 34.25 669 GLY A CA 1
ATOM 5384 C C . GLY A 1 669 ? -28.794 13.350 17.847 1.00 34.25 669 GLY A C 1
ATOM 5385 O O . GLY A 1 669 ? -27.680 13.521 18.340 1.00 34.25 669 GLY A O 1
ATOM 5386 N N . PRO A 1 670 ? -29.841 14.102 18.245 1.00 32.69 670 PRO A N 1
ATOM 5387 C CA . PRO A 1 670 ? -29.748 15.152 19.274 1.00 32.69 670 PRO A CA 1
ATOM 5388 C C . PRO A 1 670 ? -29.459 14.613 20.695 1.00 32.69 670 PRO A C 1
ATOM 5390 O O . PRO A 1 670 ? -29.488 15.359 21.670 1.00 32.69 670 PRO A O 1
ATOM 5393 N N . ILE A 1 671 ? -29.191 13.310 20.832 1.00 38.03 671 ILE A N 1
ATOM 5394 C CA . ILE A 1 671 ? -28.910 12.614 22.086 1.00 38.03 671 ILE A CA 1
ATOM 5395 C C . ILE A 1 671 ? -27.554 11.912 21.947 1.00 38.03 671 ILE A C 1
ATOM 5397 O O . ILE A 1 671 ? -27.474 10.721 21.661 1.00 38.03 671 ILE A O 1
ATOM 5401 N N . VAL A 1 672 ? -26.475 12.644 22.238 1.00 40.97 672 VAL A N 1
ATOM 5402 C CA . VAL A 1 672 ? -25.088 12.122 22.296 1.00 40.97 672 VAL A CA 1
ATOM 5403 C C . VAL A 1 672 ? -24.899 11.086 23.434 1.00 40.97 672 VAL A C 1
ATOM 5405 O O . VAL A 1 672 ? -23.857 10.455 23.560 1.00 40.97 672 VAL A O 1
ATOM 5408 N N . LYS A 1 673 ? -25.934 10.844 24.256 1.00 42.59 673 LYS A N 1
ATOM 5409 C CA . LYS A 1 673 ? -25.947 9.922 25.410 1.00 42.59 673 LYS A CA 1
ATOM 5410 C C . LYS A 1 673 ? -26.063 8.418 25.057 1.00 42.59 673 LYS A C 1
ATOM 5412 O O . LYS A 1 673 ? -26.371 7.634 25.948 1.00 42.59 673 LYS A O 1
ATOM 5417 N N . LYS A 1 674 ? -25.905 8.006 23.790 1.00 46.38 674 LYS A N 1
ATOM 5418 C CA . LYS A 1 674 ? -26.087 6.606 23.332 1.00 46.38 674 LYS A CA 1
ATOM 5419 C C . LYS A 1 674 ? -24.980 6.125 22.375 1.00 46.38 674 LYS A C 1
ATOM 5421 O O . LYS A 1 674 ? -25.278 5.624 21.296 1.00 46.38 674 LYS A O 1
ATOM 5426 N N . CYS A 1 675 ? -23.719 6.301 22.767 1.00 50.31 675 CYS A N 1
ATOM 5427 C CA . CYS A 1 675 ? -22.575 5.649 22.116 1.00 50.31 675 CYS A CA 1
ATOM 5428 C C . CYS A 1 675 ? -21.925 4.655 23.093 1.00 50.31 675 CYS A C 1
ATOM 5430 O O . CYS A 1 675 ? -21.896 4.919 24.297 1.00 50.31 675 CYS A O 1
ATOM 5432 N N . GLY A 1 676 ? -21.374 3.557 22.579 1.00 64.19 676 GLY A N 1
ATOM 5433 C CA . GLY A 1 676 ? -20.804 2.462 23.365 1.00 64.19 676 GLY A CA 1
ATOM 5434 C C . GLY A 1 676 ? -21.829 1.402 23.788 1.00 64.19 676 GLY A C 1
ATOM 5435 O O . GLY A 1 676 ? -22.965 1.388 23.316 1.00 64.19 676 GLY A O 1
ATOM 5436 N N . SER A 1 677 ? -21.395 0.498 24.672 1.00 78.25 677 SER A N 1
ATOM 5437 C CA . SER A 1 677 ? -22.153 -0.691 25.087 1.00 78.25 677 SER A CA 1
ATOM 5438 C C . SER A 1 677 ? -23.573 -0.390 25.576 1.00 78.25 677 SER A C 1
ATOM 5440 O O . SER A 1 677 ? -23.787 0.521 26.381 1.00 78.25 677 SER A O 1
ATOM 5442 N N . ARG A 1 678 ? -24.535 -1.222 25.154 1.00 80.75 678 ARG A N 1
ATOM 5443 C CA . ARG A 1 678 ? -25.900 -1.248 25.714 1.00 80.75 678 ARG A CA 1
ATOM 5444 C C . ARG A 1 678 ? -26.008 -1.981 27.056 1.00 80.75 678 ARG A C 1
ATOM 5446 O O . ARG A 1 678 ? -27.057 -1.884 27.690 1.00 80.75 678 ARG A O 1
ATOM 5453 N N . VAL A 1 679 ? -24.963 -2.689 27.492 1.00 87.25 679 VAL A N 1
ATOM 5454 C CA . VAL A 1 679 ? -24.915 -3.364 28.798 1.00 87.25 679 VAL A CA 1
ATOM 5455 C C . VAL A 1 679 ? -24.721 -2.324 29.908 1.00 87.25 679 VAL A C 1
ATOM 5457 O O . VAL A 1 679 ? -23.845 -1.455 29.825 1.00 87.25 679 VAL A O 1
ATOM 5460 N N . LYS A 1 680 ? -25.533 -2.390 30.967 1.00 89.06 680 LYS A N 1
ATOM 5461 C CA . LYS A 1 680 ? -25.349 -1.569 32.172 1.00 89.06 680 LYS A CA 1
ATOM 5462 C C . LYS A 1 680 ? -24.576 -2.323 33.254 1.00 89.06 680 LYS A C 1
ATOM 5464 O O . LYS A 1 680 ? -24.517 -3.550 33.255 1.00 89.06 680 LYS A O 1
ATOM 5469 N N . SER A 1 681 ? -24.106 -1.576 34.251 1.00 92.19 681 SER A N 1
ATOM 5470 C CA . SER A 1 681 ? -23.681 -2.125 35.540 1.00 92.19 681 SER A CA 1
ATOM 5471 C C . SER A 1 681 ? -24.794 -2.961 36.205 1.00 92.19 681 SER A C 1
ATOM 5473 O O . SER A 1 681 ? -24.504 -4.034 36.717 1.00 92.19 681 SER A O 1
ATOM 5475 N N . GLU A 1 682 ? -26.065 -2.538 36.106 1.00 91.69 682 GLU A N 1
ATOM 5476 C CA . GLU A 1 682 ? -27.269 -3.297 36.518 1.00 91.69 682 GLU A CA 1
ATOM 5477 C C . GLU A 1 682 ? -27.297 -4.722 35.929 1.00 91.69 682 GLU A C 1
ATOM 5479 O O . GLU A 1 682 ? -27.334 -5.708 36.669 1.00 91.69 682 GLU A O 1
ATOM 5484 N N . ASP A 1 683 ? -27.259 -4.828 34.594 1.00 90.56 683 ASP A N 1
ATOM 5485 C CA . ASP A 1 683 ? -27.345 -6.102 33.869 1.00 90.56 683 ASP A CA 1
ATOM 5486 C C . ASP A 1 683 ? -26.131 -6.991 34.186 1.00 90.56 683 ASP A C 1
ATOM 5488 O O . ASP A 1 683 ? -26.275 -8.184 34.452 1.00 90.56 683 ASP A O 1
ATOM 5492 N N . PHE A 1 684 ? -24.939 -6.387 34.238 1.00 92.56 684 PHE A N 1
ATOM 5493 C CA . PHE A 1 684 ? -23.683 -7.053 34.574 1.00 92.56 684 PHE A CA 1
ATOM 5494 C C . PHE A 1 684 ? -23.675 -7.630 35.995 1.00 92.56 684 PHE A C 1
ATOM 5496 O O . PHE A 1 684 ? -23.427 -8.821 36.169 1.00 92.56 684 PHE A O 1
ATOM 5503 N N . CYS A 1 685 ? -23.996 -6.837 37.019 1.00 91.62 685 CYS A N 1
ATOM 5504 C CA . CYS A 1 685 ? -24.037 -7.317 38.401 1.00 91.62 685 CYS A CA 1
ATOM 5505 C C . CYS A 1 685 ? -25.119 -8.392 38.599 1.00 91.62 685 CYS A C 1
ATOM 5507 O O . CYS A 1 685 ? -24.905 -9.354 39.339 1.00 91.62 685 CYS A O 1
ATOM 5509 N N . CYS A 1 686 ? -26.245 -8.291 37.883 1.00 89.44 686 CYS A N 1
ATOM 5510 C CA . CYS A 1 686 ? -27.256 -9.343 37.850 1.00 89.44 686 CYS A CA 1
ATOM 5511 C C . CYS A 1 686 ? -26.717 -10.649 37.249 1.00 89.44 686 CYS A C 1
ATOM 5513 O O . CYS A 1 686 ? -26.817 -11.701 37.885 1.00 89.44 686 CYS A O 1
ATOM 5515 N N . TRP A 1 687 ? -26.078 -10.582 36.080 1.00 90.00 687 TRP A N 1
ATOM 5516 C CA . TRP A 1 687 ? -25.442 -11.720 35.410 1.00 90.00 687 TRP A CA 1
ATOM 5517 C C . TRP A 1 687 ? -24.369 -12.401 36.278 1.00 90.00 687 TRP A C 1
ATOM 5519 O O . TRP A 1 687 ? -24.376 -13.629 36.394 1.00 90.00 687 TRP A O 1
ATOM 5529 N N . ILE A 1 688 ? -23.523 -11.622 36.970 1.00 90.31 688 ILE A N 1
ATOM 5530 C CA . ILE A 1 688 ? -22.528 -12.135 37.930 1.00 90.31 688 ILE A CA 1
ATOM 5531 C C . ILE A 1 688 ? -23.189 -12.925 39.072 1.00 90.31 688 ILE A C 1
ATOM 5533 O O . ILE A 1 688 ? -22.744 -14.029 39.389 1.00 90.31 688 ILE A O 1
ATOM 5537 N N . LYS A 1 689 ? -24.259 -12.393 39.684 1.00 87.06 689 LYS A N 1
ATOM 5538 C CA . LYS A 1 689 ? -24.948 -13.037 40.820 1.00 87.06 689 LYS A CA 1
ATOM 5539 C C . LYS A 1 689 ? -25.802 -14.251 40.439 1.00 87.06 689 LYS A C 1
ATOM 5541 O O . LYS A 1 689 ? -26.117 -15.040 41.328 1.00 87.06 689 LYS A O 1
ATOM 5546 N N . THR A 1 690 ? -26.206 -14.390 39.175 1.00 85.44 690 THR A N 1
ATOM 5547 C CA . THR A 1 690 ? -27.216 -15.381 38.754 1.00 85.44 690 THR A CA 1
ATOM 5548 C C . THR A 1 690 ? -26.673 -16.492 37.862 1.00 85.44 690 THR A C 1
ATOM 5550 O O . THR A 1 690 ? -26.839 -17.661 38.211 1.00 85.44 690 THR A O 1
ATOM 5553 N N . SER A 1 691 ? -26.037 -16.147 36.740 1.00 86.00 691 SER A N 1
ATOM 5554 C CA . SER A 1 691 ? -25.705 -17.107 35.676 1.00 86.00 691 SER A CA 1
ATOM 5555 C C . SER A 1 691 ? -24.204 -17.342 35.511 1.00 86.00 691 SER A C 1
ATOM 5557 O O . SER A 1 691 ? -23.788 -18.480 35.283 1.00 86.00 691 SER A O 1
ATOM 5559 N N . TYR A 1 692 ? -23.370 -16.309 35.677 1.00 86.56 692 TYR A N 1
ATOM 5560 C CA . TYR A 1 692 ? -21.912 -16.452 35.586 1.00 86.56 692 TYR A CA 1
ATOM 5561 C C . TYR A 1 692 ? -21.347 -17.325 36.717 1.00 86.56 692 TYR A C 1
ATOM 5563 O O . TYR A 1 692 ? -20.459 -18.139 36.481 1.00 86.56 692 TYR A O 1
ATOM 5571 N N . CYS A 1 693 ? -21.902 -17.221 37.929 1.00 82.06 693 CYS A N 1
ATOM 5572 C CA . CYS A 1 693 ? -21.509 -18.040 39.080 1.00 82.06 693 CYS A CA 1
ATOM 5573 C C . CYS A 1 693 ? -21.758 -19.552 38.894 1.00 82.06 693 CYS A C 1
ATOM 5575 O O . CYS A 1 693 ? -21.129 -20.352 39.578 1.00 82.06 693 CYS A O 1
ATOM 5577 N N . GLU A 1 694 ? -22.635 -19.945 37.964 1.00 82.25 694 GLU A N 1
ATOM 5578 C CA . GLU A 1 694 ? -22.957 -21.347 37.657 1.00 82.25 694 GLU A CA 1
ATOM 5579 C C . GLU A 1 694 ? -22.241 -21.852 36.392 1.00 82.25 694 GLU A C 1
ATOM 5581 O O . GLU A 1 694 ? -21.759 -22.982 36.354 1.00 82.25 694 GLU A O 1
ATOM 5586 N N . ARG A 1 695 ? -22.186 -21.026 35.337 1.00 86.06 695 ARG A N 1
ATOM 5587 C CA . ARG A 1 695 ? -21.780 -21.445 33.979 1.00 86.06 695 ARG A CA 1
ATOM 5588 C C . ARG A 1 695 ? -20.595 -20.662 33.398 1.00 86.06 695 ARG A C 1
ATOM 5590 O O . ARG A 1 695 ? -20.163 -20.953 32.281 1.00 86.06 695 ARG A O 1
ATOM 5597 N N . GLY A 1 696 ? -20.050 -19.693 34.134 1.00 87.75 696 GLY A N 1
ATOM 5598 C CA . GLY A 1 696 ? -18.939 -18.848 33.696 1.00 87.75 696 GLY A CA 1
ATOM 5599 C C . GLY A 1 696 ? -19.238 -18.115 32.386 1.00 87.75 696 GLY A C 1
ATOM 5600 O O . GLY A 1 696 ? -20.368 -17.696 32.123 1.00 87.75 696 GLY A O 1
ATOM 5601 N N . GLU A 1 697 ? -18.225 -17.993 31.525 1.00 88.44 697 GLU A N 1
ATOM 5602 C CA . GLU A 1 697 ? -18.343 -17.310 30.227 1.00 88.44 697 GLU A CA 1
ATOM 5603 C C . GLU A 1 697 ? -19.389 -17.937 29.290 1.00 88.44 697 GLU A C 1
ATOM 5605 O O . GLU A 1 697 ? -19.927 -17.236 28.437 1.00 88.44 697 GLU A O 1
ATOM 5610 N N . LYS A 1 698 ? -19.765 -19.211 29.482 1.00 88.62 698 LYS A N 1
ATOM 5611 C CA . LYS A 1 698 ? -20.798 -19.886 28.669 1.00 88.62 698 LYS A CA 1
ATOM 5612 C C . LYS A 1 698 ? -22.180 -19.240 28.806 1.00 88.62 698 LYS A C 1
ATOM 5614 O O . LYS A 1 698 ? -23.029 -19.413 27.940 1.00 88.62 698 LYS A O 1
ATOM 5619 N N . ALA A 1 699 ? -22.411 -18.483 29.883 1.00 89.44 699 ALA A N 1
ATOM 5620 C CA . ALA A 1 699 ? -23.633 -17.713 30.095 1.00 89.44 699 ALA A CA 1
ATOM 5621 C C . ALA A 1 699 ? -23.552 -16.261 29.585 1.00 89.44 699 ALA A C 1
ATOM 5623 O O . ALA A 1 699 ? -24.468 -15.486 29.850 1.00 89.44 699 ALA A O 1
ATOM 5624 N N . VAL A 1 700 ? -22.488 -15.837 28.886 1.00 91.69 700 VAL A N 1
ATOM 5625 C CA . VAL A 1 700 ? -22.335 -14.431 28.449 1.00 91.69 700 VAL A CA 1
ATOM 5626 C C . VAL A 1 700 ? -23.453 -13.966 27.504 1.00 91.69 700 VAL A C 1
ATOM 5628 O O . VAL A 1 700 ? -23.765 -12.780 27.473 1.00 91.69 700 VAL A O 1
ATOM 5631 N N . GLN A 1 701 ? -24.129 -14.878 26.796 1.00 90.19 701 GLN A N 1
ATOM 5632 C CA . GLN A 1 701 ? -25.292 -14.532 25.972 1.00 90.19 701 GLN A CA 1
ATOM 5633 C C . GLN A 1 701 ? -26.430 -13.890 26.791 1.00 90.19 701 GLN A C 1
ATOM 5635 O O . GLN A 1 701 ? -27.040 -12.920 26.343 1.00 90.19 701 GLN A O 1
ATOM 5640 N N . GLU A 1 702 ? -26.655 -14.344 28.027 1.00 88.75 702 GLU A N 1
ATOM 5641 C CA . GLU A 1 702 ? -27.714 -13.824 28.909 1.00 88.75 702 GLU A CA 1
ATOM 5642 C C . GLU A 1 702 ? -27.448 -12.386 29.387 1.00 88.75 702 GLU A C 1
ATOM 5644 O O . GLU A 1 702 ? -28.389 -11.691 29.758 1.00 88.75 702 GLU A O 1
ATOM 5649 N N . LEU A 1 703 ? -26.197 -11.911 29.319 1.00 89.75 703 LEU A N 1
ATOM 5650 C CA . LEU A 1 703 ? -25.843 -10.509 29.571 1.00 89.75 703 LEU A CA 1
ATOM 5651 C C . LEU A 1 703 ? -26.268 -9.580 28.418 1.00 89.75 703 LEU A C 1
ATOM 5653 O O . LEU A 1 703 ? -26.544 -8.400 28.638 1.00 89.75 703 LEU A O 1
ATOM 5657 N N . PHE A 1 704 ? -26.328 -10.101 27.189 1.00 86.75 704 PHE A N 1
ATOM 5658 C CA . PHE A 1 704 ? -26.806 -9.361 26.019 1.00 86.75 704 PHE A CA 1
ATOM 5659 C C . PHE A 1 704 ? -28.323 -9.520 25.799 1.00 86.75 704 PHE A C 1
ATOM 5661 O O . PHE A 1 704 ? -28.965 -8.601 25.285 1.00 86.75 704 PHE A O 1
ATOM 5668 N N . ASP A 1 705 ? -28.911 -10.655 26.190 1.00 80.75 705 ASP A N 1
ATOM 5669 C CA . ASP A 1 705 ? -30.344 -10.949 26.056 1.00 80.75 705 ASP A CA 1
ATOM 5670 C C . ASP A 1 705 ? -31.156 -10.410 27.253 1.00 80.75 705 ASP A C 1
ATOM 5672 O O . ASP A 1 705 ? -31.532 -11.132 28.180 1.00 80.75 705 ASP A O 1
ATOM 5676 N N . GLN A 1 706 ? -31.485 -9.110 27.190 1.00 65.44 706 GLN A N 1
ATOM 5677 C CA . GLN A 1 706 ? -32.213 -8.330 28.216 1.00 65.44 706 GLN A CA 1
ATOM 5678 C C . GLN A 1 706 ? -33.603 -8.879 28.622 1.00 65.44 706 GLN A C 1
ATOM 5680 O O . GLN A 1 706 ? -34.220 -8.370 29.559 1.00 65.44 706 GLN A O 1
ATOM 5685 N N . SER A 1 707 ? -34.107 -9.913 27.946 1.00 52.72 707 SER A N 1
ATOM 5686 C CA . SER A 1 707 ? -35.368 -10.604 28.247 1.00 52.72 707 SER A CA 1
ATOM 5687 C C . SER A 1 707 ? -35.350 -11.429 29.542 1.00 52.72 707 SER A C 1
ATOM 5689 O O . SER A 1 707 ? -36.400 -11.886 29.982 1.00 52.72 707 SER A O 1
ATOM 5691 N N . THR A 1 708 ? -34.183 -11.634 30.157 1.00 51.22 708 THR A N 1
ATOM 5692 C CA . THR A 1 708 ? -33.987 -12.490 31.345 1.00 51.22 708 THR A CA 1
ATOM 5693 C C . THR A 1 708 ? -34.080 -11.751 32.689 1.00 51.22 708 THR A C 1
ATOM 5695 O O . THR A 1 708 ? -33.834 -12.351 33.737 1.00 51.22 708 THR A O 1
ATOM 5698 N N . ARG A 1 709 ? -34.445 -10.459 32.689 1.00 61.09 709 ARG A N 1
ATOM 5699 C CA . ARG A 1 709 ? -34.538 -9.605 33.889 1.00 61.09 709 ARG A CA 1
ATOM 5700 C C . ARG A 1 709 ? -35.541 -10.146 34.922 1.00 61.09 709 ARG A C 1
ATOM 5702 O O . ARG A 1 709 ? -36.725 -9.814 34.897 1.00 61.09 709 ARG A O 1
ATOM 5709 N N . LYS A 1 710 ? -35.040 -10.954 35.861 1.00 64.31 710 LYS A N 1
ATOM 5710 C CA . LYS A 1 710 ? -35.755 -11.372 37.076 1.00 64.31 710 LYS A CA 1
ATOM 5711 C C . LYS A 1 710 ? -36.162 -10.132 37.877 1.00 64.31 710 LYS A C 1
ATOM 5713 O O . LYS A 1 710 ? -35.375 -9.192 37.989 1.00 64.31 710 LYS A O 1
ATOM 5718 N N . GLN A 1 711 ? -37.356 -10.144 38.469 1.00 64.94 711 GLN A N 1
ATOM 5719 C CA . GLN A 1 711 ? -37.681 -9.175 39.515 1.00 64.94 711 GLN A CA 1
ATOM 5720 C C . GLN A 1 711 ? -36.715 -9.382 40.688 1.00 64.94 711 GLN A C 1
ATOM 5722 O O . GLN A 1 711 ? -36.484 -10.512 41.120 1.00 64.94 711 GLN A O 1
ATOM 5727 N N . VAL A 1 712 ? -36.128 -8.284 41.155 1.00 80.25 712 VAL A N 1
ATOM 5728 C CA . VAL A 1 712 ? -35.206 -8.232 42.290 1.00 80.25 712 VAL A CA 1
ATOM 5729 C C . VAL A 1 712 ? -35.695 -7.158 43.247 1.00 80.25 712 VAL A C 1
ATOM 5731 O O . VAL A 1 712 ? -36.119 -6.084 42.817 1.00 80.25 712 VAL A O 1
ATOM 5734 N N . GLU A 1 713 ? -35.658 -7.454 44.539 1.00 85.38 713 GLU A N 1
ATOM 5735 C CA . GLU A 1 713 ? -36.011 -6.485 45.574 1.00 85.38 713 GLU A CA 1
ATOM 5736 C C . GLU A 1 713 ? -34.790 -5.616 45.895 1.00 85.38 713 GLU A C 1
ATOM 5738 O O . GLU A 1 713 ? -33.644 -6.056 45.765 1.00 85.38 713 GLU A O 1
ATOM 5743 N N . VAL A 1 714 ? -35.027 -4.370 46.298 1.00 91.06 714 VAL A N 1
ATOM 5744 C CA . VAL A 1 714 ? -33.972 -3.416 46.651 1.00 91.06 714 VAL A CA 1
ATOM 5745 C C . VAL A 1 714 ? -34.274 -2.859 48.034 1.00 91.06 714 VAL A C 1
ATOM 5747 O O . VAL A 1 714 ? -35.300 -2.215 48.232 1.00 91.06 714 VAL A O 1
ATOM 5750 N N . GLU A 1 715 ? -33.378 -3.117 48.981 1.00 93.62 715 GLU A N 1
ATOM 5751 C CA . GLU A 1 715 ? -33.451 -2.630 50.362 1.00 93.62 715 GLU A CA 1
ATOM 5752 C C . GLU A 1 715 ? -32.411 -1.525 50.592 1.00 93.62 715 GLU A C 1
ATOM 5754 O O . GLU A 1 715 ? -31.318 -1.578 50.027 1.00 93.62 715 GLU A O 1
ATOM 5759 N N . GLU A 1 716 ? -32.727 -0.532 51.423 1.00 93.44 716 GLU A N 1
ATOM 5760 C CA . GLU A 1 716 ? -31.747 0.433 51.942 1.00 93.44 716 GLU A CA 1
ATOM 5761 C C . GLU A 1 716 ? -31.122 -0.122 53.230 1.00 93.44 716 GLU A C 1
ATOM 5763 O O . GLU A 1 716 ? -31.818 -0.739 54.040 1.00 93.44 716 GLU A O 1
ATOM 5768 N N . ILE A 1 717 ? -29.804 0.026 53.390 1.00 93.69 717 ILE A N 1
ATOM 5769 C CA . ILE A 1 717 ? -29.028 -0.631 54.452 1.00 93.69 717 ILE A CA 1
ATOM 5770 C C . ILE A 1 717 ? -27.993 0.306 55.076 1.00 93.69 717 ILE A C 1
ATOM 5772 O O . ILE A 1 717 ? -27.503 1.235 54.436 1.00 93.69 717 ILE A O 1
ATOM 5776 N N . GLY A 1 718 ? -27.604 0.013 56.318 1.00 89.31 718 GLY A N 1
ATOM 5777 C CA . GLY A 1 718 ? -26.429 0.627 56.930 1.00 89.31 718 GLY A CA 1
ATOM 5778 C C . GLY A 1 718 ? -25.141 0.230 56.199 1.00 89.31 718 GLY A C 1
ATOM 5779 O O . GLY A 1 718 ? -25.003 -0.897 55.717 1.00 89.31 718 GLY A O 1
ATOM 5780 N N . ARG A 1 719 ? -24.181 1.159 56.123 1.00 88.75 719 ARG A N 1
ATOM 5781 C CA . ARG A 1 719 ? -22.850 0.922 55.528 1.00 88.75 719 ARG A CA 1
ATOM 5782 C C . ARG A 1 719 ? -22.060 -0.181 56.249 1.00 88.75 719 ARG A C 1
ATOM 5784 O O . ARG A 1 719 ? -21.367 -0.963 55.612 1.00 88.75 719 ARG A O 1
ATOM 5791 N N . ASP A 1 720 ? -22.230 -0.280 57.563 1.00 88.06 720 ASP A N 1
ATOM 5792 C CA . ASP A 1 720 ? -21.686 -1.321 58.442 1.00 88.06 720 ASP A CA 1
ATOM 5793 C C . ASP A 1 720 ? -22.212 -2.723 58.087 1.00 88.06 720 ASP A C 1
ATOM 5795 O O . ASP A 1 720 ? -21.509 -3.723 58.212 1.00 88.06 720 ASP A O 1
ATOM 5799 N N . SER A 1 721 ? -23.448 -2.771 57.592 1.00 92.00 721 SER A N 1
ATOM 5800 C CA . SER A 1 721 ? -24.219 -3.972 57.289 1.00 92.00 721 SER A CA 1
ATOM 5801 C C . SER A 1 721 ? -23.912 -4.562 55.907 1.00 92.00 721 SER A C 1
ATOM 5803 O O . SER A 1 721 ? -24.544 -5.550 55.521 1.00 92.00 721 SER A O 1
ATOM 5805 N N . VAL A 1 722 ? -22.991 -3.972 55.137 1.00 92.94 722 VAL A N 1
ATOM 5806 C CA . VAL A 1 722 ? -22.512 -4.479 53.838 1.00 92.94 722 VAL A CA 1
ATOM 5807 C C . VAL A 1 722 ? -21.667 -5.745 54.034 1.00 92.94 722 VAL A C 1
ATOM 5809 O O . VAL A 1 722 ? -20.888 -5.850 54.977 1.00 92.94 722 VAL A O 1
ATOM 5812 N N . ASN A 1 723 ? -21.825 -6.729 53.144 1.00 90.88 723 ASN A N 1
ATOM 5813 C CA . ASN A 1 723 ? -21.086 -7.993 53.160 1.00 90.88 723 ASN A CA 1
ATOM 5814 C C . ASN A 1 723 ? -20.354 -8.226 51.830 1.00 90.88 723 ASN A C 1
ATOM 5816 O O . ASN A 1 723 ? -20.747 -7.722 50.776 1.00 90.88 723 ASN A O 1
ATOM 5820 N N . ILE A 1 724 ? -19.322 -9.071 51.866 1.00 90.56 724 ILE A N 1
ATOM 5821 C CA . ILE A 1 724 ? -18.652 -9.563 50.657 1.00 90.56 724 ILE A CA 1
ATOM 5822 C C . ILE A 1 724 ? -19.669 -10.332 49.786 1.00 90.56 724 ILE A C 1
ATOM 5824 O O . ILE A 1 724 ? -20.532 -11.053 50.286 1.00 90.56 724 ILE A O 1
ATOM 5828 N N . PHE A 1 725 ? -19.585 -10.140 48.469 1.00 89.12 725 PHE A N 1
ATOM 5829 C CA . PHE A 1 725 ? -20.509 -10.627 47.436 1.00 89.12 725 PHE A CA 1
ATOM 5830 C C . PHE A 1 725 ? -21.953 -10.114 47.511 1.00 89.12 725 PHE A C 1
ATOM 5832 O O . PHE A 1 725 ? -22.819 -10.643 46.796 1.00 89.12 725 PHE A O 1
ATOM 5839 N N . ASP A 1 726 ? -22.228 -9.068 48.294 1.00 91.44 726 ASP A N 1
ATOM 5840 C CA . ASP A 1 726 ? -23.428 -8.265 48.079 1.00 91.44 726 ASP A CA 1
ATOM 5841 C C . ASP A 1 726 ? -23.360 -7.547 46.726 1.00 91.44 726 ASP A C 1
ATOM 5843 O O . ASP A 1 726 ? -22.308 -7.080 46.284 1.00 91.44 726 ASP A O 1
ATOM 5847 N N . HIS A 1 727 ? -24.520 -7.437 46.083 1.00 93.19 727 HIS A N 1
ATOM 5848 C CA . HIS A 1 727 ? -24.748 -6.500 44.993 1.00 93.19 727 HIS A CA 1
ATOM 5849 C C . HIS A 1 727 ? -25.313 -5.222 45.615 1.00 93.19 727 HIS A C 1
ATOM 5851 O O . HIS A 1 727 ? -26.424 -5.244 46.149 1.00 93.19 727 HIS A O 1
ATOM 5857 N N . ILE A 1 728 ? -24.553 -4.129 45.562 1.00 95.25 728 ILE A N 1
ATOM 5858 C CA . ILE A 1 728 ? -24.955 -2.819 46.087 1.00 95.25 728 ILE A CA 1
ATOM 5859 C C . ILE A 1 728 ? -25.116 -1.782 44.972 1.00 95.25 728 ILE A C 1
ATOM 5861 O O . ILE A 1 728 ? -24.505 -1.898 43.909 1.00 95.25 728 ILE A O 1
ATOM 5865 N N . ILE A 1 729 ? -25.938 -0.764 45.222 1.00 96.38 729 ILE A N 1
ATOM 5866 C CA . ILE A 1 729 ? -26.151 0.392 44.345 1.00 96.38 729 ILE A CA 1
ATOM 5867 C C . ILE A 1 729 ? -25.721 1.646 45.101 1.00 96.38 729 ILE A C 1
ATOM 5869 O O . ILE A 1 729 ? -26.250 1.928 46.179 1.00 96.38 729 ILE A O 1
ATOM 5873 N N . LEU A 1 730 ? -24.791 2.402 44.518 1.00 95.25 730 LEU A N 1
ATOM 5874 C CA . LEU A 1 730 ? -24.242 3.641 45.072 1.00 95.25 730 LEU A CA 1
ATOM 5875 C C . LEU A 1 730 ? -24.272 4.751 44.017 1.00 95.25 730 LEU A C 1
ATOM 5877 O O . LEU A 1 730 ? -24.180 4.484 42.818 1.00 95.25 730 LEU A O 1
ATOM 5881 N N . THR A 1 731 ? -24.358 6.008 44.451 1.00 93.56 731 THR A N 1
ATOM 5882 C CA . THR A 1 731 ? -24.158 7.155 43.554 1.00 93.56 731 THR A CA 1
ATOM 5883 C C . THR A 1 731 ? -22.660 7.368 43.363 1.00 93.56 731 THR A C 1
ATOM 5885 O O . THR A 1 731 ? -21.928 7.578 44.328 1.00 93.56 731 THR A O 1
ATOM 5888 N N . ARG A 1 732 ? -22.168 7.281 42.127 1.00 92.00 732 ARG A N 1
ATOM 5889 C CA . ARG A 1 732 ? -20.735 7.363 41.811 1.00 92.00 732 ARG A CA 1
ATOM 5890 C C . ARG A 1 732 ? -20.485 8.188 40.565 1.00 92.00 732 ARG A C 1
ATOM 5892 O O . ARG A 1 732 ? -21.312 8.234 39.656 1.00 92.00 732 ARG A O 1
ATOM 5899 N N . LYS A 1 733 ? -19.303 8.801 40.498 1.00 87.88 733 LYS A N 1
ATOM 5900 C CA . LYS A 1 733 ? -18.846 9.458 39.274 1.00 87.88 733 LYS A CA 1
ATOM 5901 C C . LYS A 1 733 ? -18.481 8.413 38.231 1.00 87.88 733 LYS A C 1
ATOM 5903 O O . LYS A 1 733 ? -17.725 7.486 38.505 1.00 87.88 733 LYS A O 1
ATOM 5908 N N . ALA A 1 734 ? -18.987 8.615 37.023 1.00 85.62 734 ALA A N 1
ATOM 5909 C CA . ALA A 1 734 ? -18.576 7.935 35.808 1.00 85.62 734 ALA A CA 1
ATOM 5910 C C . ALA A 1 734 ? -18.504 8.966 34.675 1.00 85.62 734 ALA A C 1
ATOM 5912 O O . ALA A 1 734 ? -19.447 9.727 34.450 1.00 85.62 734 ALA A O 1
ATOM 5913 N N . ASN A 1 735 ? -17.381 9.013 33.959 1.00 82.56 735 ASN A N 1
ATOM 5914 C CA . ASN A 1 735 ? -17.122 9.956 32.870 1.00 82.56 735 ASN A CA 1
ATOM 5915 C C . ASN A 1 735 ? -17.397 11.428 33.277 1.00 82.56 735 ASN A C 1
ATOM 5917 O O . ASN A 1 735 ? -18.028 12.198 32.546 1.00 82.56 735 ASN A O 1
ATOM 5921 N N . GLY A 1 736 ? -16.979 11.792 34.497 1.00 83.69 736 GLY A N 1
ATOM 5922 C CA . GLY A 1 736 ? -17.167 13.116 35.094 1.00 83.69 736 GLY A CA 1
ATOM 5923 C C . GLY A 1 736 ? -18.585 13.444 35.583 1.00 83.69 736 GLY A C 1
ATOM 5924 O O . GLY A 1 736 ? -18.869 14.620 35.803 1.00 83.69 736 GLY A O 1
ATOM 5925 N N . LYS A 1 737 ? -19.491 12.464 35.724 1.00 85.62 737 LYS A N 1
ATOM 5926 C CA . LYS A 1 737 ? -20.889 12.687 36.144 1.00 85.62 737 LYS A CA 1
ATOM 5927 C C . LYS A 1 737 ? -21.339 11.697 37.202 1.00 85.62 737 LYS A C 1
ATOM 5929 O O . LYS A 1 737 ? -21.118 10.502 37.047 1.00 85.62 737 LYS A O 1
ATOM 5934 N N . ASP A 1 738 ? -22.023 12.194 38.221 1.00 89.31 738 ASP A N 1
ATOM 5935 C CA . ASP A 1 738 ? -22.660 11.376 39.247 1.00 89.31 738 ASP A CA 1
ATOM 5936 C C . ASP A 1 738 ? -23.866 10.620 38.654 1.00 89.31 738 ASP A C 1
ATOM 5938 O O . ASP A 1 738 ? -24.776 11.222 38.078 1.00 89.31 738 ASP A O 1
ATOM 5942 N N . ILE A 1 739 ? -23.838 9.289 38.750 1.00 90.88 739 ILE A N 1
ATOM 5943 C CA . ILE A 1 739 ? -24.879 8.360 38.289 1.00 90.88 739 ILE A CA 1
ATOM 5944 C C . ILE A 1 739 ? -25.060 7.225 39.306 1.00 90.88 739 ILE A C 1
ATOM 5946 O O . ILE A 1 739 ? -24.185 6.978 40.133 1.00 90.88 739 ILE A O 1
ATOM 5950 N N . GLU A 1 740 ? -26.170 6.492 39.227 1.00 93.12 740 GLU A N 1
ATOM 5951 C CA . GLU A 1 740 ? -26.312 5.224 39.949 1.00 93.12 740 GLU A CA 1
ATOM 5952 C C . GLU A 1 740 ? -25.398 4.162 39.320 1.00 93.12 740 GLU A C 1
ATOM 5954 O O . GLU A 1 740 ? -25.498 3.864 38.127 1.00 93.12 740 GLU A O 1
ATOM 5959 N N . VAL A 1 741 ? -24.510 3.583 40.128 1.00 94.12 741 VAL A N 1
ATOM 5960 C CA . VAL A 1 741 ? -23.609 2.498 39.736 1.00 94.12 741 VAL A CA 1
ATOM 5961 C C . VAL A 1 741 ? -23.902 1.280 40.600 1.00 94.12 741 VAL A C 1
ATOM 5963 O O . VAL A 1 741 ? -23.932 1.351 41.827 1.00 94.12 741 VAL A O 1
ATOM 5966 N N . HIS A 1 742 ? -24.113 0.151 39.933 1.00 95.62 742 HIS A N 1
ATOM 5967 C CA . HIS A 1 742 ? -24.242 -1.160 40.552 1.00 95.62 742 HIS A CA 1
ATOM 5968 C C . HIS A 1 742 ? -22.853 -1.788 40.709 1.00 95.62 742 HIS A C 1
ATOM 5970 O O . HIS A 1 742 ? -22.064 -1.764 39.759 1.00 95.62 742 HIS A O 1
ATOM 5976 N N . LEU A 1 743 ? -22.540 -2.347 41.878 1.00 94.75 743 LEU A N 1
ATOM 5977 C CA . LEU A 1 743 ? -21.263 -3.007 42.161 1.00 94.75 743 LEU A CA 1
ATOM 5978 C C . LEU A 1 743 ? -21.481 -4.352 42.861 1.00 94.75 743 LEU A C 1
ATOM 5980 O O . LEU A 1 743 ? -22.393 -4.493 43.674 1.00 94.75 743 LEU A O 1
ATOM 5984 N N . ILE A 1 744 ? -20.601 -5.318 42.593 1.00 93.06 744 ILE A N 1
ATOM 5985 C CA . ILE A 1 744 ? -20.420 -6.499 43.447 1.00 93.06 744 ILE A CA 1
ATOM 5986 C C . ILE A 1 744 ? -19.269 -6.215 44.408 1.00 93.06 744 ILE A C 1
ATOM 5988 O O . ILE A 1 744 ? -18.162 -5.929 43.959 1.00 93.06 744 ILE A O 1
ATOM 5992 N N . VAL A 1 745 ? -19.511 -6.299 45.714 1.00 93.31 745 VAL A N 1
ATOM 5993 C CA . VAL A 1 745 ? -18.460 -6.145 46.732 1.00 93.31 745 VAL A CA 1
ATOM 5994 C C . VAL A 1 745 ? -17.551 -7.376 46.702 1.00 93.31 745 VAL A C 1
ATOM 5996 O O . VAL A 1 745 ? -18.038 -8.497 46.830 1.00 93.31 745 VAL A O 1
ATOM 5999 N N . THR A 1 746 ? -16.242 -7.194 46.525 1.00 91.38 746 THR A N 1
ATOM 6000 C CA . THR A 1 746 ? -15.251 -8.290 46.530 1.00 91.38 746 THR A CA 1
ATOM 6001 C C . THR A 1 746 ? -14.420 -8.327 47.807 1.00 91.38 746 THR A C 1
ATOM 6003 O O . THR A 1 746 ? -13.955 -9.393 48.198 1.00 91.38 746 THR A O 1
ATOM 6006 N N . GLU A 1 747 ? -14.246 -7.180 48.464 1.00 92.69 747 GLU A N 1
ATOM 6007 C CA . GLU A 1 747 ? -13.449 -6.995 49.683 1.00 92.69 747 GLU A CA 1
ATOM 6008 C C . GLU A 1 747 ? -14.190 -5.978 50.572 1.00 92.69 747 GLU A C 1
ATOM 6010 O O . GLU A 1 747 ? -14.701 -4.988 50.042 1.00 92.69 747 GLU A O 1
ATOM 6015 N N . TRP A 1 748 ? -14.285 -6.194 51.890 1.00 94.31 748 TRP A N 1
ATOM 6016 C CA . TRP A 1 748 ? -14.985 -5.273 52.802 1.00 94.31 748 TRP A CA 1
ATOM 6017 C C . TRP A 1 748 ? -14.457 -5.330 54.241 1.00 94.31 748 TRP A C 1
ATOM 6019 O O . TRP A 1 748 ? -14.272 -6.415 54.790 1.00 94.31 748 TRP A O 1
ATOM 6029 N N . ASP A 1 749 ? -14.287 -4.158 54.851 1.00 93.56 749 ASP A N 1
ATOM 6030 C CA . ASP A 1 749 ? -14.066 -3.935 56.280 1.00 93.56 749 ASP A CA 1
ATOM 6031 C C . ASP A 1 749 ? -15.269 -3.151 56.836 1.00 93.56 749 ASP A C 1
ATOM 6033 O O . ASP A 1 749 ? -15.476 -1.977 56.509 1.00 93.56 749 ASP A O 1
ATOM 6037 N N . SER A 1 750 ? -16.072 -3.805 57.679 1.00 89.88 750 SER A N 1
ATOM 6038 C CA . SER A 1 750 ? -17.272 -3.220 58.290 1.00 89.88 750 SER A CA 1
ATOM 6039 C C . SER A 1 750 ? -16.978 -2.231 59.422 1.00 89.88 750 SER A C 1
ATOM 6041 O O . SER A 1 750 ? -17.846 -1.423 59.746 1.00 89.88 750 SER A O 1
ATOM 6043 N N . ILE A 1 751 ? -15.771 -2.246 59.999 1.00 87.94 751 ILE A N 1
ATOM 6044 C CA . ILE A 1 751 ? -15.340 -1.290 61.028 1.00 87.94 751 ILE A CA 1
ATOM 6045 C C . ILE A 1 751 ? -14.883 0.004 60.349 1.00 87.94 751 ILE A C 1
ATOM 6047 O O . ILE A 1 751 ? -15.312 1.092 60.728 1.00 87.94 751 ILE A O 1
ATOM 6051 N N . ALA A 1 752 ? -14.048 -0.108 59.313 1.00 90.06 752 ALA A N 1
ATOM 6052 C CA . ALA A 1 752 ? -13.578 1.041 58.542 1.00 90.06 752 ALA A CA 1
ATOM 6053 C C . ALA A 1 752 ? -14.630 1.588 57.556 1.00 90.06 752 ALA A C 1
ATOM 6055 O O . ALA A 1 752 ? -14.482 2.711 57.078 1.00 90.06 752 ALA A O 1
ATOM 6056 N N . CYS A 1 753 ? -15.664 0.805 57.223 1.00 91.12 753 CYS A N 1
ATOM 6057 C CA . CYS A 1 753 ? -16.613 1.081 56.135 1.00 91.12 753 CYS A CA 1
ATOM 6058 C C . CYS A 1 753 ? -15.916 1.335 54.781 1.00 91.12 753 CYS A C 1
ATOM 6060 O O . CYS A 1 753 ? -16.327 2.192 53.986 1.00 91.12 753 CYS A O 1
ATOM 6062 N N . THR A 1 754 ? -14.843 0.581 54.526 1.00 93.94 754 THR A N 1
ATOM 6063 C CA . THR A 1 754 ? -14.063 0.627 53.283 1.00 93.94 754 THR A CA 1
ATOM 6064 C C . THR A 1 754 ? -13.917 -0.764 52.671 1.00 93.94 754 THR A C 1
ATOM 6066 O O . THR A 1 754 ? -14.111 -1.780 53.333 1.00 93.94 754 THR A O 1
ATOM 6069 N N . GLY A 1 755 ? -13.584 -0.827 51.385 1.00 93.94 755 GLY A N 1
ATOM 6070 C CA . GLY A 1 755 ? -13.401 -2.094 50.684 1.00 93.94 755 GLY A CA 1
ATOM 6071 C C . GLY A 1 755 ? -13.207 -1.913 49.187 1.00 93.94 755 GLY A C 1
ATOM 6072 O O . GLY A 1 755 ? -12.816 -0.840 48.729 1.00 93.94 755 GLY A O 1
ATOM 6073 N N . VAL A 1 756 ? -13.520 -2.950 48.416 1.00 93.75 756 VAL A N 1
ATOM 6074 C CA . VAL A 1 756 ? -13.428 -2.947 46.954 1.00 93.75 756 VAL A CA 1
ATOM 6075 C C . VAL A 1 756 ? -14.733 -3.457 46.359 1.00 93.75 756 VAL A C 1
ATOM 6077 O O . VAL A 1 756 ? -15.225 -4.529 46.715 1.00 93.75 756 VAL A O 1
ATOM 6080 N N . GLY A 1 757 ? -15.286 -2.681 45.431 1.00 93.00 757 GLY A N 1
ATOM 6081 C CA . GLY A 1 757 ? -16.400 -3.078 44.580 1.00 93.00 757 GLY A CA 1
ATOM 6082 C C . GLY A 1 757 ? -15.928 -3.290 43.147 1.00 93.00 757 GLY A C 1
ATOM 6083 O O . GLY A 1 757 ? -15.020 -2.609 42.680 1.00 93.00 757 GLY A O 1
ATOM 6084 N N . MET A 1 758 ? -16.555 -4.208 42.421 1.00 93.62 758 MET A N 1
ATOM 6085 C CA . MET A 1 758 ? -16.322 -4.407 40.994 1.00 93.62 758 MET A CA 1
ATOM 6086 C C . MET A 1 758 ? -17.590 -4.083 40.195 1.00 93.62 758 MET A C 1
ATOM 6088 O O . MET A 1 758 ? -18.686 -4.524 40.545 1.00 93.62 758 MET A O 1
ATOM 6092 N N . THR A 1 759 ? -17.442 -3.315 39.115 1.00 94.06 759 THR A N 1
ATOM 6093 C CA . THR A 1 759 ? -18.550 -2.809 38.286 1.00 94.06 759 THR A CA 1
ATOM 6094 C C . THR A 1 759 ? -18.208 -2.818 36.795 1.00 94.06 759 THR A C 1
ATOM 6096 O O . THR A 1 759 ? -17.037 -2.907 36.430 1.00 94.06 759 THR A O 1
ATOM 6099 N N . TYR A 1 760 ? -19.226 -2.698 35.938 1.00 93.81 760 TYR A N 1
ATOM 6100 C CA . TYR A 1 760 ? -19.093 -2.492 34.494 1.00 93.81 760 TYR A CA 1
ATOM 6101 C C . TYR A 1 760 ? -19.540 -1.074 34.114 1.00 93.81 760 TYR A C 1
ATOM 6103 O O . TYR A 1 760 ? -20.722 -0.821 33.863 1.00 93.81 760 TYR A O 1
ATOM 6111 N N . GLU A 1 761 ? -18.600 -0.128 34.112 1.00 91.62 761 GLU A N 1
ATOM 6112 C CA . GLU A 1 761 ? -18.888 1.293 33.893 1.00 91.62 761 GLU A CA 1
ATOM 6113 C C . GLU A 1 761 ? -17.641 2.062 33.421 1.00 91.62 761 GLU A C 1
ATOM 6115 O O . GLU A 1 761 ? -16.517 1.566 33.510 1.00 91.62 761 GLU A O 1
ATOM 6120 N N . PHE A 1 762 ? -17.814 3.286 32.913 1.00 87.50 762 PHE A N 1
ATOM 6121 C CA . PHE A 1 762 ? -16.687 4.196 32.682 1.00 87.50 762 PHE A CA 1
ATOM 6122 C C . PHE A 1 762 ? -15.907 4.485 33.984 1.00 87.50 762 PHE A C 1
ATOM 6124 O O . PHE A 1 762 ? -16.431 4.359 35.096 1.00 87.50 762 PHE A O 1
ATOM 6131 N N . SER A 1 763 ? -14.649 4.910 33.843 1.00 84.88 763 SER A N 1
ATOM 6132 C CA . SER A 1 763 ? -13.841 5.512 34.916 1.00 84.88 763 SER A CA 1
ATOM 6133 C C . SER A 1 763 ? -14.534 6.727 35.541 1.00 84.88 763 SER A C 1
ATOM 6135 O O . SER A 1 763 ? -15.338 7.379 34.877 1.00 84.88 763 SER A O 1
ATOM 6137 N N . ALA A 1 764 ? -14.190 7.082 36.782 1.00 82.44 764 ALA A N 1
ATOM 6138 C CA . ALA A 1 764 ? -14.737 8.279 37.428 1.00 82.44 764 ALA A CA 1
ATOM 6139 C C . ALA A 1 764 ? -14.396 9.570 36.663 1.00 82.44 764 ALA A C 1
ATOM 6141 O O . ALA A 1 764 ? -15.270 10.402 36.407 1.00 82.44 764 ALA A O 1
ATOM 6142 N N . GLU A 1 765 ? -13.142 9.693 36.232 1.00 80.19 765 GLU A N 1
ATOM 6143 C CA . GLU A 1 765 ? -12.659 10.784 35.390 1.00 80.19 765 GLU A CA 1
ATOM 6144 C C . GLU A 1 765 ? -13.107 10.640 33.927 1.00 80.19 765 GLU A C 1
ATOM 6146 O O . GLU A 1 765 ? -13.332 9.536 33.415 1.00 80.19 765 GLU A O 1
ATOM 6151 N N . LYS A 1 766 ? -13.221 11.785 33.244 1.00 73.06 766 LYS A N 1
ATOM 6152 C CA . LYS A 1 766 ? -13.516 11.889 31.810 1.00 73.06 766 LYS A CA 1
ATOM 6153 C C . LYS A 1 766 ? -12.242 11.610 31.004 1.00 73.06 766 LYS A C 1
ATOM 6155 O O . LYS A 1 766 ? -11.429 12.507 30.811 1.00 73.06 766 LYS A O 1
ATOM 6160 N N . VAL A 1 767 ? -12.095 10.382 30.515 1.00 67.69 767 VAL A N 1
ATOM 6161 C CA . VAL A 1 767 ? -10.960 9.964 29.671 1.00 67.69 767 VAL A CA 1
ATOM 6162 C C . VAL A 1 767 ? -11.093 10.524 28.249 1.00 67.69 767 VAL A C 1
ATOM 6164 O O . VAL A 1 767 ? -12.203 10.595 27.708 1.00 67.69 767 VAL A O 1
ATOM 6167 N N . GLY A 1 768 ? -9.972 10.920 27.639 1.00 65.50 768 GLY A N 1
ATOM 6168 C CA . GLY A 1 768 ? -9.931 11.408 26.264 1.00 65.50 768 GLY A CA 1
ATOM 6169 C C . GLY A 1 768 ? -10.153 10.319 25.209 1.00 65.50 768 GLY A C 1
ATOM 6170 O O . GLY A 1 768 ? -10.231 9.120 25.484 1.00 65.50 768 GLY A O 1
ATOM 6171 N N . LEU A 1 769 ? -10.261 10.748 23.951 1.00 74.38 769 LEU A N 1
ATOM 6172 C CA . LEU A 1 769 ? -10.268 9.835 22.809 1.00 74.38 769 LEU A CA 1
ATOM 6173 C C . LEU A 1 769 ? -8.815 9.525 22.442 1.00 74.38 769 LEU A C 1
ATOM 6175 O O . LEU A 1 769 ? -8.084 10.412 22.008 1.00 74.38 769 LEU A O 1
ATOM 6179 N N . ARG A 1 770 ? -8.410 8.271 22.651 1.00 78.25 770 ARG A N 1
ATOM 6180 C CA . ARG A 1 770 ? -7.018 7.820 22.549 1.00 78.25 770 ARG A CA 1
ATOM 6181 C C . ARG A 1 770 ? -6.885 6.484 21.837 1.00 78.25 770 ARG A C 1
ATOM 6183 O O . ARG A 1 770 ? -7.853 5.722 21.759 1.00 78.25 770 ARG A O 1
ATOM 6190 N N . PHE A 1 771 ? -5.679 6.187 21.364 1.00 83.88 771 PHE A N 1
ATOM 6191 C CA . PHE A 1 771 ? -5.338 4.850 20.879 1.00 83.88 771 PHE A CA 1
ATOM 6192 C C . PHE A 1 771 ? -5.329 3.861 22.047 1.00 83.88 771 PHE A C 1
ATOM 6194 O O . PHE A 1 771 ? -4.737 4.137 23.094 1.00 83.88 771 PHE A O 1
ATOM 6201 N N . LYS A 1 772 ? -5.985 2.713 21.882 1.00 87.56 772 LYS A N 1
ATOM 6202 C CA . LYS A 1 772 ? -6.087 1.692 22.931 1.00 87.56 772 LYS A CA 1
ATOM 6203 C C . LYS A 1 772 ? -6.236 0.286 22.358 1.00 87.56 772 LYS A C 1
ATOM 6205 O O . LYS A 1 772 ? -6.684 0.108 21.221 1.00 87.56 772 LYS A O 1
ATOM 6210 N N . LYS A 1 773 ? -5.975 -0.698 23.216 1.00 91.06 773 LYS A N 1
ATOM 6211 C CA . LYS A 1 773 ? -6.457 -2.066 23.061 1.00 91.06 773 LYS A CA 1
ATOM 6212 C C . LYS A 1 773 ? -7.877 -2.194 23.633 1.00 91.06 773 LYS A C 1
ATOM 6214 O O . LYS A 1 773 ? -8.192 -1.646 24.688 1.00 91.06 773 LYS A O 1
ATOM 6219 N N . PHE A 1 774 ? -8.736 -2.902 22.913 1.00 89.69 774 PHE A N 1
ATOM 6220 C CA . PHE A 1 774 ? -9.975 -3.498 23.403 1.00 89.69 774 PHE A CA 1
ATOM 6221 C C . PHE A 1 774 ? -9.693 -4.966 23.692 1.00 89.69 774 PHE A C 1
ATOM 6223 O O . PHE A 1 774 ? -9.095 -5.648 22.858 1.00 89.69 774 PHE A O 1
ATOM 6230 N N . ASP A 1 775 ? -10.211 -5.460 24.808 1.00 93.06 775 ASP A N 1
ATOM 6231 C CA . ASP A 1 775 ? -10.367 -6.883 25.083 1.00 93.06 775 ASP A CA 1
ATOM 6232 C C . ASP A 1 775 ? -11.790 -7.123 25.581 1.00 93.06 775 ASP A C 1
ATOM 6234 O O . ASP A 1 775 ? -12.338 -6.304 26.325 1.00 93.06 775 ASP A O 1
ATOM 6238 N N . GLY A 1 776 ? -12.413 -8.225 25.166 1.00 94.06 776 GLY A N 1
ATOM 6239 C CA . GLY A 1 776 ? -13.765 -8.544 25.614 1.00 94.06 776 GLY A CA 1
ATOM 6240 C C . GLY A 1 776 ? -14.583 -9.390 24.651 1.00 94.06 776 GLY A C 1
ATOM 6241 O O . GLY A 1 776 ? -14.044 -10.193 23.892 1.00 94.06 776 GLY A O 1
ATOM 6242 N N . PHE A 1 777 ? -15.899 -9.204 24.708 1.00 94.81 777 PHE A N 1
ATOM 6243 C CA . PHE A 1 777 ? -16.893 -9.996 23.992 1.00 94.81 777 PHE A CA 1
ATOM 6244 C C . PHE A 1 777 ? -17.618 -9.150 22.944 1.00 94.81 777 PHE A C 1
ATOM 6246 O O . PHE A 1 777 ? -18.160 -8.087 23.258 1.00 94.81 777 PHE A O 1
ATOM 6253 N N . LEU A 1 778 ? -17.658 -9.652 21.710 1.00 93.44 778 LEU A N 1
ATOM 6254 C CA . LEU A 1 778 ? -18.328 -9.035 20.570 1.00 93.44 778 LEU A CA 1
ATOM 6255 C C . LEU A 1 778 ? -19.479 -9.923 20.082 1.00 93.44 778 LEU A C 1
ATOM 6257 O O . LEU A 1 778 ? -19.249 -11.045 19.627 1.00 93.44 778 LEU A O 1
ATOM 6261 N N . ARG A 1 779 ? -20.710 -9.399 20.133 1.00 92.44 779 ARG A N 1
ATOM 6262 C CA . ARG A 1 779 ? -21.914 -10.055 19.601 1.00 92.44 779 ARG A CA 1
ATOM 6263 C C . ARG A 1 779 ? -22.168 -9.660 18.144 1.00 92.44 779 ARG A C 1
ATOM 6265 O O . ARG A 1 779 ? -22.337 -8.480 17.834 1.00 92.44 779 ARG A O 1
ATOM 6272 N N . VAL A 1 780 ? -22.241 -10.643 17.250 1.00 90.62 780 VAL A N 1
ATOM 6273 C CA . VAL A 1 780 ? -22.440 -10.501 15.798 1.00 90.62 780 VAL A CA 1
ATOM 6274 C C . VAL A 1 780 ? -23.825 -11.037 15.418 1.00 90.62 780 VAL A C 1
ATOM 6276 O O . VAL A 1 780 ? -23.974 -12.136 14.894 1.00 90.62 780 VAL A O 1
ATOM 6279 N N . THR A 1 781 ? -24.853 -10.227 15.677 1.00 76.56 781 THR A N 1
ATOM 6280 C CA . THR A 1 781 ? -26.283 -10.586 15.555 1.00 76.56 781 THR A CA 1
ATOM 6281 C C . THR A 1 781 ? -26.809 -10.786 14.125 1.00 76.56 781 THR A C 1
ATOM 6283 O O . THR A 1 781 ? -27.979 -11.121 13.951 1.00 76.56 781 THR A O 1
ATOM 6286 N N . GLY A 1 782 ? -25.992 -10.561 13.090 1.00 71.12 782 GLY A N 1
ATOM 6287 C CA . GLY A 1 782 ? -26.387 -10.761 11.694 1.00 71.12 782 GLY A CA 1
ATOM 6288 C C . GLY A 1 782 ? -25.733 -9.799 10.691 1.00 71.12 782 GLY A C 1
ATOM 6289 O O . GLY A 1 782 ? -24.874 -8.988 11.060 1.00 71.12 782 GLY A O 1
ATOM 6290 N N . PRO A 1 783 ? -26.139 -9.874 9.409 1.00 72.25 783 PRO A N 1
ATOM 6291 C CA . PRO A 1 783 ? -25.522 -9.131 8.315 1.00 72.25 783 PRO A CA 1
ATOM 6292 C C . PRO A 1 783 ? -25.783 -7.622 8.382 1.00 72.25 783 PRO A C 1
ATOM 6294 O O . PRO A 1 783 ? -26.854 -7.157 8.770 1.00 72.25 783 PRO A O 1
ATOM 6297 N N . GLY A 1 784 ? -24.811 -6.842 7.904 1.00 74.62 784 GLY A N 1
ATOM 6298 C CA . GLY A 1 784 ? -24.935 -5.384 7.792 1.00 74.62 784 GLY A CA 1
ATOM 6299 C C . GLY A 1 784 ? -24.512 -4.598 9.037 1.00 74.62 784 GLY A C 1
ATOM 6300 O O . GLY A 1 784 ? -24.749 -3.392 9.088 1.00 74.62 784 GLY A O 1
ATOM 6301 N N . HIS A 1 785 ? -23.856 -5.247 10.004 1.00 84.25 785 HIS A N 1
ATOM 6302 C CA . HIS A 1 785 ? -23.219 -4.589 11.152 1.00 84.25 785 HIS A CA 1
ATOM 6303 C C . HIS A 1 785 ? -21.696 -4.465 11.001 1.00 84.25 785 HIS A C 1
ATOM 6305 O O . HIS A 1 785 ? -21.134 -3.413 11.300 1.00 84.25 785 HIS A O 1
ATOM 6311 N N . ILE A 1 786 ? -21.027 -5.498 10.475 1.00 89.75 786 ILE A N 1
ATOM 6312 C CA . ILE A 1 786 ? -19.572 -5.528 10.261 1.00 89.75 786 ILE A CA 1
ATOM 6313 C C . ILE A 1 786 ? -19.266 -5.836 8.790 1.00 89.75 786 ILE A C 1
ATOM 6315 O O . ILE A 1 786 ? -19.936 -6.642 8.145 1.00 89.75 786 ILE A O 1
ATOM 6319 N N . GLU A 1 787 ? -18.215 -5.214 8.264 1.00 92.12 787 GLU A N 1
ATOM 6320 C CA . GLU A 1 787 ? -17.480 -5.679 7.088 1.00 92.12 787 GLU A CA 1
ATOM 6321 C C . GLU A 1 787 ? -16.048 -6.045 7.497 1.00 92.12 787 GLU A C 1
ATOM 6323 O O . GLU A 1 787 ? -15.417 -5.311 8.260 1.00 92.12 787 GLU A O 1
ATOM 6328 N N . LYS A 1 788 ? -15.487 -7.113 6.923 1.00 93.75 788 LYS A N 1
ATOM 6329 C CA . LYS A 1 788 ? -14.030 -7.293 6.873 1.00 93.75 788 LYS A CA 1
ATOM 6330 C C . LYS A 1 788 ? -13.471 -6.530 5.672 1.00 93.75 788 LYS A C 1
ATOM 6332 O O . LYS A 1 788 ? -14.064 -6.529 4.585 1.00 93.75 788 LYS A O 1
ATOM 6337 N N . VAL A 1 789 ? -12.339 -5.860 5.864 1.00 93.88 789 VAL A N 1
ATOM 6338 C CA . VAL A 1 789 ? -11.644 -5.125 4.805 1.00 93.88 789 VAL A CA 1
ATOM 6339 C C . VAL A 1 789 ? -10.483 -5.976 4.309 1.00 93.88 789 VAL A C 1
ATOM 6341 O O . VAL A 1 789 ? -9.555 -6.301 5.043 1.00 93.88 789 VAL A O 1
ATOM 6344 N N . VAL A 1 790 ? -10.563 -6.360 3.040 1.00 92.62 790 VAL A N 1
ATOM 6345 C CA . VAL A 1 790 ? -9.604 -7.241 2.377 1.00 92.62 790 VAL A CA 1
ATOM 6346 C C . VAL A 1 790 ? -8.622 -6.387 1.582 1.00 92.62 790 VAL A C 1
ATOM 6348 O O . VAL A 1 790 ? -9.014 -5.640 0.674 1.00 92.62 790 VAL A O 1
ATOM 6351 N N . HIS A 1 791 ? -7.349 -6.493 1.955 1.00 90.94 791 HIS A N 1
ATOM 6352 C CA . HIS A 1 791 ? -6.245 -5.678 1.456 1.00 90.94 791 HIS A CA 1
ATOM 6353 C C . HIS A 1 791 ? -5.521 -6.350 0.280 1.00 90.94 791 HIS A C 1
ATOM 6355 O O . HIS A 1 791 ? -5.382 -7.568 0.226 1.00 90.94 791 HIS A O 1
ATOM 6361 N N . ASN A 1 792 ? -5.062 -5.550 -0.690 1.00 86.31 792 ASN A N 1
ATOM 6362 C CA . ASN A 1 792 ? -4.328 -6.040 -1.865 1.00 86.31 792 ASN A CA 1
ATOM 6363 C C . ASN A 1 792 ? -2.985 -6.688 -1.481 1.00 86.31 792 ASN A C 1
ATOM 6365 O O . ASN A 1 792 ? -2.594 -7.673 -2.104 1.00 86.31 792 ASN A O 1
ATOM 6369 N N . SER A 1 793 ? -2.315 -6.144 -0.464 1.00 81.75 793 SER A N 1
ATOM 6370 C CA . SER A 1 793 ? -1.108 -6.683 0.168 1.00 81.75 793 SER A CA 1
ATOM 6371 C C . SER A 1 793 ? -1.450 -7.516 1.404 1.00 81.75 793 SER A C 1
ATOM 6373 O O . SER A 1 793 ? -2.476 -7.287 2.046 1.00 81.75 793 SER A O 1
ATOM 6375 N N . GLU A 1 794 ? -0.548 -8.418 1.779 1.00 84.56 794 GLU A N 1
ATOM 6376 C CA . GLU A 1 794 ? -0.550 -9.050 3.101 1.00 84.56 794 GLU A CA 1
ATOM 6377 C C . GLU A 1 794 ? -0.320 -8.019 4.223 1.00 84.56 794 GLU A C 1
ATOM 6379 O O . GLU A 1 794 ? 0.134 -6.895 3.979 1.00 84.56 794 GLU A O 1
ATOM 6384 N N . LEU A 1 795 ? -0.674 -8.401 5.453 1.00 89.62 795 LEU A N 1
ATOM 6385 C CA . LEU A 1 795 ? -0.533 -7.579 6.655 1.00 89.62 795 LEU A CA 1
ATOM 6386 C C . LEU A 1 795 ? 0.706 -8.034 7.435 1.00 89.62 795 LEU A C 1
ATOM 6388 O O . LEU A 1 795 ? 0.800 -9.202 7.808 1.00 89.62 795 LEU A O 1
ATOM 6392 N N . ASN A 1 796 ? 1.646 -7.121 7.691 1.00 90.94 796 ASN A N 1
ATOM 6393 C CA . ASN A 1 796 ? 2.793 -7.397 8.553 1.00 90.94 796 ASN A CA 1
ATOM 6394 C C . ASN A 1 796 ? 2.395 -7.138 10.014 1.00 90.94 796 ASN A C 1
ATOM 6396 O O . ASN A 1 796 ? 2.270 -5.986 10.429 1.00 90.94 796 ASN A O 1
ATOM 6400 N N . TRP A 1 797 ? 2.163 -8.213 10.766 1.00 93.50 797 TRP A N 1
ATOM 6401 C CA . TRP A 1 797 ? 1.661 -8.141 12.138 1.00 93.50 797 TRP A CA 1
ATOM 6402 C C . TRP A 1 797 ? 2.683 -7.573 13.122 1.00 93.50 797 TRP A C 1
ATOM 6404 O O . TRP A 1 797 ? 2.314 -6.727 13.927 1.00 93.50 797 TRP A O 1
ATOM 6414 N N . ASP A 1 798 ? 3.967 -7.904 12.982 1.00 92.62 798 ASP A N 1
ATOM 6415 C CA . ASP A 1 798 ? 5.027 -7.359 13.841 1.00 92.62 798 ASP A CA 1
ATOM 6416 C C . ASP A 1 798 ? 5.126 -5.825 13.714 1.00 92.62 798 ASP A C 1
ATOM 6418 O O . ASP A 1 798 ? 5.281 -5.113 14.705 1.00 92.62 798 ASP A O 1
ATOM 6422 N N . GLN A 1 799 ? 4.972 -5.290 12.495 1.00 89.31 799 GLN A N 1
ATOM 6423 C CA . GLN A 1 799 ? 4.925 -3.845 12.244 1.00 89.31 799 GLN A CA 1
ATOM 6424 C C . GLN A 1 799 ? 3.620 -3.189 12.710 1.00 89.31 799 GLN A C 1
ATOM 6426 O O . GLN A 1 799 ? 3.640 -2.013 13.072 1.00 89.31 799 GLN A O 1
ATOM 6431 N N . ILE A 1 800 ? 2.492 -3.901 12.669 1.00 92.44 800 ILE A N 1
ATOM 6432 C CA . ILE A 1 800 ? 1.207 -3.415 13.193 1.00 92.44 800 ILE A CA 1
ATOM 6433 C C . ILE A 1 800 ? 1.288 -3.296 14.719 1.00 92.44 800 ILE A C 1
ATOM 6435 O O . ILE A 1 800 ? 0.953 -2.244 15.259 1.00 92.44 800 ILE A O 1
ATOM 6439 N N . ASP A 1 801 ? 1.799 -4.324 15.393 1.00 93.81 801 ASP A N 1
ATOM 6440 C CA . ASP A 1 801 ? 1.920 -4.380 16.850 1.00 93.81 801 ASP A CA 1
ATOM 6441 C C . ASP A 1 801 ? 2.963 -3.374 17.368 1.00 93.81 801 ASP A C 1
ATOM 6443 O O . ASP A 1 801 ? 2.711 -2.678 18.352 1.00 93.81 801 ASP A O 1
ATOM 6447 N N . ALA A 1 802 ? 4.101 -3.221 16.675 1.00 86.06 802 ALA A N 1
ATOM 6448 C CA . ALA A 1 802 ? 5.115 -2.219 17.010 1.00 86.06 802 ALA A CA 1
ATOM 6449 C C . ALA A 1 802 ? 4.564 -0.784 16.923 1.00 86.06 802 ALA A C 1
ATOM 6451 O O . ALA A 1 802 ? 4.627 -0.046 17.905 1.00 86.06 802 ALA A O 1
ATOM 6452 N N . LYS A 1 803 ? 3.944 -0.409 15.794 1.00 85.81 803 LYS A N 1
ATOM 6453 C CA . LYS A 1 803 ? 3.319 0.917 15.617 1.00 85.81 803 LYS A CA 1
ATOM 6454 C C . LYS A 1 803 ? 2.141 1.152 16.557 1.00 85.81 803 LYS A C 1
ATOM 6456 O O . LYS A 1 803 ? 1.854 2.292 16.906 1.00 85.81 803 LYS A O 1
ATOM 6461 N N . PHE A 1 804 ? 1.413 0.101 16.935 1.00 90.50 804 PHE A N 1
ATOM 6462 C CA . PHE A 1 804 ? 0.357 0.230 17.930 1.00 90.50 804 PHE A CA 1
ATOM 6463 C C . PHE A 1 804 ? 0.955 0.576 19.298 1.00 90.50 804 PHE A C 1
ATOM 6465 O O . PHE A 1 804 ? 0.506 1.527 19.931 1.00 90.50 804 PHE A O 1
ATOM 6472 N N . LYS A 1 805 ? 2.024 -0.117 19.705 1.00 89.69 805 LYS A N 1
ATOM 6473 C CA . LYS A 1 805 ? 2.748 0.148 20.955 1.00 89.69 805 LYS A CA 1
ATOM 6474 C C . LYS A 1 805 ? 3.427 1.526 20.993 1.00 89.69 805 LYS A C 1
ATOM 6476 O O . LYS A 1 805 ? 3.564 2.094 22.070 1.00 89.69 805 LYS A O 1
ATOM 6481 N N . GLU A 1 806 ? 3.822 2.077 19.844 1.00 83.62 806 GLU A N 1
ATOM 6482 C CA . GLU A 1 806 ? 4.294 3.469 19.713 1.00 83.62 806 GLU A CA 1
ATOM 6483 C C . GLU A 1 806 ? 3.185 4.512 19.961 1.00 83.62 806 GLU A C 1
ATOM 6485 O O . GLU A 1 806 ? 3.487 5.641 20.341 1.00 83.62 806 GLU A O 1
ATOM 6490 N N . LEU A 1 807 ? 1.912 4.151 19.750 1.00 82.69 807 LEU A N 1
ATOM 6491 C CA . LEU A 1 807 ? 0.759 5.056 19.847 1.00 82.69 807 LEU A CA 1
ATOM 6492 C C . LEU A 1 807 ? -0.110 4.842 21.098 1.00 82.69 807 LEU A C 1
ATOM 6494 O O . LEU A 1 807 ? -0.922 5.708 21.427 1.00 82.69 807 LEU A O 1
ATOM 6498 N N . GLU A 1 808 ? -0.000 3.694 21.770 1.00 85.38 808 GLU A N 1
ATOM 6499 C CA . GLU A 1 808 ? -0.902 3.291 22.852 1.00 85.38 808 GLU A CA 1
ATOM 6500 C C . GLU A 1 808 ? -0.947 4.321 23.996 1.00 85.38 808 GLU A C 1
ATOM 6502 O O . GLU A 1 808 ? 0.071 4.737 24.544 1.00 85.38 808 GLU A O 1
ATOM 6507 N N . GLY A 1 809 ? -2.161 4.752 24.352 1.00 76.94 809 GLY A N 1
ATOM 6508 C CA . GLY A 1 809 ? -2.405 5.761 25.382 1.00 76.94 809 GLY A CA 1
ATOM 6509 C C . GLY A 1 809 ? -2.349 7.218 24.907 1.00 76.94 809 GLY A C 1
ATOM 6510 O O . GLY A 1 809 ? -2.869 8.074 25.620 1.00 76.94 809 GLY A O 1
ATOM 6511 N N . ILE A 1 810 ? -1.809 7.526 23.718 1.00 79.50 810 ILE A N 1
ATOM 6512 C CA . ILE A 1 810 ? -1.738 8.910 23.216 1.00 79.50 810 ILE A CA 1
ATOM 6513 C C . ILE A 1 810 ? -3.152 9.439 22.916 1.00 79.50 810 ILE A C 1
ATOM 6515 O O . ILE A 1 810 ? -3.897 8.864 22.117 1.00 79.50 810 ILE A O 1
ATOM 6519 N N . GLU A 1 811 ? -3.521 10.564 23.535 1.00 72.00 811 GLU A N 1
ATOM 6520 C CA . GLU A 1 811 ? -4.843 11.198 23.400 1.00 72.00 811 GLU A CA 1
ATOM 6521 C C . GLU A 1 811 ? -4.936 12.102 22.154 1.00 72.00 811 GLU A C 1
ATOM 6523 O O . GLU A 1 811 ? -5.266 13.284 22.234 1.00 72.00 811 GLU A O 1
ATOM 6528 N N . GLU A 1 812 ? -4.624 11.546 20.978 1.00 67.69 812 GLU A N 1
ATOM 6529 C CA . GLU A 1 812 ? -4.711 12.260 19.701 1.00 67.69 812 GLU A CA 1
ATOM 6530 C C . GLU A 1 812 ? -5.830 11.688 18.812 1.00 67.69 812 GLU A C 1
ATOM 6532 O O . GLU A 1 812 ? -5.674 10.673 18.128 1.00 67.69 812 GLU A O 1
ATOM 6537 N N . TYR A 1 813 ? -6.979 12.368 18.794 1.00 66.31 813 TYR A N 1
ATOM 6538 C CA . TYR A 1 813 ? -8.075 12.074 17.871 1.00 66.31 813 TYR A CA 1
ATOM 6539 C C . TYR A 1 813 ? -8.583 13.329 17.157 1.00 66.31 813 TYR A C 1
ATOM 6541 O O . TYR A 1 813 ? -8.908 14.344 17.770 1.00 66.31 813 TYR A O 1
ATOM 6549 N N . SER A 1 814 ? -8.756 13.226 15.840 1.00 63.16 814 SER A N 1
ATOM 6550 C CA . SER A 1 814 ? -9.440 14.224 15.023 1.00 63.16 814 SER A CA 1
ATOM 6551 C C . SER A 1 814 ? -10.169 13.564 13.861 1.00 63.16 814 SER A C 1
ATOM 6553 O O . SER A 1 814 ? -9.541 12.982 12.974 1.00 63.16 814 SER A O 1
ATOM 6555 N N . LEU A 1 815 ? -11.496 13.737 13.797 1.00 61.44 815 LEU A N 1
ATOM 6556 C CA . LEU A 1 815 ? -12.360 13.203 12.730 1.00 61.44 815 LEU A CA 1
ATOM 6557 C C . LEU A 1 815 ? -11.850 13.531 11.313 1.00 61.44 815 LEU A C 1
ATOM 6559 O O . LEU A 1 815 ? -12.082 12.753 10.386 1.00 61.44 815 LEU A O 1
ATOM 6563 N N . LEU A 1 816 ? -11.149 14.657 11.152 1.00 56.38 816 LEU A N 1
ATOM 6564 C CA . LEU A 1 816 ? -10.657 15.156 9.870 1.00 56.38 816 LEU A CA 1
ATOM 6565 C C . LEU A 1 816 ? -9.205 14.744 9.528 1.00 56.38 816 LEU A C 1
ATOM 6567 O O . LEU A 1 816 ? -8.853 14.813 8.355 1.00 56.38 816 LEU A O 1
ATOM 6571 N N . PHE A 1 817 ? -8.373 14.333 10.499 1.00 54.41 817 PHE A N 1
ATOM 6572 C CA . PHE A 1 817 ? -6.913 14.153 10.299 1.00 54.41 817 PHE A CA 1
ATOM 6573 C C . PHE A 1 817 ? -6.312 12.906 10.948 1.00 54.41 817 PHE A C 1
ATOM 6575 O O . PHE A 1 817 ? -5.417 12.290 10.376 1.00 54.41 817 PHE A O 1
ATOM 6582 N N . ASN A 1 818 ? -6.806 12.530 12.124 1.00 68.75 818 ASN A N 1
ATOM 6583 C CA . ASN A 1 818 ? -6.312 11.406 12.905 1.00 68.75 818 ASN A CA 1
ATOM 6584 C C . ASN A 1 818 ? -7.523 10.657 13.464 1.00 68.75 818 ASN A C 1
ATOM 6586 O O . ASN A 1 818 ? -7.915 10.810 14.617 1.00 68.75 818 ASN A O 1
ATOM 6590 N N . ASN A 1 819 ? -8.214 9.951 12.567 1.00 76.12 819 ASN A N 1
ATOM 6591 C CA . ASN A 1 819 ? -9.412 9.188 12.898 1.00 76.12 819 ASN A CA 1
ATOM 6592 C C . ASN A 1 819 ? -9.162 7.681 12.778 1.00 76.12 819 ASN A C 1
ATOM 6594 O O . ASN A 1 819 ? -8.126 7.261 12.272 1.00 76.12 819 ASN A O 1
ATOM 6598 N N . CYS A 1 820 ? -10.135 6.863 13.180 1.00 85.12 820 CYS A N 1
ATOM 6599 C CA . CYS A 1 820 ? -10.035 5.402 13.139 1.00 85.12 820 CYS A CA 1
ATOM 6600 C C . CYS A 1 820 ? -9.571 4.816 11.781 1.00 85.12 820 CYS A C 1
ATOM 6602 O O . CYS A 1 820 ? -8.808 3.856 11.766 1.00 85.12 820 CYS A O 1
ATOM 6604 N N . GLU A 1 821 ? -9.953 5.404 10.638 1.00 85.25 821 GLU A N 1
ATOM 6605 C CA . GLU A 1 821 ? -9.505 4.943 9.313 1.00 85.25 821 GLU A CA 1
ATOM 6606 C C . GLU A 1 821 ? -8.072 5.410 9.001 1.00 85.25 821 GLU A C 1
ATOM 6608 O O . GLU A 1 821 ? -7.298 4.649 8.422 1.00 85.25 821 GLU A O 1
ATOM 6613 N N . HIS A 1 822 ? -7.688 6.621 9.426 1.00 80.75 822 HIS A N 1
ATOM 6614 C CA . HIS A 1 822 ? -6.297 7.083 9.338 1.00 80.75 822 HIS A CA 1
ATOM 6615 C C . HIS A 1 822 ? -5.368 6.196 10.182 1.00 80.75 822 HIS A C 1
ATOM 6617 O O . HIS A 1 822 ? -4.352 5.734 9.674 1.00 80.75 822 HIS A O 1
ATOM 6623 N N . PHE A 1 823 ? -5.751 5.913 11.430 1.00 85.94 823 PHE A N 1
ATOM 6624 C CA . PHE A 1 823 ? -5.030 5.051 12.368 1.00 85.94 823 PHE A CA 1
ATOM 6625 C C . PHE A 1 823 ? -4.817 3.636 11.818 1.00 85.94 823 PHE A C 1
ATOM 6627 O O . PHE A 1 823 ? -3.684 3.171 11.722 1.00 85.94 823 PHE A O 1
ATOM 6634 N N . VAL A 1 824 ? -5.888 2.969 11.379 1.00 90.56 824 VAL A N 1
ATOM 6635 C CA . VAL A 1 824 ? -5.796 1.614 10.815 1.00 90.56 824 VAL A CA 1
ATOM 6636 C C . VAL A 1 824 ? -4.923 1.584 9.552 1.00 90.56 824 VAL A C 1
ATOM 6638 O O . VAL A 1 824 ? -4.106 0.677 9.383 1.00 90.56 824 VAL A O 1
ATOM 6641 N N . ASN A 1 825 ? -5.018 2.603 8.691 1.00 85.12 825 ASN A N 1
ATOM 6642 C CA . ASN A 1 825 ? -4.129 2.728 7.533 1.00 85.12 825 ASN A CA 1
ATOM 6643 C C . ASN A 1 825 ? -2.672 3.052 7.926 1.00 85.12 825 ASN A C 1
ATOM 6645 O O . ASN A 1 825 ? -1.755 2.641 7.213 1.00 85.12 825 ASN A O 1
ATOM 6649 N N . TYR A 1 826 ? -2.424 3.711 9.062 1.00 82.69 826 TYR A N 1
ATOM 6650 C CA . TYR A 1 826 ? -1.072 3.928 9.582 1.00 82.69 826 TYR A CA 1
ATOM 6651 C C . TYR A 1 826 ? -0.450 2.622 10.088 1.00 82.69 826 TYR A C 1
ATOM 6653 O O . TYR A 1 826 ? 0.660 2.274 9.670 1.00 82.69 826 TYR A O 1
ATOM 6661 N N . LEU A 1 827 ? -1.188 1.841 10.885 1.00 86.06 827 LEU A N 1
ATOM 6662 C CA . LEU A 1 827 ? -0.733 0.525 11.336 1.00 86.06 827 LEU A CA 1
ATOM 6663 C C . LEU A 1 827 ? -0.394 -0.383 10.143 1.00 86.06 827 LEU A C 1
ATOM 6665 O O . LEU A 1 827 ? 0.728 -0.881 10.046 1.00 86.06 827 LEU A O 1
ATOM 6669 N N . ILE A 1 828 ? -1.308 -0.518 9.177 1.00 85.69 828 ILE A N 1
ATOM 6670 C CA . ILE A 1 828 ? -1.126 -1.423 8.031 1.00 85.69 828 ILE A CA 1
ATOM 6671 C C . ILE A 1 828 ? -0.072 -0.913 7.036 1.00 85.69 828 ILE A C 1
ATOM 6673 O O . ILE A 1 828 ? 0.790 -1.675 6.608 1.00 85.69 828 ILE A O 1
ATOM 6677 N N . TYR A 1 829 ? -0.122 0.365 6.652 1.00 74.44 829 TYR A N 1
ATOM 6678 C CA . TYR A 1 829 ? 0.641 0.895 5.510 1.00 74.44 829 TYR A CA 1
ATOM 6679 C C . TYR A 1 829 ? 1.672 1.976 5.859 1.00 74.44 829 TYR A C 1
ATOM 6681 O O . TYR A 1 829 ? 2.382 2.440 4.969 1.00 74.44 829 TYR A O 1
ATOM 6689 N N . GLY A 1 830 ? 1.737 2.431 7.111 1.00 68.25 830 GLY A N 1
ATOM 6690 C CA . GLY A 1 830 ? 2.605 3.543 7.519 1.00 68.25 830 GLY A CA 1
ATOM 6691 C C . GLY A 1 830 ? 2.173 4.901 6.956 1.00 68.25 830 GLY A C 1
ATOM 6692 O O . GLY A 1 830 ? 3.021 5.770 6.769 1.00 68.25 830 GLY A O 1
ATOM 6693 N N . ARG A 1 831 ? 0.878 5.080 6.644 1.00 66.81 831 ARG A N 1
ATOM 6694 C CA . ARG A 1 831 ? 0.324 6.324 6.085 1.00 66.81 831 ARG A CA 1
ATOM 6695 C C . ARG A 1 831 ? -1.023 6.708 6.677 1.00 66.81 831 ARG A C 1
ATOM 6697 O O . ARG A 1 831 ? -1.837 5.853 7.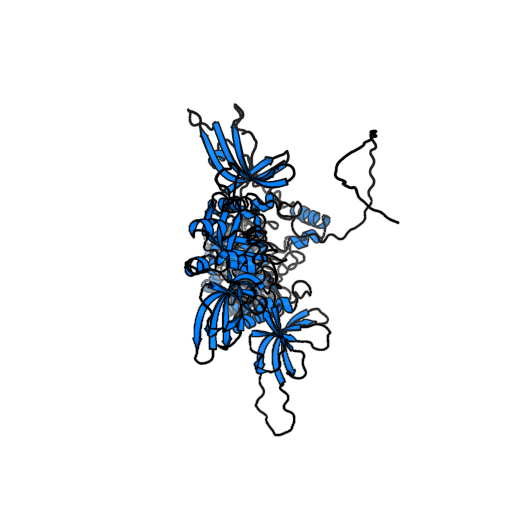005 1.00 66.81 831 ARG A O 1
ATOM 6704 N N . LEU A 1 832 ? -1.311 8.001 6.654 1.00 65.69 832 LEU A N 1
ATOM 6705 C CA . LEU A 1 832 ? -2.596 8.551 7.067 1.00 65.69 832 LEU A CA 1
ATOM 6706 C C . LEU A 1 832 ? -3.467 8.807 5.833 1.00 65.69 832 LEU A C 1
ATOM 6708 O O . LEU A 1 832 ? -3.255 9.761 5.085 1.00 65.69 832 LEU A O 1
ATOM 6712 N N . THR A 1 833 ? -4.451 7.935 5.611 1.00 64.69 833 THR A N 1
ATOM 6713 C CA . THR A 1 833 ? -5.451 8.067 4.538 1.00 64.69 833 THR A CA 1
ATOM 6714 C C . THR A 1 833 ? -6.851 7.742 5.051 1.00 64.69 833 THR A C 1
ATOM 6716 O O . THR A 1 833 ? -7.010 6.837 5.864 1.00 64.69 833 THR A O 1
ATOM 6719 N N . CYS A 1 834 ? -7.869 8.441 4.545 1.00 68.50 834 CYS A N 1
ATOM 6720 C CA . CYS A 1 834 ? -9.270 8.272 4.936 1.00 68.50 834 CYS A CA 1
ATOM 6721 C C . CYS A 1 834 ? -10.191 8.416 3.713 1.00 68.50 834 CYS A C 1
ATOM 6723 O O . CYS A 1 834 ? -10.065 9.363 2.937 1.00 68.50 834 CYS A O 1
ATOM 6725 N N . SER A 1 835 ? -11.120 7.473 3.537 1.00 66.94 835 SER A N 1
ATOM 6726 C CA . SER A 1 835 ? -12.110 7.432 2.453 1.00 66.94 835 SER A CA 1
ATOM 6727 C C . SER A 1 835 ? -13.505 7.900 2.883 1.00 66.94 835 SER A C 1
ATOM 6729 O O . SER A 1 835 ? -14.404 8.009 2.049 1.00 66.94 835 SER A O 1
ATOM 6731 N N . GLN A 1 836 ? -13.709 8.184 4.172 1.00 64.38 836 GLN A N 1
ATOM 6732 C CA . GLN A 1 836 ? -14.980 8.709 4.677 1.00 64.38 836 GLN A CA 1
ATOM 6733 C C . GLN A 1 836 ? -15.177 10.194 4.346 1.00 64.38 836 GLN A C 1
ATOM 6735 O O . GLN A 1 836 ? -16.268 10.596 3.948 1.00 64.38 836 GLN A O 1
ATOM 6740 N N . LEU A 1 837 ? -14.123 11.013 4.440 1.00 53.25 837 LEU A N 1
ATOM 6741 C CA . LEU A 1 837 ? -14.213 12.468 4.239 1.00 53.25 837 LEU A CA 1
ATOM 6742 C C . LEU A 1 837 ? -14.590 12.853 2.800 1.00 53.25 837 LEU A C 1
ATOM 6744 O O . LEU A 1 837 ? -15.341 13.805 2.594 1.00 53.25 837 LEU A O 1
ATOM 6748 N N . SER A 1 838 ? -14.166 12.063 1.810 1.00 44.62 838 SER A N 1
ATOM 6749 C CA . SER A 1 838 ? -14.536 12.238 0.397 1.00 44.62 838 SER A CA 1
ATOM 6750 C C . SER A 1 838 ? -16.009 11.943 0.088 1.00 44.62 838 SER A C 1
ATOM 6752 O O . SER A 1 838 ? -16.474 12.229 -1.012 1.00 44.62 838 SER A O 1
ATOM 6754 N N . ARG A 1 839 ? -16.761 11.386 1.048 1.00 38.66 839 ARG A N 1
ATOM 6755 C CA . ARG A 1 839 ? -18.219 11.196 0.962 1.00 38.66 839 ARG A CA 1
ATOM 6756 C C . ARG A 1 839 ? -19.005 12.345 1.594 1.00 38.66 839 ARG A C 1
ATOM 6758 O O . ARG A 1 839 ? -20.186 12.490 1.305 1.00 38.66 839 ARG A O 1
ATOM 6765 N N . VAL A 1 840 ? -18.364 13.156 2.440 1.00 37.56 840 VAL A N 1
ATOM 6766 C CA . VAL A 1 840 ? -18.989 14.316 3.098 1.00 37.56 840 VAL A CA 1
ATOM 6767 C C . VAL A 1 840 ? -19.038 15.517 2.147 1.00 37.56 840 VAL A C 1
ATOM 6769 O O . VAL A 1 840 ? -20.039 16.229 2.110 1.00 37.56 840 VAL A O 1
ATOM 6772 N N . THR A 1 841 ? -18.002 15.708 1.323 1.00 36.94 841 THR A N 1
ATOM 6773 C CA . THR A 1 841 ? -17.932 16.782 0.312 1.00 36.94 841 THR A CA 1
ATOM 6774 C C . THR A 1 841 ? -19.085 16.736 -0.694 1.00 36.94 841 THR A C 1
ATOM 6776 O O . THR A 1 841 ? -19.655 17.776 -1.017 1.00 36.94 841 THR A O 1
ATOM 6779 N N . GLY A 1 842 ? -19.477 15.538 -1.140 1.00 33.81 842 GLY A N 1
ATOM 6780 C CA . GLY A 1 842 ? -20.551 15.335 -2.122 1.00 33.81 842 GLY A CA 1
ATOM 6781 C C . GLY A 1 842 ? -21.970 15.677 -1.642 1.00 33.81 842 GLY A C 1
ATOM 6782 O O . GLY A 1 842 ? -22.886 15.684 -2.456 1.00 33.81 842 GLY A O 1
ATOM 6783 N N . LEU A 1 843 ? -22.170 15.971 -0.350 1.00 36.31 843 LEU A N 1
ATOM 6784 C CA . LEU A 1 843 ? -23.475 16.337 0.231 1.00 36.31 843 LEU A CA 1
ATOM 6785 C C . LEU A 1 843 ? -23.666 17.858 0.406 1.00 36.31 843 LEU A C 1
ATOM 6787 O O . LEU A 1 843 ? -24.674 18.311 0.954 1.00 36.31 843 LEU A O 1
ATOM 6791 N N . GLY A 1 844 ? -22.718 18.657 -0.092 1.00 34.66 844 GLY A N 1
ATOM 6792 C CA . GLY A 1 844 ? -22.822 20.110 -0.163 1.00 34.66 844 GLY A CA 1
ATOM 6793 C C . GLY A 1 844 ? -22.524 20.848 1.147 1.00 34.66 844 GLY A C 1
ATOM 6794 O O . GLY A 1 844 ? -22.585 20.323 2.262 1.00 34.66 844 GLY A O 1
ATOM 6795 N N . THR A 1 845 ? -22.211 22.137 1.014 1.00 35.47 845 THR A N 1
ATOM 6796 C CA . THR A 1 845 ? -21.723 22.986 2.114 1.00 35.47 845 THR A CA 1
ATOM 6797 C C . THR A 1 845 ? -22.738 23.204 3.241 1.00 35.47 845 THR A C 1
ATOM 6799 O O . THR A 1 845 ? -22.324 23.516 4.359 1.00 35.47 845 THR A O 1
ATOM 6802 N N . LYS A 1 846 ? -24.045 22.996 3.009 1.00 35.22 846 LYS A N 1
ATOM 6803 C CA . LYS A 1 846 ? -25.066 23.001 4.074 1.00 35.22 846 LYS A CA 1
ATOM 6804 C C . LYS A 1 846 ? -24.875 21.848 5.065 1.00 35.22 846 LYS A C 1
ATOM 6806 O O . LYS A 1 846 ? -24.892 22.105 6.266 1.00 35.22 846 LYS A O 1
ATOM 6811 N N . TRP A 1 847 ? -24.629 20.621 4.597 1.00 36.53 847 TRP A N 1
ATOM 6812 C CA . TRP A 1 847 ? -24.381 19.476 5.485 1.00 36.53 847 TRP A CA 1
ATOM 6813 C C . TRP A 1 847 ? -23.072 19.633 6.257 1.00 36.53 847 TRP A C 1
ATOM 6815 O O . TRP A 1 847 ? -23.070 19.461 7.473 1.00 36.53 847 TRP A O 1
ATOM 6825 N N . ILE A 1 848 ? -21.994 20.066 5.593 1.00 39.88 848 ILE A N 1
ATOM 6826 C CA . ILE A 1 848 ? -20.717 20.370 6.263 1.00 39.88 848 ILE A CA 1
ATOM 6827 C C . ILE A 1 848 ? -20.921 21.422 7.365 1.00 39.88 848 ILE A C 1
ATOM 6829 O O . ILE A 1 848 ? -20.473 21.220 8.490 1.00 39.88 848 ILE A O 1
ATOM 6833 N N . ASN A 1 849 ? -21.650 22.511 7.092 1.00 34.72 849 ASN A N 1
ATOM 6834 C CA . ASN A 1 849 ? -21.943 23.523 8.111 1.00 34.72 849 ASN A CA 1
ATOM 6835 C C . ASN A 1 849 ? -22.847 23.008 9.239 1.00 34.72 849 ASN A C 1
ATOM 6837 O O . ASN A 1 849 ? -22.661 23.432 10.375 1.00 34.72 849 ASN A O 1
ATOM 6841 N N . MET A 1 850 ? -23.804 22.116 8.972 1.00 36.91 850 MET A N 1
ATOM 6842 C CA . MET A 1 850 ? -24.664 21.551 10.019 1.00 36.91 850 MET A CA 1
ATOM 6843 C C . MET A 1 850 ? -23.875 20.612 10.943 1.00 36.91 850 MET A C 1
ATOM 6845 O O . MET A 1 850 ? -23.974 20.730 12.161 1.00 36.91 850 MET A O 1
ATOM 6849 N N . VAL A 1 851 ? -23.015 19.767 10.368 1.00 41.31 851 VAL A N 1
ATOM 6850 C CA . VAL A 1 851 ? -22.083 18.891 11.095 1.00 41.31 851 VAL A CA 1
ATOM 6851 C C . VAL A 1 851 ? -21.093 19.720 11.928 1.00 41.31 851 VAL A C 1
ATOM 6853 O O . VAL A 1 851 ? -20.991 19.532 13.137 1.00 41.31 851 VAL A O 1
ATOM 6856 N N . VAL A 1 852 ? -20.420 20.708 11.326 1.00 38.09 852 VAL A N 1
ATOM 6857 C CA . VAL A 1 852 ? -19.446 21.573 12.021 1.00 38.09 852 VAL A CA 1
ATOM 6858 C C . VAL A 1 852 ? -20.103 22.461 13.089 1.00 38.09 852 VAL A C 1
ATOM 6860 O O . VAL A 1 852 ? -19.500 22.701 14.133 1.00 38.09 852 VAL A O 1
ATOM 6863 N N . ARG A 1 853 ? -21.346 22.926 12.889 1.00 34.72 853 ARG A N 1
ATOM 6864 C CA . ARG A 1 853 ? -22.094 23.657 13.930 1.00 34.72 853 ARG A CA 1
ATOM 6865 C C . ARG A 1 853 ? -22.546 22.740 15.067 1.00 34.72 853 ARG A C 1
ATOM 6867 O O . ARG A 1 853 ? -22.464 23.163 16.214 1.00 34.72 853 ARG A O 1
ATOM 6874 N N . GLY A 1 854 ? -22.932 21.496 14.775 1.00 37.34 854 GLY A N 1
ATOM 6875 C CA . GLY A 1 854 ? -23.226 20.476 15.789 1.00 37.34 854 GLY A CA 1
ATOM 6876 C C . GLY A 1 854 ? -22.022 20.130 16.674 1.00 37.34 854 GLY A C 1
ATOM 6877 O O . GLY A 1 854 ? -22.199 19.846 17.854 1.00 37.34 854 GLY A O 1
ATOM 6878 N N . PHE A 1 855 ? -20.797 20.235 16.147 1.00 37.56 855 PHE A N 1
ATOM 6879 C CA . PHE A 1 855 ? -19.564 20.006 16.910 1.00 37.56 855 PHE A CA 1
ATOM 6880 C C . PHE A 1 855 ? -19.075 21.200 17.753 1.00 37.56 855 PHE A C 1
ATOM 6882 O O . PHE A 1 855 ? -18.159 21.023 18.557 1.00 37.56 855 PHE A O 1
ATOM 6889 N N . ARG A 1 856 ? -19.670 22.400 17.647 1.00 27.62 856 ARG A N 1
ATOM 6890 C CA . ARG A 1 856 ? -19.223 23.575 18.432 1.00 27.62 856 ARG A CA 1
ATOM 6891 C C . ARG A 1 856 ? -19.128 23.366 19.958 1.00 27.62 856 ARG A C 1
ATOM 6893 O O . ARG A 1 856 ? -18.171 23.900 20.513 1.00 27.62 856 ARG A O 1
ATOM 6900 N N . PRO A 1 857 ? -19.999 22.589 20.638 1.00 27.56 857 PRO A N 1
ATOM 6901 C CA . PRO A 1 857 ? -19.903 22.367 22.088 1.00 27.56 857 PRO A CA 1
ATOM 6902 C C . PRO A 1 857 ? -18.648 21.620 22.573 1.00 27.56 857 PRO A C 1
ATOM 6904 O O . PRO A 1 857 ? -18.495 21.442 23.774 1.00 27.56 857 PRO A O 1
ATOM 6907 N N . TRP A 1 858 ? -17.773 21.152 21.672 1.00 29.89 858 TRP A N 1
ATOM 6908 C CA . TRP A 1 858 ? -16.499 20.501 22.018 1.00 29.89 858 TRP A CA 1
ATOM 6909 C C . TRP A 1 858 ? -15.258 21.282 21.549 1.00 29.89 858 TRP A C 1
ATOM 6911 O O . TRP A 1 858 ? -14.144 20.848 21.815 1.00 29.89 858 TRP A O 1
ATOM 6921 N N . PHE A 1 859 ? -15.430 22.440 20.897 1.00 29.45 859 PHE A N 1
ATOM 6922 C CA . PHE A 1 859 ? -14.325 23.346 20.532 1.00 29.45 859 PHE A CA 1
ATOM 6923 C C . PHE A 1 859 ? -14.121 24.508 21.525 1.00 29.45 859 PHE A C 1
ATOM 6925 O O . PHE A 1 859 ? -13.168 25.263 21.376 1.00 29.45 859 PHE A O 1
ATOM 6932 N N . HIS A 1 860 ? -14.979 24.628 22.544 1.00 25.64 860 HIS A N 1
ATOM 6933 C CA . HIS A 1 860 ? -14.791 25.494 23.714 1.00 25.64 860 HIS A CA 1
ATOM 6934 C C . HIS A 1 860 ? -15.126 24.695 24.983 1.00 25.64 860 HIS A C 1
ATOM 6936 O O . HIS A 1 860 ? -16.265 24.692 25.440 1.00 25.64 860 HIS A O 1
ATOM 6942 N N . CYS A 1 861 ? -14.138 23.951 25.484 1.00 26.19 861 CYS A N 1
ATOM 6943 C CA . CYS A 1 861 ? -14.088 23.341 26.825 1.00 26.19 861 CYS A CA 1
ATOM 6944 C C . CYS A 1 861 ? -12.615 23.205 27.281 1.00 26.19 861 CYS A C 1
ATOM 6946 O O . CYS A 1 861 ? -12.198 22.197 27.846 1.00 26.19 861 CYS A O 1
ATOM 6948 N N . ALA A 1 862 ? -11.843 24.238 26.957 1.00 26.73 862 ALA A N 1
ATOM 6949 C CA . ALA A 1 862 ? -10.603 24.677 27.580 1.00 26.73 862 ALA A CA 1
ATOM 6950 C C . ALA A 1 862 ? -10.732 26.212 27.640 1.00 26.73 862 ALA A C 1
ATOM 6952 O O . ALA A 1 862 ? -11.422 26.773 26.783 1.00 26.73 862 ALA A O 1
ATOM 6953 N N . ASP A 1 863 ? -10.135 26.845 28.648 1.00 25.62 863 ASP A N 1
ATOM 6954 C CA . ASP A 1 863 ? -10.381 28.240 29.046 1.00 25.62 863 ASP A CA 1
ATOM 6955 C C . ASP A 1 863 ? -11.837 28.515 29.484 1.00 25.62 863 ASP A C 1
ATOM 6957 O O . ASP A 1 863 ? -12.598 29.166 28.774 1.00 25.62 863 ASP A O 1
ATOM 6961 N N . ASP A 1 864 ? -12.212 28.009 30.668 1.00 24.22 864 ASP A N 1
ATOM 6962 C CA . ASP A 1 864 ? -13.152 28.702 31.579 1.00 24.22 864 ASP A CA 1
ATOM 6963 C C . ASP A 1 864 ? -13.057 28.160 33.032 1.00 24.22 864 ASP A C 1
ATOM 6965 O O . ASP A 1 864 ? -14.049 27.753 33.638 1.00 24.22 864 ASP A O 1
ATOM 6969 N N . HIS A 1 865 ? -11.823 28.088 33.560 1.00 27.97 865 HIS A N 1
ATOM 6970 C CA . HIS A 1 865 ? -11.452 28.359 34.965 1.00 27.97 865 HIS A CA 1
ATOM 6971 C C . HIS A 1 865 ? -9.933 28.284 35.172 1.00 27.97 865 HIS A C 1
ATOM 6973 O O . HIS A 1 865 ? -9.328 27.291 34.711 1.00 27.97 865 HIS A O 1
#

InterPro domains:
  IPR007053 LRAT domain [PF04970] (794-831)
  IPR042288 Lecithin retinol acyltransferase [PTHR46678] (785-839)

Radius of gyration: 37.92 Å; chains: 1; bounding box: 80×102×140 Å